Protein AF-A0A812P8D9-F1 (afdb_monomer_lite)

Radius of gyration: 36.85 Å; chains: 1; bounding box: 103×91×85 Å

pLDDT: mean 72.21, std 22.71, range [21.48, 95.69]

Secondary structure (DSSP, 8-state):
--PPPPHHHHHHHHHHHHHHHHS---HHHHHHHHHHHHHHHHHHHHH-----HHHHHHHHHHHHHSSS-HHHHHHHHHHHHHHHHHHHS--------PPBEES-SSTT--HHHHHHHH-TTS-HHHHHHHHHHHHHHTT--SB-HHHHHHHHHHHHHTS--GGGGSHHHHHHHHHHHHHHHHHHHHHS--------SEE--GGGS-HHHHHHHHTTT--------------SS--TTHHHHH--S--PPP------GGGHHHHHHHHHHHHHHHHHHHHHHHHHTS--------------PPPPPPP------------PPPPTTPPPPPPHHHHHHHHHHHHHHHHHHHHHH--S----------------------------SSTTTGGG--PPPPP--TTTHHHHHHHHHHS---HHHHHHHHHHHHHTTSS-TT----SHHHHHHHHHHHHTT-EETTEESSEEEEEEETTEEEEEEEEEE--HHHHHHHHTTSHHHHHHHHHT---STTSPEEEEEEEEEE--S-TTSS--TT-EEEEEEEEGGGGGGGGSGGG-EEEEEEEHHHHTTTTSHHHHHHHHHHHHTSSS-TTT-EEEE-SS-EEEE-EEEEEEEE-HHHHHHHTTB-GGGSSB--TTBSSEE-GGG-GGGSSS-EETT---GGGPPBPPHHHHHHHHHHHHHHTTTS-HHHHHHHHHHHTB---TTSGGGSTTGGGHHHHEEE-HIIIIISSSSHHHHHHHHHHHHHHTT--HHHHHHHHHH----GGGTTS-GGGTTTSPPSSSSPPP---HHHHHHHHHHHHHHIIIIITTT--TTTT--

Sequence (825 aa):
ISGMATSKALGDQLLTISSLAETMTDQTTKDRMIESCMESAKKQISGLRLTDSAEVQTLFATAQSLNFSDSQKDELMRQIGDRFVACSTPKSQGSKKCMQTMDDPGSFLRASDVTFISNPDHTIKAKASRMAMMFCSINCSCPTEPTSGRAVGVLKNDFGLKELEDPQVFYNTVQDFKAALKSHFKSNPSGSTSHVHNFTTPADLPSDVYTRAYGEEGPSGHAGLGGSIGPVRKSSAMLKSQNNQKVPTLDLQVPSQNNMANMMMQGFQSMQHMFNVFAGAQQAGMSGQQNIFMNNTKTNPPKQILALTNGPDAASSPARAEPEQAQPPMTPEEQVNTMLSSWKNRQEENKAEDGKAGDPEGGSEKAEAKGHQDVQSADGSEAAALDQFLHSLGIARIMTSSSSSKPLASLGRKVFVSQRGLESVLSDLKKTGFLADDFATTSRASIKRARDGEEKSWENAFGQMIINMDIPHESDDKKFVRVPFVPPVVLLQHCIANEHYHGLLKKCGQSSPGDKLGIAIYADEVSPGNQLKPLNARKLQVIYWSIVQHGQDLASEWLWFPLCILRSTLCNRIGGLTVLWKHAIQHMFMDHDMRHGVVLQTSTTAFPVFADLSVLIADEAALKQTAESKGASGTVFCMRCANVVAHRSGLQDHGDVLSSTCTDFTKFRLHTNRSVGEIMRYLSSQHGTVSQKDFQTMEKALGYNYMPGGLLMSNVGHNIPEMIMFDWFHIYLVHGVAGNEVGVLLGRLRDSGFPEQQIHDFVQSFHWPVQFAGADAKSVLAKKREDKTAPVKAEASELLNFLPVLQLFLILFVWRDADDSLKSC

Foldseek 3Di:
DDDLDELVNLLVVQQVLLVVLVVDPDPVVSVVSLVVNLVVSLVSLLRDQQADPVSLVVSLVSLVPGPDDPVSSVVSNVSNVVSNCVNHDPDPDPPPQQAAEEQALQQQDFPVLVVVLLDPVDDLLRNLLSSLVSCVLLPVLHHDLLRLLQSLVQSCPVSPPCLCVDLVSSQVSSVSSNVSNNVNCVVDPDPDPDDHRYCYHLVPGDPVSSCSNQPVRHGPRRGGPSGDRGDNDCDPVNVVVVPPDDDDDDDDDDDDDVCLLVLLLLVVVVVVVVVCVVVVVVPVVDDDDDDDDDDDDDDDDDDDDDDDDDDDDDDDDPDPPDDDDDDDDDFLVRLLVLLVVLVVVVVVVVCVVPPDDDDDDDDDDDDDDDDDDDDDDDDDDDDDPPVVPLVPDDDDEDDDDDPPLPPLLVVCVPPVQPLVNQLVVLVVCVVNRNDDPNPPQNHSVSSVVSVVVVQQVLADPLGGQKDWDFFAFPVGRVHTDTWIFGAPQSVVLVQCLDVVVVVLVVQLDDDDLVSAWAKEKEWDFDQPDDPPPPDSQVTKIWMWMATCSSPSCVSDPVRTHTGTIDHQVSCVRNQHLQLVVQRSQCSNCPRPHLNVWDWRDYPVDIDIHHYDHAAYEYAPVSVCSNLQFPAPQAQPRDLFFQQEGDQVSCCCVPDLHHHPPDPPCVSTDTDALVSSLSLQVVLVVCVVVDDPVSSVSSCRSRRGDHDCSGQCVDPNNSHHSNRYDYPCLCQCQVPHCVQQVVLQVQLVCVVVPNHLVNLLVLLVPDDDDPSCPVQRLNVQSVDDAPDSSGGGDGHSSNSSNSVVSVVVCCVPPNVVPDDPVSVVD

Structure (mmCIF, N/CA/C/O backbone):
data_AF-A0A812P8D9-F1
#
_entry.id   AF-A0A812P8D9-F1
#
loop_
_atom_site.group_PDB
_atom_site.id
_atom_site.type_symbol
_atom_site.label_atom_id
_atom_site.label_alt_id
_atom_site.label_comp_id
_atom_site.label_asym_id
_atom_site.label_entity_id
_atom_site.label_seq_id
_atom_site.pdbx_PDB_ins_code
_atom_site.Cartn_x
_atom_site.Cartn_y
_atom_site.Cartn_z
_atom_site.occupancy
_atom_site.B_iso_or_equiv
_atom_site.auth_seq_id
_atom_site.auth_comp_id
_atom_site.auth_asym_id
_atom_site.auth_atom_id
_atom_site.pdbx_PDB_model_num
ATOM 1 N N . ILE A 1 1 ? 38.290 -26.939 36.162 1.00 35.50 1 ILE A N 1
ATOM 2 C CA . ILE A 1 1 ? 39.653 -26.358 36.104 1.00 35.50 1 ILE A CA 1
ATOM 3 C C . ILE A 1 1 ? 39.818 -25.725 34.730 1.00 35.50 1 ILE A C 1
ATOM 5 O O . ILE A 1 1 ? 39.886 -26.453 33.752 1.00 35.50 1 ILE A O 1
ATOM 9 N N . SER A 1 2 ? 39.819 -24.397 34.648 1.00 28.70 2 SER A N 1
ATOM 10 C CA . SER A 1 2 ? 40.173 -23.648 33.434 1.00 28.70 2 SER A CA 1
ATOM 11 C C . SER A 1 2 ? 40.710 -22.293 33.884 1.00 28.70 2 SER A C 1
ATOM 13 O O . SER A 1 2 ? 39.937 -21.375 34.158 1.00 28.70 2 SER A O 1
ATOM 15 N N . GLY A 1 3 ? 42.025 -22.211 34.083 1.00 33.72 3 GLY A N 1
ATOM 16 C CA . GLY A 1 3 ? 42.671 -20.953 34.447 1.00 33.72 3 GLY A CA 1
ATOM 17 C C . GLY A 1 3 ? 42.523 -19.924 33.328 1.00 33.72 3 GLY A C 1
ATOM 18 O O . GLY A 1 3 ? 42.401 -20.290 32.158 1.00 33.72 3 GLY A O 1
ATOM 19 N N . MET A 1 4 ? 42.557 -18.639 33.682 1.00 42.38 4 MET A N 1
ATOM 20 C CA . MET A 1 4 ? 42.792 -17.587 32.695 1.00 42.38 4 MET A CA 1
ATOM 21 C C . MET A 1 4 ? 44.133 -17.869 32.011 1.00 42.38 4 MET A C 1
ATOM 23 O O . MET A 1 4 ? 45.170 -17.863 32.674 1.00 42.38 4 MET A O 1
ATOM 27 N N . ALA A 1 5 ? 44.116 -18.131 30.703 1.00 55.50 5 ALA A N 1
ATOM 28 C CA . ALA A 1 5 ? 45.344 -18.138 29.919 1.00 55.50 5 ALA A CA 1
ATOM 29 C C . ALA A 1 5 ? 45.957 -16.731 29.979 1.00 55.50 5 ALA A C 1
ATOM 31 O O . ALA A 1 5 ? 45.242 -15.737 29.841 1.00 55.50 5 ALA A O 1
ATOM 32 N N . THR A 1 6 ? 47.263 -16.641 30.214 1.00 71.69 6 THR A N 1
ATOM 33 C CA . THR A 1 6 ? 48.002 -15.376 30.151 1.00 71.69 6 THR A CA 1
ATOM 34 C C . THR A 1 6 ? 48.657 -15.234 28.780 1.00 71.69 6 THR A C 1
ATOM 36 O O . THR A 1 6 ? 48.967 -16.232 28.127 1.00 71.69 6 THR A O 1
ATOM 39 N N . SER A 1 7 ? 48.894 -13.994 28.348 1.00 72.12 7 SER A N 1
ATOM 40 C CA . SER A 1 7 ? 49.628 -13.667 27.115 1.00 72.12 7 SER A CA 1
ATOM 41 C C . SER A 1 7 ? 50.965 -14.417 27.042 1.00 72.12 7 SER A C 1
ATOM 43 O O . SER A 1 7 ? 51.259 -15.073 26.045 1.00 72.12 7 SER A O 1
ATOM 45 N N . LYS A 1 8 ? 51.718 -14.426 28.147 1.00 76.44 8 LYS A N 1
ATOM 46 C CA . LYS A 1 8 ? 52.972 -15.179 28.277 1.00 76.44 8 LYS A CA 1
ATOM 47 C C . LYS A 1 8 ? 52.804 -16.697 28.101 1.00 76.44 8 LYS A C 1
ATOM 49 O O . LYS A 1 8 ? 53.548 -17.292 27.330 1.00 76.44 8 LYS A O 1
ATOM 54 N N . ALA A 1 9 ? 51.814 -17.315 28.752 1.00 78.06 9 ALA A N 1
ATOM 55 C CA . ALA A 1 9 ? 51.602 -18.764 28.660 1.00 78.06 9 ALA A CA 1
ATOM 56 C C . ALA A 1 9 ? 51.253 -19.229 27.233 1.00 78.06 9 ALA A C 1
ATOM 58 O O . ALA A 1 9 ? 51.648 -20.322 26.832 1.00 78.06 9 ALA A O 1
ATOM 59 N N . LEU A 1 10 ? 50.551 -18.395 26.457 1.00 81.00 10 LEU A N 1
ATOM 60 C CA . LEU A 1 10 ? 50.302 -18.654 25.038 1.00 81.00 10 LEU A CA 1
ATOM 61 C C . LEU A 1 10 ? 51.601 -18.591 24.212 1.00 81.00 10 LEU A C 1
ATOM 63 O O . LEU A 1 10 ? 51.822 -19.452 23.363 1.00 81.00 10 LEU A O 1
ATOM 67 N N . GLY A 1 11 ? 52.469 -17.607 24.474 1.00 81.06 11 GLY A N 1
ATOM 68 C CA . GLY A 1 11 ? 53.780 -17.496 23.823 1.00 81.06 11 GLY A CA 1
ATOM 69 C C . GLY A 1 11 ? 54.675 -18.713 24.083 1.00 81.06 11 GLY A C 1
ATOM 70 O O . GLY A 1 11 ? 55.184 -19.316 23.138 1.00 81.06 11 GLY A O 1
ATOM 71 N N . ASP A 1 12 ? 54.786 -19.134 25.346 1.00 81.62 12 ASP A N 1
ATOM 72 C CA . ASP A 1 12 ? 55.577 -20.306 25.750 1.00 81.62 12 ASP A CA 1
ATOM 73 C C . ASP A 1 12 ? 55.054 -21.610 25.094 1.00 81.62 12 ASP A C 1
ATOM 75 O O . ASP A 1 12 ? 55.839 -22.458 24.657 1.00 81.62 12 ASP A O 1
ATOM 79 N N . GLN A 1 13 ? 53.727 -21.761 24.950 1.00 81.50 13 GLN A N 1
ATOM 80 C CA . GLN A 1 13 ? 53.109 -22.888 24.231 1.00 81.50 13 GLN A CA 1
ATOM 81 C C . GLN A 1 13 ? 53.445 -22.888 22.734 1.00 81.50 13 GLN A C 1
ATOM 83 O O . GLN A 1 13 ? 53.799 -23.933 22.189 1.00 81.50 13 GLN A O 1
ATOM 88 N N . LEU A 1 14 ? 53.356 -21.733 22.068 1.00 81.88 14 LEU A N 1
ATOM 89 C CA . LEU A 1 14 ? 53.649 -21.605 20.636 1.00 81.88 14 LEU A CA 1
ATOM 90 C C . LEU A 1 14 ? 55.121 -21.909 20.323 1.00 81.88 14 LEU A C 1
ATOM 92 O O . LEU A 1 14 ? 55.400 -22.649 19.379 1.00 81.88 14 LEU A O 1
ATOM 96 N N . LEU A 1 15 ? 56.053 -21.425 21.150 1.00 82.94 15 LEU A N 1
ATOM 97 C CA . LEU A 1 15 ? 57.482 -21.735 21.025 1.00 82.94 15 LEU A CA 1
ATOM 98 C C . LEU A 1 15 ? 57.766 -23.233 21.220 1.00 82.94 15 LEU A C 1
ATOM 100 O O . LEU A 1 15 ? 58.527 -23.821 20.452 1.00 82.94 15 LEU A O 1
ATOM 104 N N . THR A 1 16 ? 57.111 -23.868 22.197 1.00 83.00 16 THR A N 1
ATOM 105 C CA . THR A 1 16 ? 57.239 -25.315 22.448 1.00 83.00 16 THR A CA 1
ATOM 106 C C . THR A 1 16 ? 56.725 -26.149 21.270 1.00 83.00 16 THR A C 1
ATOM 108 O O . THR A 1 16 ? 57.312 -27.171 20.927 1.00 83.00 16 THR A O 1
ATOM 111 N N . ILE A 1 17 ? 55.639 -25.723 20.618 1.00 78.94 17 ILE A N 1
ATOM 112 C CA . ILE A 1 17 ? 55.074 -26.439 19.465 1.00 78.94 17 ILE A CA 1
ATOM 113 C C . ILE A 1 17 ? 55.901 -26.187 18.194 1.00 78.94 17 ILE A C 1
ATOM 115 O O . ILE A 1 17 ? 56.073 -27.109 17.398 1.00 78.94 17 ILE A O 1
ATOM 119 N N . SER A 1 18 ? 56.479 -24.990 18.033 1.00 80.75 18 SER A N 1
ATOM 120 C CA . SER A 1 18 ? 57.434 -24.690 16.957 1.00 80.75 18 SER A CA 1
ATOM 121 C C . SER A 1 18 ? 58.670 -25.591 17.030 1.00 80.75 18 SER A C 1
ATOM 123 O O . SER A 1 18 ? 59.013 -26.227 16.035 1.00 80.75 18 SER A O 1
ATOM 125 N N . SER A 1 19 ? 59.298 -25.717 18.205 1.00 81.88 19 SER A N 1
ATOM 126 C CA . SER A 1 19 ? 60.474 -26.583 18.369 1.00 81.88 19 SER A CA 1
ATOM 127 C C . SER A 1 19 ? 60.129 -28.070 18.236 1.00 81.88 19 SER A C 1
ATOM 129 O O . SER A 1 19 ? 60.890 -28.825 17.632 1.00 81.88 19 SER A O 1
ATOM 131 N N . LEU A 1 20 ? 58.947 -28.505 18.693 1.00 78.56 20 LEU A N 1
ATOM 132 C CA . LEU A 1 20 ? 58.479 -29.872 18.446 1.00 78.56 20 LEU A CA 1
ATOM 133 C C . LEU A 1 20 ? 58.343 -30.147 16.938 1.00 78.56 20 LEU A C 1
ATOM 135 O O . LEU A 1 20 ? 58.816 -31.176 16.457 1.00 78.56 20 LEU A O 1
ATOM 139 N N . ALA A 1 21 ? 57.770 -29.208 16.179 1.00 76.56 21 ALA A N 1
ATOM 140 C CA . ALA A 1 21 ? 57.587 -29.317 14.733 1.00 76.56 21 ALA A CA 1
ATOM 141 C C . ALA A 1 21 ? 58.907 -29.346 13.931 1.00 76.56 21 ALA A C 1
ATOM 143 O O . ALA A 1 21 ? 58.918 -29.818 12.793 1.00 76.56 21 ALA A O 1
ATOM 144 N N . GLU A 1 22 ? 60.028 -28.884 14.489 1.00 77.56 22 GLU A N 1
ATOM 145 C CA . GLU A 1 22 ? 61.366 -29.045 13.891 1.00 77.56 22 GLU A CA 1
ATOM 146 C C . GLU A 1 22 ? 61.886 -30.484 14.002 1.00 77.56 22 GLU A C 1
ATOM 148 O O . GLU A 1 22 ? 62.577 -30.958 13.104 1.00 77.56 22 GLU A O 1
ATOM 153 N N . THR A 1 23 ? 61.513 -31.208 15.062 1.00 77.62 23 THR A N 1
ATOM 154 C CA . THR A 1 23 ? 61.952 -32.599 15.291 1.00 77.62 23 THR A CA 1
ATOM 155 C C . THR A 1 23 ? 61.165 -33.645 14.490 1.00 77.62 23 THR A C 1
ATOM 157 O O . THR A 1 23 ? 61.536 -34.819 14.471 1.00 77.62 23 THR A O 1
ATOM 160 N N . MET A 1 24 ? 60.080 -33.242 13.820 1.00 75.88 24 MET A N 1
ATOM 161 C CA . MET A 1 24 ? 59.192 -34.142 13.079 1.00 75.88 24 MET A CA 1
ATOM 162 C C . MET A 1 24 ? 59.635 -34.330 11.625 1.00 75.88 24 MET A C 1
ATOM 164 O O . MET A 1 24 ? 59.754 -33.367 10.871 1.00 75.88 24 MET A O 1
ATOM 168 N N . THR A 1 25 ? 59.807 -35.590 11.217 1.00 74.19 25 THR A N 1
ATOM 169 C CA . THR A 1 25 ? 60.236 -35.978 9.862 1.00 74.19 25 THR A CA 1
ATOM 170 C C . THR A 1 25 ? 59.088 -36.239 8.880 1.00 74.19 25 THR A C 1
ATOM 172 O O . THR A 1 25 ? 59.309 -36.156 7.675 1.00 74.19 25 THR A O 1
ATOM 175 N N . ASP A 1 26 ? 57.867 -36.530 9.352 1.00 83.75 26 ASP A N 1
ATOM 176 C CA . ASP A 1 26 ? 56.675 -36.603 8.492 1.00 83.75 26 ASP A CA 1
ATOM 177 C C . ASP A 1 26 ? 55.996 -35.235 8.380 1.00 83.75 26 ASP A C 1
ATOM 179 O O . ASP A 1 26 ? 55.359 -34.746 9.320 1.00 83.75 26 ASP A O 1
ATOM 183 N N . GLN A 1 27 ? 56.085 -34.660 7.182 1.00 77.06 27 GLN A N 1
ATOM 184 C CA . GLN A 1 27 ? 55.474 -33.385 6.831 1.00 77.06 27 GLN A CA 1
ATOM 185 C C . GLN A 1 27 ? 53.945 -33.399 7.013 1.00 77.06 27 GLN A C 1
ATOM 187 O O . GLN A 1 27 ? 53.373 -32.430 7.504 1.00 77.06 27 GLN A O 1
ATOM 192 N N . THR A 1 28 ? 53.271 -34.514 6.713 1.00 77.62 28 THR A N 1
ATOM 193 C CA . THR A 1 28 ? 51.798 -34.577 6.733 1.00 77.62 28 THR A CA 1
ATOM 194 C C . THR A 1 28 ? 51.232 -34.506 8.151 1.00 77.62 28 THR A C 1
ATOM 196 O O . THR A 1 28 ? 50.178 -33.908 8.381 1.00 77.62 28 THR A O 1
ATOM 199 N N . THR A 1 29 ? 51.906 -35.140 9.113 1.00 77.75 29 THR A N 1
ATOM 200 C CA . THR A 1 29 ? 51.530 -35.070 10.532 1.00 77.75 29 THR A CA 1
ATOM 201 C C . THR A 1 29 ? 51.962 -33.740 11.150 1.00 77.75 29 THR A C 1
ATOM 203 O O . THR A 1 29 ? 51.207 -33.179 11.946 1.00 77.75 29 THR A O 1
ATOM 206 N N . LYS A 1 30 ? 53.114 -33.190 10.739 1.00 79.25 30 LYS A N 1
ATOM 207 C CA . LYS A 1 30 ? 53.569 -31.846 11.127 1.00 79.25 30 LYS A CA 1
ATOM 208 C C . LYS A 1 30 ? 52.545 -30.769 10.755 1.00 79.25 30 LYS A C 1
ATOM 210 O O . LYS A 1 30 ? 52.135 -30.007 11.628 1.00 79.25 30 LYS A O 1
ATOM 215 N N . ASP A 1 31 ? 52.066 -30.758 9.513 1.00 78.25 31 ASP A N 1
ATOM 216 C CA . ASP A 1 31 ? 51.116 -29.746 9.035 1.00 78.25 31 ASP A CA 1
ATOM 217 C C . ASP A 1 31 ? 49.772 -29.821 9.782 1.00 78.25 31 ASP A C 1
ATOM 219 O O . ASP A 1 31 ? 49.274 -28.802 10.263 1.00 78.25 31 ASP A O 1
ATOM 223 N N . ARG A 1 32 ? 49.236 -31.033 10.007 1.00 79.56 32 ARG A N 1
ATOM 224 C CA . ARG A 1 32 ? 48.017 -31.231 10.821 1.00 79.56 32 ARG A CA 1
ATOM 225 C C . ARG A 1 32 ? 48.189 -30.797 12.280 1.00 79.56 32 ARG A C 1
ATOM 227 O O . ARG A 1 32 ? 47.247 -30.278 12.879 1.00 79.56 32 ARG A O 1
ATOM 234 N N . MET A 1 33 ? 49.368 -31.012 12.868 1.00 80.69 33 MET A N 1
ATOM 235 C CA . MET A 1 33 ? 49.661 -30.572 14.235 1.00 80.69 33 MET A CA 1
ATOM 236 C C . MET A 1 33 ? 49.710 -29.042 14.329 1.00 80.69 33 MET A C 1
ATOM 238 O O . MET A 1 33 ? 49.128 -28.474 15.254 1.00 80.69 33 MET A O 1
ATOM 242 N N . ILE A 1 34 ? 50.358 -28.376 13.367 1.00 81.50 34 ILE A N 1
ATOM 243 C CA . ILE A 1 34 ? 50.427 -26.910 13.297 1.00 81.50 34 ILE A CA 1
ATOM 244 C C . ILE A 1 34 ? 49.024 -26.321 13.100 1.00 81.50 34 ILE A C 1
ATOM 246 O O . ILE A 1 34 ? 48.643 -25.403 13.823 1.00 81.50 34 ILE A O 1
ATOM 250 N N . GLU A 1 35 ? 48.207 -26.882 12.208 1.00 80.94 35 GLU A N 1
ATOM 251 C CA . GLU A 1 35 ? 46.835 -26.413 11.975 1.00 80.94 35 GLU A CA 1
ATOM 252 C C . GLU A 1 35 ? 45.939 -26.581 13.220 1.00 80.94 35 GLU A C 1
ATOM 254 O O . GLU A 1 35 ? 45.267 -25.636 13.644 1.00 80.94 35 GLU A O 1
ATOM 259 N N . SER A 1 36 ? 46.014 -27.732 13.902 1.00 80.62 36 SER A N 1
ATOM 260 C CA . SER A 1 36 ? 45.316 -27.945 15.179 1.00 80.62 36 SER A CA 1
ATOM 261 C C . SER A 1 36 ? 45.824 -27.026 16.300 1.00 80.62 36 SER A C 1
ATOM 263 O O . SER A 1 36 ? 45.044 -26.638 17.176 1.00 80.62 36 SER A O 1
ATOM 265 N N . CYS A 1 37 ? 47.114 -26.678 16.303 1.00 79.25 37 CYS A N 1
ATOM 266 C CA . CYS A 1 37 ? 47.677 -25.691 17.221 1.00 79.25 37 CYS A CA 1
ATOM 267 C C . CYS A 1 37 ? 47.126 -24.290 16.927 1.00 79.25 37 CYS A C 1
ATOM 269 O O . CYS A 1 37 ? 46.742 -23.584 17.859 1.00 79.25 37 CYS A O 1
ATOM 271 N N . MET A 1 38 ? 47.013 -23.907 15.653 1.00 78.44 38 MET A N 1
ATOM 272 C CA . MET A 1 38 ? 46.517 -22.590 15.253 1.00 78.44 38 MET A CA 1
ATOM 273 C C . MET A 1 38 ? 45.058 -22.363 15.651 1.00 78.44 38 MET A C 1
ATOM 275 O O . MET A 1 38 ? 44.748 -21.300 16.187 1.00 78.44 38 MET A O 1
ATOM 279 N N . GLU A 1 39 ? 44.175 -23.353 15.509 1.00 80.50 39 GLU A N 1
ATOM 280 C CA . GLU A 1 39 ? 42.797 -23.228 16.014 1.00 80.50 39 GLU A CA 1
ATOM 281 C C . GLU A 1 39 ? 42.723 -23.162 17.550 1.00 80.50 39 GLU A C 1
ATOM 283 O O . GLU A 1 39 ? 41.940 -22.387 18.110 1.00 80.50 39 GLU A O 1
ATOM 288 N N . SER A 1 40 ? 43.592 -23.891 18.259 1.00 81.44 40 SER A N 1
ATOM 289 C CA . SER A 1 40 ? 43.723 -23.756 19.718 1.00 81.44 40 SER A CA 1
ATOM 290 C C . SER A 1 40 ? 44.194 -22.350 20.116 1.00 81.44 40 SER A C 1
ATOM 292 O O . SER A 1 40 ? 43.592 -21.713 20.984 1.00 81.44 40 SER A O 1
ATOM 294 N N . ALA A 1 41 ? 45.217 -21.820 19.439 1.00 79.75 41 ALA A N 1
ATOM 295 C CA . ALA A 1 41 ? 45.768 -20.492 19.684 1.00 79.75 41 ALA A CA 1
ATOM 296 C C . ALA A 1 41 ? 44.740 -19.383 19.404 1.00 79.75 41 ALA A C 1
ATOM 298 O O . ALA A 1 41 ? 44.528 -18.535 20.269 1.00 79.75 41 ALA A O 1
ATOM 299 N N . LYS A 1 42 ? 44.022 -19.426 18.270 1.00 79.69 42 LYS A N 1
ATOM 300 C CA . LYS A 1 42 ? 42.916 -18.497 17.955 1.00 79.69 42 LYS A CA 1
ATOM 301 C C . LYS A 1 42 ? 41.868 -18.473 19.070 1.00 79.69 42 LYS A C 1
ATOM 303 O O . LYS A 1 42 ? 41.475 -17.403 19.543 1.00 79.69 42 LYS A O 1
ATOM 308 N N . LYS A 1 43 ? 41.455 -19.652 19.549 1.00 79.81 43 LYS A N 1
ATOM 309 C CA . LYS A 1 43 ? 40.488 -19.775 20.648 1.00 79.81 43 LYS A CA 1
ATOM 310 C C . LYS A 1 43 ? 41.024 -19.175 21.951 1.00 79.81 43 LYS A C 1
ATOM 312 O O . LYS A 1 43 ? 40.282 -18.457 22.620 1.00 79.81 43 LYS A O 1
ATOM 317 N N . GLN A 1 44 ? 42.296 -19.395 22.286 1.00 80.00 44 GLN A N 1
ATOM 318 C CA . GLN A 1 44 ? 42.933 -18.781 23.457 1.00 80.00 44 GLN A CA 1
ATOM 319 C C . GLN A 1 44 ? 43.038 -17.249 23.329 1.00 80.00 44 GLN A C 1
ATOM 321 O O . GLN A 1 44 ? 42.627 -16.544 24.251 1.00 80.00 44 GLN A O 1
ATOM 326 N N . ILE A 1 45 ? 43.473 -16.721 22.177 1.00 81.25 45 ILE A N 1
ATOM 327 C CA . ILE A 1 45 ? 43.559 -15.274 21.891 1.00 81.25 45 ILE A CA 1
ATOM 328 C C . ILE A 1 45 ? 42.197 -14.598 22.078 1.00 81.25 45 ILE A C 1
ATOM 330 O O . ILE A 1 45 ? 42.112 -13.554 22.723 1.00 81.25 45 ILE A O 1
ATOM 334 N N . SER A 1 46 ? 41.108 -15.226 21.617 1.00 75.38 46 SER A N 1
ATOM 335 C CA . SER A 1 46 ? 39.743 -14.707 21.806 1.00 75.38 46 SER A CA 1
ATOM 336 C C . SER A 1 46 ? 39.328 -14.548 23.284 1.00 75.38 46 SER A C 1
ATOM 338 O O . SER A 1 46 ? 38.428 -13.762 23.593 1.00 75.38 46 SER A O 1
ATOM 340 N N . GLY A 1 47 ? 39.998 -15.257 24.202 1.00 71.81 47 GLY A N 1
ATOM 341 C CA . GLY A 1 47 ? 39.818 -15.161 25.652 1.00 71.81 47 GLY A CA 1
ATOM 342 C C . GLY A 1 47 ? 40.751 -14.167 26.356 1.00 71.81 47 GLY A C 1
ATOM 343 O O . GLY A 1 47 ? 40.426 -13.726 27.457 1.00 71.81 47 GLY A O 1
ATOM 344 N N . LEU A 1 48 ? 41.872 -13.768 25.742 1.00 76.88 48 LEU A N 1
ATOM 345 C CA . LEU A 1 48 ? 42.839 -12.840 26.345 1.00 76.88 48 LEU A CA 1
ATOM 346 C C . LEU A 1 48 ? 42.276 -11.414 26.457 1.00 76.88 48 LEU A C 1
ATOM 348 O O . LEU A 1 48 ? 41.480 -10.975 25.624 1.00 76.88 48 LEU A O 1
ATOM 352 N N . ARG A 1 49 ? 42.723 -10.656 27.464 1.00 75.12 49 ARG A N 1
ATOM 353 C CA . ARG A 1 49 ? 42.457 -9.215 27.595 1.00 75.12 49 ARG A CA 1
ATOM 354 C C . ARG A 1 49 ? 43.746 -8.444 27.317 1.00 75.12 49 ARG A C 1
ATOM 356 O O . ARG A 1 49 ? 44.503 -8.156 28.233 1.00 75.12 49 ARG A O 1
ATOM 363 N N . LEU A 1 50 ? 43.987 -8.140 26.045 1.00 73.25 50 LEU A N 1
ATOM 364 C CA . LEU A 1 50 ? 45.181 -7.426 25.593 1.00 73.25 50 LEU A CA 1
ATOM 365 C C . LEU A 1 50 ? 44.909 -5.918 25.625 1.00 73.25 50 LEU A C 1
ATOM 367 O O . LEU A 1 50 ? 44.242 -5.400 24.735 1.00 73.25 50 LEU A O 1
ATOM 371 N N . THR A 1 51 ? 45.373 -5.229 26.667 1.00 69.44 51 THR A N 1
ATOM 372 C CA . THR A 1 51 ? 45.213 -3.765 26.820 1.00 69.44 51 THR A CA 1
ATOM 373 C C . THR A 1 51 ? 46.534 -3.006 26.939 1.00 69.44 51 THR A C 1
ATOM 375 O O . THR A 1 51 ? 46.523 -1.782 26.875 1.00 69.44 51 THR A O 1
ATOM 378 N N . ASP A 1 52 ? 47.660 -3.706 27.097 1.00 75.56 52 ASP A N 1
ATOM 379 C CA . ASP A 1 52 ? 49.001 -3.117 27.087 1.00 75.56 52 ASP A CA 1
ATOM 380 C C . ASP A 1 52 ? 49.663 -3.330 25.715 1.00 75.56 52 ASP A C 1
ATOM 382 O O . ASP A 1 52 ? 49.675 -4.438 25.175 1.00 75.56 52 ASP A O 1
ATOM 386 N N . SER A 1 53 ? 50.223 -2.256 25.158 1.00 71.31 53 SER A N 1
ATOM 387 C CA . SER A 1 53 ? 50.970 -2.275 23.898 1.00 71.31 53 SER A CA 1
ATOM 388 C C . SER A 1 53 ? 52.274 -3.081 24.010 1.00 71.31 53 SER A C 1
ATOM 390 O O . SER A 1 53 ? 52.674 -3.737 23.049 1.00 71.31 53 SER A O 1
ATOM 392 N N . ALA A 1 54 ? 52.916 -3.101 25.186 1.00 72.44 54 ALA A N 1
ATOM 393 C CA . ALA A 1 54 ? 54.165 -3.835 25.402 1.00 72.44 54 ALA A CA 1
ATOM 394 C C . ALA A 1 54 ? 53.963 -5.365 25.369 1.00 72.44 54 ALA A C 1
ATOM 396 O O . ALA A 1 54 ? 54.764 -6.094 24.771 1.00 72.44 54 ALA A O 1
ATOM 397 N N . GLU A 1 55 ? 52.860 -5.866 25.938 1.00 73.75 55 GLU A N 1
ATOM 398 C CA . GLU A 1 55 ? 52.496 -7.288 25.843 1.00 73.75 55 GLU A CA 1
ATOM 399 C C . GLU A 1 55 ? 52.213 -7.710 24.393 1.00 73.75 55 GLU A C 1
ATOM 401 O O . GLU A 1 55 ? 52.640 -8.782 23.962 1.00 73.75 55 GLU A O 1
ATOM 406 N N . VAL A 1 56 ? 51.536 -6.856 23.617 1.00 79.44 56 VAL A N 1
ATOM 407 C CA . VAL A 1 56 ? 51.219 -7.132 22.206 1.00 79.44 56 VAL A CA 1
ATOM 408 C C . VAL A 1 56 ? 52.473 -7.138 21.336 1.00 79.44 56 VAL A C 1
ATOM 410 O O . VAL A 1 56 ? 52.628 -8.044 20.521 1.00 79.44 56 VAL A O 1
ATOM 413 N N . GLN A 1 57 ? 53.409 -6.206 21.545 1.00 77.88 57 GLN A N 1
ATOM 414 C CA . GLN A 1 57 ? 54.707 -6.228 20.860 1.00 77.88 57 GLN A CA 1
ATOM 415 C C . GLN A 1 57 ? 55.505 -7.503 21.179 1.00 77.88 57 GLN A C 1
ATOM 417 O O . GLN A 1 57 ? 56.084 -8.106 20.277 1.00 77.88 57 GLN A O 1
ATOM 422 N N . THR A 1 58 ? 55.477 -7.965 22.433 1.00 79.25 58 THR A N 1
ATOM 423 C CA . THR A 1 58 ? 56.140 -9.216 22.849 1.00 79.25 58 THR A CA 1
ATOM 424 C C . THR A 1 58 ? 55.511 -10.445 22.176 1.00 79.25 58 THR A C 1
ATOM 426 O O . THR A 1 58 ? 56.216 -11.342 21.704 1.00 79.25 58 THR A O 1
ATOM 429 N N . LEU A 1 59 ? 54.179 -10.478 22.080 1.00 79.44 59 LEU A N 1
ATOM 430 C CA . LEU A 1 59 ? 53.438 -11.527 21.376 1.00 79.44 59 LEU A CA 1
ATOM 431 C C . LEU A 1 59 ? 53.679 -11.511 19.859 1.00 79.44 59 LEU A C 1
ATOM 433 O O . LEU A 1 59 ? 53.856 -12.578 19.279 1.00 79.44 59 LEU A O 1
ATOM 437 N N . PHE A 1 60 ? 53.737 -10.339 19.219 1.00 81.88 60 PHE A N 1
ATOM 438 C CA . PHE A 1 60 ? 54.091 -10.214 17.799 1.00 81.88 60 PHE A CA 1
ATOM 439 C C . PHE A 1 60 ? 55.524 -10.680 17.519 1.00 81.88 60 PHE A C 1
ATOM 441 O O . PHE A 1 60 ? 55.726 -11.471 16.601 1.00 81.88 60 PHE A O 1
ATOM 448 N N . ALA A 1 61 ? 56.502 -10.277 18.336 1.00 82.06 61 ALA A N 1
ATOM 449 C CA . ALA A 1 61 ? 57.882 -10.745 18.199 1.00 82.06 61 ALA A CA 1
ATOM 450 C C . ALA A 1 61 ? 57.984 -12.277 18.330 1.00 82.06 61 ALA A C 1
ATOM 452 O O . ALA A 1 61 ? 58.715 -12.920 17.579 1.00 82.06 61 ALA A O 1
ATOM 453 N N . THR A 1 62 ? 57.196 -12.864 19.238 1.00 81.50 62 THR A N 1
ATOM 454 C CA . THR A 1 62 ? 57.116 -14.320 19.423 1.00 81.50 62 THR A CA 1
ATOM 455 C C . THR A 1 62 ? 56.436 -15.001 18.233 1.00 81.50 62 THR A C 1
ATOM 457 O O . THR A 1 62 ? 56.937 -16.002 17.742 1.00 81.50 62 THR A O 1
ATOM 460 N N . ALA A 1 63 ? 55.326 -14.458 17.722 1.00 82.12 63 ALA A N 1
ATOM 461 C CA . ALA A 1 63 ? 54.637 -14.972 16.536 1.00 82.12 63 ALA A CA 1
ATOM 462 C C . ALA A 1 63 ? 55.532 -14.951 15.282 1.00 82.12 63 ALA A C 1
ATOM 464 O O . ALA A 1 63 ? 55.513 -15.888 14.484 1.00 82.12 63 ALA A O 1
ATOM 465 N N . GLN A 1 64 ? 56.345 -13.904 15.126 1.00 82.25 64 GLN A N 1
ATOM 466 C CA . GLN A 1 64 ? 57.252 -13.746 13.992 1.00 82.25 64 GLN A CA 1
ATOM 467 C C . GLN A 1 64 ? 58.435 -14.733 14.038 1.00 82.25 64 GLN A C 1
ATOM 469 O O . GLN A 1 64 ? 58.891 -15.181 12.980 1.00 82.25 64 GLN A O 1
ATOM 474 N N . SER A 1 65 ? 58.891 -15.118 15.239 1.00 80.25 65 SER A N 1
ATOM 475 C CA . SER A 1 65 ? 60.002 -16.060 15.446 1.00 80.25 65 SER A CA 1
ATOM 476 C C . SER A 1 65 ? 59.634 -17.546 15.324 1.00 80.25 65 SER A C 1
ATOM 478 O O . SER A 1 65 ? 60.537 -18.379 15.302 1.00 80.25 65 SER A O 1
ATOM 480 N N . LEU A 1 66 ? 58.347 -17.900 15.205 1.00 81.25 66 LEU A N 1
ATOM 481 C CA . LEU A 1 66 ? 57.913 -19.292 15.009 1.00 81.25 66 LEU A CA 1
ATOM 482 C C . LEU A 1 66 ? 58.382 -19.841 13.650 1.00 81.25 66 LEU A C 1
ATOM 484 O O . LEU A 1 66 ? 58.398 -19.120 12.653 1.00 81.25 66 LEU A O 1
ATOM 488 N N . ASN A 1 67 ? 58.668 -21.139 13.559 1.00 77.56 67 ASN A N 1
ATOM 489 C CA . ASN A 1 67 ? 58.999 -21.820 12.299 1.00 77.56 67 ASN A CA 1
ATOM 490 C C . ASN A 1 67 ? 57.739 -22.318 11.558 1.00 77.56 67 ASN A C 1
ATOM 492 O O . ASN A 1 67 ? 57.626 -23.479 11.166 1.00 77.56 67 ASN A O 1
ATOM 496 N N . PHE A 1 68 ? 56.776 -21.408 11.387 1.00 81.38 68 PHE A N 1
ATOM 497 C CA . PHE A 1 68 ? 55.541 -21.582 10.607 1.00 81.38 68 PHE A CA 1
ATOM 498 C C . PHE A 1 68 ? 55.656 -20.889 9.236 1.00 81.38 68 PHE A C 1
ATOM 500 O O . PHE A 1 68 ? 56.583 -20.105 9.022 1.00 81.38 68 PHE A O 1
ATOM 507 N N . SER A 1 69 ? 54.724 -21.140 8.308 1.00 78.31 69 SER A N 1
ATOM 508 C CA . SER A 1 69 ? 54.683 -20.403 7.034 1.00 78.31 69 SER A CA 1
ATOM 509 C C . SER A 1 69 ? 54.294 -18.938 7.248 1.00 78.31 69 SER A C 1
ATOM 511 O O . SER A 1 69 ? 53.568 -18.614 8.189 1.00 78.31 69 SER A O 1
ATOM 513 N N . ASP A 1 70 ? 54.707 -18.049 6.343 1.00 75.81 70 ASP A N 1
ATOM 514 C CA . ASP A 1 70 ? 54.406 -16.613 6.459 1.00 75.81 70 ASP A CA 1
ATOM 515 C C . ASP A 1 70 ? 52.892 -16.347 6.547 1.00 75.81 70 ASP A C 1
ATOM 517 O O . ASP A 1 70 ? 52.440 -15.610 7.416 1.00 75.81 70 ASP A O 1
ATOM 521 N N . SER A 1 71 ? 52.080 -17.078 5.773 1.00 74.94 71 SER A N 1
ATOM 522 C CA . SER A 1 71 ? 50.611 -17.019 5.851 1.00 74.94 71 SER A CA 1
ATOM 523 C C . SER A 1 71 ? 50.031 -17.393 7.226 1.00 74.94 71 SER A C 1
ATOM 525 O O . SER A 1 71 ? 49.000 -16.852 7.625 1.00 74.94 71 SER A O 1
ATOM 527 N N . GLN A 1 72 ? 50.672 -18.307 7.961 1.00 76.75 72 GLN A N 1
ATOM 528 C CA . GLN A 1 72 ? 50.264 -18.709 9.311 1.00 76.75 72 GLN A CA 1
ATOM 529 C C . GLN A 1 72 ? 50.701 -17.666 10.351 1.00 76.75 72 GLN A C 1
ATOM 531 O O . GLN A 1 72 ? 49.948 -17.380 11.284 1.00 76.75 72 GLN A O 1
ATOM 536 N N . LYS A 1 73 ? 51.882 -17.055 10.169 1.00 81.44 73 LYS A N 1
ATOM 537 C CA . LYS A 1 73 ? 52.362 -15.934 10.996 1.00 81.44 73 LYS A CA 1
ATOM 538 C C . LYS A 1 73 ? 51.469 -14.708 10.846 1.00 81.44 73 LYS A C 1
ATOM 540 O O . LYS A 1 73 ? 51.051 -14.139 11.852 1.00 81.44 73 LYS A O 1
ATOM 545 N N . ASP A 1 74 ? 51.137 -14.344 9.611 1.00 78.75 74 ASP A N 1
ATOM 546 C CA . ASP A 1 74 ? 50.288 -13.197 9.293 1.00 78.75 74 ASP A CA 1
ATOM 547 C C . ASP A 1 74 ? 48.880 -13.362 9.873 1.00 78.75 74 ASP A C 1
ATOM 549 O O . ASP A 1 74 ? 48.362 -12.439 10.499 1.00 78.75 74 ASP A O 1
ATOM 553 N N . GLU A 1 75 ? 48.275 -14.550 9.757 1.00 79.44 75 GLU A N 1
ATOM 554 C CA . GLU A 1 75 ? 46.974 -14.834 10.374 1.00 79.44 75 GLU A CA 1
ATOM 555 C C . GLU A 1 75 ? 47.039 -14.771 11.910 1.00 79.44 75 GLU A C 1
ATOM 557 O O . GLU A 1 75 ? 46.137 -14.213 12.539 1.00 79.44 75 GLU A O 1
ATOM 562 N N . LEU A 1 76 ? 48.109 -15.274 12.537 1.00 80.81 76 LEU A N 1
ATOM 563 C CA . LEU A 1 76 ? 48.286 -15.187 13.989 1.00 80.81 76 LEU A CA 1
ATOM 564 C C . LEU A 1 76 ? 48.459 -13.732 14.462 1.00 80.81 76 LEU A C 1
ATOM 566 O O . LEU A 1 76 ? 47.805 -13.313 15.421 1.00 80.81 76 LEU A O 1
ATOM 570 N N . MET A 1 77 ? 49.292 -12.944 13.774 1.00 81.06 77 MET A N 1
ATOM 571 C CA . MET A 1 77 ? 49.482 -11.520 14.068 1.00 81.06 77 MET A CA 1
ATOM 572 C C . MET A 1 77 ? 48.199 -10.718 13.825 1.00 81.06 77 MET A C 1
ATOM 574 O O . MET A 1 77 ? 47.835 -9.888 14.657 1.00 81.06 77 MET A O 1
ATOM 578 N N . ARG A 1 78 ? 47.447 -11.013 12.757 1.00 82.19 78 ARG A N 1
ATOM 579 C CA . ARG A 1 78 ? 46.139 -10.399 12.495 1.00 82.19 78 ARG A CA 1
ATOM 580 C C . ARG A 1 78 ? 45.159 -10.665 13.638 1.00 82.19 78 ARG A C 1
ATOM 582 O O . ARG A 1 78 ? 44.550 -9.726 14.132 1.00 82.19 78 ARG A O 1
ATOM 589 N N . GLN A 1 79 ? 45.056 -11.904 14.118 1.00 79.56 79 GLN A N 1
ATOM 590 C CA . GLN A 1 79 ? 44.148 -12.273 15.215 1.00 79.56 79 GLN A CA 1
ATOM 591 C C . GLN A 1 79 ? 44.531 -11.614 16.554 1.00 79.56 79 GLN A C 1
ATOM 593 O O . GLN A 1 79 ? 43.657 -11.166 17.299 1.00 79.56 79 GLN A O 1
ATOM 598 N N . ILE A 1 80 ? 45.829 -11.506 16.860 1.00 82.31 80 ILE A N 1
ATOM 599 C CA . ILE A 1 80 ? 46.326 -10.778 18.042 1.00 82.31 80 ILE A CA 1
ATOM 600 C C . ILE A 1 80 ? 46.043 -9.268 17.906 1.00 82.31 80 ILE A C 1
ATOM 602 O O . ILE A 1 80 ? 45.585 -8.643 18.866 1.00 82.31 80 ILE A O 1
ATOM 606 N N . GLY A 1 81 ? 46.247 -8.693 16.716 1.00 76.19 81 GLY A N 1
ATOM 607 C CA . GLY A 1 81 ? 45.960 -7.289 16.406 1.00 76.19 81 GLY A CA 1
ATOM 608 C C . GLY A 1 81 ? 44.471 -6.949 16.496 1.00 76.19 81 GLY A C 1
ATOM 609 O O . GLY A 1 81 ? 44.097 -6.033 17.228 1.00 76.19 81 GLY A O 1
ATOM 610 N N . ASP A 1 82 ? 43.610 -7.733 15.844 1.00 76.25 82 ASP A N 1
ATOM 611 C CA . ASP A 1 82 ? 42.148 -7.612 15.913 1.00 76.25 82 ASP A CA 1
ATOM 612 C C . ASP A 1 82 ? 41.656 -7.711 17.364 1.00 76.25 82 ASP A C 1
ATOM 614 O O . ASP A 1 82 ? 40.766 -6.964 17.784 1.00 76.25 82 ASP A O 1
ATOM 618 N N . ARG A 1 83 ? 42.270 -8.589 18.174 1.00 81.06 83 ARG A N 1
ATOM 619 C CA . ARG A 1 83 ? 41.942 -8.707 19.596 1.00 81.06 83 ARG A CA 1
ATOM 620 C C . ARG A 1 83 ? 42.391 -7.497 20.410 1.00 81.06 83 ARG A C 1
ATOM 622 O O . ARG A 1 83 ? 41.611 -7.028 21.237 1.00 81.06 83 ARG A O 1
ATOM 629 N N . PHE A 1 84 ? 43.597 -6.977 20.184 1.00 79.75 84 PHE A N 1
ATOM 630 C CA . PHE A 1 84 ? 44.054 -5.741 20.823 1.00 79.75 84 PHE A CA 1
ATOM 631 C C . PHE A 1 84 ? 43.148 -4.565 20.449 1.00 79.75 84 PHE A C 1
ATOM 633 O O . PHE A 1 84 ? 42.687 -3.853 21.334 1.00 79.75 84 PHE A O 1
ATOM 640 N N . VAL A 1 85 ? 42.778 -4.410 19.175 1.00 70.25 85 VAL A N 1
ATOM 641 C CA . VAL A 1 85 ? 41.811 -3.391 18.735 1.00 70.25 85 VAL A CA 1
ATOM 642 C C . VAL A 1 85 ? 40.459 -3.584 19.433 1.00 70.25 85 VAL A C 1
ATOM 644 O O . VAL A 1 85 ? 39.906 -2.619 19.956 1.00 70.25 85 VAL A O 1
ATOM 647 N N . ALA A 1 86 ? 39.943 -4.811 19.542 1.00 66.00 86 ALA A N 1
ATOM 648 C CA . ALA A 1 86 ? 38.687 -5.100 20.244 1.00 66.00 86 ALA A CA 1
ATOM 649 C C . ALA A 1 86 ? 38.737 -4.881 21.775 1.00 66.00 86 ALA A C 1
ATOM 651 O O . ALA A 1 86 ? 37.686 -4.711 22.399 1.00 66.00 86 ALA A O 1
ATOM 652 N N . CYS A 1 87 ? 39.926 -4.893 22.386 1.00 67.56 87 CYS A N 1
ATOM 653 C CA . CYS A 1 87 ? 40.137 -4.611 23.810 1.00 67.56 87 CYS A CA 1
ATOM 654 C C . CYS A 1 87 ? 40.493 -3.141 24.103 1.00 67.56 87 CYS A C 1
ATOM 656 O O . CYS A 1 87 ? 40.164 -2.657 25.187 1.00 67.56 87 CYS A O 1
ATOM 658 N N . SER A 1 88 ? 41.119 -2.443 23.152 1.00 54.38 88 SER A N 1
ATOM 659 C CA . SER A 1 88 ? 41.620 -1.067 23.285 1.00 54.38 88 SER A CA 1
ATOM 660 C C . SER A 1 88 ? 40.701 -0.013 22.660 1.00 54.38 88 SER A C 1
ATOM 662 O O . SER A 1 88 ? 40.786 1.161 23.018 1.00 54.38 88 SER A O 1
ATOM 664 N N . THR A 1 89 ? 39.787 -0.392 21.760 1.00 44.66 89 THR A N 1
ATOM 665 C CA . THR A 1 89 ? 38.737 0.525 21.293 1.00 44.66 89 THR A CA 1
ATOM 666 C C . THR A 1 89 ? 37.635 0.657 22.351 1.00 44.66 89 THR A C 1
ATOM 668 O O . THR A 1 89 ? 37.025 -0.344 22.744 1.00 44.66 89 THR A O 1
ATOM 671 N N . PRO A 1 90 ? 37.300 1.879 22.814 1.00 38.25 90 PRO A N 1
ATOM 672 C CA . PRO A 1 90 ? 36.086 2.076 23.589 1.00 38.25 90 PRO A CA 1
ATOM 673 C C . PRO A 1 90 ? 34.902 1.760 22.673 1.00 38.25 90 PRO A C 1
ATOM 675 O O . PRO A 1 90 ? 34.706 2.425 21.656 1.00 38.25 90 PRO A O 1
ATOM 678 N N . LYS A 1 91 ? 34.129 0.720 23.014 1.00 33.22 91 LYS A N 1
ATOM 679 C CA . LYS A 1 91 ? 33.000 0.246 22.201 1.00 33.22 91 LYS A CA 1
ATOM 680 C C . LYS A 1 91 ? 32.058 1.398 21.849 1.00 33.22 91 LYS A C 1
ATOM 682 O O . LYS A 1 91 ? 31.195 1.759 22.648 1.00 33.22 91 LYS A O 1
ATOM 687 N N . SER A 1 92 ? 32.115 1.863 20.603 1.00 31.55 92 SER A N 1
ATOM 688 C CA . SER A 1 92 ? 31.084 2.693 19.977 1.00 31.55 92 SER A CA 1
ATOM 689 C C . SER A 1 92 ? 29.856 1.854 19.604 1.00 31.55 92 SER A C 1
ATOM 691 O O . SER A 1 92 ? 29.273 1.977 18.527 1.00 31.55 92 SER A O 1
ATOM 693 N N . GLN A 1 93 ? 29.394 1.024 20.547 1.00 33.31 93 GLN A N 1
ATOM 694 C CA . GLN A 1 93 ? 27.981 0.697 20.573 1.00 33.31 93 GLN A CA 1
ATOM 695 C C . GLN A 1 93 ? 27.214 2.017 20.651 1.00 33.31 93 GLN A C 1
ATOM 697 O O . GLN A 1 93 ? 27.590 2.928 21.393 1.00 33.31 93 GLN A O 1
ATOM 702 N N . GLY A 1 94 ? 26.088 2.082 19.942 1.00 34.16 94 GLY A N 1
ATOM 703 C CA . GLY A 1 94 ? 25.019 3.019 20.256 1.00 34.16 94 GLY A CA 1
ATOM 704 C C . GLY A 1 94 ? 24.425 2.678 21.620 1.00 34.16 94 GLY A C 1
ATOM 705 O O . GLY A 1 94 ? 23.298 2.198 21.707 1.00 34.16 94 GLY A O 1
ATOM 706 N N . SER A 1 95 ? 25.201 2.906 22.679 1.00 32.69 95 SER A N 1
ATOM 707 C CA . SER A 1 95 ? 24.720 2.992 24.043 1.00 32.69 95 SER A CA 1
ATOM 708 C C . SER A 1 95 ? 23.626 4.052 24.037 1.00 32.69 95 SER A C 1
ATOM 710 O O . SER A 1 95 ? 23.883 5.248 23.873 1.00 32.69 95 SER A O 1
ATOM 712 N N . LYS A 1 96 ? 22.372 3.608 24.188 1.00 40.12 96 LYS A N 1
ATOM 713 C CA . LYS A 1 96 ? 21.359 4.472 24.786 1.00 40.12 96 LYS A CA 1
ATOM 714 C C . LYS A 1 96 ? 21.988 4.927 26.099 1.00 40.12 96 LYS A C 1
ATOM 716 O O . LYS A 1 96 ? 22.244 4.063 26.938 1.00 40.12 96 LYS A O 1
ATOM 721 N N . LYS A 1 97 ? 22.258 6.232 26.256 1.00 52.72 97 LYS A N 1
ATOM 722 C CA . LYS A 1 97 ? 22.671 6.794 27.550 1.00 52.72 97 LYS A CA 1
ATOM 723 C C . LYS A 1 97 ? 21.769 6.169 28.609 1.00 52.72 97 LYS A C 1
ATOM 725 O O . LYS A 1 97 ? 20.545 6.244 28.467 1.00 52.72 97 LYS A O 1
ATOM 730 N N . CYS A 1 98 ? 22.360 5.479 29.582 1.00 62.41 98 CYS A N 1
ATOM 731 C CA . CYS A 1 98 ? 21.563 4.786 30.577 1.00 62.41 98 CYS A CA 1
ATOM 732 C C . CYS A 1 98 ? 20.717 5.835 31.304 1.00 62.41 98 CYS A C 1
ATOM 734 O O . CYS A 1 98 ? 21.215 6.917 31.623 1.00 62.41 98 CYS A O 1
ATOM 736 N N . MET A 1 99 ? 19.423 5.565 31.468 1.00 80.50 99 MET A N 1
ATOM 737 C CA . MET A 1 99 ? 18.520 6.553 32.048 1.00 80.50 99 MET A CA 1
ATOM 738 C C . MET A 1 99 ? 18.863 6.725 33.527 1.00 80.50 99 MET A C 1
ATOM 740 O O . MET A 1 99 ? 18.975 5.744 34.258 1.00 80.50 99 MET A O 1
ATOM 744 N N . GLN A 1 100 ? 19.051 7.973 33.939 1.00 88.50 100 GLN A N 1
ATOM 745 C CA . GLN A 1 100 ? 19.523 8.331 35.268 1.00 88.50 100 GLN A CA 1
ATOM 746 C C . GLN A 1 100 ? 18.325 8.565 36.194 1.00 88.50 100 GLN A C 1
ATOM 748 O O . GLN A 1 100 ? 17.447 9.381 35.892 1.00 88.50 100 GLN A O 1
ATOM 753 N N . THR A 1 101 ? 18.267 7.824 37.298 1.00 87.88 101 THR A N 1
ATOM 754 C CA . THR A 1 101 ? 17.152 7.880 38.253 1.00 87.88 101 THR A CA 1
ATOM 755 C C . THR A 1 101 ? 17.543 8.722 39.457 1.00 87.88 101 THR A C 1
ATOM 757 O O . THR A 1 101 ? 18.651 8.612 39.969 1.00 87.88 101 THR A O 1
ATOM 760 N N . MET A 1 102 ? 16.627 9.568 39.905 1.00 87.38 102 MET A N 1
ATOM 761 C CA . MET A 1 102 ? 16.758 10.401 41.097 1.00 87.38 102 MET A CA 1
ATOM 762 C C . MET A 1 102 ? 15.377 10.516 41.732 1.00 87.38 102 MET A C 1
ATOM 764 O O . MET A 1 102 ? 14.417 10.880 41.038 1.00 87.38 102 MET A O 1
ATOM 768 N N . ASP A 1 103 ? 15.289 10.177 43.017 1.00 82.25 103 ASP A N 1
ATOM 769 C CA . ASP A 1 103 ? 14.025 10.114 43.748 1.00 82.25 103 ASP A CA 1
ATOM 770 C C . ASP A 1 103 ? 13.667 11.432 44.453 1.00 82.25 103 ASP A C 1
ATOM 772 O O . ASP A 1 103 ? 12.498 11.823 44.406 1.00 82.25 103 ASP A O 1
ATOM 776 N N . ASP A 1 104 ? 14.650 12.144 45.014 1.00 84.69 104 ASP A N 1
ATOM 777 C CA . ASP A 1 104 ? 14.480 13.484 45.595 1.00 84.69 104 ASP A CA 1
ATOM 778 C C . ASP A 1 104 ? 15.431 14.512 44.945 1.00 84.69 104 ASP A C 1
ATOM 780 O O . ASP A 1 104 ? 16.563 14.687 45.403 1.00 84.69 104 ASP A O 1
ATOM 784 N N . PRO A 1 105 ? 14.980 15.230 43.897 1.00 87.12 105 PRO A N 1
ATOM 785 C CA . PRO A 1 105 ? 15.730 16.338 43.309 1.00 87.12 105 PRO A CA 1
ATOM 786 C C . PRO A 1 105 ? 15.911 17.564 44.213 1.00 87.12 105 PRO A C 1
ATOM 788 O O . PRO A 1 105 ? 16.768 18.392 43.912 1.00 87.12 105 PRO A O 1
ATOM 791 N N . GLY A 1 106 ? 15.131 17.703 45.290 1.00 84.25 106 GLY A N 1
ATOM 792 C CA . GLY A 1 106 ? 15.254 18.804 46.246 1.00 84.25 106 GLY A CA 1
ATOM 793 C C . GLY A 1 106 ? 16.572 18.735 47.016 1.00 84.25 106 GLY A C 1
ATOM 794 O O . GLY A 1 106 ? 17.297 19.729 47.080 1.00 84.25 106 GLY A O 1
ATOM 795 N N . SER A 1 107 ? 16.941 17.535 47.479 1.00 86.31 107 SER A N 1
ATOM 796 C CA . SER A 1 107 ? 18.166 17.296 48.262 1.00 86.31 107 SER A CA 1
ATOM 797 C C . SER A 1 107 ? 19.468 17.726 47.570 1.00 86.31 107 SER A C 1
ATOM 799 O O . SER A 1 107 ? 20.454 18.028 48.244 1.00 86.31 107 SER A O 1
ATOM 801 N N . PHE A 1 108 ? 19.478 17.798 46.234 1.00 88.44 108 PHE A N 1
ATOM 802 C CA . PHE A 1 108 ? 20.648 18.164 45.432 1.00 88.44 108 PHE A CA 1
ATOM 803 C C . PHE A 1 108 ? 20.780 19.677 45.161 1.00 88.44 108 PHE A C 1
ATOM 805 O O . PHE A 1 108 ? 21.777 20.091 44.566 1.00 88.44 108 PHE A O 1
ATOM 812 N N . LEU A 1 109 ? 19.827 20.514 45.589 1.00 89.00 109 LEU A N 1
ATOM 813 C CA . LEU A 1 109 ? 19.881 21.973 45.415 1.00 89.00 109 LEU A CA 1
ATOM 814 C C . LEU A 1 109 ? 20.950 22.630 46.304 1.00 89.00 109 LEU A C 1
ATOM 816 O O . LEU A 1 109 ? 21.147 22.227 47.451 1.00 89.00 109 LEU A O 1
ATOM 820 N N . ARG A 1 110 ? 21.585 23.703 45.816 1.00 89.88 110 ARG A N 1
ATOM 821 C CA . ARG A 1 110 ? 22.428 24.614 46.619 1.00 89.88 110 ARG A CA 1
ATOM 822 C C . ARG A 1 110 ? 21.607 25.733 47.258 1.00 89.88 110 ARG A C 1
ATOM 824 O O . ARG A 1 110 ? 20.505 26.030 46.794 1.00 89.88 110 ARG A O 1
ATOM 831 N N . ALA A 1 111 ? 22.156 26.426 48.256 1.00 85.62 111 ALA A N 1
ATOM 832 C CA . ALA A 1 111 ? 21.504 27.599 48.853 1.00 85.62 111 ALA A CA 1
ATOM 833 C C . ALA A 1 111 ? 21.256 28.714 47.810 1.00 85.62 111 ALA A C 1
ATOM 835 O O . ALA A 1 111 ? 20.195 29.345 47.790 1.00 85.62 111 ALA A O 1
ATOM 836 N N . SER A 1 112 ? 22.188 28.890 46.874 1.00 87.69 112 SER A N 1
ATOM 837 C CA . SER A 1 112 ? 22.105 29.772 45.706 1.00 87.69 112 SER A CA 1
ATOM 838 C C . SER A 1 112 ? 21.065 29.337 44.660 1.00 87.69 112 SER A C 1
ATOM 840 O O . SER A 1 112 ? 20.587 30.166 43.878 1.00 87.69 112 SER A O 1
ATOM 842 N N . ASP A 1 113 ? 20.667 28.062 44.628 1.00 88.94 113 ASP A N 1
ATOM 843 C CA . ASP A 1 113 ? 19.560 27.585 43.791 1.00 88.94 113 ASP A CA 1
ATOM 844 C C . ASP A 1 113 ? 18.211 27.781 44.498 1.00 88.94 113 ASP A C 1
ATOM 846 O O . ASP A 1 113 ? 17.285 28.308 43.884 1.00 88.94 113 ASP A O 1
ATOM 850 N N . VAL A 1 114 ? 18.119 27.450 45.794 1.00 87.38 114 VAL A N 1
ATOM 851 C CA . VAL A 1 114 ? 16.915 27.655 46.624 1.00 87.38 114 VAL A CA 1
ATOM 852 C C . VAL A 1 114 ? 16.510 29.132 46.645 1.00 87.38 114 VAL A C 1
ATOM 854 O O . VAL A 1 114 ? 15.369 29.461 46.332 1.00 87.38 114 VAL A O 1
ATOM 857 N N . THR A 1 115 ? 17.447 30.042 46.925 1.00 88.06 115 THR A N 1
ATOM 858 C CA . THR A 1 115 ? 17.195 31.499 46.921 1.00 88.06 115 THR A CA 1
ATOM 859 C C . THR A 1 115 ? 16.702 32.019 45.567 1.00 88.06 115 THR A C 1
ATOM 861 O O . THR A 1 115 ? 15.780 32.832 45.520 1.00 88.06 115 THR A O 1
ATOM 864 N N . PHE A 1 116 ? 17.251 31.514 44.456 1.00 90.50 116 PHE A N 1
ATOM 865 C CA . PHE A 1 116 ? 16.815 31.883 43.106 1.00 90.50 116 PHE A CA 1
ATOM 866 C C . PHE A 1 116 ? 15.406 31.359 42.781 1.00 90.50 116 PHE A C 1
ATOM 868 O O . PHE A 1 116 ? 14.602 32.069 42.180 1.00 90.50 116 PHE A O 1
ATOM 875 N N . ILE A 1 117 ? 15.088 30.119 43.165 1.00 88.81 117 ILE A N 1
ATOM 876 C CA . ILE A 1 117 ? 13.777 29.510 42.893 1.00 88.81 117 ILE A CA 1
ATOM 877 C C . ILE A 1 117 ? 12.687 30.127 43.789 1.00 88.81 117 ILE A C 1
ATOM 879 O O . ILE A 1 117 ? 11.561 30.324 43.327 1.00 88.81 117 ILE A O 1
ATOM 883 N N . SER A 1 118 ? 13.015 30.518 45.021 1.00 86.50 118 SER A N 1
ATOM 884 C CA . SER A 1 118 ? 12.100 31.222 45.931 1.00 86.50 118 SER A CA 1
ATOM 885 C C . SER A 1 118 ? 11.788 32.667 45.519 1.00 86.50 118 SER A C 1
ATOM 887 O O . SER A 1 118 ? 10.794 33.217 45.986 1.00 86.50 118 SER A O 1
ATOM 889 N N . ASN A 1 119 ? 12.576 33.293 44.636 1.00 87.75 119 ASN A N 1
ATOM 890 C CA . ASN A 1 119 ? 12.325 34.668 44.194 1.00 87.75 119 ASN A CA 1
ATOM 891 C C . ASN A 1 119 ? 11.014 34.765 43.367 1.00 87.75 119 ASN A C 1
ATOM 893 O O . ASN A 1 119 ? 10.894 34.062 42.355 1.00 87.75 119 ASN A O 1
ATOM 897 N N . PRO A 1 120 ? 10.021 35.598 43.745 1.00 80.31 120 PRO A N 1
ATOM 898 C CA . PRO A 1 120 ? 8.784 35.769 42.975 1.00 80.31 120 PRO A CA 1
ATOM 899 C C . PRO A 1 120 ? 8.991 36.431 41.602 1.00 80.31 120 PRO A C 1
ATOM 901 O O . PRO A 1 120 ? 8.231 36.132 40.685 1.00 80.31 120 PRO A O 1
ATOM 904 N N . ASP A 1 121 ? 10.038 37.242 41.413 1.00 84.00 121 ASP A N 1
ATOM 905 C CA . ASP A 1 121 ? 10.289 37.993 40.168 1.00 84.00 121 ASP A CA 1
ATOM 906 C C . ASP A 1 121 ? 10.778 37.112 39.000 1.00 84.00 121 ASP A C 1
ATOM 908 O O . ASP A 1 121 ? 11.037 37.587 37.892 1.00 84.00 121 ASP A O 1
ATOM 912 N N . HIS A 1 122 ? 10.984 35.814 39.233 1.00 87.62 122 HIS A N 1
ATOM 913 C CA . HIS A 1 122 ? 11.511 34.884 38.238 1.00 87.62 122 HIS A CA 1
ATOM 914 C C . HIS A 1 122 ? 10.405 34.016 37.637 1.00 87.62 122 HIS A C 1
ATOM 916 O O . HIS A 1 122 ? 9.653 33.344 38.339 1.00 87.62 122 HIS A O 1
ATOM 922 N N . THR A 1 123 ? 10.339 33.980 36.305 1.00 90.50 123 THR A N 1
ATOM 923 C CA . THR A 1 123 ? 9.347 33.172 35.581 1.00 90.50 123 THR A CA 1
ATOM 924 C C . THR A 1 123 ? 9.526 31.676 35.853 1.00 90.50 123 THR A C 1
ATOM 926 O O . THR A 1 123 ? 10.640 31.200 36.087 1.00 90.50 123 THR A O 1
ATOM 929 N N . ILE A 1 124 ? 8.446 30.894 35.732 1.00 88.12 124 ILE A N 1
ATOM 930 C CA . ILE A 1 124 ? 8.488 29.423 35.861 1.00 88.12 124 ILE A CA 1
ATOM 931 C C . ILE A 1 124 ? 9.568 28.810 34.958 1.00 88.12 124 ILE A C 1
ATOM 933 O O . ILE A 1 124 ? 10.309 27.926 35.381 1.00 88.12 124 ILE A O 1
ATOM 937 N N . LYS A 1 125 ? 9.730 29.338 33.740 1.00 89.31 125 LYS A N 1
ATOM 938 C CA . LYS A 1 125 ? 10.766 28.913 32.792 1.00 89.31 125 LYS A CA 1
ATOM 939 C C . LYS A 1 125 ? 12.190 29.207 33.282 1.00 89.31 125 LYS A C 1
ATOM 941 O O . LYS A 1 125 ? 13.077 28.373 33.104 1.00 89.31 125 LYS A O 1
ATOM 946 N N . ALA A 1 126 ? 12.419 30.349 33.936 1.00 89.75 126 ALA A N 1
ATOM 947 C CA . ALA A 1 126 ? 13.703 30.654 34.568 1.00 89.75 126 ALA A CA 1
ATOM 948 C C . ALA A 1 126 ? 13.988 29.708 35.750 1.00 89.75 126 ALA A C 1
ATOM 950 O O . ALA A 1 126 ? 15.092 29.171 35.849 1.00 89.75 126 ALA A O 1
ATOM 951 N N . LYS A 1 127 ? 12.981 29.419 36.586 1.00 92.19 127 LYS A N 1
ATOM 952 C CA . LYS A 1 127 ? 13.083 28.465 37.708 1.00 92.19 127 LYS A CA 1
ATOM 953 C C . LYS A 1 127 ? 13.345 27.029 37.228 1.00 92.19 127 LYS A C 1
ATOM 955 O O . LYS A 1 127 ? 14.232 26.358 37.750 1.00 92.19 127 LYS A O 1
ATOM 960 N N . ALA A 1 128 ? 12.675 26.589 36.162 1.00 91.44 128 ALA A N 1
ATOM 961 C CA . ALA A 1 128 ? 12.932 25.306 35.503 1.00 91.44 128 ALA A CA 1
ATOM 962 C C . ALA A 1 128 ? 14.339 25.231 34.875 1.00 91.44 128 ALA A C 1
ATOM 964 O O . ALA A 1 128 ? 15.001 24.198 34.967 1.00 91.44 128 ALA A O 1
ATOM 965 N N . SER A 1 129 ? 14.840 26.330 34.298 1.00 93.06 129 SER A N 1
ATOM 966 C CA . SER A 1 129 ? 16.223 26.413 33.808 1.00 93.06 129 SER A CA 1
ATOM 967 C C . SER A 1 129 ? 17.254 26.364 34.946 1.00 93.06 129 SER A C 1
ATOM 969 O O . SER A 1 129 ? 18.293 25.724 34.794 1.00 93.06 129 SER A O 1
ATOM 971 N N . ARG A 1 130 ? 16.959 26.958 36.116 1.00 92.44 130 ARG A N 1
ATOM 972 C CA . ARG A 1 130 ? 17.796 26.846 37.328 1.00 92.44 130 ARG A CA 1
ATOM 973 C C . ARG A 1 130 ? 17.870 25.405 37.832 1.00 92.44 130 ARG A C 1
ATOM 975 O O . ARG A 1 130 ? 18.969 24.896 38.028 1.00 92.44 130 ARG A O 1
ATOM 982 N N . MET A 1 131 ? 16.728 24.723 37.920 1.00 90.88 131 MET A N 1
ATOM 983 C CA . MET A 1 131 ? 16.661 23.289 38.234 1.00 90.88 131 MET A CA 1
ATOM 984 C C . MET A 1 131 ? 17.479 22.452 37.229 1.00 90.88 131 MET A C 1
ATOM 986 O O . MET A 1 131 ? 18.230 21.561 37.617 1.00 90.88 131 MET A O 1
ATOM 990 N N . ALA A 1 132 ? 17.419 22.777 35.933 1.00 92.38 132 ALA A N 1
ATOM 991 C CA . ALA A 1 132 ? 18.221 22.109 34.907 1.00 92.38 132 ALA A CA 1
ATOM 992 C C . ALA A 1 132 ? 19.740 22.372 35.023 1.00 92.38 132 ALA A C 1
ATOM 994 O O . ALA A 1 132 ? 20.531 21.501 34.663 1.00 92.38 132 ALA A O 1
ATOM 995 N N . MET A 1 133 ? 20.169 23.530 35.543 1.00 89.25 133 MET A N 1
ATOM 996 C CA . MET A 1 133 ? 21.589 23.795 35.827 1.00 89.25 133 MET A CA 1
ATOM 997 C C . MET A 1 133 ? 22.124 22.929 36.971 1.00 89.25 133 MET A C 1
ATOM 999 O O . MET A 1 133 ? 23.245 22.436 36.857 1.00 89.25 133 MET A O 1
ATOM 1003 N N . MET A 1 134 ? 21.329 22.679 38.020 1.00 90.44 134 MET A N 1
ATOM 1004 C CA . MET A 1 134 ? 21.700 21.742 39.091 1.00 90.44 134 MET A CA 1
ATOM 1005 C C . MET A 1 134 ? 21.894 20.322 38.536 1.00 90.44 134 MET A C 1
ATOM 1007 O O . MET A 1 134 ? 22.940 19.714 38.744 1.00 90.44 134 MET A O 1
ATOM 1011 N N . PHE A 1 135 ? 20.961 19.830 37.712 1.00 91.31 135 PHE A N 1
ATOM 1012 C CA . PHE A 1 135 ? 21.116 18.532 37.038 1.00 91.31 135 PHE A CA 1
ATOM 1013 C C . PHE A 1 135 ? 22.376 18.466 36.155 1.00 91.31 135 PHE A C 1
ATOM 1015 O O . PHE A 1 135 ? 23.003 17.412 36.038 1.00 91.31 135 PHE A O 1
ATOM 1022 N N . CYS A 1 136 ? 22.771 19.589 35.549 1.00 88.56 136 CYS A N 1
ATOM 1023 C CA . CYS A 1 136 ? 24.000 19.683 34.770 1.00 88.56 136 CYS A CA 1
ATOM 1024 C C . CYS A 1 136 ? 25.267 19.615 35.638 1.00 88.56 136 CYS A C 1
ATOM 1026 O O . CYS A 1 136 ? 26.228 18.954 35.243 1.00 88.56 136 CYS A O 1
ATOM 1028 N N . SER A 1 137 ? 25.284 20.255 36.813 1.00 86.19 137 SER A N 1
ATOM 1029 C CA . SER A 1 137 ? 26.476 20.310 37.672 1.00 86.19 137 SER A CA 1
ATOM 1030 C C . SER A 1 137 ? 26.823 18.948 38.292 1.00 86.19 137 SER A C 1
ATOM 1032 O O . SER A 1 137 ? 27.996 18.574 38.319 1.00 86.19 137 SER A O 1
ATOM 1034 N N . ILE A 1 138 ? 25.810 18.155 38.663 1.00 88.12 138 ILE A N 1
ATOM 1035 C CA . ILE A 1 138 ? 25.946 16.774 39.175 1.00 88.12 138 ILE A CA 1
ATOM 1036 C C . ILE A 1 138 ? 26.120 15.700 38.076 1.00 88.12 138 ILE A C 1
ATOM 1038 O O . ILE A 1 138 ? 26.071 14.504 38.359 1.00 88.12 138 ILE A O 1
ATOM 1042 N N . ASN A 1 139 ? 26.289 16.090 36.808 1.00 87.69 139 ASN A N 1
ATOM 1043 C CA . ASN A 1 139 ? 26.418 15.182 35.657 1.00 87.69 139 ASN A CA 1
ATOM 1044 C C . ASN A 1 139 ? 25.180 14.279 35.364 1.00 87.69 139 ASN A C 1
ATOM 1046 O O . ASN A 1 139 ? 25.296 13.171 34.824 1.00 87.69 139 ASN A O 1
ATOM 1050 N N . CYS A 1 140 ? 23.964 14.750 35.669 1.00 87.69 140 CYS A N 1
ATOM 1051 C CA . CYS A 1 140 ? 22.705 14.076 35.324 1.00 87.69 140 CYS A CA 1
ATOM 1052 C C . CYS A 1 140 ? 22.216 14.478 33.915 1.00 87.69 140 CYS A C 1
ATOM 1054 O O . CYS A 1 140 ? 21.342 15.326 33.735 1.00 87.69 140 CYS A O 1
ATOM 1056 N N . SER A 1 141 ? 22.814 13.869 32.885 1.00 85.88 141 SER A N 1
ATOM 1057 C CA . SER A 1 141 ? 22.607 14.210 31.465 1.00 85.88 141 SER A CA 1
ATOM 1058 C C . SER A 1 141 ? 21.442 13.507 30.761 1.00 85.88 141 SER A C 1
ATOM 1060 O O . SER A 1 141 ? 21.110 13.868 29.628 1.00 85.88 141 SER A O 1
ATOM 1062 N N . CYS A 1 142 ? 20.853 12.477 31.373 1.00 86.31 142 CYS A N 1
ATOM 1063 C CA . CYS A 1 142 ? 19.772 11.688 30.780 1.00 86.31 142 CYS A CA 1
ATOM 1064 C C . CYS A 1 142 ? 18.747 11.217 31.836 1.00 86.31 142 CYS A C 1
ATOM 1066 O O . CYS A 1 142 ? 18.587 10.008 32.025 1.00 86.31 142 CYS A O 1
ATOM 1068 N N . PRO A 1 143 ? 18.061 12.135 32.546 1.00 89.56 143 PRO A N 1
ATOM 1069 C CA . PRO A 1 143 ? 17.109 11.776 33.596 1.00 89.56 143 PRO A CA 1
ATOM 1070 C C . PRO A 1 143 ? 15.934 10.942 33.068 1.00 89.56 143 PRO A C 1
ATOM 1072 O O . PRO A 1 143 ? 15.493 11.108 31.927 1.00 89.56 143 PRO A O 1
ATOM 1075 N N . THR A 1 144 ? 15.382 10.068 33.913 1.00 88.44 144 THR A N 1
ATOM 1076 C CA . THR A 1 144 ? 14.148 9.337 33.584 1.00 88.44 144 THR A CA 1
ATOM 1077 C C . THR A 1 144 ? 12.937 10.275 33.425 1.00 88.44 144 THR A C 1
ATOM 1079 O O . THR A 1 144 ? 12.947 11.434 33.855 1.00 88.44 144 THR A O 1
ATOM 1082 N N . GLU A 1 145 ? 11.850 9.768 32.831 1.00 85.69 145 GLU A N 1
ATOM 1083 C CA . GLU A 1 145 ? 10.562 10.478 32.797 1.00 85.69 145 GLU A CA 1
ATOM 1084 C C . GLU A 1 145 ? 10.035 10.782 34.223 1.00 85.69 145 GLU A C 1
ATOM 1086 O O . GLU A 1 145 ? 9.791 11.956 34.503 1.00 85.69 145 GLU A O 1
ATOM 1091 N N . PRO A 1 146 ? 9.955 9.815 35.170 1.00 86.31 146 PRO A N 1
ATOM 1092 C CA . PRO A 1 146 ? 9.664 10.112 36.576 1.00 86.31 146 PRO A CA 1
ATOM 1093 C C . PRO A 1 146 ? 10.574 11.180 37.188 1.00 86.31 146 PRO A C 1
ATOM 1095 O O . PRO A 1 146 ? 10.068 12.114 37.799 1.00 86.31 146 PRO A O 1
ATOM 1098 N N . THR A 1 147 ? 11.891 11.101 36.983 1.00 89.25 147 THR A N 1
ATOM 1099 C CA . THR A 1 147 ? 12.849 12.090 37.505 1.00 89.25 147 THR A CA 1
ATOM 1100 C C . THR A 1 147 ? 12.583 13.496 36.961 1.00 89.25 147 THR A C 1
ATOM 1102 O O . THR A 1 147 ? 12.567 14.459 37.724 1.00 89.25 147 THR A O 1
ATOM 1105 N N . SER A 1 148 ? 12.296 13.618 35.661 1.00 90.62 148 SER A N 1
ATOM 1106 C CA . SER A 1 148 ? 11.929 14.897 35.036 1.00 90.62 148 SER A CA 1
ATOM 1107 C C . SER A 1 148 ? 10.616 15.455 35.604 1.00 90.62 148 SER A C 1
ATOM 1109 O O . SER A 1 148 ? 10.492 16.659 35.813 1.00 90.62 148 SER A O 1
ATOM 1111 N N . GLY A 1 149 ? 9.644 14.578 35.880 1.00 87.62 149 GLY A N 1
ATOM 1112 C CA . GLY A 1 149 ? 8.392 14.938 36.544 1.00 87.62 149 GLY A CA 1
ATOM 1113 C C . GLY A 1 149 ? 8.601 15.400 37.989 1.00 87.62 149 GLY A C 1
ATOM 1114 O O . GLY A 1 149 ? 8.047 16.423 38.378 1.00 87.62 149 GLY A O 1
ATOM 1115 N N . ARG A 1 150 ? 9.444 14.710 38.770 1.00 88.38 150 ARG A N 1
ATOM 1116 C CA . ARG A 1 150 ? 9.760 15.088 40.160 1.00 88.38 150 ARG A CA 1
ATOM 1117 C C . ARG A 1 150 ? 10.530 16.403 40.257 1.00 88.38 150 ARG A C 1
ATOM 1119 O O . ARG A 1 150 ? 10.243 17.178 41.158 1.00 88.38 150 ARG A O 1
ATOM 1126 N N . ALA A 1 151 ? 11.419 16.709 39.311 1.00 89.31 151 ALA A N 1
ATOM 1127 C CA . ALA A 1 151 ? 12.116 17.999 39.270 1.00 89.31 151 ALA A CA 1
ATOM 1128 C C . ALA A 1 151 ? 11.137 19.189 39.157 1.00 89.31 151 ALA A C 1
ATOM 1130 O O . ALA A 1 151 ? 11.306 20.199 39.834 1.00 89.31 151 ALA A O 1
ATOM 1131 N N . VAL A 1 152 ? 10.066 19.052 38.363 1.00 90.00 152 VAL A N 1
ATOM 1132 C CA . VAL A 1 152 ? 8.971 20.044 38.298 1.00 90.00 152 VAL A CA 1
ATOM 1133 C C . VAL A 1 152 ? 8.003 19.906 39.485 1.00 90.00 152 VAL A C 1
ATOM 1135 O O . VAL A 1 152 ? 7.440 20.896 39.944 1.00 90.00 152 VAL A O 1
ATOM 1138 N N . GLY A 1 153 ? 7.859 18.703 40.046 1.00 86.69 153 GLY A N 1
ATOM 1139 C CA . GLY A 1 153 ? 7.132 18.446 41.291 1.00 86.69 153 GLY A CA 1
ATOM 1140 C C . GLY A 1 153 ? 7.701 19.204 42.497 1.00 86.69 153 GLY A C 1
ATOM 1141 O O . GLY A 1 153 ? 6.924 19.768 43.259 1.00 86.69 153 GLY A O 1
ATOM 1142 N N . VAL A 1 154 ? 9.026 19.301 42.633 1.00 86.94 154 VAL A N 1
ATOM 1143 C CA . VAL A 1 154 ? 9.694 20.132 43.655 1.00 86.94 154 VAL A CA 1
ATOM 1144 C C . VAL A 1 154 ? 9.320 21.608 43.473 1.00 86.94 154 VAL A C 1
ATOM 1146 O O . VAL A 1 154 ? 8.874 22.256 44.416 1.00 86.94 154 VAL A O 1
ATOM 1149 N N . LEU A 1 155 ? 9.387 22.131 42.240 1.00 87.06 155 LEU A N 1
ATOM 1150 C CA . LEU A 1 155 ? 8.981 23.512 41.931 1.00 87.06 155 LEU A CA 1
ATOM 1151 C C . LEU A 1 155 ? 7.509 23.795 42.290 1.00 87.06 155 LEU A C 1
ATOM 1153 O O . LEU A 1 155 ? 7.179 24.899 42.717 1.00 87.06 155 LEU A O 1
ATOM 1157 N N . LYS A 1 156 ? 6.625 22.804 42.133 1.00 87.00 156 LYS A N 1
ATOM 1158 C CA . LYS A 1 156 ? 5.208 22.901 42.503 1.00 87.00 156 LYS A CA 1
ATOM 1159 C C . LYS A 1 156 ? 4.995 22.876 44.018 1.00 87.00 156 LYS A C 1
ATOM 1161 O O . LYS A 1 156 ? 4.359 23.778 44.553 1.00 87.00 156 LYS A O 1
ATOM 1166 N N . ASN A 1 157 ? 5.463 21.818 44.679 1.00 81.69 157 ASN A N 1
ATOM 1167 C CA . ASN A 1 157 ? 5.049 21.486 46.042 1.00 81.69 157 ASN A CA 1
ATOM 1168 C C . ASN A 1 157 ? 5.898 22.205 47.099 1.00 81.69 157 ASN A C 1
ATOM 1170 O O . ASN A 1 157 ? 5.344 22.703 48.074 1.00 81.69 157 ASN A O 1
ATOM 1174 N N . ASP A 1 158 ? 7.209 22.321 46.877 1.00 79.69 158 ASP A N 1
ATOM 1175 C CA . ASP A 1 158 ? 8.140 22.873 47.869 1.00 79.69 158 ASP A CA 1
ATOM 1176 C C . ASP A 1 158 ? 8.293 24.395 47.724 1.00 79.69 158 ASP A C 1
ATOM 1178 O O . ASP A 1 158 ? 8.481 25.105 48.707 1.00 79.69 158 ASP A O 1
ATOM 1182 N N . PHE A 1 159 ? 8.174 24.905 46.491 1.00 83.12 159 PHE A N 1
ATOM 1183 C CA . PHE A 1 159 ? 8.274 26.335 46.164 1.00 83.12 159 PHE A CA 1
ATOM 1184 C C . PHE A 1 159 ? 6.913 26.996 45.858 1.00 83.12 159 PHE A C 1
ATOM 1186 O O . PHE A 1 159 ? 6.863 28.146 45.422 1.00 83.12 159 PHE A O 1
ATOM 1193 N N . GLY A 1 160 ? 5.801 26.289 46.097 1.00 79.00 160 GLY A N 1
ATOM 1194 C CA . GLY A 1 160 ? 4.447 26.859 46.133 1.00 79.00 160 GLY A CA 1
ATOM 1195 C C . GLY A 1 160 ? 3.883 27.385 44.805 1.00 79.00 160 GLY A C 1
ATOM 1196 O O . GLY A 1 160 ? 2.965 28.209 44.819 1.00 79.00 160 GLY A O 1
ATOM 1197 N N . LEU A 1 161 ? 4.406 26.947 43.654 1.00 83.56 161 LEU A N 1
ATOM 1198 C CA . LEU A 1 161 ? 3.968 27.420 42.335 1.00 83.56 161 LEU A CA 1
ATOM 1199 C C . LEU A 1 161 ? 2.609 26.819 41.928 1.00 83.56 161 LEU A C 1
ATOM 1201 O O . LEU A 1 161 ? 2.544 25.839 41.184 1.00 83.56 161 LEU A O 1
ATOM 1205 N N . LYS A 1 162 ? 1.517 27.452 42.374 1.00 80.94 162 LYS A N 1
ATOM 1206 C CA . LYS A 1 162 ? 0.122 27.049 42.090 1.00 80.94 162 LYS A CA 1
ATOM 1207 C C . LYS A 1 162 ? -0.215 26.926 40.601 1.00 80.94 162 LYS A C 1
ATOM 1209 O O . LYS A 1 162 ? -1.040 26.107 40.226 1.00 80.94 162 LYS A O 1
ATOM 1214 N N . GLU A 1 163 ? 0.454 27.674 39.727 1.00 81.62 163 GLU A N 1
ATOM 1215 C CA . GLU A 1 163 ? 0.300 27.551 38.266 1.00 81.62 163 GLU A CA 1
ATOM 1216 C C . GLU A 1 163 ? 0.641 26.137 37.743 1.00 81.62 163 GLU A C 1
ATOM 1218 O O . GLU A 1 163 ? 0.104 25.704 36.727 1.00 81.62 163 GLU A O 1
ATOM 1223 N N . LEU A 1 164 ? 1.476 25.375 38.465 1.00 84.25 164 LEU A N 1
ATOM 1224 C CA . LEU A 1 164 ? 1.795 23.969 38.176 1.00 84.25 164 LEU A CA 1
ATOM 1225 C C . LEU A 1 164 ? 0.721 22.981 38.690 1.00 84.25 164 LEU A C 1
ATOM 1227 O O . LEU A 1 164 ? 0.903 21.759 38.640 1.00 84.25 164 LEU A O 1
ATOM 1231 N N . GLU A 1 165 ? -0.411 23.472 39.197 1.00 83.06 165 GLU A N 1
ATOM 1232 C CA . GLU A 1 165 ? -1.627 22.672 39.367 1.00 83.06 165 GLU A CA 1
ATOM 1233 C C . GLU A 1 165 ? -2.285 22.340 38.024 1.00 83.06 165 GLU A C 1
ATOM 1235 O O . GLU A 1 165 ? -2.823 21.240 37.888 1.00 83.06 165 GLU A O 1
ATOM 1240 N N . ASP A 1 166 ? -2.156 23.210 37.016 1.00 82.81 166 ASP A N 1
ATOM 1241 C CA . ASP A 1 166 ? -2.688 22.946 35.682 1.00 82.81 166 ASP A CA 1
ATOM 1242 C C . ASP A 1 166 ? -1.883 21.849 34.936 1.00 82.81 166 ASP A C 1
ATOM 1244 O O . ASP A 1 166 ? -0.658 21.961 34.779 1.00 82.81 166 ASP A O 1
ATOM 1248 N N . PRO A 1 167 ? -2.544 20.793 34.415 1.00 79.44 167 PRO A N 1
ATOM 1249 C CA . PRO A 1 167 ? -1.892 19.711 33.673 1.00 79.44 167 PRO A CA 1
ATOM 1250 C C . PRO A 1 167 ? -1.096 20.151 32.431 1.00 79.44 167 PRO A C 1
ATOM 1252 O O . PRO A 1 167 ? -0.083 19.530 32.097 1.00 79.44 167 PRO A O 1
ATOM 1255 N N . GLN A 1 168 ? -1.533 21.197 31.724 1.00 78.81 168 GLN A N 1
ATOM 1256 C CA . GLN A 1 168 ? -0.886 21.689 30.507 1.00 78.81 168 GLN A CA 1
ATOM 1257 C C . GLN A 1 168 ? 0.334 22.556 30.827 1.00 78.81 168 GLN A C 1
ATOM 1259 O O . GLN A 1 168 ? 1.376 22.377 30.188 1.00 78.81 168 GLN A O 1
ATOM 1264 N N . VAL A 1 169 ? 0.248 23.427 31.835 1.00 84.25 169 VAL A N 1
ATOM 1265 C CA . VAL A 1 169 ? 1.380 24.220 32.342 1.00 84.25 169 VAL A CA 1
ATOM 1266 C C . VAL A 1 169 ? 2.444 23.303 32.951 1.00 84.25 169 VAL A C 1
ATOM 1268 O O . VAL A 1 169 ? 3.628 23.461 32.637 1.00 84.25 169 VAL A O 1
ATOM 1271 N N . PHE A 1 170 ? 2.052 22.279 33.721 1.00 88.56 170 PHE A N 1
ATOM 1272 C CA . PHE A 1 170 ? 2.983 21.275 34.252 1.00 88.56 170 PHE A CA 1
ATOM 1273 C C . PHE A 1 170 ? 3.729 20.539 33.127 1.00 88.56 170 PHE A C 1
ATOM 1275 O O . PHE A 1 170 ? 4.962 20.509 33.114 1.00 88.56 170 PHE A O 1
ATOM 1282 N N . TYR A 1 171 ? 3.005 19.995 32.138 1.00 87.62 171 TYR A N 1
ATOM 1283 C CA . TYR A 1 171 ? 3.618 19.288 31.006 1.00 87.62 171 TYR A CA 1
ATOM 1284 C C . TYR A 1 171 ? 4.566 20.189 30.198 1.00 87.62 171 TYR A C 1
ATOM 1286 O O . TYR A 1 171 ? 5.670 19.765 29.845 1.00 87.62 171 TYR A O 1
ATOM 1294 N N . ASN A 1 172 ? 4.163 21.435 29.926 1.00 88.38 172 ASN A N 1
ATOM 1295 C CA . ASN A 1 172 ? 4.989 22.405 29.204 1.00 88.38 172 ASN A CA 1
ATOM 1296 C C . ASN A 1 172 ? 6.269 22.739 29.986 1.00 88.38 172 ASN A C 1
ATOM 1298 O O . ASN A 1 172 ? 7.354 22.741 29.406 1.00 88.38 172 ASN A O 1
ATOM 1302 N N . THR A 1 173 ? 6.165 22.913 31.306 1.00 89.44 173 THR A N 1
ATOM 1303 C CA . THR A 1 173 ? 7.312 23.174 32.191 1.00 89.44 173 THR A CA 1
ATOM 1304 C C . THR A 1 173 ? 8.300 22.002 32.211 1.00 89.44 173 THR A C 1
ATOM 1306 O O . THR A 1 173 ? 9.511 22.220 32.194 1.00 89.44 173 THR A O 1
ATOM 1309 N N . VAL A 1 174 ? 7.820 20.753 32.143 1.00 90.38 174 VAL A N 1
ATOM 1310 C CA . VAL A 1 174 ? 8.683 19.569 31.961 1.00 90.38 174 VAL A CA 1
ATOM 1311 C C . VAL A 1 174 ? 9.431 19.609 30.619 1.00 90.38 174 VAL A C 1
ATOM 1313 O O . VAL A 1 174 ? 10.601 19.220 30.563 1.00 90.38 174 VAL A O 1
ATOM 1316 N N . GLN A 1 175 ? 8.803 20.079 29.533 1.00 90.88 175 GLN A N 1
ATOM 1317 C CA . GLN A 1 175 ? 9.500 20.228 28.246 1.00 90.88 175 GLN A CA 1
ATOM 1318 C C . GLN A 1 175 ? 10.544 21.352 28.291 1.00 90.88 175 GLN A C 1
ATOM 1320 O O . GLN A 1 175 ? 11.656 21.157 27.800 1.00 90.88 175 GLN A O 1
ATOM 1325 N N . ASP A 1 176 ? 10.227 22.487 28.921 1.00 90.75 176 ASP A N 1
ATOM 1326 C CA . ASP A 1 176 ? 11.170 23.594 29.119 1.00 90.75 176 ASP A CA 1
ATOM 1327 C C . ASP A 1 176 ? 12.376 23.174 29.977 1.00 90.75 176 ASP A C 1
ATOM 1329 O O . ASP A 1 176 ? 13.513 23.465 29.605 1.00 90.75 176 ASP A O 1
ATOM 1333 N N . PHE A 1 177 ? 12.165 22.404 31.052 1.00 93.94 177 PHE A N 1
ATOM 1334 C CA . PHE A 1 177 ? 13.241 21.790 31.843 1.00 93.94 177 PHE A CA 1
ATOM 1335 C C . PHE A 1 177 ? 14.145 20.892 30.980 1.00 93.94 177 PHE A C 1
ATOM 1337 O O . PHE A 1 177 ? 15.364 21.067 30.972 1.00 93.94 177 PHE A O 1
ATOM 1344 N N . LYS A 1 178 ? 13.572 19.968 30.192 1.00 92.12 178 LYS A N 1
ATOM 1345 C CA . LYS A 1 178 ? 14.347 19.074 29.306 1.00 92.12 178 LYS A CA 1
ATOM 1346 C C . LYS A 1 178 ? 15.113 19.842 28.222 1.00 92.12 178 LYS A C 1
ATOM 1348 O O . LYS A 1 178 ? 16.239 19.471 27.884 1.00 92.12 178 LYS A O 1
ATOM 1353 N N . ALA A 1 179 ? 14.523 20.906 27.676 1.00 90.50 179 ALA A N 1
ATOM 1354 C CA . ALA A 1 179 ? 15.166 21.770 26.692 1.00 90.50 179 ALA A CA 1
ATOM 1355 C C . ALA A 1 179 ? 16.337 22.555 27.306 1.00 90.50 179 ALA A C 1
ATOM 1357 O O . ALA A 1 179 ? 17.431 22.555 26.737 1.00 90.50 179 ALA A O 1
ATOM 1358 N N . ALA A 1 180 ? 16.138 23.147 28.489 1.00 91.25 180 ALA A N 1
ATOM 1359 C CA . ALA A 1 180 ? 17.183 23.837 29.239 1.00 91.25 180 ALA A CA 1
ATOM 1360 C C . ALA A 1 180 ? 18.333 22.887 29.602 1.00 91.25 180 ALA A C 1
ATOM 1362 O O . ALA A 1 180 ? 19.487 23.205 29.331 1.00 91.25 180 ALA A O 1
ATOM 1363 N N . LEU A 1 181 ? 18.032 21.686 30.107 1.00 91.75 181 LEU A N 1
ATOM 1364 C CA . LEU A 1 181 ? 19.030 20.672 30.461 1.00 91.75 181 LEU A CA 1
ATOM 1365 C C . LEU A 1 181 ? 19.915 20.303 29.265 1.00 91.75 181 LEU A C 1
ATOM 1367 O O . LEU A 1 181 ? 21.141 20.315 29.356 1.00 91.75 181 LEU A O 1
ATOM 1371 N N . LYS A 1 182 ? 19.295 20.045 28.108 1.00 88.00 182 LYS A N 1
ATOM 1372 C CA . LYS A 1 182 ? 20.013 19.762 26.859 1.00 88.00 182 LYS A CA 1
ATOM 1373 C C . LYS A 1 182 ? 20.867 20.947 26.391 1.00 88.00 182 LYS A C 1
ATOM 1375 O O . LYS A 1 182 ? 21.921 20.725 25.798 1.00 88.00 182 LYS A O 1
ATOM 1380 N N . SER A 1 183 ? 20.421 22.180 26.633 1.00 89.25 183 SER A N 1
ATOM 1381 C CA . SER A 1 183 ? 21.183 23.389 26.314 1.00 89.25 183 SER A CA 1
ATOM 1382 C C . SER A 1 183 ? 22.402 23.538 27.227 1.00 89.25 183 SER A C 1
ATOM 1384 O O . SER A 1 183 ? 23.513 23.690 26.727 1.00 89.25 183 SER A O 1
ATOM 1386 N N . HIS A 1 184 ? 22.223 23.408 28.545 1.00 85.50 184 HIS A N 1
ATOM 1387 C CA . HIS A 1 184 ? 23.303 23.523 29.533 1.00 85.50 184 HIS A CA 1
ATOM 1388 C C . HIS A 1 184 ? 24.389 22.463 29.325 1.00 85.50 184 HIS A C 1
ATOM 1390 O O . HIS A 1 184 ? 25.562 22.817 29.259 1.00 85.50 184 HIS A O 1
ATOM 1396 N N . PHE A 1 185 ? 24.019 21.202 29.069 1.00 82.19 185 PHE A N 1
ATOM 1397 C CA . PHE A 1 185 ? 24.984 20.145 28.723 1.00 82.19 185 PHE A CA 1
ATOM 1398 C C . PHE A 1 185 ? 25.708 20.356 27.387 1.00 82.19 185 PHE A C 1
ATOM 1400 O O . PHE A 1 185 ? 26.779 19.786 27.181 1.00 82.19 185 PHE A O 1
ATOM 1407 N N . LYS A 1 186 ? 25.132 21.129 26.456 1.00 83.00 186 LYS A N 1
ATOM 1408 C CA . LYS A 1 186 ? 25.800 21.484 25.197 1.00 83.00 186 LYS A CA 1
ATOM 1409 C C . LYS A 1 186 ? 26.809 22.617 25.407 1.00 83.00 186 LYS A C 1
ATOM 1411 O O . LYS A 1 186 ? 27.857 22.595 24.772 1.00 83.00 186 LYS A O 1
ATOM 1416 N N . SER A 1 187 ? 26.492 23.580 26.272 1.00 78.75 187 SER A N 1
ATOM 1417 C CA . SER A 1 187 ? 27.383 24.698 26.608 1.00 78.75 187 SER A CA 1
ATOM 1418 C C . SER A 1 187 ? 28.512 24.293 27.561 1.00 78.75 187 SER A C 1
ATOM 1420 O O . SER A 1 187 ? 29.624 24.780 27.409 1.00 78.75 187 SER A O 1
ATOM 1422 N N . ASN A 1 188 ? 28.243 23.381 28.501 1.00 68.12 188 ASN A N 1
ATOM 1423 C CA . ASN A 1 188 ? 29.192 22.869 29.493 1.00 68.12 188 ASN A CA 1
ATOM 1424 C C . ASN A 1 188 ? 29.269 21.327 29.433 1.00 68.12 188 ASN A C 1
ATOM 1426 O O . ASN A 1 188 ? 28.691 20.646 30.287 1.00 68.12 188 ASN A O 1
ATOM 1430 N N . PRO A 1 189 ? 29.948 20.738 28.429 1.00 62.78 189 PRO A N 1
ATOM 1431 C CA . PRO A 1 189 ? 30.171 19.295 28.382 1.00 62.78 189 PRO A CA 1
ATOM 1432 C C . PRO A 1 189 ? 31.043 18.838 29.564 1.00 62.78 189 PRO A C 1
ATOM 1434 O O . PRO A 1 189 ? 32.098 19.404 29.841 1.00 62.78 189 PRO A O 1
ATOM 1437 N N . SER A 1 190 ? 30.607 17.797 30.276 1.00 56.41 190 SER A N 1
ATOM 1438 C CA . SER A 1 190 ? 31.280 17.309 31.484 1.00 56.41 190 SER A CA 1
ATOM 1439 C C . SER A 1 190 ? 32.649 16.687 31.182 1.00 56.41 190 SER A C 1
ATOM 1441 O O . SER A 1 190 ? 32.722 15.655 30.517 1.00 56.41 190 SER A O 1
ATOM 1443 N N . GLY A 1 191 ? 33.720 17.221 31.774 1.00 54.00 191 GLY A N 1
ATOM 1444 C CA . GLY A 1 191 ? 35.059 16.609 31.752 1.00 54.00 191 GLY A CA 1
ATOM 1445 C C . GLY A 1 191 ? 35.243 15.396 32.682 1.00 54.00 191 GLY A C 1
ATOM 1446 O O . GLY A 1 191 ? 36.375 15.013 32.950 1.00 54.00 191 GLY A O 1
ATOM 1447 N N . SER A 1 192 ? 34.160 14.822 33.220 1.00 56.31 192 SER A N 1
ATOM 1448 C CA . SER A 1 192 ? 34.201 13.654 34.111 1.00 56.31 192 SER A CA 1
ATOM 1449 C C . SER A 1 192 ? 33.970 12.358 33.341 1.00 56.31 192 SER A C 1
ATOM 1451 O O . SER A 1 192 ? 33.048 12.266 32.529 1.00 56.31 192 SER A O 1
ATOM 1453 N N . THR A 1 193 ? 34.768 11.338 33.648 1.00 52.28 193 THR A N 1
ATOM 1454 C CA . THR A 1 193 ? 34.593 9.959 33.165 1.00 52.28 193 THR A CA 1
ATOM 1455 C C . THR A 1 193 ? 33.592 9.152 34.006 1.00 52.28 193 THR A C 1
ATOM 1457 O O . THR A 1 193 ? 33.214 8.048 33.611 1.00 52.28 193 THR A O 1
ATOM 1460 N N . SER A 1 194 ? 33.125 9.698 35.135 1.00 59.34 194 SER A N 1
ATOM 1461 C CA . SER A 1 194 ? 32.222 9.046 36.088 1.00 59.34 194 SER A CA 1
ATOM 1462 C C . SER A 1 194 ? 30.749 9.199 35.675 1.00 59.34 194 SER A C 1
ATOM 1464 O O . SER A 1 194 ? 30.199 10.304 35.684 1.00 59.34 194 SER A O 1
ATOM 1466 N N . HIS A 1 195 ? 30.072 8.090 35.348 1.00 73.81 195 HIS A N 1
ATOM 1467 C CA . HIS A 1 195 ? 28.636 8.071 35.032 1.00 73.81 195 HIS A CA 1
ATOM 1468 C C . HIS A 1 195 ? 27.814 7.498 36.198 1.00 73.81 195 HIS A C 1
ATOM 1470 O O . HIS A 1 195 ? 27.837 6.297 36.459 1.00 73.81 195 HIS A O 1
ATOM 1476 N N . VAL A 1 196 ? 27.072 8.365 36.893 1.00 80.19 196 VAL A N 1
ATOM 1477 C CA . VAL A 1 196 ? 26.191 7.986 38.011 1.00 80.19 196 VAL A CA 1
ATOM 1478 C C . VAL A 1 196 ? 24.821 7.565 37.473 1.00 80.19 196 VAL A C 1
ATOM 1480 O O . VAL A 1 196 ? 24.146 8.356 36.813 1.00 80.19 196 VAL A O 1
ATOM 1483 N N . HIS A 1 197 ? 24.406 6.327 37.751 1.00 79.81 197 HIS A N 1
ATOM 1484 C CA . HIS A 1 197 ? 23.120 5.780 37.298 1.00 79.81 197 HIS A CA 1
ATOM 1485 C C . HIS A 1 197 ? 21.942 6.158 38.207 1.00 79.81 197 HIS A C 1
ATOM 1487 O O . HIS A 1 197 ? 20.876 6.517 37.709 1.00 79.81 197 HIS A O 1
ATOM 1493 N N . ASN A 1 198 ? 22.141 6.091 39.525 1.00 84.69 198 ASN A N 1
ATOM 1494 C CA . ASN A 1 198 ? 21.126 6.373 40.536 1.00 84.69 198 ASN A CA 1
ATOM 1495 C C . ASN A 1 198 ? 21.654 7.447 41.489 1.00 84.69 198 ASN A C 1
ATOM 1497 O O . ASN A 1 198 ? 22.762 7.319 42.001 1.00 84.69 198 ASN A O 1
ATOM 1501 N N . PHE A 1 199 ? 20.858 8.486 41.716 1.00 85.56 199 PHE A N 1
ATOM 1502 C CA . PHE A 1 199 ? 21.152 9.596 42.612 1.00 85.56 199 PHE A CA 1
ATOM 1503 C C . PHE A 1 199 ? 20.305 9.431 43.878 1.00 85.56 199 PHE A C 1
ATOM 1505 O O . PHE A 1 199 ? 19.110 9.736 43.873 1.00 85.56 199 PHE A O 1
ATOM 1512 N N . THR A 1 200 ? 20.924 8.893 44.929 1.00 82.00 200 THR A N 1
ATOM 1513 C CA . THR A 1 200 ? 20.302 8.606 46.231 1.00 82.00 200 THR A CA 1
ATOM 1514 C C . THR A 1 200 ? 20.437 9.780 47.190 1.00 82.00 200 THR A C 1
ATOM 1516 O O . THR A 1 200 ? 19.428 10.354 47.586 1.00 82.00 200 THR A O 1
ATOM 1519 N N . THR A 1 201 ? 21.666 10.180 47.520 1.00 83.06 201 THR A N 1
ATOM 1520 C CA . THR A 1 201 ? 21.959 11.371 48.329 1.00 83.06 201 THR A CA 1
ATOM 1521 C C . THR A 1 201 ? 23.123 12.162 47.720 1.00 83.06 201 THR A C 1
ATOM 1523 O O . THR A 1 201 ? 23.925 11.590 46.974 1.00 83.06 201 THR A O 1
ATOM 1526 N N . PRO A 1 202 ? 23.282 13.462 48.038 1.00 83.56 202 PRO A N 1
ATOM 1527 C CA . PRO A 1 202 ? 24.444 14.236 47.601 1.00 83.56 202 PRO A CA 1
ATOM 1528 C C . PRO A 1 202 ? 25.790 13.646 48.047 1.00 83.56 202 PRO A C 1
ATOM 1530 O O . PRO A 1 202 ? 26.778 13.803 47.337 1.00 83.56 202 PRO A O 1
ATOM 1533 N N . ALA A 1 203 ? 25.835 12.942 49.185 1.00 80.81 203 ALA A N 1
ATOM 1534 C CA . ALA A 1 203 ? 27.054 12.326 49.713 1.00 80.81 203 ALA A CA 1
ATOM 1535 C C . ALA A 1 203 ? 27.534 11.106 48.899 1.00 80.81 203 ALA A C 1
ATOM 1537 O O . ALA A 1 203 ? 28.712 10.764 48.960 1.00 80.81 203 ALA A O 1
ATOM 1538 N N . ASP A 1 204 ? 26.650 10.482 48.111 1.00 82.81 204 ASP A N 1
ATOM 1539 C CA . ASP A 1 204 ? 26.969 9.313 47.276 1.00 82.81 204 ASP A CA 1
ATOM 1540 C C . ASP A 1 204 ? 27.613 9.692 45.924 1.00 82.81 204 ASP A C 1
ATOM 1542 O O . ASP A 1 204 ? 27.912 8.826 45.096 1.00 82.81 204 ASP A O 1
ATOM 1546 N N . LEU A 1 205 ? 27.807 10.989 45.656 1.00 84.44 205 LEU A N 1
ATOM 1547 C CA . LEU A 1 205 ? 28.413 11.466 44.415 1.00 84.44 205 LEU A CA 1
ATOM 1548 C C . LEU A 1 205 ? 29.934 11.211 44.389 1.00 84.44 205 LEU A C 1
ATOM 1550 O O . LEU A 1 205 ? 30.615 11.455 45.386 1.00 84.44 205 LEU A O 1
ATOM 1554 N N . PRO A 1 206 ? 30.510 10.819 43.233 1.00 84.50 206 PRO A N 1
ATOM 1555 C CA . PRO A 1 206 ? 31.959 10.778 43.045 1.00 84.50 206 PRO A CA 1
ATOM 1556 C C . PRO A 1 206 ? 32.605 12.116 43.417 1.00 84.50 206 PRO A C 1
ATOM 1558 O O . PRO A 1 206 ? 32.064 13.171 43.086 1.00 84.50 206 PRO A O 1
ATOM 1561 N N . SER A 1 207 ? 33.773 12.095 44.061 1.00 78.38 207 SER A N 1
ATOM 1562 C CA . SER A 1 207 ? 34.414 13.307 44.599 1.00 78.38 207 SER A CA 1
ATOM 1563 C C . SER A 1 207 ? 34.670 14.391 43.543 1.00 78.38 207 SER A C 1
ATOM 1565 O O . SER A 1 207 ? 34.505 15.576 43.825 1.00 78.38 207 SER A O 1
ATOM 1567 N N . ASP A 1 208 ? 34.989 14.008 42.301 1.00 79.81 208 ASP A N 1
ATOM 1568 C CA . ASP A 1 208 ? 35.163 14.938 41.177 1.00 79.81 208 ASP A CA 1
ATOM 1569 C C . ASP A 1 208 ? 33.847 15.603 40.724 1.00 79.81 208 ASP A C 1
ATOM 1571 O O . ASP A 1 208 ? 33.850 16.725 40.214 1.00 79.81 208 ASP A O 1
ATOM 1575 N N . VAL A 1 209 ? 32.718 14.913 40.909 1.00 83.12 209 VAL A N 1
ATOM 1576 C CA . VAL A 1 209 ? 31.369 15.413 40.617 1.00 83.12 209 VAL A CA 1
ATOM 1577 C C . VAL A 1 209 ? 30.863 16.261 41.782 1.00 83.12 209 VAL A C 1
ATOM 1579 O O . VAL A 1 209 ? 30.351 17.350 41.541 1.00 83.12 209 VAL A O 1
ATOM 1582 N N . TYR A 1 210 ? 31.066 15.820 43.026 1.00 85.31 210 TYR A N 1
ATOM 1583 C CA . TYR A 1 210 ? 30.669 16.547 44.233 1.00 85.31 210 TYR A CA 1
ATOM 1584 C C . TYR A 1 210 ? 31.346 17.921 44.319 1.00 85.31 210 TYR A C 1
ATOM 1586 O O . TYR A 1 210 ? 30.663 18.941 44.397 1.00 85.31 210 TYR A O 1
ATOM 1594 N N . THR A 1 211 ? 32.679 17.973 44.206 1.00 82.31 211 THR A N 1
ATOM 1595 C CA . THR A 1 211 ? 33.438 19.235 44.259 1.00 82.31 211 THR A CA 1
ATOM 1596 C C . THR A 1 211 ? 33.050 20.182 43.119 1.00 82.31 211 THR A C 1
ATOM 1598 O O . THR A 1 211 ? 32.969 21.389 43.330 1.00 82.31 211 THR A O 1
ATOM 1601 N N . ARG A 1 212 ? 32.739 19.659 41.922 1.00 80.88 212 ARG A N 1
ATOM 1602 C CA . ARG A 1 212 ? 32.245 20.467 40.791 1.00 80.88 212 ARG A CA 1
ATOM 1603 C C . ARG A 1 212 ? 30.828 20.997 41.020 1.00 80.88 212 ARG A C 1
ATOM 1605 O O . ARG A 1 212 ? 30.525 22.111 40.602 1.00 80.88 212 ARG A O 1
ATOM 1612 N N . ALA A 1 213 ? 29.957 20.196 41.628 1.00 82.31 213 ALA A N 1
ATOM 1613 C CA . ALA A 1 213 ? 28.564 20.556 41.850 1.00 82.31 213 ALA A CA 1
ATOM 1614 C C . ALA A 1 213 ? 28.391 21.573 42.985 1.00 82.31 213 ALA A C 1
ATOM 1616 O O . ALA A 1 213 ? 27.599 22.504 42.831 1.00 82.31 213 ALA A O 1
ATOM 1617 N N . TYR A 1 214 ? 29.143 21.406 44.079 1.00 84.19 214 TYR A N 1
ATOM 1618 C CA . TYR A 1 214 ? 28.917 22.107 45.347 1.00 84.19 214 TYR A CA 1
ATOM 1619 C C . TYR A 1 214 ? 30.054 23.027 45.804 1.00 84.19 214 TYR A C 1
ATOM 1621 O O . TYR A 1 214 ? 29.785 23.941 46.580 1.00 84.19 214 TYR A O 1
ATOM 1629 N N . GLY A 1 215 ? 31.296 22.834 45.342 1.00 78.69 215 GLY A N 1
ATOM 1630 C CA . GLY A 1 215 ? 32.446 23.635 45.780 1.00 78.69 215 GLY A CA 1
ATOM 1631 C C . GLY A 1 215 ? 32.560 23.713 47.309 1.00 78.69 215 GLY A C 1
ATOM 1632 O O . GLY A 1 215 ? 32.510 22.690 47.988 1.00 78.69 215 GLY A O 1
ATOM 1633 N N . GLU A 1 216 ? 32.672 24.934 47.838 1.00 70.50 216 GLU A N 1
ATOM 1634 C CA . GLU A 1 216 ? 32.626 25.230 49.281 1.00 70.50 216 GLU A CA 1
ATOM 1635 C C . GLU A 1 216 ? 31.196 25.469 49.817 1.00 70.50 216 GLU A C 1
ATOM 1637 O O . GLU A 1 216 ? 31.002 25.530 51.027 1.00 70.50 216 GLU A O 1
ATOM 1642 N N . GLU A 1 217 ? 30.187 25.608 48.944 1.00 79.56 217 GLU A N 1
ATOM 1643 C CA . GLU A 1 217 ? 28.804 25.959 49.321 1.00 79.56 217 GLU A CA 1
ATOM 1644 C C . GLU A 1 217 ? 28.044 24.774 49.944 1.00 79.56 217 GLU A C 1
ATOM 1646 O O . GLU A 1 217 ? 27.235 24.956 50.853 1.00 79.56 217 GLU A O 1
ATOM 1651 N N . GLY A 1 218 ? 28.316 23.556 49.465 1.00 82.31 218 GLY A N 1
ATOM 1652 C CA . GLY A 1 218 ? 27.629 22.338 49.903 1.00 82.31 218 GLY A CA 1
ATOM 1653 C C . GLY A 1 218 ? 26.185 22.193 49.377 1.00 82.31 218 GLY A C 1
ATOM 1654 O O . GLY A 1 218 ? 25.624 23.110 48.768 1.00 82.31 218 GLY A O 1
ATOM 1655 N N . PRO A 1 219 ? 25.560 21.017 49.569 1.00 85.44 219 PRO A N 1
ATOM 1656 C CA . PRO A 1 219 ? 24.128 20.835 49.350 1.00 85.44 219 PRO A CA 1
ATOM 1657 C C . PRO A 1 219 ? 23.324 21.551 50.447 1.00 85.44 219 PRO A C 1
ATOM 1659 O O . PRO A 1 219 ? 23.688 21.527 51.620 1.00 85.44 219 PRO A O 1
ATOM 1662 N N . SER A 1 220 ? 22.190 22.148 50.080 1.00 79.44 220 SER A N 1
ATOM 1663 C CA . SER A 1 220 ? 21.347 22.951 50.987 1.00 79.44 220 SER A CA 1
ATOM 1664 C C . SER A 1 220 ? 20.641 22.159 52.095 1.00 79.44 220 SER A C 1
ATOM 1666 O O . SER A 1 220 ? 20.091 22.763 53.013 1.00 79.44 220 SER A O 1
ATOM 1668 N N . GLY A 1 221 ? 20.603 20.826 52.002 1.00 66.25 221 GLY A N 1
ATOM 1669 C CA . GLY A 1 221 ? 19.846 19.976 52.927 1.00 66.25 221 GLY A CA 1
ATOM 1670 C C . GLY A 1 221 ? 18.322 20.087 52.781 1.00 66.25 221 GLY A C 1
ATOM 1671 O O . GLY A 1 221 ? 17.597 19.601 53.647 1.00 66.25 221 GLY A O 1
ATOM 1672 N N . HIS A 1 222 ? 17.825 20.714 51.707 1.00 74.06 222 HIS A N 1
ATOM 1673 C CA . HIS A 1 222 ? 16.395 20.822 51.408 1.00 74.06 222 HIS A CA 1
ATOM 1674 C C . HIS A 1 222 ? 15.797 19.432 51.140 1.00 74.06 222 HIS A C 1
ATOM 1676 O O . HIS A 1 222 ? 15.969 18.874 50.060 1.00 74.06 222 HIS A O 1
ATOM 1682 N N . ALA A 1 223 ? 15.108 18.860 52.128 1.00 59.59 223 ALA A N 1
ATOM 1683 C CA . ALA A 1 223 ? 14.425 17.578 51.985 1.00 59.59 223 ALA A CA 1
ATOM 1684 C C . ALA A 1 223 ? 13.150 17.759 51.150 1.00 59.59 223 ALA A C 1
ATOM 1686 O O . ALA A 1 223 ? 12.184 18.364 51.620 1.00 59.59 223 ALA A O 1
ATOM 1687 N N . GLY A 1 224 ? 13.142 17.241 49.921 1.00 56.72 224 GLY A N 1
ATOM 1688 C CA . GLY A 1 224 ? 11.982 17.365 49.050 1.00 56.72 224 GLY A CA 1
ATOM 1689 C C . GLY A 1 224 ? 10.855 16.440 49.495 1.00 56.72 224 GLY A C 1
ATOM 1690 O O . GLY A 1 224 ? 11.041 15.228 49.645 1.00 56.72 224 GLY A O 1
ATOM 1691 N N . LEU A 1 225 ? 9.646 16.982 49.656 1.00 52.56 225 LEU A N 1
ATOM 1692 C CA . LEU A 1 225 ? 8.459 16.138 49.767 1.00 52.56 225 LEU A CA 1
ATOM 1693 C C . LEU A 1 225 ? 8.241 15.505 48.391 1.00 52.56 225 LEU A C 1
ATOM 1695 O O . LEU A 1 225 ? 7.788 16.184 47.473 1.00 52.56 225 LEU A O 1
ATOM 1699 N N . GLY A 1 226 ? 8.600 14.220 48.251 1.00 53.41 226 GLY A N 1
ATOM 1700 C CA . GLY A 1 226 ? 8.599 13.438 47.004 1.00 53.41 226 GLY A CA 1
ATOM 1701 C C . GLY A 1 226 ? 7.243 13.416 46.293 1.00 53.41 226 GLY A C 1
ATOM 1702 O O . GLY A 1 226 ? 6.477 12.460 46.395 1.00 53.41 226 GLY A O 1
ATOM 1703 N N . GLY A 1 227 ? 6.933 14.518 45.617 1.00 52.81 227 GLY A N 1
ATOM 1704 C CA . GLY A 1 227 ? 5.562 14.928 45.367 1.00 52.81 227 GLY A CA 1
ATOM 1705 C C . GLY A 1 227 ? 4.921 14.294 44.143 1.00 52.81 227 GLY A C 1
ATOM 1706 O O . GLY A 1 227 ? 5.582 13.712 43.281 1.00 52.81 227 GLY A O 1
ATOM 1707 N N . SER A 1 228 ? 3.597 14.453 44.069 1.00 54.81 228 SER A N 1
ATOM 1708 C CA . SER A 1 228 ? 2.751 13.889 43.014 1.00 54.81 228 SER A CA 1
ATOM 1709 C C . SER A 1 228 ? 3.318 14.148 41.614 1.00 54.81 228 SER A C 1
ATOM 1711 O O . SER A 1 228 ? 3.512 15.296 41.202 1.00 54.81 228 SER A O 1
ATOM 1713 N N . ILE A 1 229 ? 3.579 13.062 40.880 1.00 66.62 229 ILE A N 1
ATOM 1714 C CA . ILE A 1 229 ? 4.100 13.104 39.513 1.00 66.62 229 ILE A CA 1
ATOM 1715 C C . ILE A 1 229 ? 2.983 13.609 38.593 1.00 66.62 229 ILE A C 1
ATOM 1717 O O . ILE A 1 229 ? 2.091 12.855 38.201 1.00 66.62 229 ILE A O 1
ATOM 1721 N N . GLY A 1 230 ? 3.044 14.894 38.238 1.00 65.06 230 GLY A N 1
ATOM 1722 C CA . GLY A 1 230 ? 2.177 15.485 37.220 1.00 65.06 230 GLY A CA 1
ATOM 1723 C C . GLY A 1 230 ? 2.419 14.900 35.816 1.00 65.06 230 GLY A C 1
ATOM 1724 O O . GLY A 1 230 ? 3.327 14.090 35.608 1.00 65.06 230 GLY A O 1
ATOM 1725 N N . PRO A 1 231 ? 1.613 15.287 34.813 1.00 71.44 231 PRO A N 1
ATOM 1726 C CA . PRO A 1 231 ? 1.629 14.666 33.489 1.00 71.44 231 PRO A CA 1
ATOM 1727 C C . PRO A 1 231 ? 2.960 14.888 32.755 1.00 71.44 231 PRO A C 1
ATOM 1729 O O . PRO A 1 231 ? 3.228 15.953 32.206 1.00 71.44 231 PRO A O 1
ATOM 1732 N N . VAL A 1 232 ? 3.783 13.839 32.683 1.00 65.00 232 VAL A N 1
ATOM 1733 C CA . VAL A 1 232 ? 5.074 13.856 31.963 1.00 65.00 232 VAL A CA 1
ATOM 1734 C C . VAL A 1 232 ? 4.925 13.520 30.464 1.00 65.00 232 VAL A C 1
ATOM 1736 O O . VAL A 1 232 ? 5.849 13.694 29.670 1.00 65.00 232 VAL A O 1
ATOM 1739 N N . ARG A 1 233 ? 3.739 13.058 30.046 1.00 65.12 233 ARG A N 1
ATOM 1740 C CA . ARG A 1 233 ? 3.364 12.732 28.657 1.00 65.12 233 ARG A CA 1
ATOM 1741 C C . ARG A 1 233 ? 2.073 13.469 28.289 1.00 65.12 233 ARG A C 1
ATOM 1743 O O . ARG A 1 233 ? 1.240 13.690 29.166 1.00 65.12 233 ARG A O 1
ATOM 1750 N N . LYS A 1 234 ? 1.873 13.798 27.003 1.00 58.06 234 LYS A N 1
ATOM 1751 C CA . LYS A 1 234 ? 0.588 14.336 26.521 1.00 58.06 234 LYS A CA 1
ATOM 1752 C C . LYS A 1 234 ? -0.525 13.337 26.838 1.00 58.06 234 LYS A C 1
ATOM 1754 O O . LYS A 1 234 ? -0.491 12.213 26.342 1.00 58.06 234 LYS A O 1
ATOM 1759 N N . SER A 1 235 ? -1.494 13.738 27.657 1.00 51.84 235 SER A N 1
ATOM 1760 C CA . SER A 1 235 ? -2.651 12.896 27.956 1.00 51.84 235 SER A CA 1
ATOM 1761 C C . SER A 1 235 ? -3.643 12.901 26.790 1.00 51.84 235 SER A C 1
ATOM 1763 O O . SER A 1 235 ? -3.770 13.883 26.054 1.00 51.84 235 SER A O 1
ATOM 1765 N N . SER A 1 236 ? -4.407 11.820 26.652 1.00 39.97 236 SER A N 1
ATOM 1766 C CA . SER A 1 236 ? -5.519 11.728 25.700 1.00 39.97 236 SER A CA 1
ATOM 1767 C C . SER A 1 236 ? -6.650 12.726 25.992 1.00 39.97 236 SER A C 1
ATOM 1769 O O . SER A 1 236 ? -7.435 13.018 25.096 1.00 39.97 236 SER A O 1
ATOM 1771 N N . ALA A 1 237 ? -6.718 13.299 27.200 1.00 43.88 237 ALA A N 1
ATOM 1772 C CA . ALA A 1 237 ? -7.615 14.408 27.525 1.00 43.88 237 ALA A CA 1
ATOM 1773 C C . ALA A 1 237 ? -7.127 15.742 26.925 1.00 43.88 237 ALA A C 1
ATOM 1775 O O . ALA A 1 237 ? -7.901 16.446 26.283 1.00 43.88 237 ALA A O 1
ATOM 1776 N N . MET A 1 238 ? -5.833 16.053 27.043 1.00 48.88 238 MET A N 1
ATOM 1777 C CA . MET A 1 238 ? -5.234 17.275 26.475 1.00 48.88 238 MET A CA 1
ATOM 1778 C C . MET A 1 238 ? -5.166 17.235 24.941 1.00 48.88 238 MET A C 1
ATOM 1780 O O . MET A 1 238 ? -5.214 18.268 24.283 1.00 48.88 238 MET A O 1
ATOM 1784 N N . LEU A 1 239 ? -5.107 16.036 24.353 1.00 43.31 239 LEU A N 1
ATOM 1785 C CA . LEU A 1 239 ? -5.249 15.853 22.907 1.00 43.31 239 LEU A CA 1
ATOM 1786 C C . LEU A 1 239 ? -6.682 16.116 22.406 1.00 43.31 239 LEU A C 1
ATOM 1788 O O . LEU A 1 239 ? -6.842 16.429 21.233 1.00 43.31 239 LEU A O 1
ATOM 1792 N N . LYS A 1 240 ? -7.721 16.028 23.252 1.00 39.06 240 LYS A N 1
ATOM 1793 C CA . LYS A 1 240 ? -9.112 16.284 22.830 1.00 39.06 240 LYS A CA 1
ATOM 1794 C C . LYS A 1 240 ? -9.433 17.773 22.684 1.00 39.06 240 LYS A C 1
ATOM 1796 O O . LYS A 1 240 ? -10.172 18.122 21.772 1.00 39.06 240 LYS A O 1
ATOM 1801 N N . SER A 1 241 ? -8.876 18.650 23.524 1.00 39.28 241 SER A N 1
ATOM 1802 C CA . SER A 1 241 ? -9.188 20.091 23.480 1.00 39.28 241 SER A CA 1
ATOM 1803 C C . SER A 1 241 ? -8.575 20.823 22.281 1.00 39.28 241 SER A C 1
ATOM 1805 O O . SER A 1 241 ? -9.148 21.799 21.810 1.00 39.28 241 SER A O 1
ATOM 1807 N N . GLN A 1 242 ? -7.442 20.348 21.750 1.00 41.44 242 GLN A N 1
ATOM 1808 C CA . GLN A 1 242 ? -6.799 20.940 20.566 1.00 41.44 242 GLN A CA 1
ATOM 1809 C C . GLN A 1 242 ? -7.310 20.377 19.230 1.00 41.44 242 GLN A C 1
ATOM 1811 O O . GLN A 1 242 ? -7.026 20.954 18.185 1.00 41.44 242 GLN A O 1
ATOM 1816 N N . ASN A 1 243 ? -8.037 19.255 19.234 1.00 30.92 243 ASN A N 1
ATOM 1817 C CA . ASN A 1 243 ? -8.252 18.445 18.031 1.00 30.92 243 ASN A CA 1
ATOM 1818 C C . ASN A 1 243 ? -9.702 18.487 17.520 1.00 30.92 243 ASN A C 1
ATOM 1820 O O . ASN A 1 243 ? -10.279 17.457 17.171 1.00 30.92 243 ASN A O 1
ATOM 1824 N N . ASN A 1 244 ? -10.284 19.690 17.430 1.00 28.75 244 ASN A N 1
ATOM 1825 C CA . ASN A 1 244 ? -11.589 19.905 16.787 1.00 28.75 244 ASN A CA 1
ATOM 1826 C C . ASN A 1 244 ? -11.499 19.966 15.240 1.00 28.75 244 ASN A C 1
ATOM 1828 O O . ASN A 1 244 ? -12.312 20.598 14.571 1.00 28.75 244 ASN A O 1
ATOM 1832 N N . GLN A 1 245 ? -10.506 19.280 14.664 1.00 30.23 245 GLN A N 1
ATOM 1833 C CA . GLN A 1 245 ? -10.491 18.816 13.279 1.00 30.23 245 GLN A CA 1
ATOM 1834 C C . GLN A 1 245 ? -10.156 17.318 13.288 1.00 30.23 245 GLN A C 1
ATOM 1836 O O . GLN A 1 245 ? -9.159 16.886 13.862 1.00 30.23 245 GLN A O 1
ATOM 1841 N N . LYS A 1 246 ? -11.039 16.506 12.699 1.00 28.00 246 LYS A N 1
ATOM 1842 C CA . LYS A 1 246 ? -10.996 15.041 12.796 1.00 28.00 246 LYS A CA 1
ATOM 1843 C C . LYS A 1 246 ? -9.859 14.444 11.960 1.00 28.00 246 LYS A C 1
ATOM 1845 O O . LYS A 1 246 ? -9.931 14.476 10.736 1.00 28.00 246 LYS A O 1
ATOM 1850 N N . VAL A 1 247 ? -8.912 13.771 12.614 1.00 25.64 247 VAL A N 1
ATOM 1851 C CA . VAL A 1 247 ? -8.057 12.732 12.007 1.00 25.64 247 VAL A CA 1
ATOM 1852 C C . VAL A 1 247 ? -7.928 11.565 13.003 1.00 25.64 247 VAL A C 1
ATOM 1854 O O . VAL A 1 247 ? -7.671 11.833 14.179 1.00 25.64 247 VAL A O 1
ATOM 1857 N N . PRO A 1 248 ? -8.122 10.292 12.596 1.00 28.27 248 PRO A N 1
ATOM 1858 C CA . PRO A 1 248 ? -7.935 9.140 13.480 1.00 28.27 248 PRO A CA 1
ATOM 1859 C C . PRO A 1 248 ? -6.459 8.894 13.824 1.00 28.27 248 PRO A C 1
ATOM 1861 O O . PRO A 1 248 ? -5.569 9.093 12.998 1.00 28.27 248 PRO A O 1
ATOM 1864 N N . THR A 1 249 ? -6.206 8.415 15.039 1.00 22.08 249 THR A N 1
ATOM 1865 C CA . THR A 1 249 ? -4.861 8.081 15.528 1.00 22.08 249 THR A CA 1
ATOM 1866 C C . THR A 1 249 ? -4.439 6.689 15.044 1.00 22.08 249 THR A C 1
ATOM 1868 O O . THR A 1 249 ? -5.091 5.707 15.389 1.00 22.08 249 THR A O 1
ATOM 1871 N N . LEU A 1 250 ? -3.344 6.599 14.283 1.00 25.97 250 LEU A N 1
ATOM 1872 C CA . LEU A 1 250 ? -2.689 5.336 13.907 1.00 25.97 250 LEU A CA 1
ATOM 1873 C C . LEU A 1 250 ? -1.624 4.934 14.934 1.00 25.97 250 LEU A C 1
ATOM 1875 O O . LEU A 1 250 ? -0.871 5.796 15.390 1.00 25.97 250 LEU A O 1
ATOM 1879 N N . ASP A 1 251 ? -1.498 3.632 15.205 1.00 22.97 251 ASP A N 1
ATOM 1880 C CA . ASP A 1 251 ? -0.414 3.069 16.018 1.00 22.97 251 ASP A CA 1
ATOM 1881 C C . ASP A 1 251 ? 0.168 1.785 15.371 1.00 22.97 251 ASP A C 1
ATOM 1883 O O . ASP A 1 251 ? -0.527 0.783 15.233 1.00 22.97 251 ASP A O 1
ATOM 1887 N N . LEU A 1 252 ? 1.468 1.853 15.034 1.00 30.11 252 LEU A N 1
ATOM 1888 C CA . LEU A 1 252 ? 2.470 0.762 14.913 1.00 30.11 252 LEU A CA 1
ATOM 1889 C C . LEU A 1 252 ? 2.530 -0.223 13.702 1.00 30.11 252 LEU A C 1
ATOM 1891 O O . LEU A 1 252 ? 2.092 -1.360 13.765 1.00 30.11 252 LEU A O 1
ATOM 1895 N N . GLN A 1 253 ? 3.285 0.193 12.672 1.00 30.92 253 GLN A N 1
ATOM 1896 C CA . GLN A 1 253 ? 4.626 -0.303 12.239 1.00 30.92 253 GLN A CA 1
ATOM 1897 C C . GLN A 1 253 ? 4.967 -1.783 11.870 1.00 30.92 253 GLN A C 1
ATOM 1899 O O . GLN A 1 253 ? 5.331 -2.573 12.726 1.00 30.92 253 GLN A O 1
ATOM 1904 N N . VAL A 1 254 ? 5.179 -1.989 10.552 1.00 28.28 254 VAL A N 1
ATOM 1905 C CA . VAL A 1 254 ? 6.343 -2.608 9.830 1.00 28.28 254 VAL A CA 1
ATOM 1906 C C . VAL A 1 254 ? 6.891 -4.019 10.199 1.00 28.28 254 VAL A C 1
ATOM 1908 O O . VAL A 1 254 ? 7.647 -4.141 11.162 1.00 28.28 254 VAL A O 1
ATOM 1911 N N . PRO A 1 255 ? 6.792 -5.008 9.275 1.00 27.34 255 PRO A N 1
ATOM 1912 C CA . PRO A 1 255 ? 7.666 -6.189 9.206 1.00 27.34 255 PRO A CA 1
ATOM 1913 C C . PRO A 1 255 ? 8.910 -5.995 8.300 1.00 27.34 255 PRO A C 1
ATOM 1915 O O . PRO A 1 255 ? 8.963 -5.104 7.451 1.00 27.34 255 PRO A O 1
ATOM 1918 N N . SER A 1 256 ? 9.939 -6.841 8.470 1.00 26.39 256 SER A N 1
ATOM 1919 C CA . SER A 1 256 ? 11.220 -6.741 7.734 1.00 26.39 256 SER A CA 1
ATOM 1920 C C . SER A 1 256 ? 11.208 -7.399 6.341 1.00 26.39 256 SER A C 1
ATOM 1922 O O . SER A 1 256 ? 10.497 -8.378 6.111 1.00 26.39 256 SER A O 1
ATOM 1924 N N . GLN A 1 257 ? 12.051 -6.898 5.426 1.00 34.91 257 GLN A N 1
ATOM 1925 C CA . GLN A 1 257 ? 12.000 -7.207 3.985 1.00 34.91 257 GLN A CA 1
ATOM 1926 C C . GLN A 1 257 ? 12.196 -8.689 3.607 1.00 34.91 257 GLN A C 1
ATOM 1928 O O . GLN A 1 257 ? 11.714 -9.097 2.560 1.00 34.91 257 GLN A O 1
ATOM 1933 N N . ASN A 1 258 ? 12.824 -9.522 4.444 1.00 30.38 258 ASN A N 1
ATOM 1934 C CA . ASN A 1 258 ? 13.069 -10.932 4.099 1.00 30.38 258 ASN A CA 1
ATOM 1935 C C . ASN A 1 258 ? 11.869 -11.871 4.356 1.00 30.38 258 ASN A C 1
ATOM 1937 O O . ASN A 1 258 ? 11.935 -13.040 3.985 1.00 30.38 258 ASN A O 1
ATOM 1941 N N . ASN A 1 259 ? 10.781 -11.394 4.978 1.00 39.06 259 ASN A N 1
ATOM 1942 C CA . ASN A 1 259 ? 9.616 -12.235 5.296 1.00 39.06 259 ASN A CA 1
ATOM 1943 C C . ASN A 1 259 ? 8.488 -12.174 4.251 1.00 39.06 259 ASN A C 1
ATOM 1945 O O . ASN A 1 259 ? 7.611 -13.035 4.275 1.00 39.06 259 ASN A O 1
ATOM 1949 N N . MET A 1 260 ? 8.493 -11.198 3.334 1.00 36.72 260 MET A N 1
ATOM 1950 C CA . MET A 1 260 ? 7.337 -10.919 2.469 1.00 36.72 260 MET A CA 1
ATOM 1951 C C . MET A 1 260 ? 6.984 -12.085 1.532 1.00 36.72 260 MET A C 1
ATOM 1953 O O . MET A 1 260 ? 5.823 -12.478 1.484 1.00 36.72 260 MET A O 1
ATOM 1957 N N . ALA A 1 261 ? 7.966 -12.706 0.869 1.00 36.84 261 ALA A N 1
ATOM 1958 C CA . ALA A 1 261 ? 7.725 -13.849 -0.021 1.00 36.84 261 ALA A CA 1
ATOM 1959 C C . ALA A 1 261 ? 7.139 -15.072 0.718 1.00 36.84 261 ALA A C 1
ATOM 1961 O O . ALA A 1 261 ? 6.206 -15.713 0.235 1.00 36.84 261 ALA A O 1
ATOM 1962 N N . ASN A 1 262 ? 7.625 -15.360 1.933 1.00 39.84 262 ASN A N 1
ATOM 1963 C CA . ASN A 1 262 ? 7.069 -16.427 2.772 1.00 39.84 262 ASN A CA 1
ATOM 1964 C C . ASN A 1 262 ? 5.636 -16.093 3.219 1.00 39.84 262 ASN A C 1
ATOM 1966 O O . ASN A 1 262 ? 4.763 -16.955 3.156 1.00 39.84 262 ASN A O 1
ATOM 1970 N N . MET A 1 263 ? 5.376 -14.842 3.612 1.00 45.34 263 MET A N 1
ATOM 1971 C CA . MET A 1 263 ? 4.044 -14.385 4.023 1.00 45.34 263 MET A CA 1
ATOM 1972 C C . MET A 1 263 ? 3.036 -14.367 2.865 1.00 45.34 263 MET A C 1
ATOM 1974 O O . MET A 1 263 ? 1.885 -14.734 3.078 1.00 45.34 263 MET A O 1
ATOM 1978 N N . MET A 1 264 ? 3.441 -14.007 1.642 1.00 44.75 264 MET A N 1
ATOM 1979 C CA . MET A 1 264 ? 2.574 -14.086 0.458 1.00 44.75 264 MET A CA 1
ATOM 1980 C C . MET A 1 264 ? 2.256 -15.539 0.088 1.00 44.75 264 MET A C 1
ATOM 1982 O O . MET A 1 264 ? 1.096 -15.861 -0.161 1.00 44.75 264 MET A O 1
ATOM 1986 N N . MET A 1 265 ? 3.246 -16.439 0.135 1.00 45.81 265 MET A N 1
ATOM 1987 C CA . MET A 1 265 ? 3.023 -17.873 -0.088 1.00 45.81 265 MET A CA 1
ATOM 1988 C C . MET A 1 265 ? 2.085 -18.481 0.970 1.00 45.81 265 MET A C 1
ATOM 1990 O O . MET A 1 265 ? 1.171 -19.226 0.619 1.00 45.81 265 MET A O 1
ATOM 1994 N N . GLN A 1 266 ? 2.252 -18.133 2.251 1.00 48.78 266 GLN A N 1
ATOM 1995 C CA . GLN A 1 266 ? 1.324 -18.536 3.315 1.00 48.78 266 GLN A CA 1
ATOM 1996 C C . GLN A 1 266 ? -0.069 -17.920 3.137 1.00 48.78 266 GLN A C 1
ATOM 1998 O O . GLN A 1 266 ? -1.066 -18.615 3.299 1.00 48.78 266 GLN A O 1
ATOM 2003 N N . GLY A 1 267 ? -0.151 -16.640 2.766 1.00 42.97 267 GLY A N 1
ATOM 2004 C CA . GLY A 1 267 ? -1.404 -15.947 2.473 1.00 42.97 267 GLY A CA 1
ATOM 2005 C C . GLY A 1 267 ? -2.194 -16.647 1.371 1.00 42.97 267 GLY A C 1
ATOM 2006 O O . GLY A 1 267 ? -3.385 -16.902 1.530 1.00 42.97 267 GLY A O 1
ATOM 2007 N N . PHE A 1 268 ? -1.507 -17.049 0.301 1.00 47.44 268 PHE A N 1
ATOM 2008 C CA . PHE A 1 268 ? -2.090 -17.816 -0.793 1.00 47.44 268 PHE A CA 1
ATOM 2009 C C . PHE A 1 268 ? -2.523 -19.229 -0.362 1.00 47.44 268 PHE A C 1
ATOM 2011 O O . PHE A 1 268 ? -3.619 -19.661 -0.708 1.00 47.44 268 PHE A O 1
ATOM 2018 N N . GLN A 1 269 ? -1.722 -19.938 0.443 1.00 46.41 269 GLN A N 1
ATOM 2019 C CA . GLN A 1 269 ? -2.091 -21.259 0.977 1.00 46.41 269 GLN A CA 1
ATOM 2020 C C . GLN A 1 269 ? -3.318 -21.193 1.902 1.0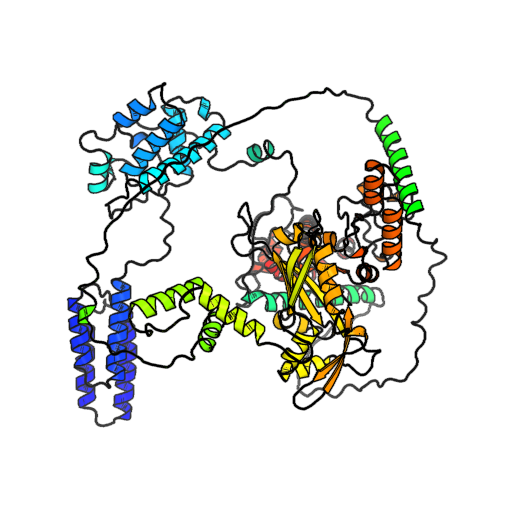0 46.41 269 GLN A C 1
ATOM 2022 O O . GLN A 1 269 ? -4.241 -21.992 1.746 1.00 46.41 269 GLN A O 1
ATOM 2027 N N . SER A 1 270 ? -3.375 -20.217 2.812 1.00 39.69 270 SER A N 1
ATOM 2028 C CA . SER A 1 270 ? -4.529 -19.979 3.690 1.00 39.69 270 SER A CA 1
ATOM 2029 C C . SER A 1 270 ? -5.771 -19.547 2.905 1.00 39.69 270 SER A C 1
ATOM 2031 O O . SER A 1 270 ? -6.871 -20.011 3.195 1.00 39.69 270 SER A O 1
ATOM 2033 N N . MET A 1 271 ? -5.607 -18.719 1.867 1.00 43.88 271 MET A N 1
ATOM 2034 C CA . MET A 1 271 ? -6.688 -18.341 0.954 1.00 43.88 271 MET A CA 1
ATOM 2035 C C . MET A 1 271 ? -7.219 -19.552 0.180 1.00 43.88 271 MET A C 1
ATOM 2037 O O . MET A 1 271 ? -8.429 -19.764 0.141 1.00 43.88 271 MET A O 1
ATOM 2041 N N . GLN A 1 272 ? -6.345 -20.381 -0.396 1.00 40.84 272 GLN A N 1
ATOM 2042 C CA . GLN A 1 272 ? -6.765 -21.582 -1.117 1.00 40.84 272 GLN A CA 1
ATOM 2043 C C . GLN A 1 272 ? -7.388 -22.623 -0.172 1.00 40.84 272 GLN A C 1
ATOM 2045 O O . GLN A 1 272 ? -8.321 -23.321 -0.567 1.00 40.84 272 GLN A O 1
ATOM 2050 N N . HIS A 1 273 ? -6.958 -22.684 1.094 1.00 37.78 273 HIS A N 1
ATOM 2051 C CA . HIS A 1 273 ? -7.635 -23.489 2.110 1.00 37.78 273 HIS A CA 1
ATOM 2052 C C . HIS A 1 273 ? -9.038 -22.948 2.428 1.00 37.78 273 HIS A C 1
ATOM 2054 O O . HIS A 1 273 ? -9.985 -23.729 2.400 1.00 37.78 273 HIS A O 1
ATOM 2060 N N . MET A 1 274 ? -9.207 -21.631 2.622 1.00 35.25 274 MET A N 1
ATOM 2061 C CA . MET A 1 274 ? -10.532 -21.016 2.789 1.00 35.25 274 MET A CA 1
ATOM 2062 C C . MET A 1 274 ? -11.441 -21.266 1.581 1.00 35.25 274 MET A C 1
ATOM 2064 O O . MET A 1 274 ? -12.551 -21.754 1.770 1.00 35.25 274 MET A O 1
ATOM 2068 N N . PHE A 1 275 ? -10.989 -21.017 0.347 1.00 33.84 275 PHE A N 1
ATOM 2069 C CA . PHE A 1 275 ? -11.795 -21.286 -0.852 1.00 33.84 275 PHE A CA 1
ATOM 2070 C C . PHE A 1 275 ? -12.200 -22.760 -0.966 1.00 33.84 275 PHE A C 1
ATOM 2072 O O . PHE A 1 275 ? -13.355 -23.042 -1.276 1.00 33.84 275 PHE A O 1
ATOM 2079 N N . ASN A 1 276 ? -11.301 -23.698 -0.658 1.00 35.47 276 ASN A N 1
ATOM 2080 C CA . ASN A 1 276 ? -11.623 -25.127 -0.661 1.00 35.47 276 ASN A CA 1
ATOM 2081 C C . ASN A 1 276 ? -12.608 -25.514 0.459 1.00 35.47 276 ASN A C 1
ATOM 2083 O O . ASN A 1 276 ? -13.446 -26.386 0.249 1.00 35.47 276 ASN A O 1
ATOM 2087 N N . VAL A 1 277 ? -12.549 -24.864 1.627 1.00 36.34 277 VAL A N 1
ATOM 2088 C CA . VAL A 1 277 ? -13.507 -25.072 2.729 1.00 36.34 277 VAL A CA 1
ATOM 2089 C C . VAL A 1 277 ? -14.880 -24.481 2.389 1.00 36.34 277 VAL A C 1
ATOM 2091 O O . VAL A 1 277 ? -15.882 -25.165 2.574 1.00 36.34 277 VAL A O 1
ATOM 2094 N N . PHE A 1 278 ? -14.949 -23.275 1.817 1.00 30.19 278 PHE A N 1
ATOM 2095 C CA . PHE A 1 278 ? -16.211 -22.670 1.374 1.00 30.19 278 PHE A CA 1
ATOM 2096 C C . PHE A 1 278 ? -16.845 -23.427 0.194 1.00 30.19 278 PHE A C 1
ATOM 2098 O O . PHE A 1 278 ? -18.046 -23.689 0.218 1.00 30.19 278 PHE A O 1
ATOM 2105 N N . ALA A 1 279 ? -16.057 -23.861 -0.795 1.00 31.42 279 ALA A N 1
ATOM 2106 C CA . ALA A 1 279 ? -16.543 -24.716 -1.883 1.00 31.42 279 ALA A CA 1
ATOM 2107 C C . ALA A 1 279 ? -16.975 -26.108 -1.378 1.00 31.42 279 ALA A C 1
ATOM 2109 O O . ALA A 1 279 ? -17.988 -26.647 -1.824 1.00 31.42 279 ALA A O 1
ATOM 2110 N N . GLY A 1 280 ? -16.250 -26.670 -0.403 1.00 28.81 280 GLY A N 1
ATOM 2111 C CA . GLY A 1 280 ? -16.603 -27.925 0.262 1.00 28.81 280 GLY A CA 1
ATOM 2112 C C . GLY A 1 280 ? -17.906 -27.833 1.059 1.00 28.81 280 GLY A C 1
ATOM 2113 O O . GLY A 1 280 ? -18.742 -28.726 0.956 1.00 28.81 280 GLY A O 1
ATOM 2114 N N . ALA A 1 281 ? -18.137 -26.729 1.776 1.00 32.97 281 ALA A N 1
ATOM 2115 C CA . ALA A 1 281 ? -19.407 -26.455 2.451 1.00 32.97 281 ALA A CA 1
ATOM 2116 C C . ALA A 1 281 ? -20.577 -26.337 1.454 1.00 32.97 281 ALA A C 1
ATOM 2118 O O . ALA A 1 281 ? -21.681 -26.799 1.735 1.00 32.97 281 ALA A O 1
ATOM 2119 N N . GLN A 1 282 ? -20.321 -25.797 0.257 1.00 32.53 282 GLN A N 1
ATOM 2120 C CA . GLN A 1 282 ? -21.311 -25.701 -0.817 1.00 32.53 282 GLN A CA 1
ATOM 2121 C C . GLN A 1 282 ? -21.678 -27.070 -1.428 1.00 32.53 282 GLN A C 1
ATOM 2123 O O . GLN A 1 282 ? -22.805 -27.246 -1.885 1.00 32.53 282 GLN A O 1
ATOM 2128 N N . GLN A 1 283 ? -20.767 -28.053 -1.402 1.00 31.12 283 GLN A N 1
ATOM 2129 C CA . GLN A 1 283 ? -21.041 -29.436 -1.824 1.00 31.12 283 GLN A CA 1
ATOM 2130 C C . GLN A 1 283 ? -21.610 -30.319 -0.700 1.00 31.12 283 GLN A C 1
ATOM 2132 O O . GLN A 1 283 ? -22.437 -31.186 -0.973 1.00 31.12 283 GLN A O 1
ATOM 2137 N N . ALA A 1 284 ? -21.241 -30.079 0.563 1.00 30.16 284 ALA A N 1
ATOM 2138 C CA . ALA A 1 284 ? -21.718 -30.848 1.719 1.00 30.16 284 ALA A CA 1
ATOM 2139 C C . ALA A 1 284 ? -23.233 -30.708 1.989 1.00 30.16 284 ALA A C 1
ATOM 2141 O O . ALA A 1 284 ? -23.803 -31.508 2.730 1.00 30.16 284 ALA A O 1
ATOM 2142 N N . GLY A 1 285 ? -23.905 -29.744 1.349 1.00 27.94 285 GLY A N 1
ATOM 2143 C CA . GLY A 1 285 ? -25.368 -29.657 1.303 1.00 27.94 285 GLY A CA 1
ATOM 2144 C C . GLY A 1 285 ? -26.053 -30.767 0.488 1.00 27.94 285 GLY A C 1
ATOM 2145 O O . GLY A 1 285 ? -27.281 -30.846 0.497 1.00 27.94 285 GLY A O 1
ATOM 2146 N N . MET A 1 286 ? -25.304 -31.631 -0.212 1.00 28.42 286 MET A N 1
ATOM 2147 C CA . MET A 1 286 ? -25.851 -32.756 -0.974 1.00 28.42 286 MET A CA 1
ATOM 2148 C C . MET A 1 286 ? -25.143 -34.080 -0.651 1.00 28.42 286 MET A C 1
ATOM 2150 O O . MET A 1 286 ? -23.957 -34.258 -0.907 1.00 28.42 286 MET A O 1
ATOM 2154 N N . SER A 1 287 ? -25.941 -35.052 -0.197 1.00 26.20 287 SER A N 1
ATOM 2155 C CA . SER A 1 287 ? -25.584 -36.442 0.137 1.00 26.20 287 SER A CA 1
ATOM 2156 C C . SER A 1 287 ? -24.643 -36.643 1.336 1.00 26.20 287 SER A C 1
ATOM 2158 O O . SER A 1 287 ? -23.466 -36.303 1.320 1.00 26.20 287 SER A O 1
ATOM 2160 N N . GLY A 1 288 ? -25.164 -37.308 2.368 1.00 24.83 288 GLY A N 1
ATOM 2161 C CA . GLY A 1 288 ? -24.345 -37.961 3.381 1.00 24.83 288 GLY A CA 1
ATOM 2162 C C . GLY A 1 288 ? -24.371 -39.473 3.185 1.00 24.83 288 GLY A C 1
ATOM 2163 O O . GLY A 1 288 ? -25.449 -40.036 3.014 1.00 24.83 288 GLY A O 1
ATOM 2164 N N . GLN A 1 289 ? -23.212 -40.128 3.271 1.00 26.39 289 GLN A N 1
ATOM 2165 C CA . GLN A 1 289 ? -23.054 -41.407 3.972 1.00 26.39 289 GLN A CA 1
ATOM 2166 C C . GLN A 1 289 ? -21.571 -41.750 4.190 1.00 26.39 289 GLN A C 1
ATOM 2168 O O . GLN A 1 289 ? -20.670 -41.132 3.629 1.00 26.39 289 GLN A O 1
ATOM 2173 N N . GLN A 1 290 ? -21.335 -42.684 5.107 1.00 26.41 290 GLN A N 1
ATOM 2174 C CA . GLN A 1 290 ? -20.039 -42.970 5.723 1.00 26.41 290 GLN A CA 1
ATOM 2175 C C . GLN A 1 290 ? -19.091 -43.745 4.793 1.00 26.41 290 GLN A C 1
ATOM 2177 O O . GLN A 1 290 ? -19.533 -44.621 4.054 1.00 26.41 290 GLN A O 1
ATOM 2182 N N . ASN A 1 291 ? -17.775 -43.563 4.966 1.00 24.56 291 ASN A N 1
ATOM 2183 C CA . ASN A 1 291 ? -16.954 -44.637 5.546 1.00 24.56 291 ASN A CA 1
ATOM 2184 C C . ASN A 1 291 ? -15.553 -44.177 5.981 1.00 24.56 291 ASN A C 1
ATOM 2186 O O . ASN A 1 291 ? -14.912 -43.342 5.349 1.00 24.56 291 ASN A O 1
ATOM 2190 N N . ILE A 1 292 ? -15.083 -44.772 7.076 1.00 23.81 292 ILE A N 1
ATOM 2191 C CA . ILE A 1 292 ? -13.749 -44.609 7.667 1.00 23.81 292 ILE A CA 1
ATOM 2192 C C . ILE A 1 292 ? -13.044 -45.971 7.540 1.00 23.81 292 ILE A C 1
ATOM 2194 O O . ILE A 1 292 ? -13.702 -46.968 7.815 1.00 23.81 292 ILE A O 1
ATOM 2198 N N . PHE A 1 293 ? -11.757 -46.021 7.150 1.00 21.48 293 PHE A N 1
ATOM 2199 C CA . PHE A 1 293 ? -10.653 -46.762 7.821 1.00 21.48 293 PHE A CA 1
ATOM 2200 C C . PHE A 1 293 ? -9.390 -46.986 6.939 1.00 21.48 293 PHE A C 1
ATOM 2202 O O . PHE A 1 293 ? -9.440 -47.630 5.901 1.00 21.48 293 PHE A O 1
ATOM 2209 N N . MET A 1 294 ? -8.252 -46.499 7.460 1.00 22.16 294 MET A N 1
ATOM 2210 C CA . MET A 1 294 ? -6.857 -47.015 7.438 1.00 22.16 294 MET A CA 1
ATOM 2211 C C . MET A 1 294 ? -6.106 -47.503 6.165 1.00 22.16 294 MET A C 1
ATOM 2213 O O . MET A 1 294 ? -6.456 -48.489 5.534 1.00 22.16 294 MET A O 1
ATOM 2217 N N . ASN A 1 295 ? -4.909 -46.907 5.991 1.00 23.61 295 ASN A N 1
ATOM 2218 C CA . ASN A 1 295 ? -3.577 -47.489 5.686 1.00 23.61 295 ASN A CA 1
ATOM 2219 C C . ASN A 1 295 ? -3.424 -48.658 4.679 1.00 23.61 295 ASN A C 1
ATOM 2221 O O . ASN A 1 295 ? -3.835 -49.774 4.974 1.00 23.61 295 ASN A O 1
ATOM 2225 N N . ASN A 1 296 ? -2.519 -48.519 3.688 1.00 22.05 296 ASN A N 1
ATOM 2226 C CA . ASN A 1 296 ? -1.073 -48.799 3.877 1.00 22.05 296 ASN A CA 1
ATOM 2227 C C . ASN A 1 296 ? -0.192 -48.375 2.664 1.00 22.05 296 ASN A C 1
ATOM 2229 O O . ASN A 1 296 ? -0.674 -48.028 1.592 1.00 22.05 296 ASN A O 1
ATOM 2233 N N . THR A 1 297 ? 1.124 -48.410 2.871 1.00 26.81 297 THR A N 1
ATOM 2234 C CA . THR A 1 297 ? 2.248 -48.072 1.976 1.00 26.81 297 THR A CA 1
ATOM 2235 C C . THR A 1 297 ? 2.353 -48.862 0.653 1.00 26.81 297 THR A C 1
ATOM 2237 O O . THR A 1 297 ? 2.269 -50.088 0.664 1.00 26.81 297 THR A O 1
ATOM 2240 N N . LYS A 1 298 ? 2.708 -48.182 -0.462 1.00 24.34 298 LYS A N 1
ATOM 2241 C CA . LYS A 1 298 ? 3.963 -48.387 -1.247 1.00 24.34 298 LYS A CA 1
ATOM 2242 C C . LYS A 1 298 ? 4.031 -47.600 -2.577 1.00 24.34 298 LYS A C 1
ATOM 2244 O O . LYS A 1 298 ? 3.036 -47.302 -3.220 1.00 24.34 298 LYS A O 1
ATOM 2249 N N . THR A 1 299 ? 5.272 -47.309 -2.962 1.00 26.62 299 THR A N 1
ATOM 2250 C CA . THR A 1 299 ? 5.808 -46.638 -4.166 1.00 26.62 299 THR A CA 1
ATOM 2251 C C . THR A 1 299 ? 5.269 -47.085 -5.538 1.00 26.62 299 THR A C 1
ATOM 2253 O O . THR A 1 299 ? 5.330 -48.282 -5.821 1.00 26.62 299 THR A O 1
ATOM 2256 N N . ASN A 1 300 ? 4.923 -46.136 -6.434 1.00 21.70 300 ASN A N 1
ATOM 2257 C CA . ASN A 1 300 ? 5.409 -46.032 -7.838 1.00 21.70 300 ASN A CA 1
ATOM 2258 C C . ASN A 1 300 ? 4.825 -44.798 -8.603 1.00 21.70 300 ASN A C 1
ATOM 2260 O O . ASN A 1 300 ? 3.952 -44.132 -8.050 1.00 21.70 300 ASN A O 1
ATOM 2264 N N . PRO A 1 301 ? 5.363 -44.398 -9.786 1.00 25.98 301 PRO A N 1
ATOM 2265 C CA . PRO A 1 301 ? 5.349 -42.998 -10.258 1.00 25.98 301 PRO A CA 1
ATOM 2266 C C . PRO A 1 301 ? 4.049 -42.542 -10.957 1.00 25.98 301 PRO A C 1
ATOM 2268 O O . PRO A 1 301 ? 3.245 -43.383 -11.369 1.00 25.98 301 PRO A O 1
ATOM 2271 N N . PRO A 1 302 ? 3.841 -41.217 -11.143 1.00 27.97 302 PRO A N 1
ATOM 2272 C CA . PRO A 1 302 ? 2.624 -40.687 -11.754 1.00 27.97 302 PRO A CA 1
ATOM 2273 C C . PRO A 1 302 ? 2.500 -41.094 -13.227 1.00 27.97 302 PRO A C 1
ATOM 2275 O O . PRO A 1 302 ? 3.341 -40.760 -14.063 1.00 27.97 302 PRO A O 1
ATOM 2278 N N . LYS A 1 303 ? 1.405 -41.787 -13.552 1.00 25.34 303 LYS A N 1
ATOM 2279 C CA . LYS A 1 303 ? 0.962 -41.968 -14.938 1.00 25.34 303 LYS A CA 1
ATOM 2280 C C . LYS A 1 303 ? 0.400 -40.654 -15.479 1.00 25.34 303 LYS A C 1
ATOM 2282 O O . LYS A 1 303 ? -0.235 -39.896 -14.752 1.00 25.34 303 LYS A O 1
ATOM 2287 N N . GLN A 1 304 ? 0.618 -40.436 -16.772 1.00 25.80 304 GLN A N 1
ATOM 2288 C CA . GLN A 1 304 ? 0.067 -39.323 -17.543 1.00 25.80 304 GLN A CA 1
ATOM 2289 C C . GLN A 1 304 ? -1.453 -39.217 -17.347 1.00 25.80 304 GLN A C 1
ATOM 2291 O O . GLN A 1 304 ? -2.168 -40.199 -17.555 1.00 25.80 304 GLN A O 1
ATOM 2296 N N . ILE A 1 305 ? -1.942 -38.023 -17.013 1.00 23.97 305 ILE A N 1
ATOM 2297 C CA . ILE A 1 305 ? -3.346 -37.662 -17.227 1.00 23.97 305 ILE A CA 1
ATOM 2298 C C . ILE A 1 305 ? -3.443 -37.051 -18.626 1.00 23.97 305 ILE A C 1
ATOM 2300 O O . ILE A 1 305 ? -2.600 -36.244 -19.021 1.00 23.97 305 ILE A O 1
ATOM 2304 N N . LEU A 1 306 ? -4.431 -37.518 -19.390 1.00 22.83 306 LEU A N 1
ATOM 2305 C CA . LEU A 1 306 ? -4.630 -37.175 -20.795 1.00 22.83 306 LEU A CA 1
ATOM 2306 C C . LEU A 1 306 ? -4.838 -35.672 -21.007 1.00 22.83 306 LEU A C 1
ATOM 2308 O O . LEU A 1 306 ? -5.534 -35.011 -20.238 1.00 22.83 306 LEU A O 1
ATOM 2312 N N . ALA A 1 307 ? -4.316 -35.174 -22.126 1.00 23.17 307 ALA A N 1
ATOM 2313 C CA . ALA A 1 307 ? -4.742 -33.902 -22.682 1.00 23.17 307 ALA A CA 1
ATOM 2314 C C . ALA A 1 307 ? -6.222 -33.975 -23.095 1.00 23.17 307 ALA A C 1
ATOM 2316 O O . ALA A 1 307 ? -6.628 -34.916 -23.780 1.00 23.17 307 ALA A O 1
ATOM 2317 N N . LEU A 1 308 ? -6.998 -32.948 -22.745 1.00 22.91 308 LEU A N 1
ATOM 2318 C CA . LEU A 1 308 ? -8.235 -32.626 -23.450 1.00 22.91 308 LEU A CA 1
ATOM 2319 C C . LEU A 1 308 ? -7.899 -31.585 -24.518 1.00 22.91 308 LEU A C 1
ATOM 2321 O O . LEU A 1 308 ? -7.518 -30.457 -24.220 1.00 22.91 308 LEU A O 1
ATOM 2325 N N . THR A 1 309 ? -7.968 -32.020 -25.771 1.00 24.06 309 THR A N 1
ATOM 2326 C CA . THR A 1 309 ? -7.723 -31.208 -26.964 1.00 24.06 309 THR A CA 1
ATOM 2327 C C . THR A 1 309 ? -8.910 -30.300 -27.267 1.00 24.06 309 THR A C 1
ATOM 2329 O O . THR A 1 309 ? -10.054 -30.747 -27.199 1.00 24.06 309 THR A O 1
ATOM 2332 N N . ASN A 1 310 ? -8.636 -29.064 -27.687 1.00 28.45 310 ASN A N 1
ATOM 2333 C CA . ASN A 1 310 ? -9.661 -28.126 -28.146 1.00 28.45 310 ASN A CA 1
ATOM 2334 C C . ASN A 1 310 ? -10.408 -28.643 -29.389 1.00 28.45 310 ASN A C 1
ATOM 2336 O O . ASN A 1 310 ? -9.793 -29.154 -30.325 1.00 28.45 310 ASN A O 1
ATOM 2340 N N . GLY A 1 311 ? -11.720 -28.407 -29.419 1.00 21.97 311 GLY A N 1
ATOM 2341 C CA . GLY A 1 311 ? -12.551 -28.350 -30.623 1.00 21.97 311 GLY A CA 1
ATOM 2342 C C . GLY A 1 311 ? -13.228 -26.971 -30.682 1.00 21.97 311 GLY A C 1
ATOM 2343 O O . GLY A 1 311 ? -13.505 -26.414 -29.618 1.00 21.97 311 GLY A O 1
ATOM 2344 N N . PRO A 1 312 ? -13.424 -26.371 -31.868 1.00 31.38 312 PRO A N 1
ATOM 2345 C CA . PRO A 1 312 ? -13.796 -24.964 -31.979 1.00 31.38 312 PRO A CA 1
ATOM 2346 C C . PRO A 1 312 ? -15.312 -24.753 -31.911 1.00 31.38 312 PRO A C 1
ATOM 2348 O O . PRO A 1 312 ? -16.054 -25.515 -32.517 1.00 31.38 312 PRO A O 1
ATOM 2351 N N . ASP A 1 313 ? -15.743 -23.673 -31.260 1.00 22.83 313 ASP A N 1
ATOM 2352 C CA . ASP A 1 313 ? -16.719 -22.738 -31.836 1.00 22.83 313 ASP A CA 1
ATOM 2353 C C . ASP A 1 313 ? -16.816 -21.457 -30.997 1.00 22.83 313 ASP A C 1
ATOM 2355 O O . ASP A 1 313 ? -16.782 -21.479 -29.766 1.00 22.83 313 ASP A O 1
ATOM 2359 N N . ALA A 1 314 ? -16.931 -20.317 -31.679 1.00 29.58 314 ALA A N 1
ATOM 2360 C CA . ALA A 1 314 ? -17.089 -19.010 -31.055 1.00 29.58 314 ALA A CA 1
ATOM 2361 C C . ALA A 1 314 ? -18.558 -18.566 -31.105 1.00 29.58 314 ALA A C 1
ATOM 2363 O O . ALA A 1 314 ? -18.967 -17.913 -32.061 1.00 29.58 314 ALA A O 1
ATOM 2364 N N . ALA A 1 315 ? -19.338 -18.878 -30.066 1.00 28.98 315 ALA A N 1
ATOM 2365 C CA . ALA A 1 315 ? -20.582 -18.179 -29.726 1.00 28.98 315 ALA A CA 1
ATOM 2366 C C . ALA A 1 315 ? -21.085 -18.580 -28.328 1.00 28.98 315 ALA A C 1
ATOM 2368 O O . ALA A 1 315 ? -20.989 -19.740 -27.945 1.00 28.98 315 ALA A O 1
ATOM 2369 N N . SER A 1 316 ? -21.691 -17.623 -27.615 1.00 25.62 316 SER A N 1
ATOM 2370 C CA . SER A 1 316 ? -22.477 -17.799 -26.377 1.00 25.62 316 SER A CA 1
ATOM 2371 C C . SER A 1 316 ? -21.835 -18.583 -25.217 1.00 25.62 316 SER A C 1
ATOM 2373 O O . SER A 1 316 ? -21.825 -19.812 -25.194 1.00 25.62 316 SER A O 1
ATOM 2375 N N . SER A 1 317 ? -21.492 -17.869 -24.138 1.00 25.77 317 SER A N 1
ATOM 2376 C CA . SER A 1 317 ? -21.581 -18.454 -22.792 1.00 25.77 317 SER A CA 1
ATOM 2377 C C . SER A 1 317 ? -22.996 -19.014 -22.577 1.00 25.77 317 SER A C 1
ATOM 2379 O O . SER A 1 317 ? -23.955 -18.378 -23.030 1.00 25.77 317 SER A O 1
ATOM 2381 N N . PRO A 1 318 ? -23.170 -20.152 -21.878 1.00 24.88 318 PRO A N 1
ATOM 2382 C CA . PRO A 1 318 ? -24.498 -20.689 -21.615 1.00 24.88 318 PRO A CA 1
ATOM 2383 C C . PRO A 1 318 ? -25.313 -19.658 -20.835 1.00 24.88 318 PRO A C 1
ATOM 2385 O O . PRO A 1 318 ? -24.850 -19.121 -19.825 1.00 24.88 318 PRO A O 1
ATOM 2388 N N . ALA A 1 319 ? -26.522 -19.375 -21.320 1.00 24.89 319 ALA A N 1
ATOM 2389 C CA . ALA A 1 319 ? -27.431 -18.455 -20.662 1.00 24.89 319 ALA A CA 1
ATOM 2390 C C . ALA A 1 319 ? -27.677 -18.931 -19.224 1.00 24.89 319 ALA A C 1
ATOM 2392 O O . ALA A 1 319 ? -28.281 -19.980 -18.989 1.00 24.89 319 ALA A O 1
ATOM 2393 N N . ARG A 1 320 ? -27.204 -18.141 -18.255 1.00 27.88 320 ARG A N 1
ATOM 2394 C CA . ARG A 1 320 ? -27.669 -18.220 -16.871 1.00 27.88 320 ARG A CA 1
ATOM 2395 C C . ARG A 1 320 ? -29.186 -18.077 -16.933 1.00 27.88 320 ARG A C 1
ATOM 2397 O O . ARG A 1 320 ? -29.651 -17.069 -17.459 1.00 27.88 320 ARG A O 1
ATOM 2404 N N . ALA A 1 321 ? -29.919 -19.082 -16.452 1.00 26.28 321 ALA A N 1
ATOM 2405 C CA . ALA A 1 321 ? -31.378 -19.054 -16.440 1.00 26.28 321 ALA A CA 1
ATOM 2406 C C . ALA A 1 321 ? -31.850 -17.710 -15.872 1.00 26.28 321 ALA A C 1
ATOM 2408 O O . ALA A 1 321 ? -31.387 -17.307 -14.799 1.00 26.28 321 ALA A O 1
ATOM 2409 N N . GLU A 1 322 ? -32.683 -16.997 -16.633 1.00 23.98 322 GLU A N 1
ATOM 2410 C CA . GLU A 1 322 ? -33.121 -15.656 -16.259 1.00 23.98 322 GLU A CA 1
ATOM 2411 C C . GLU A 1 322 ? -33.831 -15.720 -14.901 1.00 23.98 322 GLU A C 1
ATOM 2413 O O . GLU A 1 322 ? -34.798 -16.474 -14.761 1.00 23.98 322 GLU A O 1
ATOM 2418 N N . PRO A 1 323 ? -33.382 -14.959 -13.886 1.00 30.98 323 PRO A N 1
ATOM 2419 C CA . PRO A 1 323 ? -34.213 -14.733 -12.722 1.00 30.98 323 PRO A CA 1
ATOM 2420 C C . PRO A 1 323 ? -35.425 -13.911 -13.171 1.00 30.98 323 PRO A C 1
ATOM 2422 O O . PRO A 1 323 ? -35.282 -12.857 -13.791 1.00 30.98 323 PRO A O 1
ATOM 2425 N N . GLU A 1 324 ? -36.600 -14.439 -12.851 1.00 33.72 324 GLU A N 1
ATOM 2426 C CA . GLU A 1 324 ? -37.929 -13.875 -13.075 1.00 33.72 324 GLU A CA 1
ATOM 2427 C C . GLU A 1 324 ? -37.958 -12.338 -12.943 1.00 33.72 324 GLU A C 1
ATOM 2429 O O . GLU A 1 324 ? -37.825 -11.797 -11.848 1.00 33.72 324 GLU A O 1
ATOM 2434 N N . GLN A 1 325 ? -38.069 -11.657 -14.093 1.00 34.28 325 GLN A N 1
ATOM 2435 C CA . GLN A 1 325 ? -38.230 -10.205 -14.291 1.00 34.28 325 GLN A CA 1
ATOM 2436 C C . GLN A 1 325 ? -37.754 -9.293 -13.142 1.00 34.28 325 GLN A C 1
ATOM 2438 O O . GLN A 1 325 ? -38.534 -8.549 -12.543 1.00 34.28 325 GLN A O 1
ATOM 2443 N N . ALA A 1 326 ? -36.441 -9.261 -12.897 1.00 38.47 326 ALA A N 1
ATOM 2444 C CA . ALA A 1 326 ? -35.846 -8.165 -12.138 1.00 38.47 326 ALA A CA 1
ATOM 2445 C C . ALA A 1 326 ? -36.109 -6.829 -12.863 1.00 38.47 326 ALA A C 1
ATOM 2447 O O . ALA A 1 326 ? -35.836 -6.705 -14.061 1.00 38.47 326 ALA A O 1
ATOM 2448 N N . GLN A 1 327 ? -36.630 -5.828 -12.144 1.00 40.75 327 GLN A N 1
ATOM 2449 C CA . GLN A 1 327 ? -36.845 -4.490 -12.703 1.00 40.75 327 GLN A CA 1
ATOM 2450 C C . GLN A 1 327 ? -35.525 -3.903 -13.240 1.00 40.75 327 GLN A C 1
ATOM 2452 O O . GLN A 1 327 ? -34.457 -4.198 -12.686 1.00 40.75 327 GLN A O 1
ATOM 2457 N N . PRO A 1 328 ? -35.564 -3.086 -14.314 1.00 44.72 328 PRO A N 1
ATOM 2458 C CA . PRO A 1 328 ? -34.361 -2.445 -14.832 1.00 44.72 328 PRO A CA 1
ATOM 2459 C C . PRO A 1 328 ? -33.678 -1.628 -13.722 1.00 44.72 328 PRO A C 1
ATOM 2461 O O . PRO A 1 328 ? -34.370 -1.029 -12.895 1.00 44.72 328 PRO A O 1
ATOM 2464 N N . PRO A 1 329 ? -32.333 -1.604 -13.670 1.00 57.03 329 PRO A N 1
ATOM 2465 C CA . PRO A 1 329 ? -31.619 -0.862 -12.642 1.00 57.03 329 PRO A CA 1
ATOM 2466 C C . PRO A 1 329 ? -31.995 0.619 -12.716 1.00 57.03 329 PRO A C 1
ATOM 2468 O O . PRO A 1 329 ? -31.992 1.201 -13.801 1.00 57.03 329 PRO A O 1
ATOM 2471 N N . MET A 1 330 ? -32.299 1.208 -11.557 1.00 66.88 330 MET A N 1
ATOM 2472 C CA . MET A 1 330 ? -32.636 2.628 -11.441 1.00 66.88 330 MET A CA 1
ATOM 2473 C C . MET A 1 330 ? -31.557 3.488 -12.100 1.00 66.88 330 MET A C 1
ATOM 2475 O O . MET A 1 330 ? -30.359 3.280 -11.887 1.00 66.88 330 MET A O 1
ATOM 2479 N N . THR A 1 331 ? -31.979 4.479 -12.878 1.00 79.25 331 THR A N 1
ATOM 2480 C CA . THR A 1 331 ? -31.069 5.477 -13.443 1.00 79.25 331 THR A CA 1
ATOM 2481 C C . THR A 1 331 ? -30.402 6.298 -12.328 1.00 79.25 331 THR A C 1
ATOM 2483 O O . THR A 1 331 ? -30.959 6.417 -11.233 1.00 79.25 331 THR A O 1
ATOM 2486 N N . PRO A 1 332 ? -29.236 6.931 -12.572 1.00 78.38 332 PRO A N 1
ATOM 2487 C CA . PRO A 1 332 ? -28.598 7.797 -11.575 1.00 78.38 332 PRO A CA 1
ATOM 2488 C C . PRO A 1 332 ? -29.507 8.938 -11.086 1.00 78.38 332 PRO A C 1
ATOM 2490 O O . PRO A 1 332 ? -29.442 9.322 -9.920 1.00 78.38 332 PRO A O 1
ATOM 2493 N N . GLU A 1 333 ? -30.381 9.448 -11.958 1.00 80.50 333 GLU A N 1
ATOM 2494 C CA . GLU A 1 333 ? -31.378 10.466 -11.621 1.00 80.50 333 GLU A CA 1
ATOM 2495 C C . GLU A 1 333 ? -32.478 9.907 -10.703 1.00 80.50 333 GLU A C 1
ATOM 2497 O O . GLU A 1 333 ? -32.747 10.488 -9.654 1.00 80.50 333 GLU A O 1
ATOM 2502 N N . GLU A 1 334 ? -33.067 8.751 -11.028 1.00 77.94 334 GLU A N 1
ATOM 2503 C CA . GLU A 1 334 ? -34.041 8.074 -10.156 1.00 77.94 334 GLU A CA 1
ATOM 2504 C C . GLU A 1 334 ? -33.424 7.692 -8.807 1.00 77.94 334 GLU A C 1
ATOM 2506 O O . GLU A 1 334 ? -34.047 7.895 -7.768 1.00 77.94 334 GLU A O 1
ATOM 2511 N N . GLN A 1 335 ? -32.184 7.193 -8.795 1.00 77.75 335 GLN A N 1
ATOM 2512 C CA . GLN A 1 335 ? -31.458 6.862 -7.569 1.00 77.75 335 GLN A CA 1
ATOM 2513 C C . GLN A 1 335 ? -31.272 8.102 -6.686 1.00 77.75 335 GLN A C 1
ATOM 2515 O O . GLN A 1 335 ? -31.557 8.051 -5.489 1.00 77.75 335 GLN A O 1
ATOM 2520 N N . VAL A 1 336 ? -30.848 9.230 -7.264 1.00 78.69 336 VAL A N 1
ATOM 2521 C CA . VAL A 1 336 ? -30.763 10.511 -6.551 1.00 78.69 336 VAL A CA 1
ATOM 2522 C C . VAL A 1 336 ? -32.136 10.951 -6.047 1.00 78.69 336 VAL A C 1
ATOM 2524 O O . VAL A 1 336 ? -32.260 11.285 -4.872 1.00 78.69 336 VAL A O 1
ATOM 2527 N N . ASN A 1 337 ? -33.170 10.920 -6.886 1.00 79.56 337 ASN A N 1
ATOM 2528 C CA . ASN A 1 337 ? -34.506 11.393 -6.533 1.00 79.56 337 ASN A CA 1
ATOM 2529 C C . ASN A 1 337 ? -35.150 10.555 -5.418 1.00 79.56 337 ASN A C 1
ATOM 2531 O O . ASN A 1 337 ? -35.688 11.130 -4.471 1.00 79.56 337 ASN A O 1
ATOM 2535 N N . THR A 1 338 ? -35.027 9.225 -5.465 1.00 74.88 338 THR A N 1
ATOM 2536 C CA . THR A 1 338 ? -35.459 8.323 -4.386 1.00 74.88 338 THR A CA 1
ATOM 2537 C C . THR A 1 338 ? -34.665 8.567 -3.104 1.00 74.88 338 THR A C 1
ATOM 2539 O O . THR A 1 338 ? -35.253 8.724 -2.039 1.00 74.88 338 THR A O 1
ATOM 2542 N N . MET A 1 339 ? -33.333 8.682 -3.168 1.00 73.88 339 MET A N 1
ATOM 2543 C CA . MET A 1 339 ? -32.541 8.938 -1.956 1.00 73.88 339 MET A CA 1
ATOM 2544 C C . MET A 1 339 ? -32.846 10.306 -1.333 1.00 73.88 339 MET A C 1
ATOM 2546 O O . MET A 1 339 ? -32.954 10.416 -0.112 1.00 73.88 339 MET A O 1
ATOM 2550 N N . LEU A 1 340 ? -33.036 11.343 -2.154 1.00 76.25 340 LEU A N 1
ATOM 2551 C CA . LEU A 1 340 ? -33.433 12.674 -1.700 1.00 76.25 340 LEU A CA 1
ATOM 2552 C C . LEU A 1 340 ? -34.852 12.693 -1.117 1.00 76.25 340 LEU A C 1
ATOM 2554 O O . LEU A 1 340 ? -35.076 13.411 -0.143 1.00 76.25 340 LEU A O 1
ATOM 2558 N N . SER A 1 341 ? -35.804 11.938 -1.677 1.00 70.94 341 SER A N 1
ATOM 2559 C CA . SER A 1 341 ? -37.169 11.869 -1.142 1.00 70.94 341 SER A CA 1
ATOM 2560 C C . SER A 1 341 ? -37.197 11.159 0.212 1.00 70.94 341 SER A C 1
ATOM 2562 O O . SER A 1 341 ? -37.704 11.730 1.176 1.00 70.94 341 SER A O 1
ATOM 2564 N N . SER A 1 342 ? -36.530 10.010 0.355 1.00 66.81 342 SER A N 1
ATOM 2565 C CA . SER A 1 342 ? -36.399 9.330 1.649 1.00 66.81 342 SER A CA 1
ATOM 2566 C C . SER A 1 342 ? -35.685 10.189 2.702 1.00 66.81 342 SER A C 1
ATOM 2568 O O . SER A 1 342 ? -36.064 10.160 3.870 1.00 66.81 342 SER A O 1
ATOM 2570 N N . TRP A 1 343 ? -34.679 10.994 2.328 1.00 71.25 343 TRP A N 1
ATOM 2571 C CA . TRP A 1 343 ? -34.030 11.911 3.281 1.00 71.25 343 TRP A CA 1
ATOM 2572 C C . TRP A 1 343 ? -34.916 13.093 3.676 1.00 71.25 343 TRP A C 1
ATOM 2574 O O . TRP A 1 343 ? -34.795 13.559 4.807 1.00 71.25 343 TRP A O 1
ATOM 2584 N N . LYS A 1 344 ? -35.796 13.578 2.790 1.00 69.19 344 LYS A N 1
ATOM 2585 C CA . LYS A 1 344 ? -36.792 14.605 3.136 1.00 69.19 344 LYS A CA 1
ATOM 2586 C C . LYS A 1 344 ? -37.817 14.050 4.118 1.00 69.19 344 LYS A C 1
ATOM 2588 O O . LYS A 1 344 ? -37.949 14.623 5.194 1.00 69.19 344 LYS A O 1
ATOM 2593 N N . ASN A 1 345 ? -38.411 12.894 3.815 1.00 67.12 345 ASN A N 1
ATOM 2594 C CA . ASN A 1 345 ? -39.355 12.210 4.704 1.00 67.12 345 ASN A CA 1
ATOM 2595 C C . ASN A 1 345 ? -38.742 12.007 6.101 1.00 67.12 345 ASN A C 1
ATOM 2597 O O . ASN A 1 345 ? -39.325 12.406 7.103 1.00 67.12 345 ASN A O 1
ATOM 2601 N N . ARG A 1 346 ? -37.497 11.519 6.168 1.00 60.84 346 ARG A N 1
ATOM 2602 C CA . ARG A 1 346 ? -36.793 11.313 7.442 1.00 60.84 346 ARG A CA 1
ATOM 2603 C C . ARG A 1 346 ? -36.392 12.605 8.161 1.00 60.84 346 ARG A C 1
ATOM 2605 O O . ARG A 1 346 ? -36.282 12.629 9.380 1.00 60.84 346 ARG A O 1
ATOM 2612 N N . GLN A 1 347 ? -36.149 13.698 7.435 1.00 57.41 347 GLN A N 1
ATOM 2613 C CA . GLN A 1 347 ? -35.965 15.014 8.058 1.00 57.41 347 GLN A CA 1
ATOM 2614 C C . GLN A 1 347 ? -37.279 15.585 8.592 1.00 57.41 347 GLN A C 1
ATOM 2616 O O . GLN A 1 347 ? -37.237 16.368 9.533 1.00 57.41 347 GLN A O 1
ATOM 2621 N N . GLU A 1 348 ? -38.421 15.228 8.011 1.00 56.78 348 GLU A N 1
ATOM 2622 C CA . GLU A 1 348 ? -39.746 15.604 8.510 1.00 56.78 348 GLU A CA 1
ATOM 2623 C C . GLU A 1 348 ? -40.124 14.771 9.746 1.00 56.78 348 GLU A C 1
ATOM 2625 O O . GLU A 1 348 ? -40.567 15.346 10.738 1.00 56.78 348 GLU A O 1
ATOM 2630 N N . GLU A 1 349 ? -39.812 13.470 9.752 1.00 55.16 349 GLU A N 1
ATOM 2631 C CA . GLU A 1 349 ? -39.881 12.593 10.934 1.00 55.16 349 GLU A CA 1
ATOM 2632 C C . GLU A 1 349 ? -38.994 13.118 12.078 1.00 55.16 349 GLU A C 1
ATOM 2634 O O . GLU A 1 349 ? -39.492 13.412 13.162 1.00 55.16 349 GLU A O 1
ATOM 2639 N N . ASN A 1 350 ? -37.700 13.352 11.830 1.00 47.62 350 ASN A N 1
ATOM 2640 C CA . ASN A 1 350 ? -36.787 13.856 12.862 1.00 47.62 350 ASN A CA 1
ATOM 2641 C C . ASN A 1 350 ? -37.158 15.274 13.344 1.00 47.62 350 ASN A C 1
ATOM 2643 O O . ASN A 1 350 ? -36.986 15.587 14.518 1.00 47.62 350 ASN A O 1
ATOM 2647 N N . LYS A 1 351 ? -37.710 16.144 12.482 1.00 46.53 351 LYS A N 1
ATOM 2648 C CA . LYS A 1 351 ? -38.219 17.469 12.900 1.00 46.53 351 LYS A CA 1
ATOM 2649 C C . LYS A 1 351 ? -39.469 17.389 13.777 1.00 46.53 351 LYS A C 1
ATOM 2651 O O . LYS A 1 351 ? -39.747 18.356 14.484 1.00 46.53 351 LYS A O 1
ATOM 2656 N N . ALA A 1 352 ? -40.212 16.283 13.743 1.00 47.50 352 ALA A N 1
ATOM 2657 C CA . ALA A 1 352 ? -41.283 16.034 14.702 1.00 47.50 352 ALA A CA 1
ATOM 2658 C C . ALA A 1 352 ? -40.735 15.638 16.090 1.00 47.50 352 ALA A C 1
ATOM 2660 O O . ALA A 1 352 ? -41.402 15.891 17.094 1.00 47.50 352 ALA A O 1
ATOM 2661 N N . GLU A 1 353 ? -39.520 15.080 16.164 1.00 39.94 353 GLU A N 1
ATOM 2662 C CA . GLU A 1 353 ? -38.857 14.694 17.420 1.00 39.94 353 GLU A CA 1
ATOM 2663 C C . GLU A 1 353 ? -37.996 15.826 18.029 1.00 39.94 353 GLU A C 1
ATOM 2665 O O . GLU A 1 353 ? -38.089 16.086 19.230 1.00 39.94 353 GLU A O 1
ATOM 2670 N N . ASP A 1 354 ? -37.234 16.570 17.217 1.00 34.12 354 ASP A N 1
ATOM 2671 C CA . ASP A 1 354 ? -36.262 17.598 17.656 1.00 34.12 354 ASP A CA 1
ATOM 2672 C C . ASP A 1 354 ? -36.887 18.961 18.056 1.00 34.12 354 ASP A C 1
ATOM 2674 O O . ASP A 1 354 ? -36.223 19.999 18.100 1.00 34.12 354 ASP A O 1
ATOM 2678 N N . GLY A 1 355 ? -38.174 18.993 18.412 1.00 32.75 355 GLY A N 1
ATOM 2679 C CA . GLY A 1 355 ? -38.912 20.206 18.799 1.00 32.75 355 GLY A CA 1
ATOM 2680 C C . GLY A 1 355 ? -38.502 20.866 20.131 1.00 32.75 355 GLY A C 1
ATOM 2681 O O . GLY A 1 355 ? -39.312 21.592 20.715 1.00 32.75 355 GLY A O 1
ATOM 2682 N N . LYS A 1 356 ? -37.296 20.609 20.666 1.00 32.41 356 LYS A N 1
ATOM 2683 C CA . LYS A 1 356 ? -36.809 21.157 21.948 1.00 32.41 356 LYS A CA 1
ATOM 2684 C C . LYS A 1 356 ? -35.308 21.502 21.941 1.00 32.41 356 LYS A C 1
ATOM 2686 O O . LYS A 1 356 ? -34.474 20.620 21.809 1.00 32.41 356 LYS A O 1
ATOM 2691 N N . ALA A 1 357 ? -35.028 22.765 22.296 1.00 27.28 357 ALA A N 1
ATOM 2692 C CA . ALA A 1 357 ? -33.742 23.346 22.738 1.00 27.28 357 ALA A CA 1
ATOM 2693 C C . ALA A 1 357 ? -32.741 23.894 21.682 1.00 27.28 357 ALA A C 1
ATOM 2695 O O . ALA A 1 357 ? -31.676 23.335 21.462 1.00 27.28 357 ALA A O 1
ATOM 2696 N N . GLY A 1 358 ? -33.075 25.073 21.137 1.00 27.48 358 GLY A N 1
ATOM 2697 C CA . GLY A 1 358 ? -32.305 26.337 21.235 1.00 27.48 358 GLY A CA 1
ATOM 2698 C C . GLY A 1 358 ? -30.773 26.401 21.043 1.00 27.48 358 GLY A C 1
ATOM 2699 O O . GLY A 1 358 ? -30.014 25.938 21.891 1.00 27.48 358 GLY A O 1
ATOM 2700 N N . ASP A 1 359 ? -30.355 27.170 20.028 1.00 27.16 359 ASP A N 1
ATOM 2701 C CA . ASP A 1 359 ? -29.005 27.747 19.848 1.00 27.16 359 ASP A CA 1
ATOM 2702 C C . ASP A 1 359 ? -28.663 28.853 20.877 1.00 27.16 359 ASP A C 1
ATOM 2704 O O . ASP A 1 359 ? -29.557 29.408 21.528 1.00 27.16 359 ASP A O 1
ATOM 2708 N N . PRO A 1 360 ? -27.371 29.230 21.003 1.00 30.91 360 PRO A N 1
ATOM 2709 C CA . PRO A 1 360 ? -27.008 30.600 20.593 1.00 30.91 360 PRO A CA 1
ATOM 2710 C C . PRO A 1 360 ? -25.650 30.767 19.858 1.00 30.91 360 PRO A C 1
ATOM 2712 O O . PRO A 1 360 ? -24.792 29.887 19.842 1.00 30.91 360 PRO A O 1
ATOM 2715 N N . GLU A 1 361 ? -25.475 31.952 19.258 1.00 24.98 361 GLU A N 1
ATOM 2716 C CA . GLU A 1 361 ? -24.440 32.341 18.279 1.00 24.98 361 GLU A CA 1
ATOM 2717 C C . GLU A 1 361 ? -23.137 32.965 18.854 1.00 24.98 361 GLU A C 1
ATOM 2719 O O . GLU A 1 361 ? -23.070 33.360 20.017 1.00 24.98 361 GLU A O 1
ATOM 2724 N N . GLY A 1 362 ? -22.144 33.186 17.966 1.00 25.08 362 GLY A N 1
ATOM 2725 C CA . GLY A 1 362 ? -21.082 34.213 18.083 1.00 25.08 362 GLY A CA 1
ATOM 2726 C C . GLY A 1 362 ? -19.628 33.689 18.015 1.00 25.08 362 GLY A C 1
ATOM 2727 O O . GLY A 1 362 ? -19.320 32.656 18.594 1.00 25.08 362 GLY A O 1
ATOM 2728 N N . GLY A 1 363 ? -18.642 34.325 17.356 1.00 23.58 363 GLY A N 1
ATOM 2729 C CA . GLY A 1 363 ? -18.662 35.469 16.426 1.00 23.58 363 GLY A CA 1
ATOM 2730 C C . GLY A 1 363 ? -17.401 36.367 16.495 1.00 23.58 363 GLY A C 1
ATOM 2731 O O . GLY A 1 363 ? -17.307 37.161 17.422 1.00 23.58 363 GLY A O 1
ATOM 2732 N N . SER A 1 364 ? -16.522 36.348 15.467 1.00 23.62 364 SER A N 1
ATOM 2733 C CA . SER A 1 364 ? -15.455 37.364 15.158 1.00 23.62 364 SER A CA 1
ATOM 2734 C C . SER A 1 364 ? -14.283 37.532 16.187 1.00 23.62 364 SER A C 1
ATOM 2736 O O . SER A 1 364 ? -14.399 37.039 17.299 1.00 23.62 364 SER A O 1
ATOM 2738 N N . GLU A 1 365 ? -13.095 38.136 15.943 1.00 24.80 365 GLU A N 1
ATOM 2739 C CA . GLU A 1 365 ? -12.418 38.684 14.738 1.00 24.80 365 GLU A CA 1
ATOM 2740 C C . GLU A 1 365 ? -10.848 38.754 14.862 1.00 24.80 365 GLU A C 1
ATOM 2742 O O . GLU A 1 365 ? -10.266 38.296 15.838 1.00 24.80 365 GLU A O 1
ATOM 2747 N N . LYS A 1 366 ? -10.188 39.309 13.822 1.00 24.20 366 LYS A N 1
ATOM 2748 C CA . LYS A 1 366 ? -8.753 39.406 13.396 1.00 24.20 366 LYS A CA 1
ATOM 2749 C C . LYS A 1 366 ? -7.677 40.037 14.330 1.00 24.20 366 LYS A C 1
ATOM 2751 O O . LYS A 1 366 ? -8.015 40.849 15.180 1.00 24.20 366 LYS A O 1
ATOM 2756 N N . ALA A 1 367 ? -6.383 39.806 13.984 1.00 24.38 367 ALA A N 1
ATOM 2757 C CA . ALA A 1 367 ? -5.271 40.786 13.711 1.00 24.38 367 ALA A CA 1
ATOM 2758 C C . ALA A 1 367 ? -3.860 40.200 14.059 1.00 24.38 367 ALA A C 1
ATOM 2760 O O . ALA A 1 367 ? -3.699 39.631 15.130 1.00 24.38 367 ALA A O 1
ATOM 2761 N N . GLU A 1 368 ? -2.886 40.055 13.135 1.00 23.59 368 GLU A N 1
ATOM 2762 C CA . GLU A 1 368 ? -1.778 40.988 12.736 1.00 23.59 368 GLU A CA 1
ATOM 2763 C C . GLU A 1 368 ? -0.733 41.354 13.836 1.00 23.59 368 GLU A C 1
ATOM 2765 O O . GLU A 1 368 ? -1.114 41.516 14.984 1.00 23.59 368 GLU A O 1
ATOM 2770 N N . ALA A 1 369 ? 0.580 41.602 13.614 1.00 23.70 369 ALA A N 1
ATOM 2771 C CA . ALA A 1 369 ? 1.579 41.297 12.557 1.00 23.70 369 ALA A CA 1
ATOM 2772 C C . ALA A 1 369 ? 3.012 41.780 12.997 1.00 23.70 369 ALA A C 1
ATOM 2774 O O . ALA A 1 369 ? 3.118 42.559 13.940 1.00 23.70 369 ALA A O 1
ATOM 2775 N N . LYS A 1 370 ? 4.084 41.439 12.233 1.00 23.66 370 LYS A N 1
ATOM 2776 C CA . LYS A 1 370 ? 5.508 41.941 12.299 1.00 23.66 370 LYS A CA 1
ATOM 2777 C C . LYS A 1 370 ? 6.394 41.409 13.462 1.00 23.66 370 LYS A C 1
ATOM 2779 O O . LYS A 1 370 ? 5.870 41.011 14.489 1.00 23.66 370 LYS A O 1
ATOM 2784 N N . GLY A 1 371 ? 7.739 41.343 13.370 1.00 22.12 371 GLY A N 1
ATOM 2785 C CA . GLY A 1 371 ? 8.696 41.758 12.315 1.00 22.12 371 GLY A CA 1
ATOM 2786 C C . GLY A 1 371 ? 10.119 41.138 12.457 1.00 22.12 371 GLY A C 1
ATOM 2787 O O . GLY A 1 371 ? 10.347 40.325 13.344 1.00 22.12 371 GLY A O 1
ATOM 2788 N N . HIS A 1 372 ? 11.048 41.476 11.543 1.00 23.38 372 HIS A N 1
ATOM 2789 C CA . HIS A 1 372 ? 12.404 40.888 11.354 1.00 23.38 372 HIS A CA 1
ATOM 2790 C C . HIS A 1 372 ? 13.495 41.293 12.374 1.00 23.38 372 HIS A C 1
ATOM 2792 O O . HIS A 1 372 ? 13.423 42.396 12.907 1.00 23.38 372 HIS A O 1
ATOM 2798 N N . GLN A 1 373 ? 14.595 40.511 12.445 1.00 23.77 373 GLN A N 1
ATOM 2799 C CA . GLN A 1 373 ? 15.966 40.995 12.126 1.00 23.77 373 GLN A CA 1
ATOM 2800 C C . GLN A 1 373 ? 17.028 39.870 11.967 1.00 23.77 373 GLN A C 1
ATOM 2802 O O . GLN A 1 373 ? 17.001 38.885 12.700 1.00 23.77 373 GLN A O 1
ATOM 2807 N N . ASP A 1 374 ? 17.972 40.059 11.029 1.00 22.09 374 ASP A N 1
ATOM 2808 C CA . ASP A 1 374 ? 19.195 39.257 10.782 1.00 22.09 374 ASP A CA 1
ATOM 2809 C C . ASP A 1 374 ? 20.457 40.003 11.270 1.00 22.09 374 ASP A C 1
ATOM 2811 O O . ASP A 1 374 ? 20.526 41.213 11.053 1.00 22.09 374 ASP A O 1
ATOM 2815 N N . VAL A 1 375 ? 21.493 39.304 11.781 1.00 22.91 375 VAL A N 1
ATOM 2816 C CA . VAL A 1 375 ? 22.922 39.743 11.799 1.00 22.91 375 VAL A CA 1
ATOM 2817 C C . VAL A 1 375 ? 23.877 38.515 11.792 1.00 22.91 375 VAL A C 1
ATOM 2819 O O . VAL A 1 375 ? 23.479 37.422 12.189 1.00 22.91 375 VAL A O 1
ATOM 2822 N N . GLN A 1 376 ? 25.128 38.685 11.331 1.00 21.80 376 GLN A N 1
ATOM 2823 C CA . GLN A 1 376 ? 26.219 37.677 11.251 1.00 21.80 376 GLN A CA 1
ATOM 2824 C C . GLN A 1 376 ? 27.261 37.868 12.408 1.00 21.80 376 GLN A C 1
ATOM 2826 O O . GLN A 1 376 ? 26.899 38.500 13.394 1.00 21.80 376 GLN A O 1
ATOM 2831 N N . SER A 1 377 ? 28.525 37.396 12.451 1.00 22.72 377 SER A N 1
ATOM 2832 C CA . SER A 1 377 ? 29.449 36.658 11.545 1.00 22.72 377 SER A CA 1
ATOM 2833 C C . SER A 1 377 ? 30.661 36.077 12.330 1.00 22.72 377 SER A C 1
ATOM 2835 O O . SER A 1 377 ? 30.961 36.576 13.409 1.00 22.72 377 SER A O 1
ATOM 2837 N N . ALA A 1 378 ? 31.416 35.142 11.712 1.00 23.27 378 ALA A N 1
ATOM 2838 C CA . ALA A 1 378 ? 32.827 34.768 12.018 1.00 23.27 378 ALA A CA 1
ATOM 2839 C C . ALA A 1 378 ? 33.115 34.016 13.362 1.00 23.27 378 ALA A C 1
ATOM 2841 O O . ALA A 1 378 ? 32.272 34.016 14.251 1.00 23.27 378 ALA A O 1
ATOM 2842 N N . ASP A 1 379 ? 34.234 33.298 13.588 1.00 23.33 379 ASP A N 1
ATOM 2843 C CA . ASP A 1 379 ? 35.422 32.950 12.763 1.00 23.33 379 ASP A CA 1
ATOM 2844 C C . ASP A 1 379 ? 36.045 31.575 13.193 1.00 23.33 379 ASP A C 1
ATOM 2846 O O . ASP A 1 379 ? 35.421 30.839 13.959 1.00 23.33 379 ASP A O 1
ATOM 2850 N N . GLY A 1 380 ? 37.242 31.205 12.697 1.00 23.39 380 GLY A N 1
ATOM 2851 C CA . GLY A 1 380 ? 38.010 29.972 13.017 1.00 23.39 380 GLY A CA 1
ATOM 2852 C C . GLY A 1 380 ? 38.523 29.836 14.474 1.00 23.39 380 GLY A C 1
ATOM 2853 O O . GLY A 1 380 ? 38.218 30.660 15.325 1.00 23.39 380 GLY A O 1
ATOM 2854 N N . SER A 1 381 ? 39.333 28.838 14.859 1.00 24.31 381 SER A N 1
ATOM 2855 C CA . SER A 1 381 ? 40.220 27.932 14.103 1.00 24.31 381 SER A CA 1
ATOM 2856 C C . SER A 1 381 ? 40.571 26.658 14.916 1.00 24.31 381 SER A C 1
ATOM 2858 O O . SER A 1 381 ? 40.259 26.606 16.098 1.00 24.31 381 SER A O 1
ATOM 2860 N N . GLU A 1 382 ? 41.187 25.643 14.282 1.00 25.17 382 GLU A N 1
ATOM 2861 C CA . GLU A 1 382 ? 42.296 24.791 14.800 1.00 25.17 382 GLU A CA 1
ATOM 2862 C C . GLU A 1 382 ? 42.453 23.511 13.948 1.00 25.17 382 GLU A C 1
ATOM 2864 O O . GLU A 1 382 ? 41.703 22.544 14.071 1.00 25.17 382 GLU A O 1
ATOM 2869 N N . ALA A 1 383 ? 43.461 23.494 13.070 1.00 30.77 383 ALA A N 1
ATOM 2870 C CA . ALA A 1 383 ? 43.859 22.317 12.296 1.00 30.77 383 ALA A CA 1
ATOM 2871 C C . ALA A 1 383 ? 45.374 22.364 12.033 1.00 30.77 383 ALA A C 1
ATOM 2873 O O . ALA A 1 383 ? 45.811 22.852 10.996 1.00 30.77 383 ALA A O 1
ATOM 2874 N N . ALA A 1 384 ? 46.175 21.906 13.003 1.00 29.20 384 ALA A N 1
ATOM 2875 C CA . ALA A 1 384 ? 47.643 21.974 12.928 1.00 29.20 384 ALA A CA 1
ATOM 2876 C C . ALA A 1 384 ? 48.399 20.762 13.522 1.00 29.20 384 ALA A C 1
ATOM 2878 O O . ALA A 1 384 ? 49.620 20.713 13.434 1.00 29.20 384 ALA A O 1
ATOM 2879 N N . ALA A 1 385 ? 47.709 19.779 14.118 1.00 30.95 385 ALA A N 1
ATOM 2880 C CA . ALA A 1 385 ? 48.354 18.696 14.881 1.00 30.95 385 ALA A CA 1
ATOM 2881 C C . ALA A 1 385 ? 48.390 17.317 14.184 1.00 30.95 385 ALA A C 1
ATOM 2883 O O . ALA A 1 385 ? 49.047 16.405 14.677 1.00 30.95 385 ALA A O 1
ATOM 2884 N N . LEU A 1 386 ? 47.681 17.131 13.061 1.00 35.03 386 LEU A N 1
ATOM 2885 C CA . LEU A 1 386 ? 47.519 15.809 12.427 1.00 35.03 386 LEU A CA 1
ATOM 2886 C C . LEU A 1 386 ? 48.556 15.514 11.323 1.00 35.03 386 LEU A C 1
ATOM 2888 O O . LEU A 1 386 ? 48.770 14.357 10.967 1.00 35.03 386 LEU A O 1
ATOM 2892 N N . ASP A 1 387 ? 49.215 16.551 10.804 1.00 30.41 387 ASP A N 1
ATOM 2893 C CA . ASP A 1 387 ? 50.028 16.484 9.580 1.00 30.41 387 ASP A CA 1
ATOM 2894 C C . ASP A 1 387 ? 51.392 15.792 9.789 1.00 30.41 387 ASP A C 1
ATOM 2896 O O . ASP A 1 387 ? 51.905 15.112 8.903 1.00 30.41 387 ASP A O 1
ATOM 2900 N N . GLN A 1 388 ? 51.958 15.870 11.001 1.00 36.06 388 GLN A N 1
ATOM 2901 C CA . GLN A 1 388 ? 53.249 15.244 11.328 1.00 36.06 388 GLN A CA 1
ATOM 2902 C C . GLN A 1 388 ? 53.193 13.717 11.515 1.00 36.06 388 GLN A C 1
ATOM 2904 O O . GLN A 1 388 ? 54.235 13.066 11.478 1.00 36.06 388 GLN A O 1
ATOM 2909 N N . PHE A 1 389 ? 52.013 13.119 11.713 1.00 38.16 389 PHE A N 1
ATOM 2910 C CA . PHE A 1 389 ? 51.906 11.689 12.037 1.00 38.16 389 PHE A CA 1
ATOM 2911 C C . PHE A 1 389 ? 51.968 10.780 10.796 1.00 38.16 389 PHE A C 1
ATOM 2913 O O . PHE A 1 389 ? 52.557 9.697 10.833 1.00 38.16 389 PHE A O 1
ATOM 2920 N N . LEU A 1 390 ? 51.391 11.223 9.675 1.00 37.44 390 LEU A N 1
ATOM 2921 C CA . LEU A 1 390 ? 51.155 10.376 8.497 1.00 37.44 390 LEU A CA 1
ATOM 2922 C C . LEU A 1 390 ? 52.373 10.216 7.575 1.00 37.44 390 LEU A C 1
ATOM 2924 O O . LEU A 1 390 ? 52.401 9.309 6.746 1.00 37.44 390 LEU A O 1
ATOM 2928 N N . HIS A 1 391 ? 53.412 11.035 7.746 1.00 36.97 391 HIS A N 1
ATOM 2929 C CA . HIS A 1 391 ? 54.597 11.022 6.881 1.00 36.97 391 HIS A CA 1
ATOM 2930 C C . HIS A 1 391 ? 55.582 9.861 7.162 1.00 36.97 391 HIS A C 1
ATOM 2932 O O . HIS A 1 391 ? 56.613 9.753 6.497 1.00 36.97 391 HIS A O 1
ATOM 2938 N N . SER A 1 392 ? 55.277 8.999 8.143 1.00 35.56 392 SER A N 1
ATOM 2939 C CA . SER A 1 392 ? 56.171 7.956 8.674 1.00 35.56 392 SER A CA 1
ATOM 2940 C C . SER A 1 392 ? 55.902 6.525 8.173 1.00 35.56 392 SER A C 1
ATOM 2942 O O . SER A 1 392 ? 56.737 5.651 8.389 1.00 35.56 392 SER A O 1
ATOM 2944 N N . LEU A 1 393 ? 54.766 6.262 7.507 1.00 32.06 393 LEU A N 1
ATOM 2945 C CA . LEU A 1 393 ? 54.237 4.895 7.318 1.00 32.06 393 LEU A CA 1
ATOM 2946 C C . LEU A 1 393 ? 54.402 4.259 5.920 1.00 32.06 393 LEU A C 1
ATOM 2948 O O . LEU A 1 393 ? 53.915 3.156 5.711 1.00 32.06 393 LEU A O 1
ATOM 2952 N N . GLY A 1 394 ? 55.107 4.897 4.981 1.00 37.41 394 GLY A N 1
ATOM 2953 C CA . GLY A 1 394 ? 55.826 4.214 3.884 1.00 37.41 394 GLY A CA 1
ATOM 2954 C C . GLY A 1 394 ? 55.116 3.129 3.041 1.00 37.41 394 GLY A C 1
ATOM 2955 O O . GLY A 1 394 ? 55.774 2.158 2.672 1.00 37.41 394 GLY A O 1
ATOM 2956 N N . ILE A 1 395 ? 53.826 3.261 2.701 1.00 32.31 395 ILE A N 1
ATOM 2957 C CA . ILE A 1 395 ? 53.098 2.291 1.849 1.00 32.31 395 ILE A CA 1
ATOM 2958 C C . ILE A 1 395 ? 52.937 2.816 0.410 1.00 32.31 395 ILE A C 1
ATOM 2960 O O . ILE A 1 395 ? 52.623 3.983 0.182 1.00 32.31 395 ILE A O 1
ATOM 2964 N N . ALA A 1 396 ? 53.173 1.940 -0.574 1.00 28.56 396 ALA A N 1
ATOM 2965 C CA . ALA A 1 396 ? 53.229 2.289 -1.994 1.00 28.56 396 ALA A CA 1
ATOM 2966 C C . ALA A 1 396 ? 51.851 2.540 -2.643 1.00 28.56 396 ALA A C 1
ATOM 2968 O O . ALA A 1 396 ? 50.842 1.917 -2.312 1.00 28.56 396 ALA A O 1
ATOM 2969 N N . ARG A 1 397 ? 51.836 3.447 -3.627 1.00 27.67 397 ARG A N 1
ATOM 2970 C CA . ARG A 1 397 ? 50.641 3.965 -4.309 1.00 27.67 397 ARG A CA 1
ATOM 2971 C C . ARG A 1 397 ? 50.147 3.007 -5.403 1.00 27.67 397 ARG A C 1
ATOM 2973 O O . ARG A 1 397 ? 50.888 2.721 -6.341 1.00 27.67 397 ARG A O 1
ATOM 2980 N N . ILE A 1 398 ? 48.886 2.571 -5.344 1.00 30.50 398 ILE A N 1
ATOM 2981 C CA . ILE A 1 398 ? 48.259 1.791 -6.428 1.00 30.50 398 ILE A CA 1
ATOM 2982 C C . ILE A 1 398 ? 47.807 2.747 -7.543 1.00 30.50 398 ILE A C 1
ATOM 2984 O O . ILE A 1 398 ? 46.925 3.578 -7.337 1.00 30.50 398 ILE A O 1
ATOM 2988 N N . MET A 1 399 ? 48.385 2.613 -8.739 1.00 31.50 399 MET A N 1
ATOM 2989 C CA . MET A 1 399 ? 47.900 3.277 -9.956 1.00 31.50 399 MET A CA 1
ATOM 2990 C C . MET A 1 399 ? 46.956 2.362 -10.744 1.00 31.50 399 MET A C 1
ATOM 2992 O O . MET A 1 399 ? 47.284 1.202 -10.962 1.00 31.50 399 MET A O 1
ATOM 2996 N N . THR A 1 400 ? 45.842 2.892 -11.258 1.00 30.83 400 THR A N 1
ATOM 2997 C CA . THR A 1 400 ? 45.189 2.416 -12.501 1.00 30.83 400 THR A CA 1
ATOM 2998 C C . THR A 1 400 ? 44.306 3.512 -13.116 1.00 30.83 400 THR A C 1
ATOM 3000 O O . THR A 1 400 ? 43.985 4.506 -12.475 1.00 30.83 400 THR A O 1
ATOM 3003 N N . SER A 1 401 ? 43.987 3.346 -14.401 1.00 29.47 401 SER A N 1
ATOM 3004 C CA . SER A 1 401 ? 43.645 4.393 -15.373 1.00 29.47 401 SER A CA 1
ATOM 3005 C C . SER A 1 401 ? 42.217 4.980 -15.342 1.00 29.47 401 SER A C 1
ATOM 3007 O O . SER A 1 401 ? 41.273 4.456 -14.750 1.00 29.47 401 SER A O 1
ATOM 3009 N N . SER A 1 402 ? 42.075 6.085 -16.080 1.00 30.52 402 SER A N 1
ATOM 3010 C CA . SER A 1 402 ? 40.972 7.057 -16.161 1.00 30.52 402 SER A CA 1
ATOM 3011 C C . SER A 1 402 ? 39.611 6.590 -16.733 1.00 30.52 402 SER A C 1
ATOM 3013 O O . SER A 1 402 ? 38.855 7.408 -17.254 1.00 30.52 402 SER A O 1
ATOM 3015 N N . SER A 1 403 ? 39.239 5.307 -16.634 1.00 34.97 403 SER A N 1
ATOM 3016 C CA . SER A 1 403 ? 37.972 4.766 -17.190 1.00 34.97 403 SER A CA 1
ATOM 3017 C C . SER A 1 403 ? 36.949 4.279 -16.144 1.00 34.97 403 SER A C 1
ATOM 3019 O O . SER A 1 403 ? 35.904 3.715 -16.481 1.00 34.97 403 SER A O 1
ATOM 3021 N N . SER A 1 404 ? 37.211 4.509 -14.857 1.00 40.59 404 SER A N 1
ATOM 3022 C CA . SER A 1 404 ? 36.604 3.798 -13.720 1.00 40.59 404 SER A CA 1
ATOM 3023 C C . SER A 1 404 ? 35.225 4.290 -13.230 1.00 40.59 404 SER A C 1
ATOM 3025 O O . SER A 1 404 ? 34.849 4.019 -12.092 1.00 40.59 404 SER A O 1
ATOM 3027 N N . SER A 1 405 ? 34.403 4.960 -14.047 1.00 43.25 405 SER A N 1
ATOM 3028 C CA . SER A 1 405 ? 33.058 5.392 -13.601 1.00 43.25 405 SER A CA 1
ATOM 3029 C C . SER A 1 405 ? 32.048 4.239 -13.460 1.00 43.25 405 SER A C 1
ATOM 3031 O O . SER A 1 405 ? 31.182 4.284 -12.584 1.00 43.25 405 SER A O 1
ATOM 3033 N N . LYS A 1 406 ? 32.176 3.187 -14.282 1.00 43.59 406 LYS A N 1
ATOM 3034 C CA . LYS A 1 406 ? 31.231 2.053 -14.348 1.00 43.59 406 LYS A CA 1
ATOM 3035 C C . LYS A 1 406 ? 31.250 1.122 -13.114 1.00 43.59 406 LYS A C 1
ATOM 3037 O O . LYS A 1 406 ? 30.169 0.762 -12.649 1.00 43.59 406 LYS A O 1
ATOM 3042 N N . PRO A 1 407 ? 32.404 0.746 -12.518 1.00 51.47 407 PRO A N 1
ATOM 3043 C CA . PRO A 1 407 ? 32.422 -0.165 -11.366 1.00 51.47 407 PRO A CA 1
ATOM 3044 C C . PRO A 1 407 ? 31.708 0.366 -10.111 1.00 51.47 407 PRO A C 1
ATOM 3046 O O . PRO A 1 407 ? 31.098 -0.413 -9.377 1.00 51.47 407 PRO A O 1
ATOM 3049 N N . LEU A 1 408 ? 31.732 1.678 -9.850 1.00 52.28 408 LEU A N 1
ATOM 3050 C CA . LEU A 1 408 ? 31.280 2.228 -8.563 1.00 52.28 408 LEU A CA 1
ATOM 3051 C C . LEU A 1 408 ? 29.760 2.276 -8.399 1.00 52.28 408 LEU A C 1
ATOM 3053 O O . LEU A 1 408 ? 29.263 2.075 -7.290 1.00 52.28 408 LEU A O 1
ATOM 3057 N N . ALA A 1 409 ? 29.009 2.459 -9.487 1.00 51.19 409 ALA A N 1
ATOM 3058 C CA . ALA A 1 409 ? 27.551 2.364 -9.447 1.00 51.19 409 ALA A CA 1
ATOM 3059 C C . ALA A 1 409 ? 27.068 0.944 -9.081 1.00 51.19 409 ALA A C 1
ATOM 3061 O O . ALA A 1 409 ? 25.972 0.793 -8.537 1.00 51.19 409 ALA A O 1
ATOM 3062 N N . SER A 1 410 ? 27.891 -0.087 -9.327 1.00 51.94 410 SER A N 1
ATOM 3063 C CA . SER A 1 410 ? 27.593 -1.480 -8.964 1.00 51.94 410 SER A CA 1
ATOM 3064 C C . SER A 1 410 ? 27.836 -1.790 -7.478 1.00 51.94 410 SER A C 1
ATOM 3066 O O . SER A 1 410 ? 27.083 -2.565 -6.886 1.00 51.94 410 SER A O 1
ATOM 3068 N N . LEU A 1 411 ? 28.820 -1.140 -6.837 1.00 51.09 411 LEU A N 1
ATOM 3069 C CA . LEU A 1 411 ? 29.156 -1.355 -5.420 1.00 51.09 411 LEU A CA 1
ATOM 3070 C C . LEU A 1 411 ? 27.991 -0.996 -4.486 1.00 51.09 411 LEU A C 1
ATOM 3072 O O . LEU A 1 411 ? 27.693 -1.742 -3.554 1.00 51.09 411 LEU A O 1
ATOM 3076 N N . GLY A 1 412 ? 27.264 0.085 -4.786 1.00 46.62 412 GLY A N 1
ATOM 3077 C CA . GLY A 1 412 ? 26.060 0.467 -4.038 1.00 46.62 412 GLY A CA 1
ATOM 3078 C C . GLY A 1 412 ? 24.901 -0.539 -4.140 1.00 46.62 412 GLY A C 1
ATOM 3079 O O . GLY A 1 412 ? 24.041 -0.550 -3.264 1.00 46.62 412 GLY A O 1
ATOM 3080 N N . ARG A 1 413 ? 24.879 -1.398 -5.173 1.00 50.41 413 ARG A N 1
ATOM 3081 C CA . ARG A 1 413 ? 23.811 -2.393 -5.403 1.00 50.41 413 ARG A CA 1
ATOM 3082 C C . ARG A 1 413 ? 24.074 -3.742 -4.724 1.00 50.41 413 ARG A C 1
ATOM 3084 O O . ARG A 1 413 ? 23.125 -4.478 -4.499 1.00 50.41 413 ARG A O 1
ATOM 3091 N N . LYS A 1 414 ? 25.331 -4.078 -4.393 1.00 46.38 414 LYS A N 1
ATOM 3092 C CA . LYS A 1 414 ? 25.696 -5.410 -3.863 1.00 46.38 414 LYS A CA 1
ATOM 3093 C C . LYS A 1 414 ? 25.566 -5.582 -2.344 1.00 46.38 414 LYS A C 1
ATOM 3095 O O . LYS A 1 414 ? 25.397 -6.709 -1.901 1.00 46.38 414 LYS A O 1
ATOM 3100 N N . VAL A 1 415 ? 25.691 -4.513 -1.547 1.00 46.44 415 VAL A N 1
ATOM 3101 C CA . VAL A 1 415 ? 25.789 -4.621 -0.067 1.00 46.44 415 VAL A CA 1
ATOM 3102 C C . VAL A 1 415 ? 24.976 -3.535 0.665 1.00 46.44 415 VAL A C 1
ATOM 3104 O O . VAL A 1 415 ? 25.352 -3.080 1.739 1.00 46.44 415 VAL A O 1
ATOM 3107 N N . PHE A 1 416 ? 23.882 -3.052 0.061 1.00 51.75 416 PHE A N 1
ATOM 3108 C CA . PHE A 1 416 ? 22.988 -2.022 0.633 1.00 51.75 416 PHE A CA 1
ATOM 3109 C C . PHE A 1 416 ? 23.689 -0.728 1.113 1.00 51.75 416 PHE A C 1
ATOM 3111 O O . PHE A 1 416 ? 23.160 0.023 1.938 1.00 51.75 416 PHE A O 1
ATOM 3118 N N . VAL A 1 417 ? 24.886 -0.432 0.591 1.00 57.19 417 VAL A N 1
ATOM 3119 C CA . VAL A 1 417 ? 25.679 0.728 1.007 1.00 57.19 417 VAL A CA 1
ATOM 3120 C C . VAL A 1 417 ? 24.990 1.999 0.523 1.00 57.19 417 VAL A C 1
ATOM 3122 O O . VAL A 1 417 ? 24.967 2.303 -0.670 1.00 57.19 417 VAL A O 1
ATOM 3125 N N . SER A 1 418 ? 24.433 2.771 1.460 1.00 62.97 418 SER A N 1
ATOM 3126 C CA . SER A 1 418 ? 23.813 4.057 1.132 1.00 62.97 418 SER A CA 1
ATOM 3127 C C . SER A 1 418 ? 24.799 4.968 0.389 1.00 62.97 418 SER A C 1
ATOM 3129 O O . SER A 1 418 ? 25.991 4.971 0.691 1.00 62.97 418 SER A O 1
ATOM 3131 N N . GLN A 1 419 ? 24.312 5.817 -0.522 1.00 64.56 419 GLN A N 1
ATOM 3132 C CA . GLN A 1 419 ? 25.171 6.747 -1.278 1.00 64.56 419 GLN A CA 1
ATOM 3133 C C . GLN A 1 419 ? 26.049 7.641 -0.380 1.00 64.56 419 GLN A C 1
ATOM 3135 O O . GLN A 1 419 ? 27.116 8.064 -0.805 1.00 64.56 419 GLN A O 1
ATOM 3140 N N . ARG A 1 420 ? 25.611 7.922 0.858 1.00 66.44 420 ARG A N 1
ATOM 3141 C CA . ARG A 1 420 ? 26.395 8.649 1.869 1.00 66.44 420 ARG A CA 1
ATOM 3142 C C . ARG A 1 420 ? 27.485 7.780 2.504 1.00 66.44 420 ARG A C 1
ATOM 3144 O O . ARG A 1 420 ? 28.569 8.282 2.764 1.00 66.44 420 ARG A O 1
ATOM 3151 N N . GLY A 1 421 ? 27.206 6.500 2.749 1.00 68.31 421 GLY A N 1
ATOM 3152 C CA . GLY A 1 421 ? 28.221 5.536 3.183 1.00 68.31 421 GLY A CA 1
ATOM 3153 C C . GLY A 1 421 ? 29.290 5.340 2.110 1.00 68.31 421 GLY A C 1
ATOM 3154 O O . GLY A 1 421 ? 30.473 5.407 2.416 1.00 68.31 421 GLY A O 1
ATOM 3155 N N . LEU A 1 422 ? 28.873 5.207 0.846 1.00 72.50 422 LEU A N 1
ATOM 3156 C CA . LEU A 1 422 ? 29.782 5.083 -0.293 1.00 72.50 422 LEU A CA 1
ATOM 3157 C C . LEU A 1 422 ? 30.629 6.353 -0.484 1.00 72.50 422 LEU A C 1
ATOM 3159 O O . LEU A 1 422 ? 31.840 6.249 -0.620 1.00 72.50 422 LEU A O 1
ATOM 3163 N N . GLU A 1 423 ? 30.026 7.544 -0.415 1.00 75.50 423 GLU A N 1
ATOM 3164 C CA . GLU A 1 423 ? 30.760 8.821 -0.414 1.00 75.50 423 GLU A CA 1
ATOM 3165 C C . GLU A 1 423 ? 31.756 8.931 0.749 1.00 75.50 423 GLU A C 1
ATOM 3167 O O . GLU A 1 423 ? 32.885 9.355 0.516 1.00 75.50 423 GLU A O 1
ATOM 3172 N N . SER A 1 424 ? 31.386 8.534 1.977 1.00 74.25 424 SER A N 1
ATOM 3173 C CA . SER A 1 424 ? 32.327 8.535 3.111 1.00 74.25 424 SER A CA 1
ATOM 3174 C C . SER A 1 424 ? 33.502 7.604 2.837 1.00 74.25 424 SER A C 1
ATOM 3176 O O . SER A 1 424 ? 34.633 8.069 2.807 1.00 74.25 424 SER A O 1
ATOM 3178 N N . VAL A 1 425 ? 33.240 6.330 2.522 1.00 75.00 425 VAL A N 1
ATOM 3179 C CA . VAL A 1 425 ? 34.283 5.328 2.245 1.00 75.00 425 VAL A CA 1
ATOM 3180 C C . VAL A 1 425 ? 35.215 5.792 1.124 1.00 75.00 425 VAL A C 1
ATOM 3182 O O . VAL A 1 425 ? 36.427 5.722 1.280 1.00 75.00 425 VAL A O 1
ATOM 3185 N N . LEU A 1 426 ? 34.689 6.333 0.021 1.00 74.75 426 LEU A N 1
ATOM 3186 C CA . LEU A 1 426 ? 35.515 6.846 -1.081 1.00 74.75 426 LEU A CA 1
ATOM 3187 C C . LEU A 1 426 ? 36.288 8.124 -0.719 1.00 74.75 426 LEU A C 1
ATOM 3189 O O . LEU A 1 426 ? 37.411 8.308 -1.186 1.00 74.75 426 LEU A O 1
ATOM 3193 N N . SER A 1 427 ? 35.713 9.007 0.102 1.00 73.69 427 SER A N 1
ATOM 3194 C CA . SER A 1 427 ? 36.409 10.202 0.596 1.00 73.69 427 SER A CA 1
ATOM 3195 C C . SER A 1 427 ? 37.531 9.831 1.556 1.00 73.69 427 SER A C 1
ATOM 3197 O O . SER A 1 427 ? 38.602 10.423 1.497 1.00 73.69 427 SER A O 1
ATOM 3199 N N . ASP A 1 428 ? 37.297 8.850 2.422 1.00 74.06 428 ASP A N 1
ATOM 3200 C CA . ASP A 1 428 ? 38.255 8.396 3.420 1.00 74.06 428 ASP A CA 1
ATOM 3201 C C . ASP A 1 428 ? 39.388 7.608 2.742 1.00 74.06 428 ASP A C 1
ATOM 3203 O O . ASP A 1 428 ? 40.550 7.944 2.955 1.00 74.06 428 ASP A O 1
ATOM 3207 N N . LEU A 1 429 ? 39.077 6.717 1.788 1.00 72.88 429 LEU A N 1
ATOM 3208 C CA . LEU A 1 429 ? 40.071 6.060 0.925 1.00 72.88 429 LEU A CA 1
ATOM 3209 C C . LEU A 1 429 ? 40.948 7.067 0.160 1.00 72.88 429 LEU A C 1
ATOM 3211 O O . LEU A 1 429 ? 42.165 6.881 0.081 1.00 72.88 429 LEU A O 1
ATOM 3215 N N . LYS A 1 430 ? 40.358 8.160 -0.352 1.00 74.19 430 LYS A N 1
ATOM 3216 C CA . LYS A 1 430 ? 41.106 9.248 -1.001 1.00 74.19 430 LYS A CA 1
ATOM 3217 C C . LYS A 1 430 ? 42.007 10.006 -0.021 1.00 74.19 430 LYS A C 1
ATOM 3219 O O . LYS A 1 430 ? 43.174 10.211 -0.333 1.00 74.19 430 LYS A O 1
ATO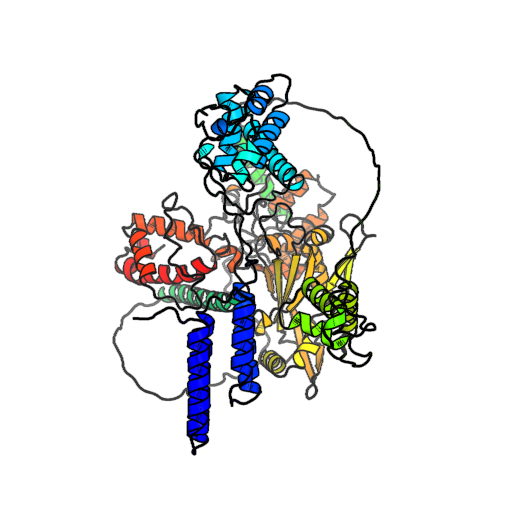M 3224 N N . LYS A 1 431 ? 41.519 10.364 1.175 1.00 71.25 431 LYS A N 1
ATOM 3225 C CA . LYS A 1 431 ? 42.345 10.993 2.231 1.00 71.25 431 LYS A CA 1
ATOM 3226 C C . LYS A 1 431 ? 43.518 10.105 2.655 1.00 71.25 431 LYS A C 1
ATOM 3228 O O . LYS A 1 431 ? 44.586 10.619 2.951 1.00 71.25 431 LYS A O 1
ATOM 3233 N N . THR A 1 432 ? 43.328 8.786 2.671 1.00 69.88 432 THR A N 1
ATOM 3234 C CA . THR A 1 432 ? 44.380 7.812 3.007 1.00 69.88 432 THR A CA 1
ATOM 3235 C C . THR A 1 432 ? 45.339 7.491 1.849 1.00 69.88 432 THR A C 1
ATOM 3237 O O . THR A 1 432 ? 46.178 6.611 1.992 1.00 69.88 432 THR A O 1
ATOM 3240 N N . GLY A 1 433 ? 45.224 8.154 0.690 1.00 65.62 433 GLY A N 1
ATOM 3241 C CA . GLY A 1 433 ? 46.138 7.977 -0.449 1.00 65.62 433 GLY A CA 1
ATOM 3242 C C . GLY A 1 433 ? 45.968 6.680 -1.258 1.00 65.62 433 GLY A C 1
ATOM 3243 O O . GLY A 1 433 ? 46.666 6.493 -2.255 1.00 65.62 433 GLY A O 1
ATOM 3244 N N . PHE A 1 434 ? 45.023 5.808 -0.883 1.00 63.34 434 PHE A N 1
ATOM 3245 C CA . PHE A 1 434 ? 44.718 4.550 -1.584 1.00 63.34 434 PHE A CA 1
ATOM 3246 C C . PHE A 1 434 ? 43.920 4.742 -2.887 1.00 63.34 434 PHE A C 1
ATOM 3248 O O . PHE A 1 434 ? 43.810 3.810 -3.680 1.00 63.34 434 PHE A O 1
ATOM 3255 N N . LEU A 1 435 ? 43.373 5.939 -3.127 1.00 65.31 435 LEU A N 1
ATOM 3256 C CA . LEU A 1 435 ? 42.805 6.348 -4.415 1.00 65.31 435 LEU A CA 1
ATOM 3257 C C . LEU A 1 435 ? 43.626 7.502 -4.994 1.00 65.31 435 LEU A C 1
ATOM 3259 O O . LEU A 1 435 ? 44.037 8.404 -4.266 1.00 65.31 435 LEU A O 1
ATOM 3263 N N . ALA A 1 436 ? 43.839 7.484 -6.309 1.00 64.56 436 ALA A N 1
ATOM 3264 C CA . ALA A 1 436 ? 44.578 8.527 -7.011 1.00 64.56 436 ALA A CA 1
ATOM 3265 C C . ALA A 1 436 ? 43.827 9.881 -7.019 1.00 64.56 436 ALA A C 1
ATOM 3267 O O . ALA A 1 436 ? 42.597 9.945 -6.904 1.00 64.56 436 ALA A O 1
ATOM 3268 N N . ASP A 1 437 ? 44.567 10.987 -7.131 1.00 57.91 437 ASP A N 1
ATOM 3269 C CA . ASP A 1 437 ? 44.013 12.344 -6.978 1.00 57.91 437 ASP A CA 1
ATOM 3270 C C . ASP A 1 437 ? 43.021 12.720 -8.090 1.00 57.91 437 ASP A C 1
ATOM 3272 O O . ASP A 1 437 ? 42.075 13.478 -7.857 1.00 57.91 437 ASP A O 1
ATOM 3276 N N . ASP A 1 438 ? 43.188 12.128 -9.268 1.00 55.38 438 ASP A N 1
ATOM 3277 C CA . ASP A 1 438 ? 42.346 12.238 -10.460 1.00 55.38 438 ASP A CA 1
ATOM 3278 C C . ASP A 1 438 ? 41.056 11.394 -10.393 1.00 55.38 438 ASP A C 1
ATOM 3280 O O . ASP A 1 438 ? 40.188 11.503 -11.263 1.00 55.38 438 ASP A O 1
ATOM 3284 N N . PHE A 1 439 ? 40.861 10.600 -9.334 1.00 59.16 439 PHE A N 1
ATOM 3285 C CA . PHE A 1 439 ? 39.651 9.803 -9.137 1.00 59.16 439 PHE A CA 1
ATOM 3286 C C . PHE A 1 439 ? 38.416 10.699 -8.894 1.00 59.16 439 PHE A C 1
ATOM 3288 O O . PHE A 1 439 ? 38.187 11.218 -7.794 1.00 59.16 439 PHE A O 1
ATOM 3295 N N . ALA A 1 440 ? 37.618 10.899 -9.948 1.00 56.06 440 ALA A N 1
ATOM 3296 C CA . ALA A 1 440 ? 36.581 11.937 -10.040 1.00 56.06 440 ALA A CA 1
ATOM 3297 C C . ALA A 1 440 ? 35.220 11.601 -9.377 1.00 56.06 440 ALA A C 1
ATOM 3299 O O . ALA A 1 440 ? 34.326 12.454 -9.294 1.00 56.06 440 ALA A O 1
ATOM 3300 N N . THR A 1 441 ? 35.022 10.362 -8.921 1.00 60.56 441 THR A N 1
ATOM 3301 C CA . THR A 1 441 ? 33.714 9.801 -8.520 1.00 60.56 441 THR A CA 1
ATOM 3302 C C . THR A 1 441 ? 33.547 9.581 -7.010 1.00 60.56 441 THR A C 1
ATOM 3304 O O . THR A 1 441 ? 32.854 8.659 -6.594 1.00 60.56 441 THR A O 1
ATOM 3307 N N . THR A 1 442 ? 34.119 10.448 -6.167 1.00 59.62 442 THR A N 1
ATOM 3308 C CA . THR A 1 442 ? 33.976 10.342 -4.697 1.00 59.62 442 THR A CA 1
ATOM 3309 C C . THR A 1 442 ? 32.692 10.965 -4.129 1.00 59.62 442 THR A C 1
ATOM 3311 O O . THR A 1 442 ? 32.154 10.452 -3.153 1.00 59.62 442 THR A O 1
ATOM 3314 N N . SER A 1 443 ? 32.166 12.048 -4.719 1.00 65.94 443 SER A N 1
ATOM 3315 C CA . SER A 1 443 ? 30.999 12.764 -4.170 1.00 65.94 443 SER A CA 1
ATOM 3316 C C . SER A 1 443 ? 29.656 12.139 -4.559 1.00 65.94 443 SER A C 1
ATOM 3318 O O . SER A 1 443 ? 29.487 11.621 -5.667 1.00 65.94 443 SER A O 1
ATOM 3320 N N . ARG A 1 444 ? 28.632 12.294 -3.709 1.00 65.62 444 ARG A N 1
ATOM 3321 C CA . ARG A 1 444 ? 27.238 11.895 -3.991 1.00 65.62 444 ARG A CA 1
ATOM 3322 C C . ARG A 1 444 ? 26.707 12.475 -5.295 1.00 65.62 444 ARG A C 1
ATOM 3324 O O . ARG A 1 444 ? 25.961 11.797 -5.997 1.00 65.62 444 ARG A O 1
ATOM 3331 N N . ALA A 1 445 ? 27.084 13.707 -5.636 1.00 69.50 445 ALA A N 1
ATOM 3332 C CA . ALA A 1 445 ? 26.683 14.342 -6.889 1.00 69.50 445 ALA A CA 1
ATOM 3333 C C . ALA A 1 445 ? 27.349 13.684 -8.110 1.00 69.50 445 ALA A C 1
ATOM 3335 O O . ALA A 1 445 ? 26.708 13.537 -9.150 1.00 69.50 445 ALA A O 1
ATOM 3336 N N . SER A 1 446 ? 28.610 13.252 -8.007 1.00 69.31 446 SER A N 1
ATOM 3337 C CA . SER A 1 446 ? 29.279 12.486 -9.066 1.00 69.31 446 SER A CA 1
ATOM 3338 C C . SER A 1 446 ? 28.748 11.053 -9.169 1.00 69.31 446 SER A C 1
ATOM 3340 O O . SER A 1 446 ? 28.456 10.614 -10.276 1.00 69.31 446 SER A O 1
ATOM 3342 N N . ILE A 1 447 ? 28.521 10.360 -8.047 1.00 69.44 447 ILE A N 1
ATOM 3343 C CA . ILE A 1 447 ? 27.914 9.015 -8.017 1.00 69.44 447 ILE A CA 1
ATOM 3344 C C . ILE A 1 447 ? 26.506 9.048 -8.628 1.00 69.44 447 ILE A C 1
ATOM 3346 O O . ILE A 1 447 ? 26.175 8.210 -9.466 1.00 69.44 447 ILE A O 1
ATOM 3350 N N . LYS A 1 448 ? 25.686 10.048 -8.264 1.00 72.31 448 LYS A N 1
ATOM 3351 C CA . LYS A 1 448 ? 24.363 10.242 -8.865 1.00 72.31 448 LYS A CA 1
ATOM 3352 C C . LYS A 1 448 ? 24.476 10.507 -10.367 1.00 72.31 448 LYS A C 1
ATOM 3354 O O . LYS A 1 448 ? 23.817 9.819 -11.127 1.00 72.31 448 LYS A O 1
ATOM 3359 N N . ARG A 1 449 ? 25.328 11.439 -10.814 1.00 74.38 449 ARG A N 1
ATOM 3360 C CA . ARG A 1 449 ? 25.507 11.727 -12.253 1.00 74.38 449 ARG A CA 1
ATOM 3361 C C . ARG A 1 449 ? 26.006 10.521 -13.052 1.00 74.38 449 ARG A C 1
ATOM 3363 O O . ARG A 1 449 ? 25.562 10.344 -14.177 1.00 74.38 449 ARG A O 1
ATOM 3370 N N . ALA A 1 450 ? 26.883 9.692 -12.485 1.00 71.94 450 ALA A N 1
ATOM 3371 C CA . ALA A 1 450 ? 27.337 8.459 -13.126 1.00 71.94 450 ALA A CA 1
ATOM 3372 C C . ALA A 1 450 ? 26.180 7.461 -13.297 1.00 71.94 450 ALA A C 1
ATOM 3374 O O . ALA A 1 450 ? 25.983 6.945 -14.391 1.00 71.94 450 ALA A O 1
ATOM 3375 N N . ARG A 1 451 ? 25.363 7.263 -12.253 1.00 73.12 451 ARG A N 1
ATOM 3376 C CA . ARG A 1 451 ? 24.152 6.429 -12.307 1.00 73.12 451 ARG A CA 1
ATOM 3377 C C . ARG A 1 451 ? 23.104 6.981 -13.278 1.00 73.12 451 ARG A C 1
ATOM 3379 O O . ARG A 1 451 ? 22.615 6.234 -14.108 1.00 73.12 451 ARG A O 1
ATOM 3386 N N . ASP A 1 452 ? 22.784 8.271 -13.197 1.00 76.31 452 ASP A N 1
ATOM 3387 C CA . ASP A 1 452 ? 21.812 8.945 -14.073 1.00 76.31 452 ASP A CA 1
ATOM 3388 C C . ASP A 1 452 ? 22.319 9.006 -15.540 1.00 76.31 452 ASP A C 1
ATOM 3390 O O . ASP A 1 452 ? 21.543 9.228 -16.465 1.00 76.31 452 ASP A O 1
ATOM 3394 N N . GLY A 1 453 ? 23.628 8.836 -15.768 1.00 76.19 453 GLY A N 1
ATOM 3395 C CA . GLY A 1 453 ? 24.237 8.672 -17.093 1.00 76.19 453 GLY A CA 1
ATOM 3396 C C . GLY A 1 453 ? 24.212 7.226 -17.599 1.00 76.19 453 GLY A C 1
ATOM 3397 O O . GLY A 1 453 ? 23.970 7.004 -18.780 1.00 76.19 453 GLY A O 1
ATOM 3398 N N . GLU A 1 454 ? 24.405 6.247 -16.710 1.00 75.56 454 GLU A N 1
ATOM 3399 C CA . GLU A 1 454 ? 24.193 4.822 -16.995 1.00 75.56 454 GLU A CA 1
ATOM 3400 C C . GLU A 1 454 ? 22.720 4.560 -17.350 1.00 75.56 454 GLU A C 1
ATOM 3402 O O . GLU A 1 454 ? 22.445 3.953 -18.378 1.00 75.56 454 GLU A O 1
ATOM 3407 N N . GLU A 1 455 ? 21.781 5.097 -16.565 1.00 73.44 455 GLU A N 1
ATOM 3408 C CA . GLU A 1 455 ? 20.326 5.091 -16.798 1.00 73.44 455 GLU A CA 1
ATOM 3409 C C . GLU A 1 455 ? 19.974 5.503 -18.235 1.00 73.44 455 GLU A C 1
ATOM 3411 O O . GLU A 1 455 ? 19.296 4.764 -18.942 1.00 73.44 455 GLU A O 1
ATOM 3416 N N . LYS A 1 456 ? 20.533 6.624 -18.706 1.00 76.25 456 LYS A N 1
ATOM 3417 C CA . LYS A 1 456 ? 20.342 7.140 -20.072 1.00 76.25 456 LYS A CA 1
ATOM 3418 C C . LYS A 1 456 ? 20.981 6.300 -21.179 1.00 76.25 456 LYS A C 1
ATOM 3420 O O . LYS A 1 456 ? 20.698 6.552 -22.342 1.00 76.25 456 LYS A O 1
ATOM 3425 N N . SER A 1 457 ? 21.856 5.351 -20.845 1.00 77.19 457 SER A N 1
ATOM 3426 C CA . SER A 1 457 ? 22.426 4.409 -21.818 1.00 77.19 457 SER A CA 1
ATOM 3427 C C . SER A 1 457 ? 21.602 3.126 -21.979 1.00 77.19 457 SER A C 1
ATOM 3429 O O . SER A 1 457 ? 21.888 2.336 -22.876 1.00 77.19 457 SER A O 1
ATOM 3431 N N . TRP A 1 458 ? 20.576 2.917 -21.144 1.00 80.00 458 TRP A N 1
ATOM 3432 C CA . TRP A 1 458 ? 19.651 1.788 -21.255 1.00 80.00 458 TRP A CA 1
ATOM 3433 C C . TRP A 1 458 ? 18.472 2.142 -22.169 1.00 80.00 458 TRP A C 1
ATOM 3435 O O . TRP A 1 458 ? 17.393 2.532 -21.719 1.00 80.00 458 TRP A O 1
ATOM 3445 N N . GLU A 1 459 ? 18.699 1.976 -23.468 1.00 86.38 459 GLU A N 1
ATOM 3446 C CA . GLU A 1 459 ? 17.717 2.149 -24.540 1.00 86.38 459 GLU A CA 1
ATOM 3447 C C . GLU A 1 459 ? 17.629 0.864 -25.379 1.00 86.38 459 GLU A C 1
ATOM 3449 O O . GLU A 1 459 ? 18.630 0.170 -25.577 1.00 86.38 459 GLU A O 1
ATOM 3454 N N . ASN A 1 460 ? 16.427 0.511 -25.836 1.00 88.50 460 ASN A N 1
ATOM 3455 C CA . ASN A 1 460 ? 16.196 -0.611 -26.749 1.00 88.50 460 ASN A CA 1
ATOM 3456 C C . ASN A 1 460 ? 15.223 -0.212 -27.874 1.00 88.50 460 ASN A C 1
ATOM 3458 O O . ASN A 1 460 ? 14.887 0.959 -28.017 1.00 88.50 460 ASN A O 1
ATOM 3462 N N . ALA A 1 461 ? 14.782 -1.172 -28.692 1.00 87.38 461 ALA A N 1
ATOM 3463 C CA . ALA A 1 461 ? 13.916 -0.916 -29.850 1.00 87.38 461 ALA A CA 1
ATOM 3464 C C . ALA A 1 461 ? 12.573 -0.223 -29.519 1.00 87.38 461 ALA A C 1
ATOM 3466 O O . ALA A 1 461 ? 11.953 0.338 -30.417 1.00 87.38 461 ALA A O 1
ATOM 3467 N N . PHE A 1 462 ? 12.145 -0.247 -28.252 1.00 89.75 462 PHE A N 1
ATOM 3468 C CA . PHE A 1 462 ? 10.932 0.409 -27.753 1.00 89.75 462 PHE A CA 1
ATOM 3469 C C . PHE A 1 462 ? 11.212 1.737 -27.015 1.00 89.75 462 PHE A C 1
ATOM 3471 O O . PHE A 1 462 ? 10.307 2.329 -26.433 1.00 89.75 462 PHE A O 1
ATOM 3478 N N . GLY A 1 463 ? 12.468 2.198 -26.992 1.00 91.12 463 GLY A N 1
ATOM 3479 C CA . GLY A 1 463 ? 12.896 3.438 -26.341 1.00 91.12 463 GLY A CA 1
ATOM 3480 C C . GLY A 1 463 ? 13.638 3.244 -25.013 1.00 91.12 463 GLY A C 1
ATOM 3481 O O . GLY A 1 463 ? 14.259 2.208 -24.753 1.00 91.12 463 GLY A O 1
ATOM 3482 N N . GLN A 1 464 ? 13.628 4.293 -24.187 1.00 90.88 464 GLN A N 1
ATOM 3483 C CA . GLN A 1 464 ? 14.429 4.398 -22.960 1.00 90.88 464 GLN A CA 1
ATOM 3484 C C . GLN A 1 464 ? 13.776 3.695 -21.764 1.00 90.88 464 GLN A C 1
ATOM 3486 O O . GLN A 1 464 ? 12.565 3.777 -21.562 1.00 90.88 464 GLN A O 1
ATOM 3491 N N . MET A 1 465 ? 14.597 3.047 -20.929 1.00 89.50 465 MET A N 1
ATOM 3492 C CA . MET A 1 465 ? 14.147 2.284 -19.753 1.00 89.50 465 MET A CA 1
ATOM 3493 C C . MET A 1 465 ? 13.380 3.129 -18.723 1.00 89.50 465 MET A C 1
ATOM 3495 O O . MET A 1 465 ? 12.479 2.623 -18.059 1.00 89.50 465 MET A O 1
ATOM 3499 N N . ILE A 1 466 ? 13.737 4.408 -18.577 1.00 90.75 466 ILE A N 1
ATOM 3500 C CA . ILE A 1 466 ? 13.036 5.355 -17.706 1.00 90.75 466 ILE A CA 1
ATOM 3501 C C . ILE A 1 466 ? 12.723 6.609 -18.514 1.00 90.75 466 ILE A C 1
ATOM 3503 O O . ILE A 1 466 ? 13.628 7.309 -18.969 1.00 90.75 466 ILE A O 1
ATOM 3507 N N . ILE A 1 467 ? 11.435 6.913 -18.646 1.00 91.31 467 ILE A N 1
ATOM 3508 C CA . ILE A 1 467 ? 10.934 8.162 -19.223 1.00 91.31 467 ILE A CA 1
ATOM 3509 C C . ILE A 1 467 ? 10.334 9.044 -18.123 1.00 91.31 467 ILE A C 1
ATOM 3511 O O . ILE A 1 467 ? 10.242 8.658 -16.956 1.00 91.31 467 ILE A O 1
ATOM 3515 N N . ASN A 1 468 ? 9.950 10.267 -18.481 1.00 91.88 468 ASN A N 1
ATOM 3516 C CA . ASN A 1 468 ? 9.365 11.228 -17.553 1.00 91.88 468 ASN A CA 1
ATOM 3517 C C . ASN A 1 468 ? 7.997 11.678 -18.072 1.00 91.88 468 ASN A C 1
ATOM 3519 O O . ASN A 1 468 ? 7.918 12.282 -19.138 1.00 91.88 468 ASN A O 1
ATOM 3523 N N . MET A 1 469 ? 6.942 11.408 -17.303 1.00 92.75 469 MET A N 1
ATOM 3524 C CA . MET A 1 469 ? 5.608 11.963 -17.530 1.00 92.75 469 MET A CA 1
ATOM 3525 C C . MET A 1 469 ? 5.556 13.347 -16.874 1.00 92.75 469 MET A C 1
ATOM 3527 O O . MET A 1 469 ? 5.726 13.453 -15.658 1.00 92.75 469 MET A O 1
ATOM 3531 N N . ASP A 1 470 ? 5.335 14.405 -17.648 1.00 93.75 470 ASP A N 1
ATOM 3532 C CA . ASP A 1 470 ? 5.126 15.753 -17.111 1.00 93.75 470 ASP A CA 1
ATOM 3533 C C . ASP A 1 470 ? 3.616 15.981 -16.926 1.00 93.75 470 ASP A C 1
ATOM 3535 O O . ASP A 1 470 ? 2.894 16.277 -17.875 1.00 93.75 470 ASP A O 1
ATOM 3539 N N . ILE A 1 471 ? 3.128 15.797 -15.693 1.00 93.81 471 ILE A N 1
ATOM 3540 C CA . ILE A 1 471 ? 1.695 15.857 -15.353 1.00 93.81 471 ILE A CA 1
ATOM 3541 C C . ILE A 1 471 ? 1.330 17.275 -14.870 1.00 93.81 471 ILE A C 1
ATOM 3543 O O . ILE A 1 471 ? 2.044 17.795 -14.006 1.00 93.81 471 ILE A O 1
ATOM 3547 N N . PRO A 1 472 ? 0.247 17.909 -15.367 1.00 91.88 472 PRO A N 1
ATOM 3548 C CA . PRO A 1 472 ? -0.199 19.225 -14.901 1.00 91.88 472 PRO A CA 1
ATOM 3549 C C . PRO A 1 472 ? -0.479 19.282 -13.392 1.00 91.88 472 PRO A C 1
ATOM 3551 O O . PRO A 1 472 ? -0.919 18.311 -12.777 1.00 91.88 472 PRO A O 1
ATOM 3554 N N . HIS A 1 473 ? -0.234 20.441 -12.787 1.00 91.31 473 HIS A N 1
ATOM 3555 C CA . HIS A 1 473 ? -0.580 20.726 -11.399 1.00 91.31 473 HIS A CA 1
ATOM 3556 C C . HIS A 1 473 ? -2.070 21.080 -11.294 1.00 91.31 473 HIS A C 1
ATOM 3558 O O . HIS A 1 473 ? -2.538 21.965 -11.999 1.00 91.31 473 HIS A O 1
ATOM 3564 N N . GLU A 1 474 ? -2.792 20.474 -10.351 1.00 87.00 474 GLU A N 1
ATOM 3565 C CA . GLU A 1 474 ? -4.256 20.585 -10.190 1.00 87.00 474 GLU A CA 1
ATOM 3566 C C . GLU A 1 474 ? -4.770 22.034 -10.177 1.00 87.00 474 GLU A C 1
ATOM 3568 O O . GLU A 1 474 ? -5.786 22.355 -10.782 1.00 87.00 474 GLU A O 1
ATOM 3573 N N . SER A 1 475 ? -4.055 22.923 -9.485 1.00 84.25 475 SER A N 1
ATOM 3574 C CA . SER A 1 475 ? -4.407 24.347 -9.376 1.00 84.25 475 SER A CA 1
ATOM 3575 C C . SER A 1 475 ? -3.824 25.259 -10.471 1.00 84.25 475 SER A C 1
ATOM 3577 O O . SER A 1 475 ? -4.069 26.463 -10.420 1.00 84.25 475 SER A O 1
ATOM 3579 N N . ASP A 1 476 ? -2.967 24.758 -11.370 1.00 85.56 476 ASP A N 1
ATOM 3580 C CA . ASP A 1 476 ? -2.235 25.577 -12.352 1.00 85.56 476 ASP A CA 1
ATOM 3581 C C . ASP A 1 476 ? -1.658 24.728 -13.502 1.00 85.56 476 ASP A C 1
ATOM 3583 O O . ASP A 1 476 ? -0.527 24.239 -13.417 1.00 85.56 476 ASP A O 1
ATOM 3587 N N . ASP A 1 477 ? -2.394 24.630 -14.612 1.00 78.19 477 ASP A N 1
ATOM 3588 C CA . ASP A 1 477 ? -2.010 23.863 -15.811 1.00 78.19 477 ASP A CA 1
ATOM 3589 C C . ASP A 1 477 ? -0.676 24.294 -16.456 1.00 78.19 477 ASP A C 1
ATOM 3591 O O . ASP A 1 477 ? -0.143 23.592 -17.314 1.00 78.19 477 ASP A O 1
ATOM 3595 N N . LYS A 1 478 ? -0.106 25.447 -16.071 1.00 83.31 478 LYS A N 1
ATOM 3596 C CA . LYS A 1 478 ? 1.209 25.904 -16.559 1.00 83.31 478 LYS A CA 1
ATOM 3597 C C . LYS A 1 478 ? 2.373 25.333 -15.748 1.00 83.31 478 LYS A C 1
ATOM 3599 O O . LYS A 1 478 ? 3.531 25.515 -16.132 1.00 83.31 478 LYS A O 1
ATOM 3604 N N . LYS A 1 479 ? 2.098 24.676 -14.619 1.00 91.00 479 LYS A N 1
ATOM 3605 C CA . LYS A 1 479 ? 3.088 23.987 -13.786 1.00 91.00 479 LYS A CA 1
ATOM 3606 C C . LYS A 1 479 ? 2.944 22.483 -13.964 1.00 91.00 479 LYS A C 1
ATOM 3608 O O . LYS A 1 479 ? 1.842 21.955 -13.939 1.00 91.00 479 LYS A O 1
ATOM 3613 N N . PHE A 1 480 ? 4.077 21.794 -14.051 1.00 92.12 480 PHE A N 1
ATOM 3614 C CA . PHE A 1 480 ? 4.121 20.347 -14.237 1.00 92.12 480 PHE A CA 1
ATOM 3615 C C . PHE A 1 480 ? 4.880 19.674 -13.094 1.00 92.12 480 PHE A C 1
ATOM 3617 O O . PHE A 1 480 ? 5.915 20.165 -12.632 1.00 92.12 480 PHE A O 1
ATOM 3624 N N . VAL A 1 481 ? 4.374 18.530 -12.646 1.00 94.06 481 VAL A N 1
ATOM 3625 C CA . VAL A 1 481 ? 5.083 17.593 -11.779 1.00 94.06 481 VAL A CA 1
ATOM 3626 C C . VAL A 1 481 ? 5.655 16.495 -12.663 1.00 94.06 481 VAL A C 1
ATOM 3628 O O . VAL A 1 481 ? 4.923 15.726 -13.279 1.00 94.06 481 VAL A O 1
ATOM 3631 N N . ARG A 1 482 ? 6.984 16.419 -12.694 1.00 93.56 482 ARG A N 1
ATOM 3632 C CA . ARG A 1 482 ? 7.716 15.384 -13.416 1.00 93.56 482 ARG A CA 1
ATOM 3633 C C . ARG A 1 482 ? 7.696 14.067 -12.643 1.00 93.56 482 ARG A C 1
ATOM 3635 O O . ARG A 1 482 ? 8.214 14.006 -11.524 1.00 93.56 482 ARG A O 1
ATOM 3642 N N . VAL A 1 483 ? 7.133 13.026 -13.246 1.00 94.81 483 VAL A N 1
ATOM 3643 C CA . VAL A 1 483 ? 6.997 11.684 -12.668 1.00 94.81 483 VAL A CA 1
ATOM 3644 C C . VAL A 1 483 ? 7.845 10.686 -13.466 1.00 94.81 483 VAL A C 1
ATOM 3646 O O . VAL A 1 483 ? 7.623 10.544 -14.668 1.00 94.81 483 VAL A O 1
ATOM 3649 N N . PRO A 1 484 ? 8.804 9.977 -12.840 1.00 93.00 484 PRO A N 1
ATOM 3650 C CA . PRO A 1 484 ? 9.555 8.924 -13.515 1.00 93.00 484 PRO A CA 1
ATOM 3651 C C . PRO A 1 484 ? 8.656 7.706 -13.765 1.00 93.00 484 PRO A C 1
ATOM 3653 O O . PRO A 1 484 ? 7.949 7.257 -12.858 1.00 93.00 484 PRO A O 1
ATOM 3656 N N . PHE A 1 485 ? 8.714 7.168 -14.980 1.00 94.12 485 PHE A N 1
ATOM 3657 C CA . PHE A 1 485 ? 7.894 6.052 -15.451 1.00 94.12 485 PHE A CA 1
ATOM 3658 C C . PHE A 1 485 ? 8.758 5.028 -16.191 1.00 94.12 485 PHE A C 1
ATOM 3660 O O . PHE A 1 485 ? 9.650 5.406 -16.950 1.00 94.12 485 PHE A O 1
ATOM 3667 N N . VAL A 1 486 ? 8.488 3.743 -15.972 1.00 93.94 486 VAL A N 1
ATOM 3668 C CA . VAL A 1 486 ? 9.177 2.615 -16.614 1.00 93.94 486 VAL A CA 1
ATOM 3669 C C . VAL A 1 486 ? 8.219 1.983 -17.627 1.00 93.94 486 VAL A C 1
ATOM 3671 O O . VAL A 1 486 ? 7.274 1.313 -17.204 1.00 93.94 486 VAL A O 1
ATOM 3674 N N . PRO A 1 487 ? 8.405 2.172 -18.948 1.00 92.81 487 PRO A N 1
ATOM 3675 C CA . PRO A 1 487 ? 7.484 1.625 -19.941 1.00 92.81 487 PRO A CA 1
ATOM 3676 C C . PRO A 1 487 ? 7.475 0.084 -19.912 1.00 92.81 487 PRO A C 1
ATOM 3678 O O . PRO A 1 48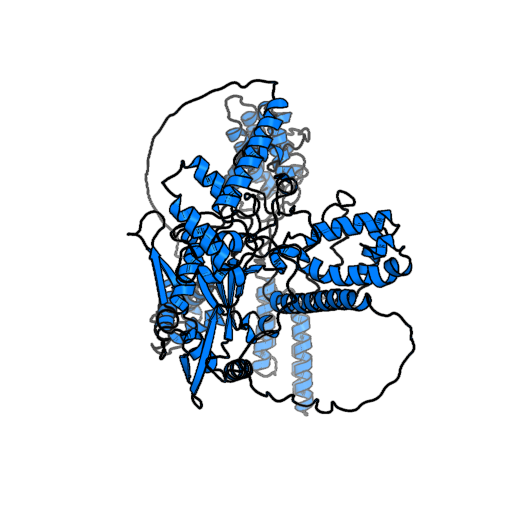7 ? 8.527 -0.529 -20.127 1.00 92.81 487 PRO A O 1
ATOM 3681 N N . PRO A 1 488 ? 6.317 -0.575 -19.700 1.00 92.88 488 PRO A N 1
ATOM 3682 C CA . PRO A 1 488 ? 6.245 -2.033 -19.569 1.00 92.88 488 PRO A CA 1
ATOM 3683 C C . PRO A 1 488 ? 6.859 -2.815 -20.732 1.00 92.88 488 PRO A C 1
ATOM 3685 O O . PRO A 1 488 ? 7.573 -3.786 -20.498 1.00 92.88 488 PRO A O 1
ATOM 3688 N N . VAL A 1 489 ? 6.658 -2.369 -21.977 1.00 92.19 489 VAL A N 1
ATOM 3689 C CA . VAL A 1 489 ? 7.217 -3.028 -23.173 1.00 92.19 489 VAL A CA 1
ATOM 3690 C C . VAL A 1 489 ? 8.749 -2.949 -23.203 1.00 92.19 489 VAL A C 1
ATOM 3692 O O . VAL A 1 489 ? 9.413 -3.956 -23.455 1.00 92.19 489 VAL A O 1
ATOM 3695 N N . VAL A 1 490 ? 9.321 -1.783 -22.873 1.00 92.44 490 VAL A N 1
ATOM 3696 C CA . VAL A 1 490 ? 10.779 -1.576 -22.789 1.00 92.44 490 VAL A CA 1
ATOM 3697 C C . VAL A 1 490 ? 11.384 -2.482 -21.715 1.00 92.44 490 VAL A C 1
ATOM 3699 O O . VAL A 1 490 ? 12.420 -3.111 -21.953 1.00 92.44 490 VAL A O 1
ATOM 3702 N N . LEU A 1 491 ? 10.723 -2.589 -20.557 1.00 92.06 491 LEU A N 1
ATOM 3703 C CA . LEU A 1 491 ? 11.154 -3.458 -19.465 1.00 92.06 491 LEU A CA 1
ATOM 3704 C C . LEU A 1 491 ? 11.048 -4.942 -19.835 1.00 92.06 491 LEU A C 1
ATOM 3706 O O . LEU A 1 491 ? 12.012 -5.677 -19.639 1.00 92.06 491 LEU A O 1
ATOM 3710 N N . LEU A 1 492 ? 9.932 -5.386 -20.426 1.00 91.50 492 LEU A N 1
ATOM 3711 C CA . LEU A 1 492 ? 9.766 -6.771 -20.881 1.00 91.50 492 LEU A CA 1
ATOM 3712 C C . LEU A 1 492 ? 10.850 -7.163 -21.883 1.00 91.50 492 LEU A C 1
ATOM 3714 O O . LEU A 1 492 ? 11.486 -8.198 -21.699 1.00 91.50 492 LEU A O 1
ATOM 3718 N N . GLN A 1 493 ? 11.119 -6.314 -22.881 1.00 91.75 493 GLN A N 1
ATOM 3719 C CA . GLN A 1 493 ? 12.187 -6.515 -23.864 1.00 91.75 493 GLN A CA 1
ATOM 3720 C C . GLN A 1 493 ? 13.578 -6.653 -23.214 1.00 91.75 493 GLN A C 1
ATOM 3722 O O . GLN A 1 493 ? 14.441 -7.359 -23.735 1.00 91.75 493 GLN A O 1
ATOM 3727 N N . HIS A 1 494 ? 13.813 -6.020 -22.063 1.00 90.38 494 HIS A N 1
ATOM 3728 C CA . HIS A 1 494 ? 15.032 -6.230 -21.284 1.00 90.38 494 HIS A CA 1
ATOM 3729 C C . HIS A 1 494 ? 14.993 -7.547 -20.489 1.00 90.38 494 HIS A C 1
ATOM 3731 O O . HIS A 1 494 ? 15.937 -8.333 -20.552 1.00 90.38 494 HIS A O 1
ATOM 3737 N N . CYS A 1 495 ? 13.897 -7.830 -19.781 1.00 90.19 495 CYS A N 1
ATOM 3738 C CA . CYS A 1 495 ? 13.755 -9.028 -18.951 1.00 90.19 495 CYS A CA 1
ATOM 3739 C C . CYS A 1 495 ? 13.839 -10.336 -19.756 1.00 90.19 495 CYS A C 1
ATOM 3741 O O . CYS A 1 495 ? 14.383 -11.317 -19.258 1.00 90.19 495 CYS A O 1
ATOM 3743 N N . ILE A 1 496 ? 13.367 -10.365 -21.006 1.00 89.88 496 ILE A N 1
ATOM 3744 C CA . ILE A 1 496 ? 13.399 -11.571 -21.860 1.00 89.88 496 ILE A CA 1
ATOM 3745 C C . ILE A 1 496 ? 14.798 -11.923 -22.388 1.00 89.88 496 ILE A C 1
ATOM 3747 O O . ILE A 1 496 ? 14.989 -13.008 -22.934 1.00 89.88 496 ILE A O 1
ATOM 3751 N N . ALA A 1 497 ? 15.790 -11.044 -22.206 1.00 86.38 497 ALA A N 1
ATOM 3752 C CA . ALA A 1 497 ? 17.193 -11.403 -22.406 1.00 86.38 497 ALA A CA 1
ATOM 3753 C C . ALA A 1 497 ? 17.672 -12.432 -21.360 1.00 86.38 497 ALA A C 1
ATOM 3755 O O . ALA A 1 497 ? 18.686 -13.097 -21.564 1.00 86.38 497 ALA A O 1
ATOM 3756 N N . ASN A 1 498 ? 16.938 -12.592 -20.251 1.00 88.25 498 ASN A N 1
ATOM 3757 C CA . ASN A 1 498 ? 17.108 -13.693 -19.315 1.00 88.25 498 ASN A CA 1
ATOM 3758 C C . ASN A 1 498 ? 16.267 -14.905 -19.755 1.00 88.25 498 ASN A C 1
ATOM 3760 O O . ASN A 1 498 ? 15.036 -14.841 -19.793 1.00 88.25 498 ASN A O 1
ATOM 3764 N N . GLU A 1 499 ? 16.926 -16.032 -20.033 1.00 86.88 499 GLU A N 1
ATOM 3765 C CA . GLU A 1 499 ? 16.263 -17.245 -20.531 1.00 86.88 499 GLU A CA 1
ATOM 3766 C C . GLU A 1 499 ? 15.229 -17.832 -19.557 1.00 86.88 499 GLU A C 1
ATOM 3768 O O . GLU A 1 499 ? 14.221 -18.377 -20.006 1.00 86.88 499 GLU A O 1
ATOM 3773 N N . HIS A 1 500 ? 15.408 -17.679 -18.238 1.00 88.31 500 HIS A N 1
ATOM 3774 C CA . HIS A 1 500 ? 14.429 -18.156 -17.257 1.00 88.31 500 HIS A CA 1
ATOM 3775 C C . HIS A 1 500 ? 13.141 -17.327 -17.298 1.00 88.31 500 HIS A C 1
ATOM 3777 O O . HIS A 1 500 ? 12.053 -17.902 -17.327 1.00 88.31 500 HIS A O 1
ATOM 3783 N N . TYR A 1 501 ? 13.243 -15.992 -17.350 1.00 89.12 501 TYR A N 1
ATOM 3784 C CA . TYR A 1 501 ? 12.059 -15.132 -17.451 1.00 89.12 501 TYR A CA 1
ATOM 3785 C C . TYR A 1 501 ? 11.367 -15.274 -18.812 1.00 89.12 501 TYR A C 1
ATOM 3787 O O . TYR A 1 501 ? 10.145 -15.359 -18.884 1.00 89.12 501 TYR A O 1
ATOM 3795 N N . HIS A 1 502 ? 12.137 -15.390 -19.894 1.00 88.56 502 HIS A N 1
ATOM 3796 C CA . HIS A 1 502 ? 11.612 -15.721 -21.219 1.00 88.56 502 HIS A CA 1
ATOM 3797 C C . HIS A 1 502 ? 10.879 -17.075 -21.230 1.00 88.56 502 HIS A C 1
ATOM 3799 O O . HIS A 1 502 ? 9.801 -17.187 -21.813 1.00 88.56 502 HIS A O 1
ATOM 3805 N N . GLY A 1 503 ? 11.420 -18.089 -20.546 1.00 88.12 503 GLY A N 1
ATOM 3806 C CA . GLY A 1 503 ? 10.765 -19.382 -20.352 1.00 88.12 503 GLY A CA 1
ATOM 3807 C C . GLY A 1 503 ? 9.479 -19.291 -19.527 1.00 88.12 503 GLY A C 1
ATOM 3808 O O . GLY A 1 503 ? 8.501 -19.951 -19.868 1.00 88.12 503 GLY A O 1
ATOM 3809 N N . LEU A 1 504 ? 9.450 -18.457 -18.482 1.00 88.94 504 LEU A N 1
ATOM 3810 C CA . LEU A 1 504 ? 8.246 -18.175 -17.694 1.00 88.94 504 LEU A CA 1
ATOM 3811 C C . LEU A 1 504 ? 7.167 -17.495 -18.548 1.00 88.94 504 LEU A C 1
ATOM 3813 O O . LEU A 1 504 ? 6.053 -17.999 -18.632 1.00 88.94 504 LEU A O 1
ATOM 3817 N N . LEU A 1 505 ? 7.518 -16.424 -19.264 1.00 88.31 505 LEU A N 1
ATOM 3818 C CA . LEU A 1 505 ? 6.589 -15.697 -20.129 1.00 88.31 505 LEU A CA 1
ATOM 3819 C C . LEU A 1 505 ? 6.038 -16.581 -21.263 1.00 88.31 505 LEU A C 1
ATOM 3821 O O . LEU A 1 505 ? 4.855 -16.511 -21.578 1.00 88.31 505 LEU A O 1
ATOM 3825 N N . LYS A 1 506 ? 6.856 -17.483 -21.826 1.00 85.94 506 LYS A N 1
ATOM 3826 C CA . LYS A 1 506 ? 6.392 -18.487 -22.801 1.00 85.94 506 LYS A CA 1
ATOM 3827 C C . LYS A 1 506 ? 5.375 -19.478 -22.221 1.00 85.94 506 LYS A C 1
ATOM 3829 O O . LYS A 1 506 ? 4.478 -19.896 -22.949 1.00 85.94 506 LYS A O 1
ATOM 3834 N N . LYS A 1 507 ? 5.471 -19.840 -20.934 1.00 86.56 507 LYS A N 1
ATOM 3835 C CA . LYS A 1 507 ? 4.480 -20.711 -20.267 1.00 86.56 507 LYS A CA 1
ATOM 3836 C C . LYS A 1 507 ? 3.116 -20.044 -20.092 1.00 86.56 507 LYS A C 1
ATOM 3838 O O . LYS A 1 507 ? 2.130 -20.764 -19.990 1.00 86.56 507 LYS A O 1
ATOM 3843 N N . CYS A 1 508 ? 3.042 -18.711 -20.095 1.00 84.38 508 CYS A N 1
ATOM 3844 C CA . CYS A 1 508 ? 1.778 -17.978 -19.975 1.00 84.38 508 CYS A CA 1
ATOM 3845 C C . CYS A 1 508 ? 0.822 -18.192 -21.164 1.00 84.38 508 CYS A C 1
ATOM 3847 O O . CYS A 1 508 ? -0.342 -17.823 -21.056 1.00 84.38 508 CYS A O 1
ATOM 3849 N N . GLY A 1 509 ? 1.292 -18.795 -22.267 1.00 64.06 509 GLY A N 1
ATOM 3850 C CA . GLY A 1 509 ? 0.448 -19.271 -23.364 1.00 64.06 509 GLY A CA 1
ATOM 3851 C C . GLY A 1 509 ? -0.104 -18.152 -24.246 1.00 64.06 509 GLY A C 1
ATOM 3852 O O . GLY A 1 509 ? -1.249 -17.748 -24.096 1.00 64.06 509 GLY A O 1
ATOM 3853 N N . GLN A 1 510 ? 0.688 -17.692 -25.217 1.00 64.94 510 GLN A N 1
ATOM 3854 C CA . GLN A 1 510 ? 0.243 -16.728 -26.228 1.00 64.94 510 GLN A CA 1
ATOM 3855 C C . GLN A 1 510 ? 0.259 -17.383 -27.608 1.00 64.94 510 GLN A C 1
ATOM 3857 O O . GLN A 1 510 ? 1.322 -17.739 -28.113 1.00 64.94 510 GLN A O 1
ATOM 3862 N N . SER A 1 511 ? -0.923 -17.570 -28.198 1.00 52.88 511 SER A N 1
ATOM 3863 C CA . SER A 1 511 ? -1.089 -18.192 -29.523 1.00 52.88 511 SER A CA 1
ATOM 3864 C C . SER A 1 511 ? -1.791 -17.283 -30.533 1.00 52.88 511 SER A C 1
ATOM 3866 O O . SER A 1 511 ? -1.570 -17.431 -31.733 1.00 52.88 511 SER A O 1
ATOM 3868 N N . SER A 1 512 ? -2.607 -16.327 -30.079 1.00 61.25 512 SER A N 1
ATOM 3869 C CA . SER A 1 512 ? -3.384 -15.449 -30.958 1.00 61.25 512 SER A CA 1
ATOM 3870 C C . SER A 1 512 ? -3.675 -14.074 -30.329 1.00 61.25 512 SER A C 1
ATOM 3872 O O . SER A 1 512 ? -3.543 -13.917 -29.114 1.00 61.25 512 SER A O 1
ATOM 3874 N N . PRO A 1 513 ? -4.156 -13.086 -31.115 1.00 62.56 513 PRO A N 1
ATOM 3875 C CA . PRO A 1 513 ? -4.712 -11.835 -30.588 1.00 62.56 513 PRO A CA 1
ATOM 3876 C C . PRO A 1 513 ? -5.944 -12.007 -29.678 1.00 62.56 513 PRO A C 1
ATOM 3878 O O . PRO A 1 513 ? -6.324 -11.054 -28.999 1.00 62.56 513 PRO A O 1
ATOM 3881 N N . GLY A 1 514 ? -6.583 -13.185 -29.681 1.00 66.12 514 GLY A N 1
ATOM 3882 C CA . GLY A 1 514 ? -7.674 -13.528 -28.763 1.00 66.12 514 GLY A CA 1
ATOM 3883 C C . GLY A 1 514 ? -7.187 -13.930 -27.366 1.00 66.12 514 GLY A C 1
ATOM 3884 O O . GLY A 1 514 ? -7.909 -13.738 -26.392 1.00 66.12 514 GLY A O 1
ATOM 3885 N N . ASP A 1 515 ? -5.943 -14.404 -27.253 1.00 79.38 515 ASP A N 1
ATOM 3886 C CA . ASP A 1 515 ? -5.344 -14.918 -26.015 1.00 79.38 515 ASP A CA 1
ATOM 3887 C C . ASP A 1 515 ? -4.489 -13.834 -25.334 1.00 79.38 515 ASP A C 1
ATOM 3889 O O . ASP A 1 515 ? -3.270 -13.960 -25.171 1.00 79.38 515 ASP A O 1
ATOM 3893 N N . LYS A 1 516 ? -5.118 -12.703 -24.989 1.00 89.31 516 LYS A N 1
ATOM 3894 C CA . LYS A 1 516 ? -4.421 -11.579 -24.346 1.00 89.31 516 LYS A CA 1
ATOM 3895 C C . LYS A 1 516 ? -4.007 -11.916 -22.912 1.00 89.31 516 LYS A C 1
ATOM 3897 O O . LYS A 1 516 ? -4.801 -12.421 -22.119 1.00 89.31 516 LYS A O 1
ATOM 3902 N N . LEU A 1 517 ? -2.786 -11.533 -22.544 1.00 91.56 517 LEU A N 1
ATOM 3903 C CA . LEU A 1 517 ? -2.351 -11.516 -21.150 1.00 91.56 517 LEU A CA 1
ATOM 3904 C C . LEU A 1 517 ? -3.105 -10.438 -20.366 1.00 91.56 517 LEU A C 1
ATOM 3906 O O . LEU A 1 517 ? -3.355 -9.344 -20.873 1.00 91.56 517 LEU A O 1
ATOM 3910 N N . GLY A 1 518 ? -3.430 -10.736 -19.113 1.00 91.94 518 GLY A N 1
ATOM 3911 C CA . GLY A 1 518 ? -4.013 -9.773 -18.192 1.00 91.94 518 GLY A CA 1
ATOM 3912 C C . GLY A 1 518 ? -2.904 -9.022 -17.471 1.00 91.94 518 GLY A C 1
ATOM 3913 O O . GLY A 1 518 ? -2.058 -9.637 -16.827 1.00 91.94 518 GLY A O 1
ATOM 3914 N N . ILE A 1 519 ? -2.909 -7.698 -17.551 1.00 93.06 519 ILE A N 1
ATOM 3915 C CA . ILE A 1 519 ? -2.033 -6.843 -16.756 1.00 93.06 519 ILE A CA 1
ATOM 3916 C C . ILE A 1 519 ? -2.722 -6.589 -15.416 1.00 93.06 519 ILE A C 1
ATOM 3918 O O . ILE A 1 519 ? -3.840 -6.064 -15.363 1.00 93.06 519 ILE A O 1
ATOM 3922 N N . ALA A 1 520 ? -2.042 -6.964 -14.338 1.00 94.25 520 ALA A N 1
ATOM 3923 C CA . ALA A 1 520 ? -2.375 -6.546 -12.987 1.00 94.25 520 ALA A CA 1
ATOM 3924 C C . ALA A 1 520 ? -1.530 -5.320 -12.636 1.00 94.25 520 ALA A C 1
ATOM 3926 O O . ALA A 1 520 ? -0.327 -5.311 -12.893 1.00 94.25 520 ALA A O 1
ATOM 3927 N N . ILE A 1 521 ? -2.129 -4.300 -12.030 1.00 93.88 521 ILE A N 1
ATOM 3928 C CA . ILE A 1 521 ? -1.399 -3.147 -11.500 1.00 93.88 521 ILE A CA 1
ATOM 3929 C C . ILE A 1 521 ? -1.768 -2.983 -10.023 1.00 93.88 521 ILE A C 1
ATOM 3931 O O . ILE A 1 521 ? -2.942 -3.060 -9.667 1.00 93.88 521 ILE A O 1
ATOM 3935 N N . TYR A 1 522 ? -0.767 -2.774 -9.171 1.00 93.69 522 TYR A N 1
ATOM 3936 C CA . TYR A 1 522 ? -0.893 -2.617 -7.723 1.00 93.69 522 TYR A CA 1
ATOM 3937 C C . TYR A 1 522 ? -0.387 -1.238 -7.282 1.00 93.69 522 TYR A C 1
ATOM 3939 O O . TYR A 1 522 ? 0.671 -0.811 -7.746 1.00 93.69 522 TYR A O 1
ATOM 3947 N N . ALA A 1 523 ? -1.101 -0.548 -6.390 1.00 91.06 523 ALA A N 1
ATOM 3948 C CA . ALA A 1 523 ? -0.637 0.697 -5.772 1.00 91.06 523 ALA A CA 1
ATOM 3949 C C . ALA A 1 523 ? -0.516 0.577 -4.246 1.00 91.06 523 ALA A C 1
ATOM 3951 O O . ALA A 1 523 ? -1.400 0.032 -3.590 1.00 91.06 523 ALA A O 1
ATOM 3952 N N . ASP A 1 524 ? 0.563 1.139 -3.697 1.00 87.62 524 ASP A N 1
ATOM 3953 C CA . ASP A 1 524 ? 0.896 1.126 -2.266 1.00 87.62 524 ASP A CA 1
ATOM 3954 C C . ASP A 1 524 ? 1.466 2.484 -1.809 1.00 87.62 524 ASP A C 1
ATOM 3956 O O . ASP A 1 524 ? 2.151 3.183 -2.568 1.00 87.62 524 ASP A O 1
ATOM 3960 N N . GLU A 1 525 ? 1.226 2.848 -0.544 1.00 87.19 525 GLU A N 1
ATOM 3961 C CA . GLU A 1 525 ? 1.733 4.073 0.073 1.00 87.19 525 GLU A CA 1
ATOM 3962 C C . GLU A 1 525 ? 2.875 3.830 1.082 1.00 87.19 525 GLU A C 1
ATOM 3964 O O . GLU A 1 525 ? 2.755 3.955 2.311 1.00 87.19 525 GLU A O 1
ATOM 3969 N N . VAL A 1 526 ? 4.059 3.579 0.532 1.00 85.25 526 VAL A N 1
ATOM 3970 C CA . VAL A 1 526 ? 5.283 3.285 1.279 1.00 85.25 526 VAL A CA 1
ATOM 3971 C C . VAL A 1 526 ? 5.759 4.485 2.113 1.00 85.25 526 VAL A C 1
ATOM 3973 O O . VAL A 1 526 ? 5.959 5.598 1.621 1.00 85.25 526 VAL A O 1
ATOM 3976 N N . SER A 1 527 ? 6.052 4.252 3.398 1.00 82.56 527 SER A N 1
ATOM 3977 C CA . SER A 1 527 ? 6.594 5.256 4.333 1.00 82.56 527 SER A CA 1
ATOM 3978 C C . SER A 1 527 ? 8.015 4.903 4.805 1.00 82.56 527 SER A C 1
ATOM 3980 O O . SER A 1 527 ? 8.164 4.194 5.800 1.00 82.56 527 SER A O 1
ATOM 3982 N N . PRO A 1 528 ? 9.091 5.399 4.155 1.00 73.62 528 PRO A N 1
ATOM 3983 C CA . PRO A 1 528 ? 10.460 5.016 4.497 1.00 73.62 528 PRO A CA 1
ATOM 3984 C C . PRO A 1 528 ? 10.914 5.529 5.874 1.00 73.62 528 PRO A C 1
ATOM 3986 O O . PRO A 1 528 ? 11.053 6.740 6.097 1.00 73.62 528 PRO A O 1
ATOM 3989 N N . GLY A 1 529 ? 11.283 4.606 6.765 1.00 66.19 529 GLY A N 1
ATOM 3990 C CA . GLY A 1 529 ? 11.814 4.872 8.108 1.00 66.19 529 GLY A CA 1
ATOM 3991 C C . GLY A 1 529 ? 10.735 4.922 9.195 1.00 66.19 529 GLY A C 1
ATOM 3992 O O . GLY A 1 529 ? 9.707 4.272 9.083 1.00 66.19 529 GLY A O 1
ATOM 3993 N N . ASN A 1 530 ? 10.977 5.679 10.272 1.00 61.62 530 ASN A N 1
ATOM 3994 C CA . ASN A 1 530 ? 10.041 5.751 11.398 1.00 61.62 530 ASN A CA 1
ATOM 3995 C C . ASN A 1 530 ? 8.719 6.434 10.993 1.00 61.62 530 ASN A C 1
ATOM 3997 O O . ASN A 1 530 ? 8.660 7.663 10.922 1.00 61.62 530 ASN A O 1
ATOM 4001 N N . GLN A 1 531 ? 7.681 5.619 10.794 1.00 59.09 531 GLN A N 1
ATOM 4002 C CA . GLN A 1 531 ? 6.321 6.030 10.431 1.00 59.09 531 GLN A CA 1
ATOM 4003 C C . GLN A 1 531 ? 5.619 6.879 11.508 1.00 59.09 531 GLN A C 1
ATOM 4005 O O . GLN A 1 531 ? 4.731 7.655 11.176 1.00 59.09 531 GLN A O 1
ATOM 4010 N N . LEU A 1 532 ? 6.041 6.808 12.779 1.00 60.62 532 LEU A N 1
ATOM 4011 C CA . LEU A 1 532 ? 5.461 7.580 13.891 1.00 60.62 532 LEU A CA 1
ATOM 4012 C C . LEU A 1 532 ? 5.955 9.040 13.936 1.00 60.62 532 LEU A C 1
ATOM 4014 O O . LEU A 1 532 ? 5.725 9.758 14.910 1.00 60.62 532 LEU A O 1
ATOM 4018 N N . LYS A 1 533 ? 6.686 9.507 12.914 1.00 63.75 533 LYS A N 1
ATOM 4019 C CA . LYS A 1 533 ? 7.056 10.922 12.820 1.00 63.75 533 LYS A CA 1
ATOM 4020 C C . LYS A 1 533 ? 5.814 11.763 12.495 1.00 63.75 533 LYS A C 1
ATOM 4022 O O . LYS A 1 533 ? 5.158 11.470 11.500 1.00 63.75 533 LYS A O 1
ATOM 4027 N N . PRO A 1 534 ? 5.561 12.877 13.217 1.00 59.56 534 PRO A N 1
ATOM 4028 C CA . PRO A 1 534 ? 4.428 13.767 12.936 1.00 59.56 534 PRO A CA 1
ATOM 4029 C C . PRO A 1 534 ? 4.387 14.320 11.504 1.00 59.56 534 PRO A C 1
ATOM 4031 O O . PRO A 1 534 ? 3.331 14.714 11.026 1.00 59.56 534 PRO A O 1
ATOM 4034 N N . LEU A 1 535 ? 5.534 14.354 10.814 1.00 65.62 535 LEU A N 1
ATOM 4035 C CA . LEU A 1 535 ? 5.641 14.770 9.420 1.00 65.62 535 LEU A CA 1
ATOM 4036 C C . LEU A 1 535 ? 6.409 13.721 8.599 1.00 65.62 535 LEU A C 1
ATOM 4038 O O . LEU A 1 535 ? 7.644 13.721 8.548 1.00 65.62 535 LEU A O 1
ATOM 4042 N N . ASN A 1 536 ? 5.680 12.851 7.901 1.00 69.25 536 ASN A N 1
ATOM 4043 C CA . ASN A 1 536 ? 6.247 11.842 7.002 1.00 69.25 536 ASN A CA 1
ATOM 4044 C C . ASN A 1 536 ? 6.536 12.409 5.600 1.00 69.25 536 ASN A C 1
ATOM 4046 O O . ASN A 1 536 ? 6.067 11.898 4.589 1.00 69.25 536 ASN A O 1
ATOM 4050 N N . ALA A 1 537 ? 7.387 13.437 5.509 1.00 76.12 537 ALA A N 1
ATOM 4051 C CA . ALA A 1 537 ? 7.762 14.098 4.245 1.00 76.12 537 ALA A CA 1
ATOM 4052 C C . ALA A 1 537 ? 8.506 13.204 3.217 1.00 76.12 537 ALA A C 1
ATOM 4054 O O . ALA A 1 537 ? 8.898 13.676 2.147 1.00 76.12 537 ALA A O 1
ATOM 4055 N N . ARG A 1 538 ? 8.733 11.924 3.545 1.00 79.94 538 ARG A N 1
ATOM 4056 C CA . ARG A 1 538 ? 9.297 10.899 2.653 1.00 79.94 538 ARG A CA 1
ATOM 4057 C C . ARG A 1 538 ? 8.269 9.874 2.164 1.00 79.94 538 ARG A C 1
ATOM 4059 O O . ARG A 1 538 ? 8.692 8.963 1.467 1.00 79.94 538 ARG A O 1
ATOM 4066 N N . LYS A 1 539 ? 6.988 9.993 2.537 1.00 87.31 539 LYS A N 1
ATOM 4067 C CA . LYS A 1 539 ? 5.917 9.087 2.095 1.00 87.31 539 LYS A CA 1
ATOM 4068 C C . LYS A 1 539 ? 5.831 9.083 0.562 1.00 87.31 539 LYS A C 1
ATOM 4070 O O . LYS A 1 539 ? 5.954 10.143 -0.065 1.00 87.31 539 LYS A O 1
ATOM 4075 N N . LEU A 1 540 ? 5.731 7.892 -0.016 1.00 90.88 540 LEU A N 1
ATOM 4076 C CA . LEU A 1 540 ? 5.754 7.629 -1.449 1.00 90.88 540 LEU A CA 1
ATOM 4077 C C . LEU A 1 540 ? 4.467 6.917 -1.847 1.00 90.88 540 LEU A C 1
ATOM 4079 O O . LEU A 1 540 ? 4.070 5.975 -1.178 1.00 90.88 540 LEU A O 1
ATOM 4083 N N . GLN A 1 541 ? 3.893 7.331 -2.965 1.00 92.12 541 GLN A N 1
ATOM 4084 C CA . GLN A 1 541 ? 2.956 6.545 -3.749 1.00 92.12 541 GLN A CA 1
ATOM 4085 C C . GLN A 1 541 ? 3.787 5.738 -4.749 1.00 92.12 541 GLN A C 1
ATOM 4087 O O . GLN A 1 541 ? 4.585 6.317 -5.501 1.00 92.12 541 GLN A O 1
ATOM 4092 N N . VAL A 1 542 ? 3.653 4.416 -4.727 1.00 92.19 542 VAL A N 1
ATOM 4093 C CA . VAL A 1 542 ? 4.341 3.510 -5.650 1.00 92.19 542 VAL A CA 1
ATOM 4094 C C . VAL A 1 542 ? 3.303 2.709 -6.411 1.00 92.19 542 VAL A C 1
ATOM 4096 O O . VAL A 1 542 ? 2.388 2.159 -5.809 1.00 92.19 542 VAL A O 1
ATOM 4099 N N . ILE A 1 543 ? 3.464 2.645 -7.730 1.00 94.00 543 ILE A N 1
ATOM 4100 C CA . ILE A 1 543 ? 2.654 1.795 -8.597 1.00 94.00 543 ILE A CA 1
ATOM 4101 C C . ILE A 1 543 ? 3.565 0.709 -9.167 1.00 94.00 543 ILE A C 1
ATOM 4103 O O . ILE A 1 543 ? 4.634 1.011 -9.705 1.00 94.00 543 ILE A O 1
ATOM 4107 N N . TYR A 1 544 ? 3.133 -0.540 -9.044 1.00 95.00 544 TYR A N 1
ATOM 4108 C CA . TYR A 1 544 ? 3.768 -1.753 -9.553 1.00 95.00 544 TYR A CA 1
ATOM 4109 C C . TYR A 1 544 ? 2.850 -2.431 -10.567 1.00 95.00 544 TYR A C 1
ATOM 4111 O O . TYR A 1 544 ? 1.641 -2.245 -10.511 1.00 95.00 544 TYR A O 1
ATOM 4119 N N . TRP A 1 545 ? 3.382 -3.264 -11.453 1.00 95.69 545 TRP A N 1
ATOM 4120 C CA . TRP A 1 545 ? 2.586 -4.034 -12.403 1.00 95.69 545 TRP A CA 1
ATOM 4121 C C . TRP A 1 545 ? 3.138 -5.450 -12.604 1.00 95.69 545 TRP A C 1
ATOM 4123 O O . TRP A 1 545 ? 4.314 -5.717 -12.353 1.00 95.69 545 TRP A O 1
ATOM 4133 N N . SER A 1 546 ? 2.277 -6.367 -13.040 1.00 95.38 546 SER A N 1
ATOM 4134 C CA . SER A 1 546 ? 2.619 -7.757 -13.340 1.00 95.38 546 SER A CA 1
ATOM 4135 C C . SER A 1 546 ? 1.660 -8.375 -14.368 1.00 95.38 546 SER A C 1
ATOM 4137 O O . SER A 1 546 ? 0.741 -7.717 -14.860 1.00 95.38 546 SER A O 1
ATOM 4139 N N . ILE A 1 547 ? 1.875 -9.650 -14.690 1.00 93.75 547 ILE A N 1
ATOM 4140 C CA . ILE A 1 547 ? 1.085 -10.446 -15.636 1.00 93.75 547 ILE A CA 1
ATOM 4141 C C . ILE A 1 547 ? 0.290 -11.499 -14.855 1.00 93.75 547 ILE A C 1
ATOM 4143 O O . ILE A 1 547 ? 0.872 -12.365 -14.207 1.00 93.75 547 ILE A O 1
ATOM 4147 N N . VAL A 1 548 ? -1.040 -11.456 -14.949 1.00 92.94 548 VAL A N 1
ATOM 4148 C CA . VAL A 1 548 ? -1.978 -12.346 -14.235 1.00 92.94 548 VAL A CA 1
ATOM 4149 C C . VAL A 1 548 ? -1.675 -13.828 -14.496 1.00 92.94 548 VAL A C 1
ATOM 4151 O O . VAL A 1 548 ? -1.752 -14.651 -13.585 1.00 92.94 548 VAL A O 1
ATOM 4154 N N . GLN A 1 549 ? -1.262 -14.173 -15.718 1.00 92.50 549 GLN A N 1
ATOM 4155 C CA . GLN A 1 549 ? -0.919 -15.537 -16.137 1.00 92.50 549 GLN A CA 1
ATOM 4156 C C . GLN A 1 549 ? 0.365 -16.103 -15.499 1.00 92.50 549 GLN A C 1
ATOM 4158 O O . GLN A 1 549 ? 0.644 -17.285 -15.687 1.00 92.50 549 GLN A O 1
ATOM 4163 N N . HIS A 1 550 ? 1.123 -15.323 -14.716 1.00 90.56 550 HIS A N 1
ATOM 4164 C CA . HIS A 1 550 ? 2.152 -15.877 -13.819 1.00 90.56 550 HIS A CA 1
ATOM 4165 C C . HIS A 1 550 ? 1.530 -16.685 -12.661 1.00 90.56 550 HIS A C 1
ATOM 4167 O O . HIS A 1 550 ? 2.200 -17.512 -12.047 1.00 90.56 550 HIS A O 1
ATOM 4173 N N . GLY A 1 551 ? 0.235 -16.500 -12.372 1.00 89.12 551 GLY A N 1
ATOM 4174 C CA . GLY A 1 551 ? -0.523 -17.348 -11.453 1.00 89.12 551 GLY A CA 1
ATOM 4175 C C . GLY A 1 551 ? 0.073 -17.378 -10.044 1.00 89.12 551 GLY A C 1
ATOM 4176 O O . GLY A 1 551 ? 0.190 -16.344 -9.393 1.00 89.12 551 GLY A O 1
ATOM 4177 N N . GLN A 1 552 ? 0.452 -18.567 -9.564 1.00 85.44 552 GLN A N 1
ATOM 4178 C CA . GLN A 1 552 ? 1.040 -18.738 -8.227 1.00 85.44 552 GLN A CA 1
ATOM 4179 C C . GLN A 1 552 ? 2.400 -18.042 -8.070 1.00 85.44 552 GLN A C 1
ATOM 4181 O O . GLN A 1 552 ? 2.739 -17.625 -6.962 1.00 85.44 552 GLN A O 1
ATOM 4186 N N . ASP A 1 553 ? 3.152 -17.848 -9.160 1.00 87.94 553 ASP A N 1
ATOM 4187 C CA . ASP A 1 553 ? 4.453 -17.176 -9.102 1.00 87.94 553 ASP A CA 1
ATOM 4188 C C . ASP A 1 553 ? 4.315 -15.683 -8.724 1.00 87.94 553 ASP A C 1
ATOM 4190 O O . ASP A 1 553 ? 5.280 -15.077 -8.257 1.00 87.94 553 ASP A O 1
ATOM 4194 N N . LEU A 1 554 ? 3.109 -15.094 -8.818 1.00 89.81 554 LEU A N 1
ATOM 4195 C CA . LEU A 1 554 ? 2.800 -13.732 -8.344 1.00 89.81 554 LEU A CA 1
ATOM 4196 C C . LEU A 1 554 ? 2.960 -13.540 -6.827 1.00 89.81 554 LEU A C 1
ATOM 4198 O O . LEU A 1 554 ? 2.991 -12.400 -6.368 1.00 89.81 554 LEU A O 1
ATOM 4202 N N . ALA A 1 555 ? 3.104 -14.617 -6.046 1.00 85.31 555 ALA A N 1
ATOM 4203 C CA . ALA A 1 555 ? 3.531 -14.533 -4.645 1.00 85.31 555 ALA A CA 1
ATOM 4204 C C . ALA A 1 555 ? 5.004 -14.083 -4.487 1.00 85.31 555 ALA A C 1
ATOM 4206 O O . ALA A 1 555 ? 5.455 -13.804 -3.376 1.00 85.31 555 ALA A O 1
ATOM 4207 N N . SER A 1 556 ? 5.765 -14.020 -5.585 1.00 85.56 556 SER A N 1
ATOM 4208 C CA . SER A 1 556 ? 7.136 -13.519 -5.630 1.00 85.56 556 SER A CA 1
ATOM 4209 C C . SER A 1 556 ? 7.175 -12.021 -5.939 1.00 85.56 556 SER A C 1
ATOM 4211 O O . SER A 1 556 ? 6.767 -11.586 -7.017 1.00 85.56 556 SER A O 1
ATOM 4213 N N . GLU A 1 557 ? 7.772 -11.231 -5.041 1.00 85.19 557 GLU A N 1
ATOM 4214 C CA . GLU A 1 557 ? 8.038 -9.795 -5.251 1.00 85.19 557 GLU A CA 1
ATOM 4215 C C . GLU A 1 557 ? 8.824 -9.509 -6.548 1.00 85.19 557 GLU A C 1
ATOM 4217 O O . GLU A 1 557 ? 8.670 -8.452 -7.154 1.00 85.19 557 GLU A O 1
ATOM 4222 N N . TRP A 1 558 ? 9.611 -10.478 -7.030 1.00 87.00 558 TRP A N 1
ATOM 4223 C CA . TRP A 1 558 ? 10.418 -10.368 -8.249 1.00 87.00 558 TRP A CA 1
ATOM 4224 C C . TRP A 1 558 ? 9.601 -10.287 -9.543 1.00 87.00 558 TRP A C 1
ATOM 4226 O O . TRP A 1 558 ? 10.156 -9.920 -10.578 1.00 87.00 558 TRP A O 1
ATOM 4236 N N . LEU A 1 559 ? 8.307 -10.621 -9.497 1.00 91.81 559 LEU A N 1
ATOM 4237 C CA . LEU A 1 559 ? 7.384 -10.464 -10.624 1.00 91.81 559 LEU A CA 1
ATOM 4238 C C . LEU A 1 559 ? 6.531 -9.190 -10.531 1.00 91.81 559 LEU A C 1
ATOM 4240 O O . LEU A 1 559 ? 5.745 -8.935 -11.440 1.00 91.81 559 LEU A O 1
ATOM 4244 N N . TRP A 1 560 ? 6.698 -8.367 -9.490 1.00 93.50 560 TRP A N 1
ATOM 4245 C CA . TRP A 1 560 ? 6.023 -7.074 -9.342 1.00 93.50 560 TRP A CA 1
ATOM 4246 C C . TRP A 1 560 ? 6.946 -5.934 -9.773 1.00 93.50 560 TRP A C 1
ATOM 4248 O O . TRP A 1 560 ? 7.735 -5.384 -9.004 1.00 93.50 560 TRP A O 1
ATOM 4258 N N . PHE A 1 561 ? 6.852 -5.575 -11.048 1.00 94.12 561 PHE A N 1
ATOM 4259 C CA . PHE A 1 561 ? 7.717 -4.585 -11.673 1.00 94.12 561 PHE A CA 1
ATOM 4260 C C . PHE A 1 561 ? 7.310 -3.157 -11.281 1.00 94.12 561 PHE A C 1
ATOM 4262 O O . PHE A 1 561 ? 6.130 -2.823 -11.371 1.00 94.12 561 PHE A O 1
ATOM 4269 N N . PRO A 1 562 ? 8.238 -2.265 -10.893 1.00 93.38 562 PRO A N 1
ATOM 4270 C CA . PRO A 1 562 ? 7.896 -0.875 -10.603 1.00 93.38 562 PRO A CA 1
ATOM 4271 C C . PRO A 1 562 ? 7.480 -0.145 -11.889 1.00 93.38 562 PRO A C 1
ATOM 4273 O O . PRO A 1 562 ? 8.231 -0.125 -12.861 1.00 93.38 562 PRO A O 1
ATOM 4276 N N . LEU A 1 563 ? 6.301 0.481 -11.878 1.00 93.75 563 LEU A N 1
ATOM 4277 C CA . LEU A 1 563 ? 5.770 1.292 -12.978 1.00 93.75 563 LEU A CA 1
ATOM 4278 C C . LEU A 1 563 ? 6.135 2.773 -12.799 1.00 93.75 563 LEU A C 1
ATOM 4280 O O . LEU A 1 563 ? 6.707 3.391 -13.695 1.00 93.75 563 LEU A O 1
ATOM 4284 N N . CYS A 1 564 ? 5.843 3.343 -11.624 1.00 94.31 564 CYS A N 1
ATOM 4285 C CA . CYS A 1 564 ? 6.238 4.705 -11.259 1.00 94.31 564 CYS A CA 1
ATOM 4286 C C . CYS A 1 564 ? 6.331 4.897 -9.738 1.00 94.31 564 CYS A C 1
ATOM 4288 O O . CYS A 1 564 ? 5.646 4.225 -8.966 1.00 94.31 564 CYS A O 1
ATOM 4290 N N . ILE A 1 565 ? 7.155 5.857 -9.304 1.00 92.56 565 ILE A N 1
ATOM 4291 C CA . ILE A 1 565 ? 7.325 6.234 -7.891 1.00 92.56 565 ILE A CA 1
ATOM 4292 C C . ILE A 1 565 ? 7.211 7.754 -7.766 1.00 92.56 565 ILE A C 1
ATOM 4294 O O . ILE A 1 565 ? 7.988 8.492 -8.375 1.00 92.56 565 ILE A O 1
ATOM 4298 N N . LEU A 1 566 ? 6.301 8.232 -6.916 1.00 93.69 566 LEU A N 1
ATOM 4299 C CA . LEU A 1 566 ? 6.095 9.655 -6.646 1.00 93.69 566 LEU A CA 1
ATOM 4300 C C . LEU A 1 566 ? 5.996 9.907 -5.136 1.00 93.69 566 LEU A C 1
ATOM 4302 O O . LEU A 1 566 ? 5.545 9.057 -4.382 1.00 93.69 566 LEU A O 1
ATOM 4306 N N . ARG A 1 567 ? 6.405 11.082 -4.642 1.00 92.00 567 ARG A N 1
ATOM 4307 C CA . ARG A 1 567 ? 6.131 11.445 -3.235 1.00 92.00 567 ARG A CA 1
ATOM 4308 C C . ARG A 1 567 ? 4.647 11.743 -3.067 1.00 92.00 567 ARG A C 1
ATOM 4310 O O . ARG A 1 567 ? 4.108 12.477 -3.890 1.00 92.00 567 ARG A O 1
ATOM 4317 N N . SER A 1 568 ? 4.018 11.320 -1.972 1.00 90.62 568 SER A N 1
ATOM 4318 C CA . SER A 1 568 ? 2.600 11.626 -1.710 1.00 90.62 568 SER A CA 1
ATOM 4319 C C . SER A 1 568 ? 2.324 13.136 -1.729 1.00 90.62 568 SER A C 1
ATOM 4321 O O . SER A 1 568 ? 1.339 13.592 -2.290 1.00 90.62 568 SER A O 1
ATOM 4323 N N . THR A 1 569 ? 3.265 13.952 -1.240 1.00 90.81 569 THR A N 1
ATOM 4324 C CA . THR A 1 569 ? 3.179 15.426 -1.284 1.00 90.81 569 THR A CA 1
ATOM 4325 C C . THR A 1 569 ? 3.283 16.047 -2.683 1.00 90.81 569 THR A C 1
ATOM 4327 O O . THR A 1 569 ? 3.010 17.238 -2.828 1.00 90.81 569 THR A O 1
ATOM 4330 N N . LEU A 1 570 ? 3.708 15.281 -3.692 1.00 92.38 570 LEU A N 1
ATOM 4331 C CA . LEU A 1 570 ? 3.680 15.657 -5.109 1.00 92.38 570 LEU A CA 1
ATOM 4332 C C . LEU A 1 570 ? 2.474 15.033 -5.822 1.00 92.38 570 LEU A C 1
ATOM 4334 O O . LEU A 1 570 ? 1.873 15.697 -6.655 1.00 92.38 570 LEU A O 1
ATOM 4338 N N . CYS A 1 571 ? 2.075 13.814 -5.449 1.00 93.06 571 CYS A N 1
ATOM 4339 C CA . CYS A 1 571 ? 0.837 13.186 -5.911 1.00 93.06 571 CYS A CA 1
ATOM 4340 C C . CYS A 1 571 ? -0.385 14.060 -5.568 1.00 93.06 571 CYS A C 1
ATOM 4342 O O . CYS A 1 571 ? -1.174 14.401 -6.441 1.00 93.06 571 CYS A O 1
ATOM 4344 N N . ASN A 1 572 ? -0.455 14.585 -4.343 1.00 90.94 572 ASN A N 1
ATOM 4345 C CA . ASN A 1 572 ? -1.510 15.515 -3.926 1.00 90.94 572 ASN A CA 1
ATOM 4346 C C . ASN A 1 572 ? -1.502 16.862 -4.681 1.00 90.94 572 ASN A C 1
ATOM 4348 O O . ASN A 1 572 ? -2.441 17.626 -4.529 1.00 90.94 572 ASN A O 1
ATOM 4352 N N . ARG A 1 573 ? -0.455 17.194 -5.454 1.00 91.88 573 ARG A N 1
ATOM 4353 C CA . ARG A 1 573 ? -0.395 18.429 -6.266 1.00 91.88 573 ARG A CA 1
ATOM 4354 C C . ARG A 1 573 ? -0.908 18.247 -7.690 1.00 91.88 573 ARG A C 1
ATOM 4356 O O . ARG A 1 573 ? -1.140 19.238 -8.371 1.00 91.88 573 ARG A O 1
ATOM 4363 N N . ILE A 1 574 ? -1.044 17.004 -8.142 1.00 92.69 574 ILE A N 1
ATOM 4364 C CA . ILE A 1 574 ? -1.594 16.655 -9.458 1.00 92.69 574 ILE A CA 1
ATOM 4365 C C . ILE A 1 574 ? -3.051 16.180 -9.359 1.00 92.69 574 ILE A C 1
ATOM 4367 O O . ILE A 1 574 ? -3.548 15.592 -10.304 1.00 92.69 574 ILE A O 1
ATOM 4371 N N . GLY A 1 575 ? -3.731 16.384 -8.223 1.00 89.69 575 GLY A N 1
ATOM 4372 C CA . GLY A 1 575 ? -5.086 15.867 -7.988 1.00 89.69 575 GLY A CA 1
ATOM 4373 C C . GLY A 1 575 ? -5.129 14.449 -7.404 1.00 89.69 575 GLY A C 1
ATOM 4374 O O . GLY A 1 575 ? -6.164 13.795 -7.440 1.00 89.69 575 GLY A O 1
ATOM 4375 N N . GLY A 1 576 ? -4.017 13.953 -6.852 1.00 92.06 576 GLY A N 1
ATOM 4376 C CA . GLY A 1 576 ? -3.970 12.694 -6.105 1.00 92.06 576 GLY A CA 1
ATOM 4377 C C . GLY A 1 576 ? -3.768 11.438 -6.957 1.00 92.06 576 GLY A C 1
ATOM 4378 O O . GLY A 1 576 ? -3.379 11.484 -8.128 1.00 92.06 576 GLY A O 1
ATOM 4379 N N . LEU A 1 577 ? -3.992 10.283 -6.324 1.00 91.69 577 LEU A N 1
ATOM 4380 C CA . LEU A 1 577 ? -3.642 8.970 -6.873 1.00 91.69 577 LEU A CA 1
ATOM 4381 C C . LEU A 1 577 ? -4.438 8.631 -8.150 1.00 91.69 577 LEU A C 1
ATOM 4383 O O . LEU A 1 577 ? -3.880 8.073 -9.087 1.00 91.69 577 LEU A O 1
ATOM 4387 N N . THR A 1 578 ? -5.699 9.061 -8.232 1.00 92.12 578 THR A N 1
ATOM 4388 C CA . THR A 1 578 ? -6.572 8.997 -9.424 1.00 92.12 578 THR A CA 1
ATOM 4389 C C . THR A 1 578 ? -5.931 9.559 -10.702 1.00 92.12 578 THR A C 1
ATOM 4391 O O . THR A 1 578 ? -5.931 8.905 -11.748 1.00 92.12 578 THR A O 1
ATOM 4394 N N . VAL A 1 579 ? -5.300 10.736 -10.627 1.00 93.31 579 VAL A N 1
ATOM 4395 C CA . VAL A 1 579 ? -4.643 11.365 -11.783 1.00 93.31 579 VAL A CA 1
ATOM 4396 C C . VAL A 1 579 ? -3.328 10.657 -12.110 1.00 93.31 579 VAL A C 1
ATOM 4398 O O . VAL A 1 579 ? -3.024 10.433 -13.282 1.00 93.31 579 VAL A O 1
ATOM 4401 N N . LEU A 1 580 ? -2.577 10.220 -11.093 1.00 93.19 580 LEU A N 1
ATOM 4402 C CA . LEU A 1 580 ? -1.368 9.419 -11.302 1.00 93.19 580 LEU A CA 1
ATOM 4403 C C . LEU A 1 580 ? -1.682 8.105 -12.040 1.00 93.19 580 LEU A C 1
ATOM 4405 O O . LEU A 1 580 ? -1.004 7.782 -13.014 1.00 93.19 580 LEU A O 1
ATOM 4409 N N . TRP A 1 581 ? -2.737 7.396 -11.630 1.00 90.75 581 TRP A N 1
ATOM 4410 C CA . TRP A 1 581 ? -3.235 6.191 -12.297 1.00 90.75 581 TRP A CA 1
ATOM 4411 C C . TRP A 1 581 ? -3.622 6.438 -13.750 1.00 90.75 581 TRP A C 1
ATOM 4413 O O . TRP A 1 581 ? -3.177 5.705 -14.632 1.00 90.75 581 TRP A O 1
ATOM 4423 N N . LYS A 1 582 ? -4.418 7.481 -14.011 1.00 91.31 582 LYS A N 1
ATOM 4424 C CA . LYS A 1 582 ? -4.825 7.876 -15.365 1.00 91.31 582 LYS A CA 1
ATOM 4425 C C . LYS A 1 582 ? -3.621 8.006 -16.292 1.00 91.31 582 LYS A C 1
ATOM 4427 O O . LYS A 1 582 ? -3.591 7.360 -17.336 1.00 91.31 582 LYS A O 1
ATOM 4432 N N . HIS A 1 583 ? -2.624 8.795 -15.896 1.00 91.88 583 HIS A N 1
ATOM 4433 C CA . HIS A 1 583 ? -1.431 8.999 -16.713 1.00 91.88 583 HIS A CA 1
ATOM 4434 C C . HIS A 1 583 ? -0.588 7.723 -16.828 1.00 91.88 583 HIS A C 1
ATOM 4436 O O . HIS A 1 583 ? -0.185 7.379 -17.936 1.00 91.88 583 HIS A O 1
ATOM 4442 N N . ALA A 1 584 ? -0.383 6.974 -15.741 1.00 91.81 584 ALA A N 1
ATOM 4443 C CA . ALA A 1 584 ? 0.394 5.734 -15.772 1.00 91.81 584 ALA A CA 1
ATOM 4444 C C . ALA A 1 584 ? -0.214 4.670 -16.709 1.00 91.81 584 ALA A C 1
ATOM 4446 O O . ALA A 1 584 ? 0.517 4.033 -17.468 1.00 91.81 584 ALA A O 1
ATOM 4447 N N . ILE A 1 585 ? -1.542 4.502 -16.710 1.00 90.31 585 ILE A N 1
ATOM 4448 C CA . ILE A 1 585 ? -2.221 3.558 -17.611 1.00 90.31 585 ILE A CA 1
ATOM 4449 C C . ILE A 1 585 ? -2.270 4.110 -19.047 1.00 90.31 585 ILE A C 1
ATOM 4451 O O . ILE A 1 585 ? -2.073 3.354 -19.993 1.00 90.31 585 ILE A O 1
ATOM 4455 N N . GLN A 1 586 ? -2.474 5.416 -19.252 1.00 89.56 586 GLN A N 1
ATOM 4456 C CA . GLN A 1 586 ? -2.426 6.001 -20.600 1.00 89.56 586 GLN A CA 1
ATOM 4457 C C . GLN A 1 586 ? -1.038 5.830 -21.243 1.00 89.56 586 GLN A C 1
ATOM 4459 O O . GLN A 1 586 ? -0.952 5.342 -22.368 1.00 89.56 586 GLN A O 1
ATOM 4464 N N . HIS A 1 587 ? 0.046 6.132 -20.520 1.00 89.75 587 HIS A N 1
ATOM 4465 C CA . HIS A 1 587 ? 1.418 5.945 -21.009 1.00 89.75 587 HIS A CA 1
ATOM 4466 C C . HIS A 1 587 ? 1.798 4.471 -21.229 1.00 89.75 587 HIS A C 1
ATOM 4468 O O . HIS A 1 587 ? 2.647 4.191 -22.071 1.00 89.75 587 HIS A O 1
ATOM 4474 N N . MET A 1 588 ? 1.150 3.520 -20.546 1.00 88.00 588 MET A N 1
ATOM 4475 C CA . MET A 1 588 ? 1.355 2.081 -20.767 1.00 88.00 588 MET A CA 1
ATOM 4476 C C . MET A 1 588 ? 0.960 1.616 -22.180 1.00 88.00 588 MET A C 1
ATOM 4478 O O . MET A 1 588 ? 1.538 0.649 -22.672 1.00 88.00 588 MET A O 1
ATOM 4482 N N . PHE A 1 589 ? 0.014 2.302 -22.831 1.00 86.31 589 PHE A N 1
ATOM 4483 C CA . PHE A 1 589 ? -0.529 1.925 -24.144 1.00 86.31 589 PHE A CA 1
ATOM 4484 C C . PHE A 1 589 ? -0.381 3.022 -25.216 1.00 86.31 589 PHE A C 1
ATOM 4486 O O . PHE A 1 589 ? -1.026 2.938 -26.257 1.00 86.31 589 PHE A O 1
ATOM 4493 N N . MET A 1 590 ? 0.421 4.065 -24.965 1.00 83.19 590 MET A N 1
ATOM 4494 C CA . MET A 1 590 ? 0.516 5.235 -25.850 1.00 83.19 590 MET A CA 1
ATOM 4495 C C . MET A 1 590 ? 1.396 4.977 -27.082 1.00 83.19 590 MET A C 1
ATOM 4497 O O . MET A 1 590 ? 0.902 5.033 -28.204 1.00 83.19 590 MET A O 1
ATOM 4501 N N . ASP A 1 591 ? 2.682 4.682 -26.874 1.00 80.75 591 ASP A N 1
ATOM 4502 C CA . ASP A 1 591 ? 3.655 4.518 -27.967 1.00 80.75 591 ASP A CA 1
ATOM 4503 C C . ASP A 1 591 ? 3.721 3.065 -28.478 1.00 80.75 591 ASP A C 1
ATOM 4505 O O . ASP A 1 591 ? 3.909 2.809 -29.668 1.00 80.75 591 ASP A O 1
ATOM 4509 N N . HIS A 1 592 ? 3.531 2.097 -27.574 1.00 87.31 592 HIS A N 1
ATOM 4510 C CA . HIS A 1 592 ? 3.613 0.661 -27.852 1.00 87.31 592 HIS A CA 1
ATOM 4511 C C . HIS A 1 592 ? 2.421 -0.077 -27.240 1.00 87.31 592 HIS A C 1
ATOM 4513 O O . HIS A 1 592 ? 2.480 -0.601 -26.128 1.00 87.31 592 HIS A O 1
ATOM 4519 N N . ASP A 1 593 ? 1.313 -0.101 -27.976 1.00 89.00 593 ASP A N 1
ATOM 4520 C CA . ASP A 1 593 ? 0.056 -0.652 -27.487 1.00 89.00 593 ASP A CA 1
ATOM 4521 C C . ASP A 1 593 ? 0.010 -2.191 -27.552 1.00 89.00 593 ASP A C 1
ATOM 4523 O O . ASP A 1 593 ? -0.368 -2.790 -28.563 1.00 89.00 593 ASP A O 1
ATOM 4527 N N . MET A 1 594 ? 0.331 -2.840 -26.428 1.00 88.88 594 MET A N 1
ATOM 4528 C CA . MET A 1 594 ? 0.253 -4.299 -26.270 1.00 88.88 594 MET A CA 1
ATOM 4529 C C . MET A 1 594 ? -1.136 -4.890 -26.563 1.00 88.88 594 MET A C 1
ATOM 4531 O O . MET A 1 594 ? -1.231 -6.086 -26.839 1.00 88.88 594 MET A O 1
ATOM 4535 N N . ARG A 1 595 ? -2.210 -4.090 -26.574 1.00 87.81 595 ARG A N 1
ATOM 4536 C CA . ARG A 1 595 ? -3.573 -4.563 -26.878 1.00 87.81 595 ARG A CA 1
ATOM 4537 C C . ARG A 1 595 ? -3.748 -4.923 -28.351 1.00 87.81 595 ARG A C 1
ATOM 4539 O O . ARG A 1 595 ? -4.639 -5.712 -28.668 1.00 87.81 595 ARG A O 1
ATOM 4546 N N . HIS A 1 596 ? -2.897 -4.368 -29.217 1.00 88.31 596 HIS A N 1
ATOM 4547 C CA . HIS A 1 596 ? -2.796 -4.671 -30.648 1.00 88.31 596 HIS A CA 1
ATOM 4548 C C . HIS A 1 596 ? -1.660 -5.657 -30.974 1.00 88.31 596 HIS A C 1
ATOM 4550 O O . HIS A 1 596 ? -1.577 -6.140 -32.101 1.00 88.31 596 HIS A O 1
ATOM 4556 N N . GLY A 1 597 ? -0.826 -5.989 -29.983 1.00 88.50 597 GLY A N 1
ATOM 4557 C CA . GLY A 1 597 ? 0.324 -6.879 -30.111 1.00 88.50 597 GLY A CA 1
ATOM 4558 C C . GLY A 1 597 ? 1.644 -6.138 -30.322 1.00 88.50 597 GLY A C 1
ATOM 4559 O O . GLY A 1 597 ? 1.755 -5.260 -31.174 1.00 88.50 597 GLY A O 1
ATOM 4560 N N . VAL A 1 598 ? 2.675 -6.535 -29.576 1.00 90.69 598 VAL A N 1
ATOM 4561 C CA . VAL A 1 598 ? 4.067 -6.082 -29.755 1.00 90.69 598 VAL A CA 1
ATOM 4562 C C . VAL A 1 598 ? 4.979 -7.286 -29.978 1.00 90.69 598 VAL A C 1
ATOM 4564 O O . VAL A 1 598 ? 4.793 -8.324 -29.352 1.00 90.69 598 VAL A O 1
ATOM 4567 N N . VAL A 1 599 ? 5.968 -7.184 -30.868 1.00 90.56 599 VAL A N 1
ATOM 4568 C CA . VAL A 1 599 ? 6.899 -8.294 -31.143 1.00 90.56 599 VAL A CA 1
ATOM 4569 C C . VAL A 1 599 ? 8.162 -8.114 -30.315 1.00 90.56 599 VAL A C 1
ATOM 4571 O O . VAL A 1 599 ? 9.013 -7.296 -30.660 1.00 90.56 599 VAL A O 1
ATOM 4574 N N . LEU A 1 600 ? 8.297 -8.889 -29.241 1.00 90.44 600 LEU A N 1
ATOM 4575 C CA . LEU A 1 600 ? 9.522 -8.909 -28.450 1.00 90.44 600 LEU A CA 1
ATOM 4576 C C . LEU A 1 600 ? 10.563 -9.831 -29.103 1.00 90.44 600 LEU A C 1
ATOM 4578 O O . LEU A 1 600 ? 10.220 -10.842 -29.723 1.00 90.44 600 LEU A O 1
ATOM 4582 N N . GLN A 1 601 ? 11.844 -9.490 -28.970 1.00 88.69 601 GLN A N 1
ATOM 4583 C CA . GLN A 1 601 ? 12.948 -10.192 -29.628 1.00 88.69 601 GLN A CA 1
ATOM 4584 C C . GLN A 1 601 ? 13.967 -10.734 -28.623 1.00 88.69 601 GLN A C 1
ATOM 4586 O O . GLN A 1 601 ? 14.480 -10.001 -27.781 1.00 88.69 601 GLN A O 1
ATOM 4591 N N . THR A 1 602 ? 14.324 -12.010 -28.750 1.00 84.25 602 THR A N 1
ATOM 4592 C CA . THR A 1 602 ? 15.550 -12.571 -28.165 1.00 84.25 602 THR A CA 1
ATOM 4593 C C . THR A 1 602 ? 16.596 -12.809 -29.251 1.00 84.25 602 THR A C 1
ATOM 4595 O O . THR A 1 602 ? 16.317 -12.676 -30.441 1.00 84.25 602 THR A O 1
ATOM 4598 N N . SER A 1 603 ? 17.806 -13.209 -28.856 1.00 79.06 603 SER A N 1
ATOM 4599 C CA . SER A 1 603 ? 18.888 -13.584 -29.781 1.00 79.06 603 SER A CA 1
ATOM 4600 C C . SER A 1 603 ? 18.532 -14.728 -30.743 1.00 79.06 603 SER A C 1
ATOM 4602 O O . SER A 1 603 ? 19.199 -14.886 -31.762 1.00 79.06 603 SER A O 1
ATOM 4604 N N . THR A 1 604 ? 17.512 -15.532 -30.424 1.00 79.12 604 THR A N 1
ATOM 4605 C CA . THR A 1 604 ? 17.139 -16.749 -31.163 1.00 79.12 604 THR A CA 1
ATOM 4606 C C . THR A 1 604 ? 15.686 -16.781 -31.633 1.00 79.12 604 THR A C 1
ATOM 4608 O O . THR A 1 604 ? 15.383 -17.504 -32.579 1.00 79.12 604 THR A O 1
ATOM 4611 N N . THR A 1 605 ? 14.773 -16.033 -31.002 1.00 80.75 605 THR A N 1
ATOM 4612 C CA . THR A 1 605 ? 13.340 -16.057 -31.332 1.00 80.75 605 THR A CA 1
ATOM 4613 C C . THR A 1 605 ? 12.696 -14.681 -31.192 1.00 80.75 605 THR A C 1
ATOM 4615 O O . THR A 1 605 ? 12.832 -14.037 -30.155 1.00 80.75 605 THR A O 1
ATOM 4618 N N . ALA A 1 606 ? 11.909 -14.275 -32.186 1.00 85.06 606 ALA A N 1
ATOM 4619 C CA . ALA A 1 606 ? 10.901 -13.232 -32.014 1.00 85.06 606 ALA A CA 1
ATOM 4620 C C . ALA A 1 606 ? 9.584 -13.874 -31.551 1.00 85.06 606 ALA A C 1
ATOM 4622 O O . ALA A 1 606 ? 9.236 -14.955 -32.031 1.00 85.06 606 ALA A O 1
ATOM 4623 N N . PHE A 1 607 ? 8.854 -13.232 -30.640 1.00 81.00 607 PHE A N 1
ATOM 4624 C CA . PHE A 1 607 ? 7.534 -13.697 -30.213 1.00 81.00 607 PHE A CA 1
ATOM 4625 C C . PHE A 1 607 ? 6.559 -12.522 -30.020 1.00 81.00 607 PHE A C 1
ATOM 4627 O O . PHE A 1 607 ? 6.932 -11.504 -29.430 1.00 81.00 607 PHE A O 1
ATOM 4634 N N . PRO A 1 608 ? 5.321 -12.622 -30.539 1.00 87.69 608 PRO A N 1
ATOM 4635 C CA . PRO A 1 608 ? 4.306 -11.601 -30.338 1.00 87.69 608 PRO A CA 1
ATOM 4636 C C . PRO A 1 608 ? 3.716 -11.705 -28.928 1.00 87.69 608 PRO A C 1
ATOM 4638 O O . PRO A 1 608 ? 3.396 -12.794 -28.455 1.00 87.69 608 PRO A O 1
ATOM 4641 N N . VAL A 1 609 ? 3.538 -10.556 -28.285 1.00 88.69 609 VAL A N 1
ATOM 4642 C CA . VAL A 1 609 ? 2.920 -10.406 -26.969 1.00 88.69 609 VAL A CA 1
ATOM 4643 C C . VAL A 1 609 ? 1.683 -9.532 -27.110 1.00 88.69 609 VAL A C 1
ATOM 4645 O O . VAL A 1 609 ? 1.786 -8.361 -27.470 1.00 88.69 609 VAL A O 1
ATOM 4648 N N . PHE A 1 610 ? 0.524 -10.097 -26.785 1.00 91.88 610 PHE A N 1
ATOM 4649 C CA . PHE A 1 610 ? -0.736 -9.374 -26.635 1.00 91.88 610 PHE A CA 1
ATOM 4650 C C . PHE A 1 610 ? -1.079 -9.264 -25.149 1.00 91.88 610 PHE A C 1
ATOM 4652 O O . PHE A 1 610 ? -1.066 -10.278 -24.447 1.00 91.88 610 PHE A O 1
ATOM 4659 N N . ALA A 1 611 ? -1.380 -8.063 -24.660 1.00 90.19 611 ALA A N 1
ATOM 4660 C CA . ALA A 1 611 ? -1.742 -7.830 -23.263 1.00 90.19 611 ALA A CA 1
ATOM 4661 C C . ALA A 1 611 ? -2.718 -6.653 -23.117 1.00 90.19 611 ALA A C 1
ATOM 4663 O O . ALA A 1 611 ? -2.637 -5.685 -23.870 1.00 90.19 611 ALA A O 1
ATOM 4664 N N . ASP A 1 612 ? -3.622 -6.731 -22.142 1.00 90.38 612 ASP A N 1
ATOM 4665 C CA . ASP A 1 612 ? -4.605 -5.689 -21.820 1.00 90.38 612 ASP A CA 1
ATOM 4666 C C . ASP A 1 612 ? -4.711 -5.488 -20.306 1.00 90.38 612 ASP A C 1
ATOM 4668 O O . ASP A 1 612 ? -4.310 -6.357 -19.531 1.00 90.38 612 ASP A O 1
ATOM 4672 N N . LEU A 1 613 ? -5.267 -4.359 -19.863 1.00 90.44 613 LEU A N 1
ATOM 4673 C CA . LEU A 1 613 ? -5.524 -4.154 -18.436 1.00 90.44 613 LEU A CA 1
ATOM 4674 C C . LEU A 1 613 ? -6.592 -5.144 -17.950 1.00 90.44 613 LEU A C 1
ATOM 4676 O O . LEU A 1 613 ? -7.616 -5.317 -18.605 1.00 90.44 613 LEU A O 1
ATOM 4680 N N . SER A 1 614 ? -6.353 -5.794 -16.809 1.00 90.81 614 SER A N 1
ATOM 4681 C CA . SER A 1 614 ? -7.255 -6.822 -16.275 1.00 90.81 614 SER A CA 1
ATOM 4682 C C . SER A 1 614 ? -7.565 -6.665 -14.791 1.00 90.81 614 SER A C 1
ATOM 4684 O O . SER A 1 614 ? -8.687 -6.977 -14.397 1.00 90.81 614 SER A O 1
ATOM 4686 N N . VAL A 1 615 ? -6.611 -6.220 -13.965 1.00 92.00 615 VAL A N 1
ATOM 4687 C CA . VAL A 1 615 ? -6.807 -6.116 -12.509 1.00 92.00 615 VAL A CA 1
ATOM 4688 C C . VAL A 1 615 ? -6.148 -4.855 -11.952 1.00 92.00 615 VAL A C 1
ATOM 4690 O O . VAL A 1 615 ? -5.014 -4.527 -12.301 1.00 92.00 615 VAL A O 1
ATOM 4693 N N . LEU A 1 616 ? -6.850 -4.174 -11.049 1.00 92.06 616 LEU A N 1
ATOM 4694 C CA . LEU A 1 616 ? -6.375 -3.011 -10.302 1.00 92.06 616 LEU A CA 1
ATOM 4695 C C . LEU A 1 616 ? -6.472 -3.291 -8.811 1.00 92.06 616 LEU A C 1
ATOM 4697 O O . LEU A 1 616 ? -7.567 -3.478 -8.285 1.00 92.06 616 LEU A O 1
ATOM 4701 N N . ILE A 1 617 ? -5.322 -3.328 -8.150 1.00 92.50 617 ILE A N 1
ATOM 4702 C CA . ILE A 1 617 ? -5.172 -3.774 -6.770 1.00 92.50 617 ILE A CA 1
ATOM 4703 C C . ILE A 1 617 ? -4.683 -2.604 -5.920 1.00 92.50 617 ILE A C 1
ATOM 4705 O O . ILE A 1 617 ? -3.702 -1.954 -6.274 1.00 92.50 617 ILE A O 1
ATOM 4709 N N . ALA A 1 618 ? -5.329 -2.347 -4.788 1.00 91.25 618 ALA A N 1
ATOM 4710 C CA . ALA A 1 618 ? -4.755 -1.563 -3.694 1.00 91.25 618 ALA A CA 1
ATOM 4711 C C . ALA A 1 618 ? -5.551 -1.809 -2.398 1.00 91.25 618 ALA A C 1
ATOM 4713 O O . ALA A 1 618 ? -6.542 -2.551 -2.396 1.00 91.25 618 ALA A O 1
ATOM 4714 N N . ASP A 1 619 ? -5.143 -1.166 -1.303 1.00 89.50 619 ASP A N 1
ATOM 4715 C CA . ASP A 1 619 ? -5.953 -1.083 -0.085 1.00 89.50 619 ASP A CA 1
ATOM 4716 C C . ASP A 1 619 ? -7.245 -0.255 -0.300 1.00 89.50 619 ASP A C 1
ATOM 4718 O O . ASP A 1 619 ? -7.462 0.352 -1.355 1.00 89.50 619 ASP A O 1
ATOM 4722 N N . GLU A 1 620 ? -8.140 -0.227 0.697 1.00 87.06 620 GLU A N 1
ATOM 4723 C CA . GLU A 1 620 ? -9.410 0.514 0.585 1.00 87.06 620 GLU A CA 1
ATOM 4724 C C . GLU A 1 620 ? -9.181 2.010 0.350 1.00 87.06 620 GLU A C 1
ATOM 4726 O O . GLU A 1 620 ? -9.875 2.604 -0.473 1.00 87.06 620 GLU A O 1
ATOM 4731 N N . ALA A 1 621 ? -8.185 2.612 1.005 1.00 86.25 621 ALA A N 1
ATOM 4732 C CA . ALA A 1 621 ? -7.945 4.050 0.963 1.00 86.25 621 ALA A CA 1
ATOM 4733 C C . ALA A 1 621 ? -7.380 4.520 -0.390 1.00 86.25 621 ALA A C 1
ATOM 4735 O O . ALA A 1 621 ? -7.726 5.606 -0.873 1.00 86.25 621 ALA A O 1
ATOM 4736 N N . ALA A 1 622 ? -6.524 3.711 -1.013 1.00 88.81 622 ALA A N 1
ATOM 4737 C CA . ALA A 1 622 ? -5.972 3.935 -2.339 1.00 88.81 622 ALA A CA 1
ATOM 4738 C C . ALA A 1 622 ? -6.998 3.615 -3.432 1.00 88.81 622 ALA A C 1
ATOM 4740 O O . ALA A 1 622 ? -7.165 4.424 -4.349 1.00 88.81 622 ALA A O 1
ATOM 4741 N N . LEU A 1 623 ? -7.752 2.512 -3.325 1.00 90.31 623 LEU A N 1
ATOM 4742 C CA . LEU A 1 623 ? -8.853 2.214 -4.251 1.00 90.31 623 LEU A CA 1
ATOM 4743 C C . LEU A 1 623 ? -9.943 3.285 -4.198 1.00 90.31 623 LEU A C 1
ATOM 4745 O O . LEU A 1 623 ? -10.419 3.729 -5.241 1.00 90.31 623 LEU A O 1
ATOM 4749 N N . LYS A 1 624 ? -10.280 3.775 -3.001 1.00 90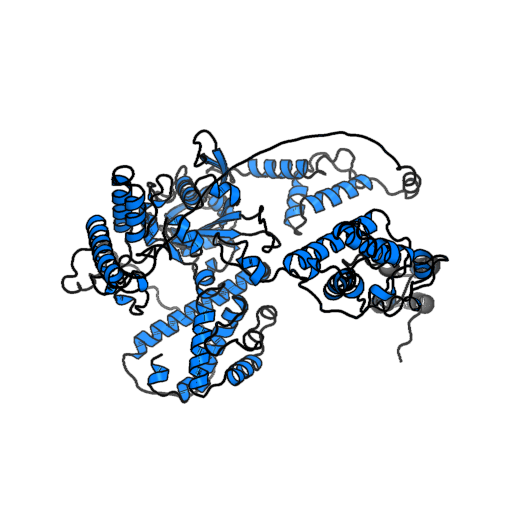.19 624 LYS A N 1
ATOM 4750 C CA . LYS A 1 624 ? -11.229 4.871 -2.801 1.00 90.19 624 LYS A CA 1
ATOM 4751 C C . LYS A 1 624 ? -10.821 6.130 -3.565 1.00 90.19 624 LYS A C 1
ATOM 4753 O O . LYS A 1 624 ? -11.667 6.724 -4.222 1.00 90.19 624 LYS A O 1
ATOM 4758 N N . GLN A 1 625 ? -9.547 6.520 -3.510 1.00 88.62 625 GLN A N 1
ATOM 4759 C CA . GLN A 1 625 ? -9.036 7.640 -4.309 1.00 88.62 625 GLN A CA 1
ATOM 4760 C C . GLN A 1 625 ? -9.065 7.312 -5.806 1.00 88.62 625 GLN A C 1
ATOM 4762 O O . GLN A 1 625 ? -9.567 8.096 -6.598 1.00 88.62 625 GLN A O 1
ATOM 4767 N N . THR A 1 626 ? -8.569 6.136 -6.193 1.00 87.50 626 THR A N 1
ATOM 4768 C CA . THR A 1 626 ? -8.452 5.685 -7.592 1.00 87.50 626 THR A CA 1
ATOM 4769 C C . THR A 1 626 ? -9.795 5.651 -8.326 1.00 87.50 626 THR A C 1
ATOM 4771 O O . THR A 1 626 ? -9.882 6.051 -9.485 1.00 87.50 626 THR A O 1
ATOM 4774 N N . ALA A 1 627 ? -10.841 5.183 -7.647 1.00 89.19 627 ALA A N 1
ATOM 4775 C CA . ALA A 1 627 ? -12.197 5.055 -8.168 1.00 89.19 627 ALA A CA 1
ATOM 4776 C C . ALA A 1 627 ? -13.109 6.230 -7.773 1.00 89.19 627 ALA A C 1
ATOM 4778 O O . ALA A 1 627 ? -14.326 6.096 -7.856 1.00 89.19 627 ALA A O 1
ATOM 4779 N N . GLU A 1 628 ? -12.552 7.347 -7.288 1.00 91.25 628 GLU A N 1
ATOM 4780 C CA . GLU A 1 628 ? -13.298 8.519 -6.803 1.00 91.25 628 GLU A CA 1
ATOM 4781 C C . GLU A 1 628 ? -14.422 8.191 -5.806 1.00 91.25 628 GLU A C 1
ATOM 4783 O O . GLU A 1 628 ? -15.408 8.917 -5.704 1.00 91.25 628 GLU A O 1
ATOM 4788 N N . SER A 1 629 ? -14.332 7.102 -5.049 1.00 91.38 629 SER A N 1
ATOM 4789 C CA . SER A 1 629 ? -15.427 6.677 -4.182 1.00 91.38 629 SER A CA 1
ATOM 4790 C C . SER A 1 629 ? -15.540 7.564 -2.940 1.00 91.38 629 SER A C 1
ATOM 4792 O O . SER A 1 629 ? -14.554 7.989 -2.333 1.00 91.38 629 SER A O 1
ATOM 4794 N N . LYS A 1 630 ? -16.769 7.806 -2.481 1.00 90.12 630 LYS A N 1
ATOM 4795 C CA . LYS A 1 630 ? -17.016 8.414 -1.167 1.00 90.12 630 LYS A CA 1
ATOM 4796 C C . LYS A 1 630 ? -16.644 7.461 -0.023 1.00 90.12 630 LYS A C 1
ATOM 4798 O O . LYS A 1 630 ? -16.348 7.933 1.079 1.00 90.12 630 LYS A O 1
ATOM 4803 N N . GLY A 1 631 ? -16.564 6.147 -0.254 1.00 89.69 631 GLY A N 1
ATOM 4804 C CA . GLY A 1 631 ? -16.317 5.164 0.808 1.00 89.69 631 GLY A CA 1
ATOM 4805 C C . GLY A 1 631 ? -17.347 5.309 1.937 1.00 89.69 631 GLY A C 1
ATOM 4806 O O . GLY A 1 631 ? -18.487 5.703 1.702 1.00 89.69 631 GLY A O 1
ATOM 4807 N N . ALA A 1 632 ? -16.925 5.128 3.190 1.00 85.88 632 ALA A N 1
ATOM 4808 C CA . ALA A 1 632 ? -17.793 5.242 4.372 1.00 85.88 632 ALA A CA 1
ATOM 4809 C C . ALA A 1 632 ? -18.509 6.603 4.599 1.00 85.88 632 ALA A C 1
ATOM 4811 O O . ALA A 1 632 ? -19.350 6.688 5.494 1.00 85.88 632 ALA A O 1
ATOM 4812 N N . SER A 1 633 ? -18.198 7.673 3.850 1.00 86.75 633 SER A N 1
ATOM 4813 C CA . SER A 1 633 ? -18.972 8.932 3.896 1.00 86.75 633 SER A CA 1
ATOM 4814 C C . SER A 1 633 ? -20.090 9.014 2.847 1.00 86.75 633 SER A C 1
ATOM 4816 O O . SER A 1 633 ? -20.920 9.923 2.926 1.00 86.75 633 SER A O 1
ATOM 4818 N N . GLY A 1 634 ? -20.124 8.077 1.896 1.00 87.50 634 GLY A N 1
ATOM 4819 C CA . GLY A 1 634 ? -21.200 7.893 0.927 1.00 87.50 634 GLY A CA 1
ATOM 4820 C C . GLY A 1 634 ? -22.370 7.103 1.505 1.00 87.50 634 GLY A C 1
ATOM 4821 O O . GLY A 1 634 ? -22.251 6.420 2.522 1.00 87.50 634 GLY A O 1
ATOM 4822 N N . THR A 1 635 ? -23.518 7.207 0.844 1.00 87.94 635 THR A N 1
ATOM 4823 C CA . THR A 1 635 ? -24.698 6.397 1.153 1.00 87.94 635 THR A CA 1
ATOM 4824 C C . THR A 1 635 ? -24.601 5.046 0.457 1.00 87.94 635 THR A C 1
ATOM 4826 O O . THR A 1 635 ? -24.651 4.021 1.137 1.00 87.94 635 THR A O 1
ATOM 4829 N N . VAL A 1 636 ? -24.341 5.041 -0.855 1.00 89.06 636 VAL A N 1
ATOM 4830 C CA . VAL A 1 636 ? -23.580 3.957 -1.488 1.00 89.06 636 VAL A CA 1
ATOM 4831 C C . VAL A 1 636 ? -22.122 4.157 -1.078 1.00 89.06 636 VAL A C 1
ATOM 4833 O O . VAL A 1 636 ? -21.529 5.202 -1.343 1.00 89.06 636 VAL A O 1
ATOM 4836 N N . PHE A 1 637 ? -21.569 3.190 -0.350 1.00 87.69 637 PHE A N 1
ATOM 4837 C CA . PHE A 1 637 ? -20.236 3.294 0.260 1.00 87.69 637 PHE A CA 1
ATOM 4838 C C . PHE A 1 637 ? -19.205 2.362 -0.386 1.00 87.69 637 PHE A C 1
ATOM 4840 O O . PHE A 1 637 ? -18.009 2.530 -0.168 1.00 87.69 637 PHE A O 1
ATOM 4847 N N . CYS A 1 638 ? -19.648 1.371 -1.161 1.00 89.38 638 CYS A N 1
ATOM 4848 C CA . CYS A 1 638 ? -18.779 0.402 -1.812 1.00 89.38 638 CYS A CA 1
ATOM 4849 C C . CYS A 1 638 ? -18.718 0.679 -3.315 1.00 89.38 638 CYS A C 1
ATOM 4851 O O . CYS A 1 638 ? -19.712 0.520 -4.012 1.00 89.38 638 CYS A O 1
ATOM 4853 N N . MET A 1 639 ? -17.527 0.988 -3.835 1.00 88.62 639 MET A N 1
ATOM 4854 C CA . MET A 1 639 ? -17.283 1.230 -5.270 1.00 88.62 639 MET A CA 1
ATOM 4855 C C . MET A 1 639 ? -17.570 0.030 -6.195 1.00 88.62 639 MET A C 1
ATOM 4857 O O . MET A 1 639 ? -17.470 0.156 -7.413 1.00 88.62 639 MET A O 1
ATOM 4861 N N . ARG A 1 640 ? -17.877 -1.142 -5.623 1.00 89.38 640 ARG A N 1
ATOM 4862 C CA . ARG A 1 640 ? -18.233 -2.373 -6.339 1.00 89.38 640 ARG A CA 1
ATOM 4863 C C . ARG A 1 640 ? -19.716 -2.720 -6.258 1.00 89.38 640 ARG A C 1
ATOM 4865 O O . ARG A 1 640 ? -20.160 -3.461 -7.124 1.00 89.38 640 ARG A O 1
ATOM 4872 N N . CYS A 1 641 ? -20.478 -2.224 -5.281 1.00 90.06 641 CYS A N 1
ATOM 4873 C CA . CYS A 1 641 ? -21.866 -2.645 -5.050 1.00 90.06 641 CYS A CA 1
ATOM 4874 C C . CYS A 1 641 ? -22.845 -1.511 -5.364 1.00 90.06 641 CYS A C 1
ATOM 4876 O O . CYS A 1 641 ? -22.879 -0.515 -4.649 1.00 90.06 641 CYS A O 1
ATOM 4878 N N . ALA A 1 642 ? -23.689 -1.703 -6.377 1.00 89.00 642 ALA A N 1
ATOM 4879 C CA . ALA A 1 642 ? -24.648 -0.703 -6.840 1.00 89.00 642 ALA A CA 1
ATOM 4880 C C . ALA A 1 642 ? -25.887 -0.578 -5.938 1.00 89.00 642 ALA A C 1
ATOM 4882 O O . ALA A 1 642 ? -26.446 0.506 -5.806 1.00 89.00 642 ALA A O 1
ATOM 4883 N N . ASN A 1 643 ? -26.323 -1.677 -5.307 1.00 90.69 643 ASN A N 1
ATOM 4884 C CA . ASN A 1 643 ? -27.539 -1.715 -4.485 1.00 90.69 643 ASN A CA 1
ATOM 4885 C C . ASN A 1 643 ? -27.286 -1.833 -2.975 1.00 90.69 643 ASN A C 1
ATOM 4887 O O . ASN A 1 643 ? -28.241 -2.062 -2.241 1.00 90.69 643 ASN A O 1
ATOM 4891 N N . VAL A 1 644 ? -26.046 -1.708 -2.490 1.00 91.19 644 VAL A N 1
ATOM 4892 C CA . VAL A 1 644 ? -25.735 -1.847 -1.055 1.00 91.19 644 VAL A CA 1
ATOM 4893 C C . VAL A 1 644 ? -25.480 -0.474 -0.440 1.00 91.19 644 VAL A C 1
ATOM 4895 O O . VAL A 1 644 ? -24.524 0.220 -0.790 1.00 91.19 644 VAL A O 1
ATOM 4898 N N . VAL A 1 645 ? -26.341 -0.089 0.499 1.00 91.06 645 VAL A N 1
ATOM 4899 C CA . VAL A 1 645 ? -26.356 1.225 1.151 1.00 91.06 645 VAL A CA 1
ATOM 4900 C C . VAL A 1 645 ? -26.013 1.118 2.633 1.00 91.06 645 VAL A C 1
ATOM 4902 O O . VAL A 1 645 ? -26.234 0.094 3.277 1.00 91.06 645 VAL A O 1
ATOM 4905 N N . ALA A 1 646 ? -25.459 2.180 3.216 1.00 88.62 646 ALA A N 1
ATOM 4906 C CA . ALA A 1 646 ? -25.138 2.206 4.641 1.00 88.62 646 ALA A CA 1
ATOM 4907 C C . ALA A 1 646 ? -26.396 1.934 5.493 1.00 88.62 646 ALA A C 1
ATOM 4909 O O . ALA A 1 646 ? -27.389 2.644 5.343 1.00 88.62 646 ALA A O 1
ATOM 4910 N N . HIS A 1 647 ? -26.348 0.981 6.434 1.00 86.56 647 HIS A N 1
ATOM 4911 C CA . HIS A 1 647 ? -27.489 0.614 7.305 1.00 86.56 647 HIS A CA 1
ATOM 4912 C C . HIS A 1 647 ? -28.150 1.806 8.025 1.00 86.56 647 HIS A C 1
ATOM 4914 O O . HIS A 1 647 ? -29.348 1.816 8.293 1.00 86.56 647 HIS A O 1
ATOM 4920 N N . ARG A 1 648 ? -27.370 2.854 8.324 1.00 83.44 648 ARG A N 1
ATOM 4921 C CA . ARG A 1 648 ? -27.856 4.079 8.982 1.00 83.44 648 ARG A CA 1
ATOM 4922 C C . ARG A 1 648 ? -28.668 4.987 8.061 1.00 83.44 648 ARG A C 1
ATOM 4924 O O . ARG A 1 648 ? -29.280 5.928 8.556 1.00 83.44 648 ARG A O 1
ATOM 4931 N N . SER A 1 649 ? -28.675 4.739 6.752 1.00 80.75 649 SER A N 1
ATOM 4932 C CA . SER A 1 649 ? -29.392 5.559 5.771 1.00 80.75 649 SER A CA 1
ATOM 4933 C C . SER A 1 649 ? -30.914 5.451 5.895 1.00 80.75 649 SER A C 1
ATOM 4935 O O . SER A 1 649 ? -31.587 6.444 5.637 1.00 80.75 649 SER A O 1
ATOM 4937 N N . GLY A 1 650 ? -31.442 4.300 6.336 1.00 73.38 650 GLY A N 1
ATOM 4938 C CA . GLY A 1 650 ? -32.889 4.032 6.354 1.00 73.38 650 GLY A CA 1
ATOM 4939 C C . GLY A 1 650 ? -33.479 3.752 4.968 1.00 73.38 650 GLY A C 1
ATOM 4940 O O . GLY A 1 650 ? -34.690 3.713 4.814 1.00 73.38 650 GLY A O 1
ATOM 4941 N N . LEU A 1 651 ? -32.638 3.598 3.939 1.00 76.94 651 LEU A N 1
ATOM 4942 C CA . LEU A 1 651 ? -33.094 3.405 2.559 1.00 76.94 651 LEU A CA 1
ATOM 4943 C C . LEU A 1 651 ? -33.487 1.958 2.255 1.00 76.94 651 LEU A C 1
ATOM 4945 O O . LEU A 1 651 ? -34.280 1.731 1.347 1.00 76.94 651 LEU A O 1
ATOM 4949 N N . GLN A 1 652 ? -32.967 0.994 3.022 1.00 74.00 652 GLN A N 1
ATOM 4950 C CA . GLN A 1 652 ? -33.333 -0.423 2.902 1.00 74.00 652 GLN A CA 1
ATOM 4951 C C . GLN A 1 652 ? -34.833 -0.690 3.125 1.00 74.00 652 GLN A C 1
ATOM 4953 O O . GLN A 1 652 ? -35.345 -1.715 2.692 1.00 74.00 652 GLN A O 1
ATOM 4958 N N . ASP A 1 653 ? -35.529 0.238 3.784 1.00 71.06 653 ASP A N 1
ATOM 4959 C CA . ASP A 1 653 ? -36.955 0.152 4.097 1.00 71.06 653 ASP A CA 1
ATOM 4960 C C . ASP A 1 653 ? -37.832 0.770 2.976 1.00 71.06 653 ASP A C 1
ATOM 4962 O O . ASP A 1 653 ? -39.060 0.673 3.007 1.00 71.06 653 ASP A O 1
ATOM 4966 N N . HIS A 1 654 ? -37.208 1.404 1.968 1.00 63.09 654 HIS A N 1
ATOM 4967 C CA . HIS A 1 654 ? -37.863 2.267 0.973 1.00 63.09 654 HIS A CA 1
ATOM 4968 C C . HIS A 1 654 ? -37.325 2.110 -0.467 1.00 63.09 654 HIS A C 1
ATOM 4970 O O . HIS A 1 654 ? -37.322 3.068 -1.242 1.00 63.09 654 HIS A O 1
ATOM 4976 N N . GLY A 1 655 ? -36.887 0.911 -0.864 1.00 65.50 655 GLY A N 1
ATOM 4977 C CA . GLY A 1 655 ? -36.522 0.632 -2.256 1.00 65.50 655 GLY A CA 1
ATOM 4978 C C . GLY A 1 655 ? -35.859 -0.728 -2.472 1.00 65.50 655 GLY A C 1
ATOM 4979 O O . GLY A 1 655 ? -35.688 -1.510 -1.543 1.00 65.50 655 GLY A O 1
ATOM 4980 N N . ASP A 1 656 ? -35.439 -0.988 -3.710 1.00 79.94 656 ASP A N 1
ATOM 4981 C CA . ASP A 1 656 ? -34.691 -2.189 -4.117 1.00 79.94 656 ASP A CA 1
ATOM 4982 C C . ASP A 1 656 ? -33.186 -2.065 -3.767 1.00 79.94 656 ASP A C 1
ATOM 4984 O O . ASP A 1 656 ? -32.286 -2.146 -4.612 1.00 79.94 656 ASP A O 1
ATOM 4988 N N . VAL A 1 657 ? -32.904 -1.785 -2.490 1.00 86.06 657 VAL A N 1
ATOM 4989 C CA . VAL A 1 657 ? -31.551 -1.609 -1.941 1.00 86.06 657 VAL A CA 1
ATOM 4990 C C . VAL A 1 657 ? -31.371 -2.369 -0.629 1.00 86.06 657 VAL A C 1
ATOM 4992 O O . VAL A 1 657 ? -32.287 -2.525 0.171 1.00 86.06 657 VAL A O 1
ATOM 4995 N N . LEU A 1 658 ? -30.154 -2.850 -0.400 1.00 89.62 658 LEU A N 1
ATOM 4996 C CA . LEU A 1 658 ? -29.778 -3.695 0.725 1.00 89.62 658 LEU A CA 1
ATOM 4997 C C . LEU A 1 658 ? -29.020 -2.891 1.779 1.00 89.62 658 LEU A C 1
ATOM 4999 O O . LEU A 1 658 ? -28.112 -2.123 1.459 1.00 89.62 658 LEU A O 1
ATOM 5003 N N . SER A 1 659 ? -29.322 -3.144 3.050 1.00 90.50 659 SER A N 1
ATOM 5004 C CA . SER A 1 659 ? -28.496 -2.666 4.162 1.00 90.50 659 SER A CA 1
ATOM 5005 C C . SER A 1 659 ? -27.069 -3.223 4.077 1.00 90.50 659 SER A C 1
ATOM 5007 O O . SER A 1 659 ? -26.867 -4.399 3.775 1.00 90.50 659 SER A O 1
ATOM 5009 N N . SER A 1 660 ? -26.083 -2.421 4.486 1.00 89.69 660 SER A N 1
ATOM 5010 C CA . SER A 1 660 ? -24.682 -2.823 4.686 1.00 89.69 660 SER A CA 1
ATOM 5011 C C . SER A 1 660 ? -24.481 -3.963 5.698 1.00 89.69 660 SER A C 1
ATOM 5013 O O . SER A 1 660 ? -23.355 -4.403 5.892 1.00 89.69 660 SER A O 1
ATOM 5015 N N . THR A 1 661 ? -25.534 -4.382 6.406 1.00 88.81 661 THR A N 1
ATOM 5016 C CA . THR A 1 661 ? -25.549 -5.541 7.315 1.00 88.81 661 THR A CA 1
ATOM 5017 C C . THR A 1 661 ? -26.080 -6.819 6.656 1.00 88.81 661 THR A C 1
ATOM 5019 O O . THR A 1 661 ? -26.214 -7.835 7.332 1.00 88.81 661 THR A O 1
ATOM 5022 N N . CYS A 1 662 ? -26.432 -6.785 5.368 1.00 87.75 662 CYS A N 1
ATOM 5023 C CA . CYS A 1 662 ? -26.848 -7.971 4.628 1.00 87.75 662 CYS A CA 1
ATOM 5024 C C . CYS A 1 662 ? -25.645 -8.902 4.409 1.00 87.75 662 CYS A C 1
ATOM 5026 O O . CYS A 1 662 ? -24.646 -8.494 3.824 1.00 87.75 662 CYS A O 1
ATOM 5028 N N . THR A 1 663 ? -25.752 -10.149 4.864 1.00 86.12 663 THR A N 1
ATOM 5029 C CA . THR A 1 663 ? -24.730 -11.197 4.686 1.00 86.12 663 THR A CA 1
ATOM 5030 C C . THR A 1 663 ? -24.962 -12.063 3.445 1.00 86.12 663 THR A C 1
ATOM 5032 O O . THR A 1 663 ? -24.112 -12.871 3.085 1.00 86.12 663 THR A O 1
ATOM 5035 N N . ASP A 1 664 ? -26.104 -11.902 2.769 1.00 86.06 664 ASP A N 1
ATOM 5036 C CA . ASP A 1 664 ? -26.442 -12.656 1.565 1.00 86.06 664 ASP A CA 1
ATOM 5037 C C . ASP A 1 664 ? -25.907 -11.957 0.308 1.00 86.06 664 ASP A C 1
ATOM 5039 O O . ASP A 1 664 ? -26.595 -11.175 -0.357 1.00 86.06 664 ASP A O 1
ATOM 5043 N N . PHE A 1 665 ? -24.661 -12.285 -0.028 1.00 86.19 665 PHE A N 1
ATOM 5044 C CA . PHE A 1 665 ? -23.970 -11.776 -1.210 1.00 86.19 665 PHE A CA 1
ATOM 5045 C C . PHE A 1 665 ? -24.658 -12.138 -2.537 1.00 86.19 665 PHE A C 1
ATOM 5047 O O . PHE A 1 665 ? -24.381 -11.493 -3.546 1.00 86.19 665 PHE A O 1
ATOM 5054 N N . THR A 1 666 ? -25.575 -13.116 -2.578 1.00 89.44 666 THR A N 1
ATOM 5055 C CA . THR A 1 666 ? -26.286 -13.467 -3.825 1.00 89.44 666 THR A CA 1
ATOM 5056 C C . THR A 1 666 ? -27.260 -12.375 -4.270 1.00 89.44 666 THR A C 1
ATOM 5058 O O . THR A 1 666 ? -27.545 -12.254 -5.462 1.00 89.44 666 THR A O 1
ATOM 5061 N N . LYS A 1 667 ? -27.712 -11.532 -3.330 1.00 88.50 667 LYS A N 1
ATOM 5062 C CA . LYS A 1 667 ? -28.566 -10.363 -3.585 1.00 88.50 667 LYS A CA 1
ATOM 5063 C C . LYS A 1 667 ? -27.776 -9.119 -4.025 1.00 88.50 667 LYS A C 1
ATOM 5065 O O . LYS A 1 667 ? -28.372 -8.115 -4.427 1.00 88.50 667 LYS A O 1
ATOM 5070 N N . PHE A 1 668 ? -26.445 -9.138 -3.925 1.00 90.81 668 PHE A N 1
ATOM 5071 C CA . PHE A 1 668 ? -25.614 -7.969 -4.212 1.00 90.81 668 PHE A CA 1
ATOM 5072 C C . PHE A 1 668 ? -25.506 -7.777 -5.728 1.00 90.81 668 PHE A C 1
ATOM 5074 O O . PHE A 1 668 ? -25.029 -8.647 -6.456 1.00 90.81 668 PHE A O 1
ATOM 5081 N N . ARG A 1 669 ? -25.910 -6.601 -6.210 1.00 90.81 669 ARG A N 1
ATOM 5082 C CA . ARG A 1 669 ? -25.727 -6.188 -7.602 1.00 90.81 669 ARG A CA 1
ATOM 5083 C C . ARG A 1 669 ? -24.427 -5.413 -7.708 1.00 90.81 669 ARG A C 1
ATOM 5085 O O . ARG A 1 669 ? -24.273 -4.365 -7.078 1.00 90.81 669 ARG A O 1
ATOM 5092 N N . LEU A 1 670 ? -23.487 -5.936 -8.488 1.00 90.62 670 LEU A N 1
ATOM 5093 C CA . LEU A 1 670 ? -22.214 -5.266 -8.715 1.00 90.62 670 LEU A CA 1
ATOM 5094 C C . LEU A 1 670 ? -22.361 -4.131 -9.734 1.00 90.62 670 LEU A C 1
ATOM 5096 O O . LEU A 1 670 ? -23.141 -4.229 -10.682 1.00 90.62 670 LEU A O 1
ATOM 5100 N N . HIS A 1 671 ? -21.586 -3.068 -9.545 1.00 89.19 671 HIS A N 1
ATOM 5101 C CA . HIS A 1 671 ? -21.412 -2.034 -10.554 1.00 89.19 671 HIS A CA 1
ATOM 5102 C C . HIS A 1 671 ? -20.750 -2.617 -11.803 1.00 89.19 671 HIS A C 1
ATOM 5104 O O . HIS A 1 671 ? -19.719 -3.282 -11.721 1.00 89.19 671 HIS A O 1
ATOM 5110 N N . THR A 1 672 ? -21.322 -2.299 -12.961 1.00 88.75 672 THR A N 1
ATOM 5111 C CA . THR A 1 672 ? -20.654 -2.454 -14.255 1.00 88.75 672 THR A CA 1
ATOM 5112 C C . THR A 1 672 ? -19.921 -1.174 -14.640 1.00 88.75 672 THR A C 1
ATOM 5114 O O . THR A 1 672 ? -20.301 -0.068 -14.235 1.00 88.75 672 THR A O 1
ATOM 5117 N N . ASN A 1 673 ? -18.939 -1.326 -15.517 1.00 87.88 673 ASN A N 1
ATOM 5118 C CA . ASN A 1 673 ? -18.234 -0.277 -16.248 1.00 87.88 673 ASN A CA 1
ATOM 5119 C C . ASN A 1 673 ? -19.207 0.750 -16.854 1.00 87.88 673 ASN A C 1
ATOM 5121 O O . ASN A 1 673 ? -19.046 1.965 -16.707 1.00 87.88 673 ASN A O 1
ATOM 5125 N N . ARG A 1 674 ? -20.305 0.255 -17.444 1.00 88.12 674 ARG A N 1
ATOM 5126 C CA . ARG A 1 674 ? -21.406 1.080 -17.951 1.00 88.12 674 ARG A CA 1
ATOM 5127 C C . ARG A 1 674 ? -22.096 1.881 -16.842 1.00 88.12 674 ARG A C 1
ATOM 5129 O O . ARG A 1 674 ? -22.259 3.085 -17.012 1.00 88.12 674 ARG A O 1
ATOM 5136 N N . SER A 1 675 ? -22.483 1.241 -15.734 1.00 89.19 675 SER A N 1
ATOM 5137 C CA . SER A 1 675 ? -23.242 1.896 -14.654 1.00 89.19 675 SER A CA 1
ATOM 5138 C C . SER A 1 675 ? -22.470 3.050 -14.003 1.00 89.19 675 SER A C 1
ATOM 5140 O O . SER A 1 675 ? -23.019 4.132 -13.814 1.00 89.19 675 SER A O 1
ATOM 5142 N N . VAL A 1 676 ? -21.167 2.875 -13.751 1.00 90.69 676 VAL A N 1
ATOM 5143 C CA . VAL A 1 676 ? -20.317 3.954 -13.220 1.00 90.69 676 VAL A CA 1
ATOM 5144 C C . VAL A 1 676 ? -20.118 5.042 -14.274 1.00 90.69 676 VAL A C 1
ATOM 5146 O O . VAL A 1 676 ? -20.197 6.225 -13.957 1.00 90.69 676 VAL A O 1
ATOM 5149 N N . GLY A 1 677 ? -19.955 4.678 -15.550 1.00 89.75 677 GLY A N 1
ATOM 5150 C CA . GLY A 1 677 ? -19.917 5.649 -16.646 1.00 89.75 677 GLY A CA 1
ATOM 5151 C C . GLY A 1 677 ? -21.207 6.474 -16.790 1.00 89.75 677 GLY A C 1
ATOM 5152 O O . GLY A 1 677 ? -21.139 7.636 -17.185 1.00 89.75 677 GLY A O 1
ATOM 5153 N N . GLU A 1 678 ? -22.375 5.909 -16.471 1.00 90.62 678 GLU A N 1
ATOM 5154 C CA . GLU A 1 678 ? -23.662 6.622 -16.425 1.00 90.62 678 GLU A CA 1
ATOM 5155 C C . GLU A 1 678 ? -23.727 7.578 -15.222 1.00 90.62 678 GLU A C 1
ATOM 5157 O O . GLU A 1 678 ? -24.072 8.746 -15.407 1.00 90.62 678 GLU A O 1
ATOM 5162 N N . ILE A 1 679 ? -23.291 7.140 -14.034 1.00 91.81 679 ILE A N 1
ATOM 5163 C CA . ILE A 1 679 ? -23.153 7.983 -12.831 1.00 91.81 679 ILE A CA 1
ATOM 5164 C C . ILE A 1 679 ? -22.225 9.178 -13.086 1.00 91.81 679 ILE A C 1
ATOM 5166 O O . ILE A 1 679 ? -22.599 10.321 -12.824 1.00 91.81 679 ILE A O 1
ATOM 5170 N N . MET A 1 680 ? -21.033 8.942 -13.640 1.00 92.62 680 MET A N 1
ATOM 5171 C CA . MET A 1 680 ? -20.045 9.998 -13.883 1.00 92.62 680 MET A CA 1
ATOM 5172 C C . MET A 1 680 ? -20.508 10.991 -14.958 1.00 92.62 680 MET A C 1
ATOM 5174 O O . MET A 1 680 ? -20.301 12.195 -14.805 1.00 92.62 680 MET A O 1
ATOM 5178 N N . ARG A 1 681 ? -21.205 10.526 -16.009 1.00 92.06 681 ARG A N 1
ATOM 5179 C CA . ARG A 1 681 ? -21.851 11.410 -16.998 1.00 92.06 681 ARG A CA 1
ATOM 5180 C C . ARG A 1 681 ? -22.964 12.254 -16.379 1.00 92.06 681 ARG A C 1
ATOM 5182 O O . ARG A 1 681 ? -23.044 13.444 -16.675 1.00 92.06 681 ARG A O 1
ATOM 5189 N N . TYR A 1 682 ? -23.785 11.669 -15.507 1.00 93.88 682 TYR A N 1
ATOM 5190 C CA . TYR A 1 682 ? -24.825 12.407 -14.794 1.00 93.88 682 TYR A CA 1
ATOM 5191 C C . TYR A 1 682 ? -24.216 13.489 -13.892 1.00 93.88 682 TYR A C 1
ATOM 5193 O O . TYR A 1 682 ? -24.538 14.664 -14.063 1.00 93.88 682 TYR A O 1
ATOM 5201 N N . LEU A 1 683 ? -23.253 13.138 -13.031 1.00 94.44 683 LEU A N 1
ATOM 5202 C CA . LEU A 1 683 ? -22.518 14.102 -12.201 1.00 9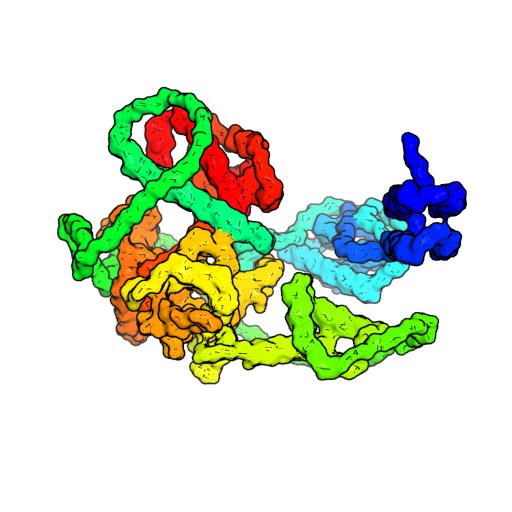4.44 683 LEU A CA 1
ATOM 5203 C C . LEU A 1 683 ? -21.867 15.211 -13.047 1.00 94.44 683 LEU A C 1
ATOM 5205 O O . LEU A 1 683 ? -21.998 16.388 -12.720 1.00 94.44 683 LEU A O 1
ATOM 5209 N N . SER A 1 684 ? -21.254 14.865 -14.182 1.00 94.56 684 SER A N 1
ATOM 5210 C CA . SER A 1 684 ? -20.685 15.845 -15.114 1.00 94.56 684 SER A CA 1
ATOM 5211 C C . SER A 1 684 ? -21.723 16.828 -15.665 1.00 94.56 684 SER A C 1
ATOM 5213 O O . SER A 1 684 ? -21.412 18.010 -15.786 1.00 94.56 684 SER A O 1
ATOM 5215 N N . SER A 1 685 ? -22.941 16.364 -15.973 1.00 94.81 685 SER A N 1
ATOM 5216 C CA . SER A 1 685 ? -24.033 17.199 -16.501 1.00 94.81 685 SER A CA 1
ATOM 5217 C C . SER A 1 685 ? -24.627 18.165 -15.474 1.00 94.81 685 SER A C 1
ATOM 5219 O O . SER A 1 685 ? -25.113 19.226 -15.847 1.00 94.81 685 SER A O 1
ATOM 5221 N N . GLN A 1 686 ? -24.582 17.805 -14.187 1.00 94.12 686 GLN A N 1
ATOM 5222 C CA . GLN A 1 686 ? -25.147 18.610 -13.102 1.00 94.12 686 GLN A CA 1
ATOM 5223 C C . GLN A 1 686 ? -24.133 19.601 -12.508 1.00 94.12 686 GLN A C 1
ATOM 5225 O O . GLN A 1 686 ? -24.514 20.562 -11.832 1.00 94.12 686 GLN A O 1
ATOM 5230 N N . HIS A 1 687 ? -22.836 19.377 -12.733 1.00 92.12 687 HIS A N 1
ATOM 5231 C CA . HIS A 1 687 ? -21.769 20.193 -12.167 1.00 92.12 687 HIS A CA 1
ATOM 5232 C C . HIS A 1 687 ? -21.807 21.634 -12.703 1.00 92.12 687 HIS A C 1
ATOM 5234 O O . HIS A 1 687 ? -21.567 21.889 -13.881 1.00 92.12 687 HIS A O 1
ATOM 5240 N N . GLY A 1 688 ? -22.062 22.591 -11.808 1.00 91.25 688 GLY A N 1
ATOM 5241 C CA . GLY A 1 688 ? -22.238 24.009 -12.146 1.00 91.25 688 GLY A CA 1
ATOM 5242 C C . GLY A 1 688 ? -23.664 24.390 -12.568 1.00 91.25 688 GLY A C 1
ATOM 5243 O O . GLY A 1 688 ? -23.950 25.577 -12.690 1.00 91.25 688 GLY A O 1
ATOM 5244 N N . THR A 1 689 ? -24.561 23.414 -12.740 1.00 92.69 689 THR A N 1
ATOM 5245 C CA . THR A 1 689 ? -25.989 23.628 -13.034 1.00 92.69 689 THR A CA 1
ATOM 5246 C C . THR A 1 689 ? -26.831 23.671 -11.758 1.00 92.69 689 THR A C 1
ATOM 5248 O O . THR A 1 689 ? -27.732 24.498 -11.644 1.00 92.69 689 THR A O 1
ATOM 5251 N N . VAL A 1 690 ? -26.525 22.812 -10.780 1.00 92.19 690 VAL A N 1
ATOM 5252 C CA . VAL A 1 690 ? -27.163 22.814 -9.450 1.00 92.19 690 VAL A CA 1
ATOM 5253 C C . VAL A 1 690 ? -26.345 23.601 -8.417 1.00 92.19 690 VAL A C 1
ATOM 5255 O O . VAL A 1 690 ? -25.182 23.939 -8.648 1.00 92.19 690 VAL A O 1
ATOM 5258 N N . SER A 1 691 ? -26.917 23.852 -7.233 1.00 92.25 691 SER A N 1
ATOM 5259 C CA . SER A 1 691 ? -26.155 24.442 -6.125 1.00 92.25 691 SER A CA 1
ATOM 5260 C C . SER A 1 691 ? -25.041 23.499 -5.645 1.00 92.25 691 SER A C 1
ATOM 5262 O O . SER A 1 691 ? -25.181 22.276 -5.678 1.00 92.25 691 SER A O 1
ATOM 5264 N N . GLN A 1 692 ? -23.942 24.056 -5.126 1.00 90.75 692 GLN A N 1
ATOM 5265 C CA . GLN A 1 692 ? -22.818 23.264 -4.602 1.00 90.75 692 GLN A CA 1
ATOM 5266 C C . GLN A 1 692 ? -23.247 22.295 -3.482 1.00 90.75 692 GLN A C 1
ATOM 5268 O O . GLN A 1 692 ? -22.722 21.185 -3.383 1.00 90.75 692 GLN A O 1
ATOM 5273 N N . LYS A 1 693 ? -24.220 22.698 -2.654 1.00 91.56 693 LYS A N 1
ATOM 5274 C CA . LYS A 1 693 ? -24.770 21.875 -1.569 1.00 91.56 693 LYS A CA 1
ATOM 5275 C C . LYS A 1 693 ? -25.546 20.681 -2.124 1.00 91.56 693 LYS A C 1
ATOM 5277 O O . LYS A 1 693 ? -25.355 19.558 -1.658 1.00 91.56 693 LYS A O 1
ATOM 5282 N N . ASP A 1 694 ? -26.385 20.909 -3.130 1.00 89.75 694 ASP A N 1
ATOM 5283 C CA . ASP A 1 694 ? -27.166 19.844 -3.762 1.00 89.75 694 ASP A CA 1
ATOM 5284 C C . ASP A 1 694 ? -26.247 18.905 -4.555 1.00 89.75 694 ASP A C 1
ATOM 5286 O O . ASP A 1 694 ? -26.404 17.689 -4.488 1.00 89.75 694 ASP A O 1
ATOM 5290 N N . PHE A 1 695 ? -25.200 19.441 -5.190 1.00 93.00 695 PHE A N 1
ATOM 5291 C CA . PHE A 1 695 ? -24.173 18.648 -5.864 1.00 93.00 695 PHE A CA 1
ATOM 5292 C C . PHE A 1 695 ? -23.466 17.670 -4.916 1.00 93.00 695 PHE A C 1
ATOM 5294 O O . PHE A 1 695 ? -23.484 16.465 -5.150 1.00 93.00 695 PHE A O 1
ATOM 5301 N N . GLN A 1 696 ? -22.933 18.157 -3.788 1.00 92.25 696 GLN A N 1
ATOM 5302 C CA . GLN A 1 696 ? -22.323 17.306 -2.752 1.00 92.25 696 GLN A CA 1
ATOM 5303 C C . GLN A 1 696 ? -23.307 16.267 -2.186 1.00 92.25 696 GLN A C 1
ATOM 5305 O O . GLN A 1 696 ? -22.910 15.173 -1.778 1.00 92.25 696 GLN A O 1
ATOM 5310 N N . THR A 1 697 ? -24.599 16.601 -2.167 1.00 90.31 697 THR A N 1
ATOM 5311 C CA . THR A 1 697 ? -25.679 15.714 -1.722 1.00 90.31 697 THR A CA 1
ATOM 5312 C C . THR A 1 697 ? -25.925 14.591 -2.742 1.00 90.31 697 THR A C 1
ATOM 5314 O O . THR A 1 697 ? -26.031 13.430 -2.342 1.00 90.31 697 THR A O 1
ATOM 5317 N N . MET A 1 698 ? -25.910 14.891 -4.048 1.00 91.62 698 MET A N 1
ATOM 5318 C CA . MET A 1 698 ? -25.972 13.893 -5.128 1.00 91.62 698 MET A CA 1
ATOM 5319 C C . MET A 1 698 ? -24.742 12.987 -5.162 1.00 91.62 698 MET A C 1
ATOM 5321 O O . MET A 1 698 ? -24.885 11.769 -5.211 1.00 91.62 698 MET A O 1
ATOM 5325 N N . GLU A 1 699 ? -23.539 13.554 -5.062 1.00 93.56 699 GLU A N 1
ATOM 5326 C CA . GLU A 1 699 ? -22.297 12.781 -4.958 1.00 93.56 699 GLU A CA 1
ATOM 5327 C C . GLU A 1 699 ? -22.334 11.792 -3.776 1.00 93.56 699 GLU A C 1
ATOM 5329 O O . GLU A 1 699 ? -21.892 10.647 -3.880 1.00 93.56 699 GLU A O 1
ATOM 5334 N N . LYS A 1 700 ? -22.887 12.216 -2.630 1.00 91.06 700 LYS A N 1
ATOM 5335 C CA . LYS A 1 700 ? -23.066 11.352 -1.456 1.00 91.06 700 LYS A CA 1
ATOM 5336 C C . LYS A 1 700 ? -24.092 10.241 -1.700 1.00 91.06 700 LYS A C 1
ATOM 5338 O O . LYS A 1 700 ? -23.871 9.122 -1.240 1.00 91.06 700 LYS A O 1
ATOM 5343 N N . ALA A 1 701 ? -25.199 10.540 -2.379 1.00 87.94 701 ALA A N 1
ATOM 5344 C CA . ALA A 1 701 ? -26.226 9.559 -2.730 1.00 87.94 701 ALA A CA 1
ATOM 5345 C C . ALA A 1 701 ? -25.671 8.486 -3.685 1.00 87.94 701 ALA A C 1
ATOM 5347 O O . ALA A 1 701 ? -25.777 7.293 -3.406 1.00 87.94 701 ALA A O 1
ATOM 5348 N N . LEU A 1 702 ? -25.003 8.920 -4.758 1.00 90.62 702 LEU A N 1
ATOM 5349 C CA . LEU A 1 702 ? -24.435 8.053 -5.794 1.00 90.62 702 LEU A CA 1
ATOM 5350 C C . LEU A 1 702 ? -23.154 7.326 -5.354 1.00 90.62 702 LEU A C 1
ATOM 5352 O O . LEU A 1 702 ? -22.818 6.299 -5.930 1.00 90.62 702 LEU A O 1
ATOM 5356 N N . GLY A 1 703 ? -22.449 7.825 -4.334 1.00 91.88 703 GLY A N 1
ATOM 5357 C CA . GLY A 1 703 ? -21.260 7.177 -3.766 1.00 91.88 703 GLY A CA 1
ATOM 5358 C C . GLY A 1 703 ? -19.932 7.529 -4.445 1.00 91.88 703 GLY A C 1
ATOM 5359 O O . GLY A 1 703 ? -18.906 6.935 -4.103 1.00 91.88 703 GLY A O 1
ATOM 5360 N N . TYR A 1 704 ? -19.923 8.515 -5.346 1.00 93.75 704 TYR A N 1
ATOM 5361 C CA . TYR A 1 704 ? -18.759 8.943 -6.131 1.00 93.75 704 TYR A CA 1
ATOM 5362 C C . TYR A 1 704 ? -18.532 10.459 -6.038 1.00 93.75 704 TYR A C 1
ATOM 5364 O O . TYR A 1 704 ? -19.475 11.232 -5.886 1.00 93.75 704 TYR A O 1
ATOM 5372 N N . ASN A 1 705 ? -17.272 10.884 -6.112 1.00 93.06 705 ASN A N 1
ATOM 5373 C CA . ASN A 1 705 ? -16.853 12.273 -6.284 1.00 93.06 705 ASN A CA 1
ATOM 5374 C C . ASN A 1 705 ? -16.737 12.578 -7.784 1.00 93.06 705 ASN A C 1
ATOM 5376 O O . ASN A 1 705 ? -16.296 11.734 -8.565 1.00 93.06 705 ASN A O 1
ATOM 5380 N N . TYR A 1 706 ? -17.075 13.795 -8.191 1.00 93.25 706 TYR A N 1
ATOM 5381 C CA . TYR A 1 706 ? -16.839 14.254 -9.552 1.00 93.25 706 TYR A CA 1
ATOM 5382 C C . TYR A 1 706 ? -15.455 14.897 -9.681 1.00 93.25 706 TYR A C 1
ATOM 5384 O O . TYR A 1 706 ? -15.239 16.024 -9.239 1.00 93.25 706 TYR A O 1
ATOM 5392 N N . MET A 1 707 ? -14.525 14.189 -10.328 1.00 90.56 707 MET A N 1
ATOM 5393 C CA . MET A 1 707 ? -13.168 14.676 -10.589 1.00 90.56 707 MET A CA 1
ATOM 5394 C C . MET A 1 707 ? -12.881 14.700 -12.102 1.00 90.56 707 MET A C 1
ATOM 5396 O O . MET A 1 707 ? -12.502 13.669 -12.663 1.00 90.56 707 MET A O 1
ATOM 5400 N N . PRO A 1 708 ? -13.032 15.853 -12.793 1.00 89.00 708 PRO A N 1
ATOM 5401 C CA . PRO A 1 708 ? -12.841 15.968 -14.248 1.00 89.00 708 PRO A CA 1
ATOM 5402 C C . PRO A 1 708 ? -11.472 15.481 -14.742 1.00 89.00 708 PRO A C 1
ATOM 5404 O O . PRO A 1 708 ? -11.350 14.907 -15.823 1.00 89.00 708 PRO A O 1
ATOM 5407 N N . GLY A 1 709 ? -10.428 15.706 -13.939 1.00 87.50 709 GLY A N 1
ATOM 5408 C CA . GLY A 1 709 ? -9.065 15.273 -14.238 1.00 87.50 709 GLY A CA 1
ATOM 5409 C C . GLY A 1 709 ? -8.796 13.792 -13.952 1.00 87.50 709 GLY A C 1
ATOM 5410 O O . GLY A 1 709 ? -7.797 13.273 -14.451 1.00 87.50 709 GLY A O 1
ATOM 5411 N N . GLY A 1 710 ? -9.662 13.124 -13.185 1.00 89.81 710 GLY A N 1
ATOM 5412 C CA . GLY A 1 710 ? -9.434 11.809 -12.584 1.00 89.81 710 GLY A CA 1
ATOM 5413 C C . GLY A 1 710 ? -9.561 10.624 -13.541 1.00 89.81 710 GLY A C 1
ATOM 5414 O O . GLY A 1 710 ? -9.919 10.764 -14.716 1.00 89.81 710 GLY A O 1
ATOM 5415 N N . LEU A 1 711 ? -9.265 9.431 -13.021 1.00 91.06 711 LEU A N 1
ATOM 5416 C CA . LEU A 1 711 ? -9.224 8.188 -13.789 1.00 91.06 711 LEU A CA 1
ATOM 5417 C C . LEU A 1 711 ? -10.562 7.874 -14.458 1.00 91.06 711 LEU A C 1
ATOM 5419 O O . LEU A 1 711 ? -10.578 7.677 -15.671 1.00 91.06 711 LEU A O 1
ATOM 5423 N N . LEU A 1 712 ? -11.671 7.881 -13.710 1.00 90.88 712 LEU A N 1
ATOM 5424 C CA . LEU A 1 712 ? -13.002 7.508 -14.217 1.00 90.88 712 LEU A CA 1
ATOM 5425 C C . LEU A 1 712 ? -13.544 8.441 -15.315 1.00 90.88 712 LEU A C 1
ATOM 5427 O O . LEU A 1 712 ? -14.360 8.011 -16.124 1.00 90.88 712 LEU A O 1
ATOM 5431 N N . MET A 1 713 ? -13.064 9.688 -15.380 1.00 89.25 713 MET A N 1
ATOM 5432 C CA . MET A 1 713 ? -13.410 10.650 -16.438 1.00 89.25 713 MET A CA 1
ATOM 5433 C C . MET A 1 713 ? -12.528 10.516 -17.692 1.00 89.25 713 MET A C 1
ATOM 5435 O O . MET A 1 713 ? -12.731 11.225 -18.677 1.00 89.25 713 MET A O 1
ATOM 5439 N N . SER A 1 714 ? -11.535 9.621 -17.681 1.00 85.56 714 SER A N 1
ATOM 5440 C CA . SER A 1 714 ? -10.666 9.366 -18.832 1.00 85.56 714 SER A CA 1
ATOM 5441 C C . SER A 1 714 ? -11.244 8.328 -19.798 1.00 85.56 714 SER A C 1
ATOM 5443 O O . SER A 1 714 ? -12.056 7.476 -19.440 1.00 85.56 714 SER A O 1
ATOM 5445 N N . ASN A 1 715 ? -10.725 8.327 -21.026 1.00 73.88 715 ASN A N 1
ATOM 5446 C CA . ASN A 1 715 ? -11.010 7.304 -22.033 1.00 73.88 715 ASN A CA 1
ATOM 5447 C C . ASN A 1 715 ? -10.606 5.876 -21.615 1.00 73.88 715 ASN A C 1
ATOM 5449 O O . ASN A 1 715 ? -11.083 4.933 -22.233 1.00 73.88 715 ASN A O 1
ATOM 5453 N N . VAL A 1 716 ? -9.771 5.698 -20.586 1.00 71.94 716 VAL A N 1
ATOM 5454 C CA . VAL A 1 716 ? -9.422 4.378 -20.025 1.00 71.94 716 VAL A CA 1
ATOM 5455 C C . VAL A 1 716 ? -10.267 4.046 -18.784 1.00 71.94 716 VAL A C 1
ATOM 5457 O O . VAL A 1 716 ? -10.517 2.881 -18.486 1.00 71.94 716 VAL A O 1
ATOM 5460 N N . GLY A 1 717 ? -10.778 5.078 -18.105 1.00 65.00 717 GLY A N 1
ATOM 5461 C CA . GLY A 1 717 ? -11.519 5.016 -16.845 1.00 65.00 717 GLY A CA 1
ATOM 5462 C C . GLY A 1 717 ? -12.770 4.151 -16.846 1.00 65.00 717 GLY A C 1
ATOM 5463 O O . GLY A 1 717 ? -13.122 3.578 -15.818 1.00 65.00 717 GLY A O 1
ATOM 5464 N N . HIS A 1 718 ? -13.432 4.033 -17.996 1.00 61.56 718 HIS A N 1
ATOM 5465 C CA . HIS A 1 718 ? -14.694 3.309 -18.095 1.00 61.56 718 HIS A CA 1
ATOM 5466 C C . HIS A 1 718 ? -14.557 1.812 -17.791 1.00 61.56 718 HIS A C 1
ATOM 5468 O O . HIS A 1 718 ? -15.507 1.246 -17.272 1.00 61.56 718 HIS A O 1
ATOM 5474 N N . ASN A 1 719 ? -13.398 1.190 -18.045 1.00 73.75 719 ASN A N 1
ATOM 5475 C CA . ASN A 1 719 ? -13.191 -0.249 -17.821 1.00 73.75 719 ASN A CA 1
ATOM 5476 C C . ASN A 1 719 ? -12.725 -0.611 -16.398 1.00 73.75 719 ASN A C 1
ATOM 5478 O O . ASN A 1 719 ? -12.627 -1.785 -16.049 1.00 73.75 719 ASN A O 1
ATOM 5482 N N . ILE A 1 720 ? -12.419 0.399 -15.583 1.00 79.94 720 ILE A N 1
ATOM 5483 C CA . ILE A 1 720 ? -11.766 0.265 -14.276 1.00 79.94 720 ILE A CA 1
ATOM 5484 C C . ILE A 1 720 ? -12.668 -0.376 -13.199 1.00 79.94 720 ILE A C 1
ATOM 5486 O O . ILE A 1 720 ? -12.167 -1.253 -12.494 1.00 79.94 720 ILE A O 1
ATOM 5490 N N . PRO A 1 721 ? -13.962 -0.017 -13.036 1.00 82.69 721 PRO A N 1
ATOM 5491 C CA . PRO A 1 721 ? -14.805 -0.546 -11.953 1.00 82.69 721 PRO A CA 1
ATOM 5492 C C . PRO A 1 721 ? -14.858 -2.078 -11.858 1.00 82.69 721 PRO A C 1
ATOM 5494 O O . PRO A 1 721 ? -14.758 -2.644 -10.764 1.00 82.69 721 PRO A O 1
ATOM 5497 N N . GLU A 1 722 ? -14.962 -2.764 -12.999 1.00 86.44 722 GLU A N 1
ATOM 5498 C CA . GLU A 1 722 ? -14.992 -4.232 -13.063 1.00 86.44 722 GLU A CA 1
ATOM 5499 C C . GLU A 1 722 ? -13.617 -4.874 -12.792 1.00 86.44 722 GLU A C 1
ATOM 5501 O O . GLU A 1 722 ? -13.563 -6.010 -12.318 1.00 86.44 722 GLU A O 1
ATOM 5506 N N . MET A 1 723 ? -12.522 -4.131 -12.983 1.00 88.94 723 MET A N 1
ATOM 5507 C CA . MET A 1 723 ? -11.138 -4.577 -12.753 1.00 88.94 723 MET A CA 1
ATOM 5508 C C . MET A 1 723 ? -10.653 -4.386 -11.307 1.00 88.94 723 MET A C 1
ATOM 5510 O O . MET A 1 723 ? -9.602 -4.914 -10.945 1.00 88.94 723 MET A O 1
ATOM 5514 N N . ILE A 1 724 ? -11.380 -3.637 -10.470 1.00 90.50 724 ILE A N 1
ATOM 5515 C CA . ILE A 1 724 ? -11.000 -3.404 -9.067 1.00 90.50 724 ILE A CA 1
ATOM 5516 C C . ILE A 1 724 ? -10.999 -4.721 -8.277 1.00 90.50 724 ILE A C 1
ATOM 5518 O O . ILE A 1 724 ? -12.042 -5.356 -8.100 1.00 90.50 724 ILE A O 1
ATOM 5522 N N . MET A 1 725 ? -9.834 -5.070 -7.730 1.00 91.44 725 MET A N 1
ATOM 5523 C CA . MET A 1 725 ? -9.643 -6.105 -6.722 1.00 91.44 725 MET A CA 1
ATOM 5524 C C . MET A 1 725 ? -9.129 -5.466 -5.431 1.00 91.44 725 MET A C 1
ATOM 5526 O O . MET A 1 725 ? -8.116 -4.775 -5.413 1.00 91.44 725 MET A O 1
ATOM 5530 N N . PHE A 1 726 ? -9.825 -5.723 -4.332 1.00 90.06 726 PHE A N 1
ATOM 5531 C CA . PHE A 1 726 ? -9.399 -5.299 -3.005 1.00 90.06 726 PHE A CA 1
ATOM 5532 C C . PHE A 1 726 ? -8.161 -6.080 -2.549 1.00 90.06 726 PHE A C 1
ATOM 5534 O O . PHE A 1 726 ? -8.139 -7.309 -2.647 1.00 90.06 726 PHE A O 1
ATOM 5541 N N . ASP A 1 727 ? -7.156 -5.390 -2.002 1.00 89.81 727 ASP A N 1
ATOM 5542 C CA . ASP A 1 727 ? -6.085 -6.050 -1.257 1.00 89.81 727 ASP A CA 1
ATOM 5543 C C . ASP A 1 727 ? -6.659 -6.656 0.033 1.00 89.81 727 ASP A C 1
ATOM 5545 O O . ASP A 1 727 ? -6.864 -5.984 1.050 1.00 89.81 727 ASP A O 1
ATOM 5549 N N . TRP A 1 728 ? -6.932 -7.958 -0.032 1.00 87.44 728 TRP A N 1
ATOM 5550 C CA . TRP A 1 728 ? -7.462 -8.731 1.083 1.00 87.44 728 TRP A CA 1
ATOM 5551 C C . TRP A 1 728 ? -6.523 -8.719 2.296 1.00 87.44 728 TRP A C 1
ATOM 5553 O O . TRP A 1 728 ? -7.009 -8.757 3.420 1.00 87.44 728 TRP A O 1
ATOM 5563 N N . PHE A 1 729 ? -5.200 -8.660 2.113 1.00 86.12 729 PHE A N 1
ATOM 5564 C CA . PHE A 1 729 ? -4.249 -8.723 3.219 1.00 86.12 729 PHE A CA 1
ATOM 5565 C C . PHE A 1 729 ? -4.338 -7.439 4.044 1.00 86.12 729 PHE A C 1
ATOM 5567 O O . PHE A 1 729 ? -4.492 -7.492 5.268 1.00 86.12 729 PHE A O 1
ATOM 5574 N N . HIS A 1 730 ? -4.348 -6.285 3.372 1.00 85.06 730 HIS A N 1
ATOM 5575 C CA . HIS A 1 730 ? -4.547 -5.003 4.039 1.00 85.06 730 HIS A CA 1
ATOM 5576 C C . HIS A 1 730 ? -5.952 -4.872 4.650 1.00 85.06 730 HIS A C 1
ATOM 5578 O O . HIS A 1 730 ? -6.076 -4.490 5.810 1.00 85.06 730 HIS A O 1
ATOM 5584 N N . ILE A 1 731 ? -7.010 -5.242 3.923 1.00 86.94 731 ILE A N 1
ATOM 5585 C CA . ILE A 1 731 ? -8.401 -5.019 4.363 1.00 86.94 731 ILE A CA 1
ATOM 5586 C C . ILE A 1 731 ? -8.879 -6.035 5.413 1.00 86.94 731 ILE A C 1
ATOM 5588 O O . ILE A 1 731 ? -9.731 -5.710 6.245 1.00 86.94 731 ILE A O 1
ATOM 5592 N N . TYR A 1 732 ? -8.338 -7.255 5.414 1.00 88.94 732 TYR A N 1
ATOM 5593 C CA . TYR A 1 732 ? -8.713 -8.303 6.365 1.00 88.94 732 TYR A CA 1
ATOM 5594 C C . TYR A 1 732 ? -7.772 -8.357 7.575 1.00 88.94 732 TYR A C 1
ATOM 5596 O O . TYR A 1 732 ? -8.259 -8.413 8.704 1.00 88.94 732 TYR A O 1
ATOM 5604 N N . LEU A 1 733 ? -6.447 -8.291 7.377 1.00 87.69 733 LEU A N 1
ATOM 5605 C CA . LEU A 1 733 ? -5.458 -8.537 8.440 1.00 87.69 733 LEU A CA 1
ATOM 5606 C C . LEU A 1 733 ? -4.791 -7.263 8.992 1.00 87.69 733 LEU A C 1
ATOM 5608 O O . LEU A 1 733 ? -4.656 -7.136 10.208 1.00 87.69 733 LEU A O 1
ATOM 5612 N N . VAL A 1 734 ? -4.373 -6.307 8.152 1.00 83.00 734 VAL A N 1
ATOM 5613 C CA . VAL A 1 734 ? -3.602 -5.121 8.599 1.00 83.00 734 VAL A CA 1
ATOM 5614 C C . VAL A 1 734 ? -4.527 -4.047 9.185 1.00 83.00 734 VAL A C 1
ATOM 5616 O O . VAL A 1 734 ? -4.970 -3.138 8.494 1.00 83.00 734 VAL A O 1
ATOM 5619 N N . HIS A 1 735 ? -4.843 -4.164 10.479 1.00 72.75 735 HIS A N 1
ATOM 5620 C CA . HIS A 1 735 ? -5.926 -3.406 11.138 1.00 72.75 735 HIS A CA 1
ATOM 5621 C C . HIS A 1 735 ? -7.310 -3.615 10.486 1.00 72.75 735 HIS A C 1
ATOM 5623 O O . HIS A 1 735 ? -8.224 -2.811 10.677 1.00 72.75 735 HIS A O 1
ATOM 5629 N N . GLY A 1 736 ? -7.452 -4.706 9.732 1.00 83.94 736 GLY A N 1
ATOM 5630 C CA . GLY A 1 736 ? -8.672 -5.101 9.048 1.00 83.94 736 GLY A CA 1
ATOM 5631 C C . GLY A 1 736 ? -9.710 -5.759 9.958 1.00 83.94 736 GLY A C 1
ATOM 5632 O O . GLY A 1 736 ? -9.642 -5.705 11.190 1.00 83.94 736 GLY A O 1
ATOM 5633 N N . VAL A 1 737 ? -10.706 -6.399 9.344 1.00 88.56 737 VAL A N 1
ATOM 5634 C CA . VAL A 1 737 ? -11.844 -6.967 10.086 1.00 88.56 737 VAL A CA 1
ATOM 5635 C C . VAL A 1 737 ? -11.512 -8.229 10.892 1.00 88.56 737 VAL A C 1
ATOM 5637 O O . VAL A 1 737 ? -12.147 -8.434 11.927 1.00 88.56 737 VAL A O 1
ATOM 5640 N N . ALA A 1 738 ? -10.479 -9.002 10.529 1.00 91.44 738 ALA A N 1
ATOM 5641 C CA . ALA A 1 738 ? -10.178 -10.302 11.140 1.00 91.44 738 ALA A CA 1
ATOM 5642 C C . ALA A 1 738 ? -9.989 -10.234 12.665 1.00 91.44 738 ALA A C 1
ATOM 5644 O O . ALA A 1 738 ? -10.497 -11.080 13.396 1.00 91.44 738 ALA A O 1
ATOM 5645 N N . GLY A 1 739 ? -9.309 -9.198 13.174 1.00 91.12 739 GLY A N 1
ATOM 5646 C CA . GLY A 1 739 ? -9.139 -9.007 14.618 1.00 91.12 739 GLY A CA 1
ATOM 5647 C C . GLY A 1 739 ? -10.471 -8.817 15.355 1.00 91.12 739 GLY A C 1
ATOM 5648 O O . GLY A 1 739 ? -10.629 -9.304 16.475 1.00 91.12 739 GLY A O 1
ATOM 5649 N N . ASN A 1 740 ? -11.450 -8.159 14.723 1.00 91.38 740 ASN A N 1
ATOM 5650 C CA . ASN A 1 740 ? -12.798 -7.975 15.270 1.00 91.38 740 ASN A CA 1
ATOM 5651 C C . ASN A 1 740 ? -13.592 -9.288 15.229 1.00 91.38 740 ASN A C 1
ATOM 5653 O O . ASN A 1 740 ? -14.189 -9.670 16.231 1.00 91.38 740 ASN A O 1
ATOM 5657 N N . GLU A 1 741 ? -13.562 -9.998 14.099 1.00 92.31 741 GLU A N 1
ATOM 5658 C CA . GLU A 1 741 ? -14.289 -11.259 13.898 1.00 92.31 741 GLU A CA 1
ATOM 5659 C C . GLU A 1 741 ? -13.793 -12.359 14.841 1.00 92.31 741 GLU A C 1
ATOM 5661 O O . GLU A 1 741 ? -14.590 -12.959 15.562 1.00 92.31 741 GLU A O 1
ATOM 5666 N N . VAL A 1 742 ? -12.471 -12.542 14.943 1.00 92.69 742 VAL A N 1
ATOM 5667 C CA . VAL A 1 742 ? -11.849 -13.413 15.951 1.00 92.69 742 VAL A CA 1
ATOM 5668 C C . VAL A 1 742 ? -12.236 -12.962 17.361 1.00 92.69 742 VAL A C 1
ATOM 5670 O O . VAL A 1 742 ? -12.559 -13.794 18.207 1.00 92.69 742 VAL A O 1
ATOM 5673 N N . GLY A 1 743 ? -12.246 -11.651 17.625 1.00 93.31 743 GLY A N 1
ATOM 5674 C CA . GLY A 1 743 ? -12.649 -11.095 18.916 1.00 93.31 743 GLY A CA 1
ATOM 5675 C C . GLY A 1 743 ? -14.066 -11.511 19.327 1.00 93.31 743 GLY A C 1
ATOM 5676 O O . GLY A 1 743 ? -14.271 -11.950 20.463 1.00 93.31 743 GLY A O 1
ATOM 5677 N N . VAL A 1 744 ? -15.018 -11.437 18.393 1.00 92.75 744 VAL A N 1
ATOM 5678 C CA . VAL A 1 744 ? -16.420 -11.845 18.577 1.00 92.75 744 VAL A CA 1
ATOM 5679 C C . VAL A 1 744 ? -16.561 -13.364 18.701 1.00 92.75 744 VAL A C 1
ATOM 5681 O O . VAL A 1 744 ? -17.258 -13.833 19.604 1.00 92.75 744 VAL A O 1
ATOM 5684 N N . LEU A 1 745 ? -15.869 -14.132 17.854 1.00 92.31 745 LEU A N 1
ATOM 5685 C CA . LEU A 1 745 ? -15.850 -15.596 17.884 1.00 92.31 745 LEU A CA 1
ATOM 5686 C C . LEU A 1 745 ? -15.352 -16.126 19.235 1.00 92.31 745 LEU A C 1
ATOM 5688 O O . LEU A 1 745 ? -16.029 -16.939 19.858 1.00 92.31 745 LEU A O 1
ATOM 5692 N N . LEU A 1 746 ? -14.223 -15.618 19.741 1.00 93.00 746 LEU A N 1
ATOM 5693 C CA . LEU A 1 746 ? -13.702 -15.979 21.065 1.00 93.00 746 LEU A CA 1
ATOM 5694 C C . LEU A 1 746 ? -14.706 -15.662 22.185 1.00 93.00 746 LEU A C 1
ATOM 5696 O O . LEU A 1 746 ? -14.839 -16.431 23.136 1.00 93.00 746 LEU A O 1
ATOM 5700 N N . GLY A 1 747 ? -15.454 -14.560 22.057 1.00 91.81 747 GLY A N 1
ATOM 5701 C CA . GLY A 1 747 ? -16.533 -14.211 22.982 1.00 91.81 747 GLY A CA 1
ATOM 5702 C C . GLY A 1 747 ? -17.660 -15.242 23.003 1.00 91.81 747 GLY A C 1
ATOM 5703 O O . GLY A 1 747 ? -18.104 -15.623 24.086 1.00 91.81 747 GLY A O 1
ATOM 5704 N N . ARG A 1 748 ? -18.077 -15.728 21.825 1.00 90.81 748 ARG A N 1
ATOM 5705 C CA . ARG A 1 748 ? -19.080 -16.796 21.678 1.00 90.81 748 ARG A CA 1
ATOM 5706 C C . ARG A 1 748 ? -18.576 -18.128 22.227 1.00 90.81 748 ARG A C 1
ATOM 5708 O O . ARG A 1 748 ? -19.244 -18.705 23.074 1.00 90.81 748 ARG A O 1
ATOM 5715 N N . LEU A 1 749 ? -17.381 -18.562 21.824 1.00 90.50 749 LEU A N 1
ATOM 5716 C CA . LEU A 1 749 ? -16.754 -19.801 22.305 1.00 90.50 749 LEU A CA 1
ATOM 5717 C C . LEU A 1 749 ? -16.684 -19.851 23.833 1.00 90.50 749 LEU A C 1
ATOM 5719 O O . LEU A 1 749 ? -17.041 -20.858 24.441 1.00 90.50 749 LEU A O 1
ATOM 5723 N N . ARG A 1 750 ? -16.300 -18.735 24.460 1.00 90.19 750 ARG A N 1
ATOM 5724 C CA . ARG A 1 750 ? -16.228 -18.618 25.917 1.00 90.19 750 ARG A CA 1
ATOM 5725 C C . ARG A 1 750 ? -17.593 -18.742 26.592 1.00 90.19 750 ARG A C 1
ATOM 5727 O O . ARG A 1 750 ? -17.681 -19.378 27.639 1.00 90.19 750 ARG A O 1
ATOM 5734 N N . ASP A 1 751 ? -18.636 -18.138 26.023 1.00 89.31 751 ASP A N 1
ATOM 5735 C CA . ASP A 1 751 ? -20.008 -18.290 26.527 1.00 89.31 751 ASP A CA 1
ATOM 5736 C C . ASP A 1 751 ? -20.517 -19.738 26.346 1.00 89.31 751 ASP A C 1
ATOM 5738 O O . ASP A 1 751 ? -21.262 -20.233 27.187 1.00 89.31 751 ASP A O 1
ATOM 5742 N N . SER A 1 752 ? -20.051 -20.438 25.305 1.00 87.44 752 SER A N 1
ATOM 5743 C CA . SER A 1 752 ? -20.303 -21.862 25.027 1.00 87.44 752 SER A CA 1
ATOM 5744 C C . SER A 1 752 ? -19.384 -22.836 25.786 1.00 87.44 752 SER A C 1
ATOM 5746 O O . SER A 1 752 ? -19.364 -24.022 25.472 1.00 87.44 752 SER A O 1
ATOM 5748 N N . GLY A 1 753 ? -18.621 -22.373 26.783 1.00 89.19 753 GLY A N 1
ATOM 5749 C CA . GLY A 1 753 ? -17.810 -23.236 27.654 1.00 89.19 753 GLY A CA 1
ATOM 5750 C C . GLY A 1 753 ? -16.371 -23.511 27.196 1.00 89.19 753 GLY A C 1
ATOM 5751 O O . GLY A 1 753 ? -15.660 -24.237 27.889 1.00 89.19 753 GLY A O 1
ATOM 5752 N N . PHE A 1 754 ? -15.908 -22.895 26.104 1.00 89.94 754 PHE A N 1
ATOM 5753 C CA . PHE A 1 754 ? -14.529 -22.979 25.602 1.00 89.94 754 PHE A CA 1
ATOM 5754 C C . PHE A 1 754 ? -13.750 -21.693 25.944 1.00 89.94 754 PHE A C 1
ATOM 5756 O O . PHE A 1 754 ? -13.710 -20.753 25.143 1.00 89.94 754 PHE A O 1
ATOM 5763 N N . PRO A 1 755 ? -13.159 -21.574 27.150 1.00 89.88 755 PRO A N 1
ATOM 5764 C CA . PRO A 1 755 ? -12.458 -20.365 27.561 1.00 89.88 755 PRO A CA 1
ATOM 5765 C C . PRO A 1 755 ? -11.185 -20.118 26.746 1.00 89.88 755 PRO A C 1
ATOM 5767 O O . PRO A 1 755 ? -10.434 -21.039 26.436 1.00 89.88 755 PRO A O 1
ATOM 5770 N N . GLU A 1 756 ? -10.884 -18.838 26.511 1.00 90.38 756 GLU A N 1
ATOM 5771 C CA . GLU A 1 756 ? -9.705 -18.361 25.765 1.00 90.38 756 GLU A CA 1
ATOM 5772 C C . GLU A 1 756 ? -8.378 -18.983 26.234 1.00 90.38 756 GLU A C 1
ATOM 5774 O O . GLU A 1 756 ? -7.483 -19.185 25.418 1.00 90.38 756 GLU A O 1
ATOM 5779 N N . GLN A 1 757 ? -8.263 -19.343 27.519 1.00 90.56 757 GLN A N 1
ATOM 5780 C CA . GLN A 1 757 ? -7.085 -20.022 28.062 1.00 90.56 757 GLN A CA 1
ATOM 5781 C C . GLN A 1 757 ? -6.834 -21.385 27.398 1.00 90.56 757 GLN A C 1
ATOM 5783 O O . GLN A 1 757 ? -5.697 -21.671 27.053 1.00 90.56 757 GLN A O 1
ATOM 5788 N N . GLN A 1 758 ? -7.868 -22.196 27.140 1.00 91.81 758 GLN A N 1
ATOM 5789 C CA . GLN A 1 758 ? -7.701 -23.492 26.462 1.00 91.81 758 GLN A CA 1
ATOM 5790 C C . GLN A 1 758 ? -7.196 -23.315 25.025 1.00 91.81 758 GLN A C 1
ATOM 5792 O O . GLN A 1 758 ? -6.365 -24.088 24.555 1.00 91.81 758 GLN A O 1
ATOM 5797 N N . ILE A 1 759 ? -7.672 -22.271 24.340 1.00 93.50 759 ILE A N 1
ATOM 5798 C CA . ILE A 1 759 ? -7.242 -21.922 22.980 1.00 93.50 759 ILE A CA 1
ATOM 5799 C C . ILE A 1 759 ? -5.787 -21.436 23.009 1.00 93.50 759 ILE A C 1
ATOM 5801 O O . ILE A 1 759 ? -4.979 -21.854 22.183 1.00 93.50 759 ILE A O 1
ATOM 5805 N N . HIS A 1 760 ? -5.427 -20.601 23.987 1.00 93.75 760 HIS A N 1
ATOM 5806 C CA . HIS A 1 760 ? -4.050 -20.161 24.201 1.00 93.75 760 HIS A CA 1
ATOM 5807 C C . HIS A 1 760 ? -3.112 -21.345 24.476 1.00 93.75 760 HIS A C 1
ATOM 5809 O O . HIS A 1 760 ? -2.096 -21.476 23.797 1.00 93.75 760 HIS A O 1
ATOM 5815 N N . ASP A 1 761 ? -3.469 -22.234 25.406 1.00 93.81 761 ASP A N 1
ATOM 5816 C CA . ASP A 1 761 ? -2.686 -23.422 25.767 1.00 93.81 761 ASP A CA 1
ATOM 5817 C C . ASP A 1 761 ? -2.532 -24.378 24.570 1.00 93.81 761 ASP A C 1
ATOM 5819 O O . ASP A 1 761 ? -1.445 -24.910 24.326 1.00 93.81 761 ASP A O 1
ATOM 5823 N N . PHE A 1 762 ? -3.584 -24.534 23.756 1.00 94.31 762 PHE A N 1
ATOM 5824 C CA . PHE A 1 762 ? -3.509 -25.276 22.500 1.00 94.31 762 PHE A CA 1
ATOM 5825 C C . PHE A 1 762 ? -2.491 -24.654 21.537 1.00 94.31 762 PHE A C 1
ATOM 5827 O O . PHE A 1 762 ? -1.618 -25.370 21.050 1.00 94.31 762 PHE A O 1
ATOM 5834 N N . VAL A 1 763 ? -2.509 -23.332 21.328 1.00 93.19 763 VAL A N 1
ATOM 5835 C CA . VAL A 1 763 ? -1.505 -22.620 20.508 1.00 93.19 763 VAL A CA 1
ATOM 5836 C C . VAL A 1 763 ? -0.087 -22.755 21.090 1.00 93.19 763 VAL A C 1
ATOM 5838 O O . VAL A 1 763 ? 0.873 -22.913 20.329 1.00 93.19 763 VAL A O 1
ATOM 5841 N N . GLN A 1 764 ? 0.073 -22.769 22.421 1.00 92.94 764 GLN A N 1
ATOM 5842 C CA . GLN A 1 764 ? 1.377 -22.999 23.058 1.00 92.94 764 GLN A CA 1
ATOM 5843 C C . GLN A 1 764 ? 1.964 -24.380 22.738 1.00 92.94 764 GLN A C 1
ATOM 5845 O O . GLN A 1 764 ? 3.190 -24.502 22.659 1.00 92.94 764 GLN A O 1
ATOM 5850 N N . SER A 1 765 ? 1.126 -25.399 22.511 1.00 92.94 765 SER A N 1
ATOM 5851 C CA . SER A 1 765 ? 1.576 -26.767 22.206 1.00 92.94 765 SER A CA 1
ATOM 5852 C C . SER A 1 765 ? 2.277 -26.909 20.843 1.00 92.94 765 SER A C 1
ATOM 5854 O O . SER A 1 765 ? 3.075 -27.832 20.643 1.00 92.94 765 SER A O 1
ATOM 5856 N N . PHE A 1 766 ? 2.049 -25.974 19.911 1.00 90.12 766 PHE A N 1
ATOM 5857 C CA . PHE A 1 766 ? 2.648 -26.023 18.578 1.00 90.12 766 PHE A CA 1
ATOM 5858 C C . PHE A 1 766 ? 4.144 -25.697 18.608 1.00 90.12 766 PHE A C 1
ATOM 5860 O O . PHE A 1 766 ? 4.611 -24.765 19.274 1.00 90.12 766 PHE A O 1
ATOM 5867 N N . HIS A 1 767 ? 4.899 -26.470 17.832 1.00 88.75 767 HIS A N 1
ATOM 5868 C CA . HIS A 1 767 ? 6.309 -26.233 17.553 1.00 88.75 767 HIS A CA 1
ATOM 5869 C C . HIS A 1 767 ? 6.415 -25.510 16.209 1.00 88.75 767 HIS A C 1
ATOM 5871 O O . HIS A 1 767 ? 6.223 -26.112 15.153 1.00 88.75 767 HIS A O 1
ATOM 5877 N N . TRP A 1 768 ? 6.675 -24.205 16.254 1.00 84.56 768 TRP A N 1
ATOM 5878 C CA . TRP A 1 768 ? 6.726 -23.363 15.060 1.00 84.56 768 TRP A CA 1
ATOM 5879 C C . TRP A 1 768 ? 8.067 -23.517 14.327 1.00 84.56 768 TRP A C 1
ATOM 5881 O O . TRP A 1 768 ? 9.119 -23.496 14.972 1.00 84.56 768 TRP A O 1
ATOM 5891 N N . PRO A 1 769 ? 8.066 -23.643 12.986 1.00 83.44 769 PRO A N 1
ATOM 5892 C CA . PRO A 1 769 ? 9.283 -23.568 12.184 1.00 83.44 769 PRO A CA 1
ATOM 5893 C C . PRO A 1 769 ? 10.077 -22.280 12.445 1.00 83.44 769 PRO A C 1
ATOM 5895 O O . PRO A 1 769 ? 9.500 -21.199 12.538 1.00 83.44 769 PRO A O 1
ATOM 5898 N N . VAL A 1 770 ? 11.411 -22.379 12.489 1.00 80.56 770 VAL A N 1
ATOM 5899 C CA . VAL A 1 770 ? 12.326 -21.264 12.832 1.00 80.56 770 VAL A CA 1
ATOM 5900 C C . VAL A 1 770 ? 12.110 -20.020 11.959 1.00 80.56 770 VAL A C 1
ATOM 5902 O O . VAL A 1 770 ? 12.216 -18.897 12.444 1.00 80.56 770 VAL A O 1
ATOM 5905 N N . GLN A 1 771 ? 11.739 -20.208 10.691 1.00 77.06 771 GLN A N 1
ATOM 5906 C CA . GLN A 1 771 ? 11.413 -19.129 9.749 1.00 77.06 771 GLN A CA 1
ATOM 5907 C C . GLN A 1 771 ? 10.220 -18.245 10.174 1.00 77.06 771 GLN A C 1
ATOM 5909 O O . GLN A 1 771 ? 10.066 -17.147 9.649 1.00 77.06 771 GLN A O 1
ATOM 5914 N N . PHE A 1 772 ? 9.403 -18.693 11.134 1.00 76.75 772 PHE A N 1
ATOM 5915 C CA . PHE A 1 772 ? 8.268 -17.950 11.690 1.00 76.75 772 PHE A CA 1
ATOM 5916 C C . PHE A 1 772 ? 8.518 -17.430 13.112 1.00 76.75 772 PHE A C 1
ATOM 5918 O O . PHE A 1 772 ? 7.610 -16.870 13.710 1.00 76.75 772 PHE A O 1
ATOM 5925 N N . ALA A 1 773 ? 9.737 -17.538 13.655 1.00 71.12 773 ALA A N 1
ATOM 5926 C CA . ALA A 1 773 ? 10.052 -17.100 15.024 1.00 71.12 773 ALA A CA 1
ATOM 5927 C C . ALA A 1 773 ? 9.864 -15.586 15.283 1.00 71.12 773 ALA A C 1
ATOM 5929 O O . ALA A 1 773 ? 9.878 -15.151 16.430 1.00 71.12 773 ALA A O 1
ATOM 5930 N N . GLY A 1 774 ? 9.710 -14.772 14.232 1.00 70.69 774 GLY A N 1
ATOM 5931 C CA . GLY A 1 774 ? 9.341 -13.352 14.329 1.00 70.69 774 GLY A CA 1
ATOM 5932 C C . GLY A 1 774 ? 7.849 -13.063 14.118 1.00 70.69 774 GLY A C 1
ATOM 5933 O O . GLY A 1 774 ? 7.498 -11.904 13.951 1.00 70.69 774 GLY A O 1
ATOM 5934 N N . ALA A 1 775 ? 7.008 -14.096 14.026 1.00 78.62 775 ALA A N 1
ATOM 5935 C CA . ALA A 1 775 ? 5.579 -14.013 13.715 1.00 78.62 775 ALA A CA 1
ATOM 5936 C C . ALA A 1 775 ? 4.795 -15.223 14.266 1.00 78.62 775 ALA A C 1
ATOM 5938 O O . ALA A 1 775 ? 3.784 -15.629 13.685 1.00 78.62 775 ALA A O 1
ATOM 5939 N N . ASP A 1 776 ? 5.292 -15.870 15.325 1.00 81.38 776 ASP A N 1
ATOM 5940 C CA . ASP A 1 776 ? 4.614 -17.031 15.894 1.00 81.38 776 ASP A CA 1
ATOM 5941 C C . ASP A 1 776 ? 3.321 -16.608 16.608 1.00 81.38 776 ASP A C 1
ATOM 5943 O O . ASP A 1 776 ? 3.194 -15.498 17.121 1.00 81.38 776 ASP A O 1
ATOM 5947 N N . ALA A 1 777 ? 2.321 -17.489 16.619 1.00 86.38 777 ALA A N 1
ATOM 5948 C CA . ALA A 1 777 ? 1.005 -17.143 17.145 1.00 86.38 777 ALA A CA 1
ATOM 5949 C C . ALA A 1 777 ? 0.920 -17.160 18.688 1.00 86.38 777 ALA A C 1
ATOM 5951 O O . ALA A 1 777 ? -0.160 -16.937 19.242 1.00 86.38 777 ALA A O 1
ATOM 5952 N N . LYS A 1 778 ? 2.009 -17.455 19.417 1.00 87.12 778 LYS A N 1
ATOM 5953 C CA . LYS A 1 778 ? 1.960 -17.700 20.874 1.00 87.12 778 LYS A CA 1
ATOM 5954 C C . LYS A 1 778 ? 1.703 -16.429 21.680 1.00 87.12 778 LYS A C 1
ATOM 5956 O O . LYS A 1 778 ? 1.153 -16.507 22.780 1.00 87.12 778 LYS A O 1
ATOM 5961 N N . SER A 1 779 ? 2.053 -15.273 21.126 1.00 86.12 779 SER A N 1
ATOM 5962 C CA . SER A 1 779 ? 1.792 -13.929 21.657 1.00 86.12 779 SER A CA 1
ATOM 5963 C C . SER A 1 779 ? 0.318 -13.501 21.571 1.00 86.12 779 SER A C 1
ATOM 5965 O O . SER A 1 779 ? -0.144 -12.746 22.430 1.00 86.12 779 SER A O 1
ATOM 5967 N N . VAL A 1 780 ? -0.424 -13.984 20.565 1.00 89.06 780 VAL A N 1
ATOM 5968 C CA . VAL A 1 780 ? -1.705 -13.410 20.097 1.00 89.06 780 VAL A CA 1
ATOM 5969 C C . VAL A 1 780 ? -2.765 -13.337 21.194 1.00 89.06 780 VAL A C 1
ATOM 5971 O O . VAL A 1 780 ? -3.450 -12.325 21.335 1.00 89.06 780 VAL A O 1
ATOM 5974 N N . LEU A 1 781 ? -2.866 -14.388 22.013 1.00 88.94 781 LEU A N 1
ATOM 5975 C CA . LEU A 1 781 ? -3.796 -14.464 23.148 1.00 88.94 781 LEU A CA 1
ATOM 5976 C C . LEU A 1 781 ? -3.114 -14.264 24.516 1.00 88.94 781 LEU A C 1
ATOM 5978 O O . LEU A 1 781 ? -3.755 -14.424 25.549 1.00 88.94 781 LEU A O 1
ATOM 5982 N N . AL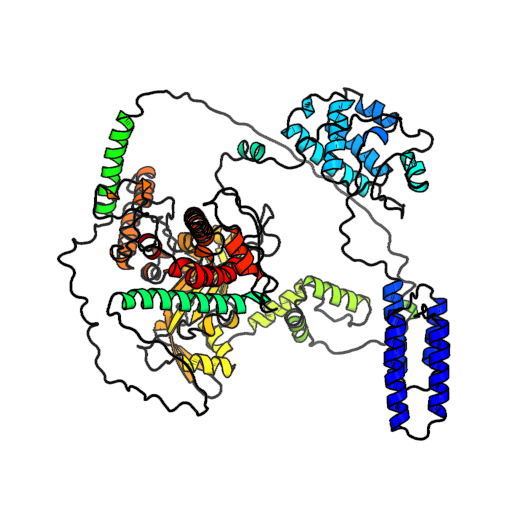A A 1 782 ? -1.822 -13.916 24.555 1.00 83.00 782 ALA A N 1
ATOM 5983 C CA . ALA A 1 782 ? -1.075 -13.762 25.810 1.00 83.00 782 ALA A CA 1
ATOM 5984 C C . ALA A 1 782 ? -1.465 -12.495 26.600 1.00 83.00 782 ALA A C 1
ATOM 5986 O O . ALA A 1 782 ? -1.228 -12.401 27.805 1.00 83.00 782 ALA A O 1
ATOM 5987 N N . LYS A 1 783 ? -2.048 -11.492 25.929 1.00 78.94 783 LYS A N 1
ATOM 5988 C CA . LYS A 1 783 ? -2.541 -10.260 26.559 1.00 78.94 783 LYS A CA 1
ATOM 5989 C C . LYS A 1 783 ? -4.028 -10.394 26.869 1.00 78.94 783 LYS A C 1
ATOM 5991 O O . LYS A 1 783 ? -4.831 -10.660 25.980 1.00 78.94 783 LYS A O 1
ATOM 5996 N N . LYS A 1 784 ? -4.405 -10.120 28.120 1.00 76.81 784 LYS A N 1
ATOM 5997 C CA . LYS A 1 784 ? -5.811 -10.068 28.535 1.00 76.81 784 LYS A CA 1
ATOM 5998 C C . LYS A 1 784 ? -6.563 -8.993 27.738 1.00 76.81 784 LYS A C 1
ATOM 6000 O O . LYS A 1 784 ? -6.144 -7.835 27.724 1.00 76.81 784 LYS A O 1
ATOM 6005 N N . ARG A 1 785 ? -7.670 -9.381 27.101 1.00 85.69 785 ARG A N 1
ATOM 6006 C CA . ARG A 1 785 ? -8.549 -8.476 26.345 1.00 85.69 785 ARG A CA 1
ATOM 6007 C C . ARG A 1 785 ? -9.386 -7.597 27.283 1.00 85.69 785 ARG A C 1
ATOM 6009 O O . ARG A 1 785 ? -9.649 -7.972 28.426 1.00 85.69 785 ARG A O 1
ATOM 6016 N N . GLU A 1 786 ? -9.774 -6.418 26.794 1.00 79.56 786 GLU A N 1
ATOM 6017 C CA . GLU A 1 786 ? -10.559 -5.422 27.545 1.00 79.56 786 GLU A CA 1
ATOM 6018 C C . GLU A 1 786 ? -11.974 -5.940 27.862 1.00 79.56 786 GLU A C 1
ATOM 6020 O O . GLU A 1 786 ? -12.443 -5.813 28.992 1.00 79.56 786 GLU A O 1
ATOM 6025 N N . ASP A 1 787 ? -12.604 -6.612 26.896 1.00 87.00 787 ASP A N 1
ATOM 6026 C CA . ASP A 1 787 ? -13.854 -7.356 27.055 1.00 87.00 787 ASP A CA 1
ATOM 6027 C C . ASP A 1 787 ? -13.832 -8.670 26.239 1.00 87.00 787 ASP A C 1
ATOM 6029 O O . ASP A 1 787 ? -12.839 -8.999 25.587 1.00 87.00 787 ASP A O 1
ATOM 6033 N N . LYS A 1 788 ? -14.917 -9.458 26.301 1.00 84.75 788 LYS A N 1
ATOM 6034 C CA . LYS A 1 788 ? -15.008 -10.794 25.675 1.00 84.75 788 LYS A CA 1
ATOM 6035 C C . LYS A 1 788 ? -15.135 -10.796 24.154 1.00 84.75 788 LYS A C 1
ATOM 6037 O O . LYS A 1 788 ? -14.857 -11.806 23.521 1.00 84.75 788 LYS A O 1
ATOM 6042 N N . THR A 1 789 ? -15.597 -9.697 23.591 1.00 89.00 789 THR A N 1
ATOM 6043 C CA . THR A 1 789 ? -15.817 -9.455 22.162 1.00 89.00 789 THR A CA 1
ATOM 6044 C C . THR A 1 789 ? -14.769 -8.503 21.584 1.00 89.00 789 THR A C 1
ATOM 6046 O O . THR A 1 789 ? -14.696 -8.346 20.369 1.00 89.00 789 THR A O 1
ATOM 6049 N N . ALA A 1 790 ? -13.937 -7.898 22.442 1.00 90.81 790 ALA A N 1
ATOM 6050 C CA . ALA A 1 790 ? -12.907 -6.941 22.071 1.00 90.81 790 ALA A CA 1
ATOM 6051 C C . ALA A 1 790 ? -11.972 -7.495 20.978 1.00 90.81 790 ALA A C 1
ATOM 6053 O O . ALA A 1 790 ? -11.564 -8.663 21.063 1.00 90.81 790 ALA A O 1
ATOM 6054 N N . PRO A 1 791 ? -11.577 -6.671 19.990 1.00 90.38 791 PRO A N 1
ATOM 6055 C CA . PRO A 1 791 ? -10.749 -7.128 18.883 1.00 90.38 791 PRO A CA 1
ATOM 6056 C C . PRO A 1 791 ? -9.403 -7.688 19.350 1.00 90.38 791 PRO A C 1
ATOM 6058 O O . PRO A 1 791 ? -8.755 -7.132 20.243 1.00 90.38 791 PRO A O 1
ATOM 6061 N N . VAL A 1 792 ? -8.958 -8.773 18.718 1.00 90.44 792 VAL A N 1
ATOM 6062 C CA . VAL A 1 792 ? -7.619 -9.329 18.931 1.00 90.44 792 VAL A CA 1
ATOM 6063 C C . VAL A 1 792 ? -6.583 -8.383 18.324 1.00 90.44 792 VAL A C 1
ATOM 6065 O O . VAL A 1 792 ? -6.583 -8.121 17.123 1.00 90.44 792 VAL A O 1
ATOM 6068 N N . LYS A 1 793 ? -5.704 -7.853 19.181 1.00 88.00 793 LYS A N 1
ATOM 6069 C CA . LYS A 1 793 ? -4.619 -6.931 18.820 1.00 88.00 793 LYS A CA 1
ATOM 6070 C C . LYS A 1 793 ? -3.337 -7.732 18.574 1.00 88.00 793 LYS A C 1
ATOM 6072 O O . LYS A 1 793 ? -2.607 -8.011 19.525 1.00 88.00 793 LYS A O 1
ATOM 6077 N N . ALA A 1 794 ? -3.089 -8.077 17.316 1.00 87.44 794 ALA A N 1
ATOM 6078 C CA . ALA A 1 794 ? -1.920 -8.817 16.845 1.00 87.44 794 ALA A CA 1
ATOM 6079 C C . ALA A 1 794 ? -1.463 -8.281 15.476 1.00 87.44 794 ALA A C 1
ATOM 6081 O O . ALA A 1 794 ? -2.231 -7.603 14.788 1.00 87.44 794 ALA A O 1
ATOM 6082 N N . GLU A 1 795 ? -0.221 -8.560 15.086 1.00 84.25 795 GLU A N 1
ATOM 6083 C CA . GLU A 1 795 ? 0.283 -8.239 13.749 1.00 84.25 795 GLU A CA 1
ATOM 6084 C C . GLU A 1 795 ? -0.398 -9.111 12.679 1.00 84.25 795 GLU A C 1
ATOM 6086 O O . GLU A 1 795 ? -0.829 -10.234 12.940 1.00 84.25 795 GLU A O 1
ATOM 6091 N N . ALA A 1 796 ? -0.463 -8.629 11.434 1.00 85.62 796 ALA A N 1
ATOM 6092 C CA . ALA A 1 796 ? -1.057 -9.389 10.328 1.00 85.62 796 ALA A CA 1
ATOM 6093 C C . ALA A 1 796 ? -0.340 -10.732 10.070 1.00 85.62 796 ALA A C 1
ATOM 6095 O O . ALA A 1 796 ? -0.967 -11.709 9.667 1.00 85.62 796 ALA A O 1
ATOM 6096 N N . SER A 1 797 ? 0.965 -10.784 10.342 1.00 83.88 797 SER A N 1
ATOM 6097 C CA . SER A 1 797 ? 1.821 -11.975 10.313 1.00 83.88 797 SER A CA 1
ATOM 6098 C C . SER A 1 797 ? 1.439 -12.995 11.400 1.00 83.88 797 SER A C 1
ATOM 6100 O O . SER A 1 797 ? 1.257 -14.176 11.104 1.00 83.88 797 SER A O 1
ATOM 6102 N N . GLU A 1 798 ? 1.255 -12.534 12.640 1.00 88.88 798 GLU A N 1
ATOM 6103 C CA . GLU A 1 798 ? 0.801 -13.343 13.775 1.00 88.88 798 GLU A CA 1
ATOM 6104 C C . GLU A 1 798 ? -0.628 -13.869 13.544 1.00 88.88 798 GLU A C 1
ATOM 6106 O O . GLU A 1 798 ? -0.887 -15.056 13.743 1.00 88.88 798 GLU A O 1
ATOM 6111 N N . LEU A 1 799 ? -1.551 -13.022 13.061 1.00 89.62 799 LEU A N 1
ATOM 6112 C CA . LEU A 1 799 ? -2.929 -13.412 12.727 1.00 89.62 799 LEU A CA 1
ATOM 6113 C C . LEU A 1 799 ? -2.980 -14.464 11.612 1.00 89.62 799 LEU A C 1
ATOM 6115 O O . LEU A 1 799 ? -3.734 -15.431 11.728 1.00 89.62 799 LEU A O 1
ATOM 6119 N N . LEU A 1 800 ? -2.165 -14.315 10.563 1.00 88.31 800 LEU A N 1
ATOM 6120 C CA . LEU A 1 800 ? -2.096 -15.272 9.455 1.00 88.31 800 LEU A CA 1
ATOM 6121 C C . LEU A 1 800 ? -1.672 -16.674 9.924 1.00 88.31 800 LEU A C 1
ATOM 6123 O O . LEU A 1 800 ? -2.191 -17.669 9.421 1.00 88.31 800 LEU A O 1
ATOM 6127 N N . ASN A 1 801 ? -0.766 -16.750 10.903 1.00 88.69 801 ASN A N 1
ATOM 6128 C CA . ASN A 1 801 ? -0.336 -18.003 11.527 1.00 88.69 801 ASN A CA 1
ATOM 6129 C C . ASN A 1 801 ? -1.338 -18.518 12.578 1.00 88.69 801 ASN A C 1
ATOM 6131 O O . ASN A 1 801 ? -1.501 -19.728 12.735 1.00 88.69 801 ASN A O 1
ATOM 6135 N N . PHE A 1 802 ? -2.028 -17.625 13.290 1.00 91.56 802 PHE A N 1
ATOM 6136 C CA . PHE A 1 802 ? -3.002 -17.974 14.326 1.00 91.56 802 PHE A CA 1
ATOM 6137 C C . PHE A 1 802 ? -4.306 -18.553 13.762 1.00 91.56 802 PHE A C 1
ATOM 6139 O O . PHE A 1 802 ? -4.814 -19.535 14.303 1.00 91.56 802 PHE A O 1
ATOM 6146 N N . LEU A 1 803 ? -4.843 -17.983 12.676 1.00 91.81 803 LEU A N 1
ATOM 6147 C CA . LEU A 1 803 ? -6.147 -18.370 12.118 1.00 91.81 803 LEU A CA 1
ATOM 6148 C C . LEU A 1 803 ? -6.258 -19.876 11.776 1.00 91.81 803 LEU A C 1
ATOM 6150 O O . LEU A 1 803 ? -7.236 -20.486 12.211 1.00 91.81 803 LEU A O 1
ATOM 6154 N N . PRO A 1 804 ? -5.278 -20.530 11.113 1.00 91.00 804 PRO A N 1
ATOM 6155 C CA . PRO A 1 804 ? -5.315 -21.979 10.883 1.00 91.00 804 PRO A CA 1
ATOM 6156 C C . PRO A 1 804 ? -5.283 -22.816 12.172 1.00 91.00 804 PRO A C 1
ATOM 6158 O O . PRO A 1 804 ? -5.907 -23.875 12.238 1.00 91.00 804 PRO A O 1
ATOM 6161 N N . VAL A 1 805 ? -4.588 -22.355 13.220 1.00 92.06 805 VAL A N 1
ATOM 6162 C CA . VAL A 1 805 ? -4.544 -23.059 14.516 1.00 92.06 805 VAL A CA 1
ATOM 6163 C C . VAL A 1 805 ? -5.864 -22.897 15.269 1.00 92.06 805 VAL A C 1
ATOM 6165 O O . VAL A 1 805 ? -6.351 -23.864 15.853 1.00 92.06 805 VAL A O 1
ATOM 6168 N N . LEU A 1 806 ? -6.491 -21.719 15.203 1.00 93.38 806 LEU A N 1
ATOM 6169 C CA . LEU A 1 806 ? -7.841 -21.507 15.725 1.00 93.38 806 LEU A CA 1
ATOM 6170 C C . LEU A 1 806 ? -8.862 -22.388 14.989 1.00 93.38 806 LEU A C 1
ATOM 6172 O O . LEU A 1 806 ? -9.655 -23.063 15.637 1.00 93.38 806 LEU A O 1
ATOM 6176 N N . GLN A 1 807 ? -8.804 -22.453 13.656 1.00 92.19 807 GLN A N 1
ATOM 6177 C CA . GLN A 1 807 ? -9.649 -23.342 12.853 1.00 92.19 807 GLN A CA 1
ATOM 6178 C C . GLN A 1 807 ? -9.464 -24.815 13.257 1.00 92.19 807 GLN A C 1
ATOM 6180 O O . GLN A 1 807 ? -10.442 -25.543 13.420 1.00 92.19 807 GLN A O 1
ATOM 6185 N N . LEU A 1 808 ? -8.223 -25.255 13.484 1.00 91.50 808 LEU A N 1
ATOM 6186 C CA . LEU A 1 808 ? -7.938 -26.610 13.955 1.00 91.50 808 LEU A CA 1
ATOM 6187 C C . LEU A 1 808 ? -8.476 -26.866 15.375 1.00 91.50 808 LEU A C 1
ATOM 6189 O O . LEU A 1 808 ? -8.988 -27.954 15.637 1.00 91.50 808 LEU A O 1
ATOM 6193 N N . PHE A 1 809 ? -8.430 -25.876 16.274 1.00 92.31 809 PHE A N 1
ATOM 6194 C CA . PHE A 1 809 ? -9.077 -25.971 17.588 1.00 92.31 809 PHE A CA 1
ATOM 6195 C C . PHE A 1 809 ? -10.596 -26.160 17.450 1.00 92.31 809 PHE A C 1
ATOM 6197 O O . PHE A 1 809 ? -11.164 -27.045 18.093 1.00 92.31 809 PHE A O 1
ATOM 6204 N N . LEU A 1 810 ? -11.246 -25.380 16.575 1.00 91.12 810 LEU A N 1
ATOM 6205 C CA . LEU A 1 810 ? -12.679 -25.518 16.294 1.00 91.12 810 LEU A CA 1
ATOM 6206 C C . LEU A 1 810 ? -13.018 -26.933 15.807 1.00 91.12 810 LEU A C 1
ATOM 6208 O O . LEU A 1 810 ? -13.918 -27.565 16.353 1.00 91.12 810 LEU A O 1
ATOM 6212 N N . ILE A 1 811 ? -12.258 -27.456 14.841 1.00 88.75 811 ILE A N 1
ATOM 6213 C CA . ILE A 1 811 ? -12.447 -28.805 14.285 1.00 88.75 811 ILE A CA 1
ATOM 6214 C C . ILE A 1 811 ? -12.324 -29.893 15.361 1.00 88.75 811 ILE A C 1
ATOM 6216 O O . ILE A 1 811 ? -13.138 -30.816 15.398 1.00 88.75 811 ILE A O 1
ATOM 6220 N N . LEU A 1 812 ? -11.297 -29.817 16.213 1.00 87.56 812 LEU A N 1
ATOM 6221 C CA . LEU A 1 812 ? -10.950 -30.901 17.137 1.00 87.56 812 LEU A CA 1
ATOM 6222 C C . LEU A 1 812 ? -11.783 -30.914 18.422 1.00 87.56 812 LEU A C 1
ATOM 6224 O O . LEU A 1 812 ? -12.105 -31.998 18.914 1.00 87.56 812 LEU A O 1
ATOM 6228 N N . PHE A 1 813 ? -12.096 -29.737 18.970 1.00 87.12 813 PHE A N 1
ATOM 6229 C CA . PHE A 1 813 ? -12.684 -29.601 20.307 1.00 87.12 813 PHE A CA 1
ATOM 6230 C C . PHE A 1 813 ? -14.085 -28.998 20.296 1.00 87.12 813 PHE A C 1
ATOM 6232 O O . PHE A 1 813 ? -14.882 -29.330 21.161 1.00 87.12 813 PHE A O 1
ATOM 6239 N N . VAL A 1 814 ? -14.405 -28.137 19.326 1.00 84.06 814 VAL A N 1
ATOM 6240 C CA . VAL A 1 814 ? -15.693 -27.432 19.308 1.00 84.06 814 VAL A CA 1
ATOM 6241 C C . VAL A 1 814 ? -16.718 -28.199 18.480 1.00 84.06 814 VAL A C 1
ATOM 6243 O O . VAL A 1 814 ? -17.721 -28.639 19.022 1.00 84.06 814 VAL A O 1
ATOM 6246 N N . TRP A 1 815 ? -16.470 -28.452 17.192 1.00 80.38 815 TRP A N 1
ATOM 6247 C CA . TRP A 1 815 ? -17.437 -29.110 16.298 1.00 80.38 815 TRP A CA 1
ATOM 6248 C C . TRP A 1 815 ? -17.788 -30.550 16.682 1.00 80.38 815 TRP A C 1
ATOM 6250 O O . TRP A 1 815 ? -18.854 -31.037 16.302 1.00 80.38 815 TRP A O 1
ATOM 6260 N N . ARG A 1 816 ? -16.926 -31.217 17.456 1.00 67.44 816 ARG A N 1
ATOM 6261 C CA . ARG A 1 816 ? -17.192 -32.549 18.008 1.00 67.44 816 ARG A CA 1
ATOM 6262 C C . ARG A 1 816 ? -18.314 -32.541 19.051 1.00 67.44 816 ARG A C 1
ATOM 6264 O O . ARG A 1 816 ? -19.124 -33.464 19.054 1.00 67.44 816 ARG A O 1
ATOM 6271 N N . ASP A 1 817 ? -18.363 -31.492 19.869 1.00 62.00 817 ASP A N 1
ATOM 6272 C CA . ASP A 1 817 ? -19.276 -31.350 21.010 1.00 62.00 817 ASP A CA 1
ATOM 6273 C C . ASP A 1 817 ? -20.334 -30.240 20.786 1.00 62.00 817 ASP A C 1
ATOM 6275 O O . ASP A 1 817 ? -21.179 -29.986 21.642 1.00 62.00 817 ASP A O 1
ATOM 6279 N N . ALA A 1 818 ? -20.309 -29.585 19.620 1.00 59.44 818 ALA A N 1
ATOM 6280 C CA . ALA A 1 818 ? -21.203 -28.496 19.236 1.00 59.44 818 ALA A CA 1
ATOM 6281 C C . ALA A 1 818 ? -22.643 -28.960 18.968 1.00 59.44 818 ALA A C 1
ATOM 6283 O O . ALA A 1 818 ? -22.879 -29.936 18.246 1.00 59.44 818 ALA A O 1
ATOM 6284 N N . ASP A 1 819 ? -23.610 -28.179 19.449 1.00 58.94 819 ASP A N 1
ATOM 6285 C CA . ASP A 1 819 ? -24.994 -28.255 18.983 1.00 58.94 819 ASP A CA 1
ATOM 6286 C C . ASP A 1 819 ? -25.150 -27.709 17.548 1.00 58.94 819 ASP A C 1
ATOM 6288 O O . ASP A 1 819 ? -24.221 -27.153 16.952 1.00 58.94 819 ASP A O 1
ATOM 6292 N N . ASP A 1 820 ? -26.337 -27.888 16.970 1.00 56.53 820 ASP A N 1
ATOM 6293 C CA . ASP A 1 820 ? -26.612 -27.474 15.591 1.00 56.53 820 ASP A CA 1
ATOM 6294 C C . ASP A 1 820 ? -26.657 -25.946 15.419 1.00 56.53 820 ASP A C 1
ATOM 6296 O O . ASP A 1 820 ? -26.439 -25.454 14.313 1.00 56.53 820 ASP A O 1
ATOM 6300 N N . SER A 1 821 ? -26.855 -25.175 16.497 1.00 51.81 821 SER A N 1
ATOM 6301 C CA . SER A 1 821 ? -26.785 -23.710 16.439 1.00 51.81 821 SER A CA 1
ATOM 6302 C C . SER A 1 821 ? -25.342 -23.242 16.252 1.00 51.81 821 SER A C 1
ATOM 6304 O O . SER A 1 821 ? -25.071 -22.411 15.385 1.00 51.81 821 SER A O 1
ATOM 6306 N N . LEU A 1 822 ? -24.394 -23.849 16.971 1.00 55.66 822 LEU A N 1
ATOM 6307 C CA . LEU A 1 822 ? -22.975 -23.507 16.897 1.00 55.66 822 LEU A CA 1
ATOM 6308 C C . LEU A 1 822 ? -22.285 -24.049 15.630 1.00 55.66 822 LEU A C 1
ATOM 6310 O O . LEU A 1 822 ? -21.223 -23.561 15.258 1.00 55.66 822 LEU A O 1
ATOM 6314 N N . LYS A 1 823 ? -22.887 -25.040 14.960 1.00 56.00 823 LYS A N 1
ATOM 6315 C CA . LYS A 1 823 ? -22.497 -25.506 13.614 1.00 56.00 823 LYS A CA 1
ATOM 6316 C C . LYS A 1 823 ? -23.069 -24.645 12.479 1.00 56.00 823 LYS A C 1
ATOM 6318 O O . LYS A 1 823 ? -22.647 -24.812 11.339 1.00 56.00 823 LYS A O 1
ATOM 6323 N N . SER A 1 824 ? -24.048 -23.784 12.772 1.00 48.59 824 SER A N 1
ATOM 6324 C CA . SER A 1 824 ? -24.704 -22.901 11.792 1.00 48.59 824 SER A CA 1
ATOM 6325 C C . SER A 1 824 ? -24.134 -21.474 11.745 1.00 48.59 824 SER A C 1
ATOM 6327 O O . SER A 1 824 ? -24.487 -20.712 10.844 1.00 48.59 824 SER A O 1
ATOM 6329 N N . CYS A 1 825 ? -23.269 -21.123 12.706 1.00 43.19 825 CYS A N 1
ATOM 6330 C CA . CYS A 1 825 ? -22.446 -19.910 12.716 1.00 43.19 825 CYS A CA 1
ATOM 6331 C C . CYS A 1 825 ? -21.065 -20.161 12.098 1.00 43.19 825 CYS A C 1
ATOM 6333 O O . CYS A 1 825 ? -20.555 -19.196 11.489 1.00 43.19 825 CYS A O 1
#